Protein 3UN7 (pdb70)

Structure (mmCIF, N/CA/C/O backbone):
data_3UN7
#
_entry.id   3UN7
#
_cell.length_a   121.300
_cell.length_b   121.300
_cell.length_c   95.900
_cell.angle_alpha   90.00
_cell.angle_beta   90.00
_cell.angle_gamma   120.00
#
_symmetry.space_group_name_H-M   'P 61'
#
loop_
_entity.id
_entity.type
_entity.pdbx_description
1 polymer 'Penicillin-binding protein A'
2 water water
#
loop_
_atom_site.group_PDB
_atom_site.id
_atom_site.type_symbol
_atom_site.label_atom_id
_atom_site.label_alt_id
_atom_site.label_comp_id
_atom_site.label_asym_id
_atom_site.label_entity_id
_atom_site.label_seq_id
_atom_site.pdbx_PDB_ins_code
_atom_site.Cartn_x
_atom_site.Cartn_y
_atom_site.Cartn_z
_atom_site.occupancy
_atom_site.B_iso_or_equiv
_atom_site.auth_seq_id
_atom_site.auth_comp_id
_atom_site.auth_asym_id
_atom_site.auth_atom_id
_atom_site.pdbx_PDB_model_num
ATOM 1 N N . TYR A 1 19 ? -0.029 -15.428 -9.435 1.00 52.89 48 TYR A N 1
ATOM 2 C CA . TYR A 1 19 ? -0.435 -16.732 -10.041 1.00 52.86 48 TYR A CA 1
ATOM 3 C C . TYR A 1 19 ? -1.308 -16.452 -11.267 1.00 52.78 48 TYR A C 1
ATOM 4 O O . TYR A 1 19 ? -1.691 -17.360 -12.006 1.00 52.42 48 TYR A O 1
ATOM 13 N N . SER A 1 20 ? -1.585 -15.161 -11.466 1.00 52.71 49 SER A N 1
ATOM 14 C CA . SER A 1 20 ? -2.277 -14.607 -12.631 1.00 52.20 49 SER A CA 1
ATOM 15 C C . SER A 1 20 ? -1.377 -14.493 -13.869 1.00 51.15 49 SER A C 1
ATOM 16 O O . SER A 1 20 ? -1.866 -14.476 -15.010 1.00 51.29 49 SER A O 1
ATOM 19 N N . ARG A 1 21 ? -0.070 -14.398 -13.624 1.00 49.18 50 ARG A N 1
ATOM 20 C CA . ARG A 1 21 ? 0.942 -14.157 -14.654 1.00 47.66 50 ARG A CA 1
ATOM 21 C C . ARG A 1 21 ? 1.922 -15.327 -14.758 1.00 44.49 50 ARG A C 1
ATOM 22 O O . ARG A 1 21 ? 2.127 -16.060 -13.782 1.00 44.11 50 ARG A O 1
ATOM 30 N N . GLN A 1 22 ? 2.512 -15.503 -15.942 1.00 41.49 51 GLN A N 1
ATOM 31 C CA . GLN A 1 22 ? 3.379 -16.647 -16.201 1.00 38.96 51 GLN A CA 1
ATOM 32 C C . GLN A 1 22 ? 4.749 -16.516 -15.547 1.00 36.10 51 GLN A C 1
ATOM 33 O O . GLN A 1 22 ? 5.596 -15.749 -15.997 1.00 35.79 51 GLN A O 1
ATOM 39 N N . ARG A 1 23 ? 4.948 -17.287 -14.487 1.00 33.55 52 ARG A N 1
ATOM 40 C CA . ARG A 1 23 ? 6.223 -17.351 -13.774 1.00 30.68 52 ARG A CA 1
ATOM 41 C C . ARG A 1 23 ? 7.275 -17.938 -14.702 1.00 29.81 52 ARG A C 1
ATOM 42 O O . ARG A 1 23 ? 6.971 -18.793 -15.532 1.00 29.62 52 ARG A O 1
ATOM 50 N N . GLY A 1 24 ? 8.506 -17.467 -14.575 1.00 29.26 53 GLY A N 1
ATOM 51 C CA . GLY A 1 24 ? 9.577 -17.913 -15.454 1.00 29.10 53 GLY A CA 1
ATOM 52 C C . GLY A 1 24 ? 10.130 -19.258 -15.060 1.00 27.85 53 GLY A C 1
ATOM 53 O O . GLY A 1 24 ? 9.684 -19.861 -14.074 1.00 28.25 53 GLY A O 1
ATOM 54 N N . GLN A 1 25 ? 11.124 -19.714 -15.822 1.00 27.58 54 GLN A N 1
ATOM 55 C CA . GLN A 1 25 ? 11.651 -21.079 -15.720 1.00 27.76 54 GLN A CA 1
ATOM 56 C C . GLN A 1 25 ? 12.953 -21.150 -14.934 1.00 26.42 54 GLN A C 1
ATOM 57 O O . GLN A 1 25 ? 13.759 -20.212 -14.954 1.00 25.91 54 GLN A O 1
ATOM 63 N N . ILE A 1 26 ? 13.167 -22.282 -14.269 1.00 25.50 55 ILE A N 1
ATOM 64 C CA . ILE A 1 26 ? 14.485 -22.613 -13.699 1.00 25.30 55 ILE A CA 1
ATOM 65 C C . ILE A 1 26 ? 15.068 -23.689 -14.596 1.00 25.74 55 ILE A C 1
ATOM 66 O O . ILE A 1 26 ? 14.411 -24.694 -14.837 1.00 24.75 55 ILE A O 1
ATOM 71 N N . THR A 1 27 ? 16.284 -23.477 -15.114 1.00 25.96 56 THR A N 1
ATOM 72 C CA . THR A 1 27 ? 16.809 -24.403 -16.107 1.00 27.28 56 THR A CA 1
ATOM 73 C C . THR A 1 27 ? 18.163 -24.988 -15.685 1.00 27.63 56 THR A C 1
ATOM 74 O O . THR A 1 27 ? 18.854 -24.438 -14.803 1.00 27.51 56 THR A O 1
ATOM 78 N N . ALA A 1 28 ? 18.523 -26.109 -16.309 1.00 28.78 57 ALA A N 1
ATOM 79 C CA . ALA A 1 28 ? 19.856 -26.727 -16.170 1.00 30.22 57 ALA A CA 1
ATOM 80 C C . ALA A 1 28 ? 20.215 -27.434 -17.472 1.00 31.80 57 ALA A C 1
ATOM 81 O O . ALA A 1 28 ? 19.406 -28.188 -18.026 1.00 32.94 57 ALA A O 1
ATOM 83 N N . GLY A 1 29 ? 21.404 -27.161 -17.983 1.00 33.81 58 GLY A N 1
ATOM 84 C CA . GLY A 1 29 ? 21.855 -27.736 -19.255 1.00 36.06 58 GLY A CA 1
ATOM 85 C C . GLY A 1 29 ? 20.848 -27.599 -20.392 1.00 37.42 58 GLY A C 1
ATOM 86 O O . GLY A 1 29 ? 20.772 -28.468 -21.248 1.00 39.21 58 GLY A O 1
ATOM 87 N N . GLY A 1 30 ? 20.072 -26.517 -20.402 1.00 37.42 59 GLY A N 1
ATOM 88 C CA . GLY A 1 30 ? 19.025 -26.317 -21.422 1.00 38.52 59 GLY A CA 1
ATOM 89 C C . GLY A 1 30 ? 17.733 -27.090 -21.172 1.00 38.44 59 GLY A C 1
ATOM 90 O O . GLY A 1 30 ? 16.858 -27.165 -22.047 1.00 39.49 59 GLY A O 1
ATOM 91 N N . GLN A 1 31 ? 17.622 -27.698 -19.994 1.00 37.12 60 GLN A N 1
ATOM 92 C CA . GLN A 1 31 ? 16.442 -28.488 -19.647 1.00 36.12 60 GLN A CA 1
ATOM 93 C C . GLN A 1 31 ? 15.673 -27.801 -18.541 1.00 34.31 60 GLN A C 1
ATOM 94 O O . GLN A 1 31 ? 16.270 -27.156 -17.682 1.00 32.75 60 GLN A O 1
ATOM 100 N N . LEU A 1 32 ? 14.353 -27.957 -18.559 1.00 32.85 61 LEU A N 1
ATOM 101 C CA . LEU A 1 32 ? 13.507 -27.296 -17.584 1.00 32.11 61 LEU A CA 1
ATOM 102 C C . LEU A 1 32 ? 13.501 -28.074 -16.283 1.00 31.18 61 LEU A C 1
ATOM 103 O O . LEU A 1 32 ? 13.315 -29.298 -16.280 1.00 30.66 61 LEU A O 1
ATOM 108 N N . LEU A 1 33 ? 13.736 -27.360 -15.185 1.00 28.88 62 LEU A N 1
ATOM 109 C CA . LEU A 1 33 ? 13.629 -27.943 -13.862 1.00 27.53 62 LEU A CA 1
ATOM 110 C C . LEU A 1 33 ? 12.321 -27.526 -13.230 1.00 27.03 62 LEU A C 1
ATOM 111 O O . LEU A 1 33 ? 11.762 -28.275 -12.446 1.00 26.81 62 LEU A O 1
ATOM 116 N N . ALA A 1 34 ? 11.873 -26.303 -13.534 1.00 26.58 63 ALA A N 1
ATOM 117 C CA . ALA A 1 34 ? 10.617 -25.779 -13.014 1.00 27.20 63 ALA A CA 1
ATOM 118 C C . ALA A 1 34 ? 10.012 -24.830 -14.039 1.00 27.29 63 ALA A C 1
ATOM 119 O O . ALA A 1 34 ? 10.731 -24.034 -14.653 1.00 27.71 63 ALA A O 1
ATOM 121 N N . TYR A 1 35 ? 8.703 -24.947 -14.252 1.00 27.29 64 TYR A N 1
ATOM 122 C CA . TYR A 1 35 ? 7.991 -24.111 -15.227 1.00 28.11 64 TYR A CA 1
ATOM 123 C C . TYR A 1 35 ? 6.506 -23.970 -14.838 1.00 28.07 64 TYR A C 1
ATOM 124 O O . TYR A 1 35 ? 6.016 -24.673 -13.959 1.00 28.70 64 TYR A O 1
ATOM 133 N N . SER A 1 36 ? 5.805 -23.033 -15.463 1.00 27.06 65 SER A N 1
ATOM 134 C CA . SER A 1 36 ? 4.428 -22.791 -15.121 1.00 27.02 65 SER A CA 1
ATOM 135 C C . SER A 1 36 ? 3.592 -22.991 -16.366 1.00 27.85 65 SER A C 1
ATOM 136 O O . SER A 1 36 ? 3.991 -22.586 -17.458 1.00 27.92 65 SER A O 1
ATOM 139 N N . VAL A 1 37 ? 2.433 -23.615 -16.184 1.00 28.17 66 VAL A N 1
ATOM 140 C CA . VAL A 1 37 ? 1.506 -23.868 -17.304 1.00 29.20 66 VAL A CA 1
ATOM 141 C C . VAL A 1 37 ? 0.196 -23.148 -17.067 1.00 28.28 66 VAL A C 1
ATOM 142 O O . VAL A 1 37 ? -0.341 -23.186 -15.963 1.00 28.00 66 VAL A O 1
ATOM 146 N N . ALA A 1 38 ? -0.328 -22.512 -18.114 1.00 29.25 67 ALA A N 1
ATOM 147 C CA . ALA A 1 38 ? -1.633 -21.873 -18.065 1.00 28.74 67 ALA A CA 1
ATOM 148 C C . ALA A 1 38 ? -2.718 -22.927 -17.875 1.00 29.14 67 ALA A C 1
ATOM 149 O O . ALA A 1 38 ? -2.798 -23.886 -18.635 1.00 28.82 67 ALA A O 1
ATOM 151 N N . THR A 1 39 ? -3.559 -22.743 -16.862 1.00 28.73 68 THR A N 1
ATOM 152 C CA . THR A 1 39 ? -4.623 -23.712 -16.585 1.00 29.02 68 THR A CA 1
ATOM 153 C C . THR A 1 39 ? -5.958 -23.019 -16.376 1.00 29.13 68 THR A C 1
ATOM 154 O O . THR A 1 39 ? -6.064 -21.789 -16.499 1.00 29.07 68 THR A O 1
ATOM 158 N N . ASP A 1 40 ? -6.973 -23.814 -16.061 1.00 29.92 69 ASP A N 1
ATOM 159 C CA . ASP A 1 40 ? -8.294 -23.280 -15.720 1.00 30.32 69 ASP A CA 1
ATOM 160 C C . ASP A 1 40 ? -8.434 -22.973 -14.219 1.00 31.20 69 ASP A C 1
ATOM 161 O O . ASP A 1 40 ? -9.535 -22.698 -13.745 1.00 31.65 69 ASP A O 1
ATOM 166 N N . GLY A 1 41 ? -7.338 -23.039 -13.469 1.00 31.49 70 GLY A N 1
ATOM 167 C CA . GLY A 1 41 ? -7.394 -22.707 -12.038 1.00 33.11 70 GLY A CA 1
ATOM 168 C C . GLY A 1 41 ? -7.827 -21.259 -11.849 1.00 34.51 70 GLY A C 1
ATOM 169 O O . GLY A 1 41 ? -7.561 -20.416 -12.707 1.00 33.76 70 GLY A O 1
ATOM 170 N N . ARG A 1 42 ? -8.526 -20.978 -10.747 1.00 36.79 71 ARG A N 1
ATOM 171 C CA . ARG A 1 42 ? -8.759 -19.594 -10.294 1.00 39.36 71 ARG A CA 1
ATOM 172 C C . ARG A 1 42 ? -7.424 -18.845 -10.292 1.00 38.43 71 ARG A C 1
ATOM 173 O O . ARG A 1 42 ? -7.301 -17.752 -10.842 1.00 39.24 71 ARG A O 1
ATOM 181 N N . PHE A 1 43 ? -6.422 -19.465 -9.681 1.00 38.04 72 PHE A N 1
ATOM 182 C CA . PHE A 1 43 ? -5.032 -19.100 -9.882 1.00 37.32 72 PHE A CA 1
ATOM 183 C C . PHE A 1 43 ? -4.620 -19.810 -11.163 1.00 36.36 72 PHE A C 1
ATOM 184 O O . PHE A 1 43 ? -4.553 -21.037 -11.213 1.00 35.74 72 PHE A O 1
ATOM 192 N N . ARG A 1 44 ? -4.378 -19.034 -12.205 1.00 35.34 73 ARG A N 1
ATOM 193 C CA . ARG A 1 44 ? -4.285 -19.575 -13.555 1.00 35.28 73 ARG A CA 1
ATOM 194 C C . ARG A 1 44 ? -3.071 -20.467 -13.783 1.00 33.89 73 ARG A C 1
ATOM 195 O O . ARG A 1 44 ? -3.162 -21.524 -14.426 1.00 33.45 73 ARG A O 1
ATOM 203 N N . PHE A 1 45 ? -1.922 -20.026 -13.287 1.00 31.88 74 PHE A N 1
ATOM 204 C CA . PHE A 1 45 ? -0.679 -20.701 -13.613 1.00 31.27 74 PHE A CA 1
ATOM 205 C C . PHE A 1 45 ? -0.324 -21.800 -12.614 1.00 30.65 74 PHE A C 1
ATOM 206 O O . PHE A 1 45 ? -0.206 -21.564 -11.396 1.00 31.67 74 PHE A O 1
ATOM 214 N N . LEU A 1 46 ? -0.198 -23.025 -13.116 1.00 29.42 75 LEU A N 1
ATOM 215 C CA . LEU A 1 46 ? 0.214 -24.121 -12.249 1.00 28.82 75 LEU A CA 1
ATOM 216 C C . LEU A 1 46 ? 1.708 -24.396 -12.396 1.00 27.94 75 LEU A C 1
ATOM 217 O O . LEU A 1 46 ? 2.201 -24.519 -13.510 1.00 28.58 75 LEU A O 1
ATOM 222 N N . ARG A 1 47 ? 2.411 -24.495 -11.267 1.00 26.84 76 ARG A N 1
ATOM 223 C CA . ARG A 1 47 ? 3.849 -24.757 -11.272 1.00 26.04 76 ARG A CA 1
ATOM 224 C C . ARG A 1 47 ? 4.073 -26.242 -11.454 1.00 26.38 76 ARG A C 1
ATOM 225 O O . ARG A 1 47 ? 3.431 -27.052 -10.763 1.00 25.94 76 ARG A O 1
ATOM 233 N N . VAL A 1 48 ? 4.998 -26.595 -12.351 1.00 25.96 77 VAL A N 1
ATOM 234 C CA . VAL A 1 48 ? 5.282 -27.996 -12.684 1.00 25.82 77 VAL A CA 1
ATOM 235 C C . VAL A 1 48 ? 6.774 -28.297 -12.519 1.00 25.94 77 VAL A C 1
ATOM 236 O O . VAL A 1 48 ? 7.617 -27.496 -12.928 1.00 26.17 77 VAL A O 1
ATOM 240 N N . TYR A 1 49 ? 7.082 -29.443 -11.916 1.00 25.58 78 TYR A N 1
ATOM 241 C CA . TYR A 1 49 ? 8.460 -29.886 -11.673 1.00 25.88 78 TYR A CA 1
ATOM 242 C C . TYR A 1 49 ? 8.576 -31.228 -12.361 1.00 26.45 78 TYR A C 1
ATOM 243 O O . TYR A 1 49 ? 8.120 -32.232 -11.802 1.00 26.86 78 TYR A O 1
ATOM 252 N N . PRO A 1 50 ? 9.138 -31.253 -13.584 1.00 27.05 79 PRO A N 1
ATOM 253 C CA . PRO A 1 50 ? 9.115 -32.496 -14.387 1.00 28.91 79 PRO A CA 1
ATOM 254 C C . PRO A 1 50 ? 10.060 -33.623 -13.946 1.00 29.98 79 PRO A C 1
ATOM 255 O O . PRO A 1 50 ? 9.849 -34.764 -14.351 1.00 30.65 79 PRO A O 1
ATOM 259 N N . ASN A 1 51 ? 11.081 -33.326 -13.136 1.00 30.04 80 ASN A N 1
ATOM 260 C CA . ASN A 1 51 ? 11.896 -34.390 -12.539 1.00 31.20 80 ASN A CA 1
ATOM 261 C C . ASN A 1 51 ? 12.022 -34.081 -11.045 1.00 30.78 80 ASN A C 1
ATOM 262 O O . ASN A 1 51 ? 13.119 -33.751 -10.549 1.00 31.05 80 ASN A O 1
ATOM 267 N N . PRO A 1 52 ? 10.893 -34.198 -10.317 1.00 30.96 81 PRO A N 1
ATOM 268 C CA . PRO A 1 52 ? 10.703 -33.420 -9.089 1.00 30.33 81 PRO A CA 1
ATOM 269 C C . PRO A 1 52 ? 11.618 -33.803 -7.918 1.00 30.32 81 PRO A C 1
ATOM 270 O O . PRO A 1 52 ? 12.246 -32.918 -7.336 1.00 29.71 81 PRO A O 1
ATOM 274 N N . GLU A 1 53 ? 11.716 -35.087 -7.585 1.00 31.20 82 GLU A N 1
ATOM 275 C CA . GLU A 1 53 ? 12.524 -35.501 -6.418 1.00 31.98 82 GLU A CA 1
ATOM 276 C C . GLU A 1 53 ? 14.010 -35.220 -6.648 1.00 30.22 82 GLU A C 1
ATOM 277 O O . GLU A 1 53 ? 14.725 -34.743 -5.744 1.00 29.57 82 GLU A O 1
ATOM 283 N N . VAL A 1 54 ? 14.463 -35.502 -7.868 1.00 29.16 83 VAL A N 1
ATOM 284 C CA . VAL A 1 54 ? 15.857 -35.312 -8.233 1.00 28.67 83 VAL A CA 1
ATOM 285 C C . VAL A 1 54 ? 16.319 -33.865 -8.024 1.00 27.92 83 VAL A C 1
ATOM 286 O O . VAL A 1 54 ? 17.368 -33.647 -7.404 1.00 27.91 83 VAL A O 1
ATOM 290 N N . TYR A 1 55 ? 15.541 -32.896 -8.519 1.00 27.15 84 TYR A N 1
ATOM 291 C CA . TYR A 1 55 ? 15.945 -31.471 -8.445 1.00 26.96 84 TYR A CA 1
ATOM 292 C C . TYR A 1 55 ? 15.317 -30.658 -7.314 1.00 26.28 84 TYR A C 1
ATOM 293 O O . TYR A 1 55 ? 15.540 -29.459 -7.230 1.00 25.06 84 TYR A O 1
ATOM 302 N N . ALA A 1 56 ? 14.533 -31.293 -6.443 1.00 26.71 85 ALA A N 1
ATOM 303 C CA . ALA A 1 56 ? 13.951 -30.579 -5.294 1.00 26.73 85 ALA A CA 1
ATOM 304 C C . ALA A 1 56 ? 14.958 -29.737 -4.484 1.00 26.60 85 ALA A C 1
ATOM 305 O O . ALA A 1 56 ? 14.649 -28.615 -4.116 1.00 25.86 85 ALA A O 1
ATOM 307 N N . PRO A 1 57 ? 16.168 -30.269 -4.203 1.00 27.55 86 PRO A N 1
ATOM 308 C CA . PRO A 1 57 ? 17.159 -29.468 -3.482 1.00 26.97 86 PRO A CA 1
ATOM 309 C C . PRO A 1 57 ? 17.589 -28.198 -4.230 1.00 26.87 86 PRO A C 1
ATOM 310 O O . PRO A 1 57 ? 18.086 -27.257 -3.601 1.00 26.42 86 PRO A O 1
ATOM 314 N N . VAL A 1 58 ? 17.402 -28.196 -5.555 1.00 25.81 87 VAL A N 1
ATOM 315 C CA . VAL A 1 58 ? 17.743 -27.055 -6.378 1.00 25.29 87 VAL A CA 1
ATOM 316 C C . VAL A 1 58 ? 16.510 -26.159 -6.560 1.00 24.87 87 VAL A C 1
ATOM 317 O O . VAL A 1 58 ? 16.569 -24.974 -6.264 1.00 24.17 87 VAL A O 1
ATOM 321 N N . THR A 1 59 ? 15.398 -26.720 -7.032 1.00 24.55 88 THR A N 1
ATOM 322 C CA . THR A 1 59 ? 14.221 -25.876 -7.316 1.00 24.76 88 THR A CA 1
ATOM 323 C C . THR A 1 59 ? 13.539 -25.396 -6.033 1.00 24.34 88 THR A C 1
ATOM 324 O O . THR A 1 59 ? 13.109 -24.262 -5.955 1.00 24.29 88 THR A O 1
ATOM 328 N N . GLY A 1 60 ? 13.450 -26.277 -5.044 1.00 24.25 89 GLY A N 1
ATOM 329 C CA . GLY A 1 60 ? 12.519 -26.119 -3.939 1.00 25.27 89 GLY A CA 1
ATOM 330 C C . GLY A 1 60 ? 11.091 -26.158 -4.474 1.00 25.59 89 GLY A C 1
ATOM 331 O O . GLY A 1 60 ? 10.828 -26.739 -5.548 1.00 25.18 89 GLY A O 1
ATOM 332 N N . PHE A 1 61 ? 10.164 -25.554 -3.737 1.00 25.70 90 PHE A N 1
ATOM 333 C CA . PHE A 1 61 ? 8.754 -25.542 -4.168 1.00 26.23 90 PHE A CA 1
ATOM 334 C C . PHE A 1 61 ? 8.188 -24.139 -4.233 1.00 26.77 90 PHE A C 1
ATOM 335 O O . PHE A 1 61 ? 8.754 -23.185 -3.684 1.00 25.88 90 PHE A O 1
ATOM 343 N N . TYR A 1 62 ? 7.088 -24.001 -4.952 1.00 27.30 91 TYR A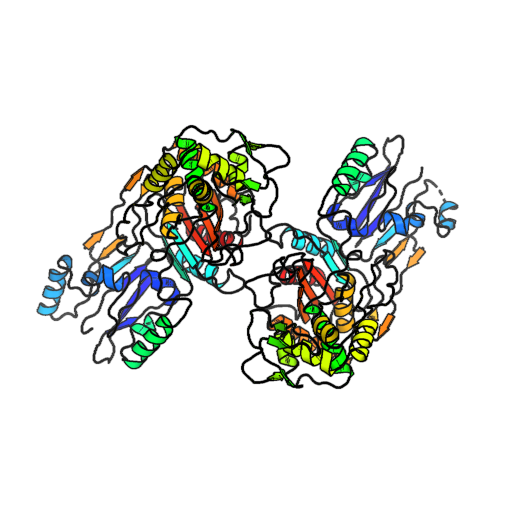 N 1
ATOM 344 C CA . TYR A 1 62 ? 6.381 -22.750 -4.980 1.00 28.67 91 TYR A CA 1
ATOM 345 C C . TYR A 1 62 ? 4.922 -23.108 -4.742 1.00 29.23 91 TYR A C 1
ATOM 346 O O . TYR A 1 62 ? 4.284 -23.767 -5.574 1.00 29.00 91 TYR A O 1
ATOM 355 N N . SER A 1 63 ? 4.414 -22.682 -3.591 1.00 29.51 92 SER A N 1
ATOM 356 C CA . SER A 1 63 ? 3.145 -23.174 -3.060 1.00 31.36 92 SER A CA 1
ATOM 357 C C . SER A 1 63 ? 2.193 -22.041 -2.704 1.00 32.22 92 SER A C 1
ATOM 358 O O . SER A 1 63 ? 2.599 -21.055 -2.095 1.00 31.60 92 SER A O 1
ATOM 361 N N . LEU A 1 64 ? 0.923 -22.198 -3.074 1.00 33.09 93 LEU A N 1
ATOM 362 C CA . LEU A 1 64 ? -0.105 -21.236 -2.688 1.00 34.45 93 LEU A CA 1
ATOM 363 C C . LEU A 1 64 ? -0.213 -21.048 -1.178 1.00 35.58 93 LEU A C 1
ATOM 364 O O . LEU A 1 64 ? -0.339 -19.918 -0.685 1.00 35.88 93 LEU A O 1
ATOM 369 N N . ARG A 1 65 ? -0.166 -22.131 -0.421 1.00 35.71 94 ARG A N 1
ATOM 370 C CA . ARG A 1 65 ? -0.319 -21.925 1.008 1.00 37.27 94 ARG A CA 1
ATOM 371 C C . ARG A 1 65 ? 0.972 -21.965 1.825 1.00 36.04 94 ARG A C 1
ATOM 372 O O . ARG A 1 65 ? 1.011 -21.435 2.934 1.00 36.19 94 ARG A O 1
ATOM 380 N N . TYR A 1 66 ? 2.037 -22.530 1.260 1.00 34.33 95 TYR A N 1
ATOM 381 C CA . TYR A 1 66 ? 3.295 -22.645 2.001 1.00 33.95 95 TYR A CA 1
ATOM 382 C C . TYR A 1 66 ? 4.455 -21.785 1.490 1.00 33.49 95 TYR A C 1
ATOM 383 O O . TYR A 1 66 ? 5.583 -21.893 1.994 1.00 32.94 95 TYR A O 1
ATOM 392 N N . SER A 1 67 ? 4.165 -20.916 0.518 1.00 32.71 96 SER A N 1
ATOM 393 C CA . SER A 1 67 ? 5.156 -20.007 -0.044 1.00 32.59 96 SER A CA 1
ATOM 394 C C . SER A 1 67 ? 6.179 -20.772 -0.892 1.00 31.19 96 SER A C 1
ATOM 395 O O . SER A 1 67 ? 5.845 -21.754 -1.542 1.00 30.43 96 SER A O 1
ATOM 398 N N . SER A 1 68 ? 7.429 -20.319 -0.872 1.00 30.39 97 SER A N 1
ATOM 399 C CA . SER A 1 68 ? 8.453 -20.838 -1.757 1.00 28.94 97 SER A CA 1
ATOM 400 C C . SER A 1 68 ? 9.671 -21.262 -0.951 1.00 28.52 97 SER A C 1
ATOM 401 O O . SER A 1 68 ? 9.849 -20.801 0.181 1.00 27.49 97 SER A O 1
ATOM 404 N N . THR A 1 69 ? 10.518 -22.110 -1.542 1.00 27.42 98 THR A N 1
ATOM 405 C CA . THR A 1 69 ? 11.820 -22.466 -0.937 1.00 26.95 98 THR A CA 1
ATOM 406 C C . THR A 1 69 ? 12.886 -22.514 -2.014 1.00 26.06 98 THR A C 1
ATOM 407 O O . THR A 1 69 ? 12.564 -22.373 -3.202 1.00 26.41 98 THR A O 1
ATOM 411 N N . ALA A 1 70 ? 14.137 -22.738 -1.588 1.00 24.87 99 ALA A N 1
ATOM 412 C CA . ALA A 1 70 ? 15.317 -22.840 -2.451 1.00 24.32 99 ALA A CA 1
ATOM 413 C C . ALA A 1 70 ? 15.332 -21.754 -3.549 1.00 24.83 99 ALA A C 1
ATOM 414 O O . ALA A 1 70 ? 15.103 -20.584 -3.236 1.00 25.20 99 ALA A O 1
ATOM 416 N N . LEU A 1 71 ? 15.575 -22.120 -4.811 1.00 24.45 100 LEU A N 1
ATOM 417 C CA . LEU A 1 71 ? 15.678 -21.091 -5.877 1.00 24.99 100 LEU A CA 1
ATOM 418 C C . LEU A 1 71 ? 14.360 -20.417 -6.239 1.00 24.94 100 LEU A C 1
ATOM 419 O O . LEU A 1 71 ? 14.366 -19.278 -6.696 1.00 25.02 100 LEU A O 1
ATOM 424 N N . GLU A 1 72 ? 13.231 -21.110 -6.046 1.00 24.19 101 GLU A N 1
ATOM 425 C CA . GLU A 1 72 ? 11.931 -20.440 -6.218 1.00 23.89 101 GLU A CA 1
ATOM 426 C C . GLU A 1 72 ? 11.876 -19.220 -5.288 1.00 24.34 101 GLU A C 1
ATOM 427 O O . GLU A 1 72 ? 11.374 -18.144 -5.660 1.00 24.45 101 GLU A O 1
ATOM 433 N N . ARG A 1 73 ? 12.402 -19.381 -4.078 1.00 23.89 102 ARG A N 1
ATOM 434 C CA . ARG A 1 73 ? 12.387 -18.285 -3.108 1.00 24.19 102 ARG A CA 1
ATOM 435 C C . ARG A 1 73 ? 13.483 -17.263 -3.423 1.00 25.26 102 ARG A C 1
ATOM 436 O O . ARG A 1 73 ? 13.219 -16.052 -3.481 1.00 26.08 102 ARG A O 1
ATOM 444 N N . ALA A 1 74 ? 14.707 -17.758 -3.620 1.00 25.56 103 ALA A N 1
ATOM 445 C CA . ALA A 1 74 ? 15.884 -16.906 -3.819 1.00 26.71 103 ALA A CA 1
ATOM 446 C C . ALA A 1 74 ? 15.774 -16.069 -5.093 1.00 27.62 103 ALA A C 1
ATOM 447 O O . ALA A 1 74 ? 16.198 -14.907 -5.124 1.00 28.56 103 ALA A O 1
ATOM 449 N N . GLU A 1 75 ? 15.180 -16.651 -6.134 1.00 27.30 104 GLU A N 1
ATOM 450 C CA . GLU A 1 75 ? 15.067 -15.946 -7.412 1.00 27.98 104 GLU A CA 1
ATOM 451 C C . GLU A 1 75 ? 13.636 -15.508 -7.682 1.00 28.34 104 GLU A C 1
ATOM 452 O O . GLU A 1 75 ? 13.279 -15.194 -8.809 1.00 27.42 104 GLU A O 1
ATOM 458 N N . ASP A 1 76 ? 12.831 -15.421 -6.623 1.00 28.97 105 ASP A N 1
ATOM 459 C CA . ASP A 1 76 ? 11.438 -14.994 -6.757 1.00 29.41 105 ASP A CA 1
ATOM 460 C C . ASP A 1 76 ? 11.191 -13.725 -7.606 1.00 29.77 105 ASP A C 1
ATOM 461 O O . ASP A 1 76 ? 10.323 -13.755 -8.484 1.00 29.93 105 ASP A O 1
ATOM 466 N N . PRO A 1 77 ? 11.937 -12.615 -7.358 1.00 30.70 106 PRO A N 1
ATOM 467 C CA . PRO A 1 77 ? 11.684 -11.392 -8.128 1.00 30.70 106 PRO A CA 1
ATOM 468 C C . PRO A 1 77 ? 11.943 -11.541 -9.630 1.00 30.70 106 PRO A C 1
ATOM 469 O O . PRO A 1 77 ? 11.227 -10.951 -10.442 1.00 31.14 106 PRO A O 1
ATOM 473 N N . ILE A 1 78 ? 12.954 -12.321 -9.999 1.00 30.23 107 ILE A N 1
ATOM 474 C CA . ILE A 1 78 ? 13.212 -12.611 -11.410 1.00 29.51 107 ILE A CA 1
ATOM 475 C C . ILE A 1 78 ? 12.101 -13.514 -11.964 1.00 29.31 107 ILE A C 1
ATOM 476 O O . ILE A 1 78 ? 11.503 -13.227 -13.019 1.00 28.08 107 ILE A O 1
ATOM 481 N N . LEU A 1 79 ? 11.795 -14.581 -11.228 1.00 28.23 108 LEU A N 1
ATOM 482 C CA . LEU A 1 79 ? 10.842 -15.567 -11.721 1.00 28.86 108 LEU A CA 1
ATOM 483 C C . LEU A 1 79 ? 9.432 -15.015 -11.826 1.00 29.99 108 LEU A C 1
ATOM 484 O O . LEU A 1 79 ? 8.708 -15.347 -12.769 1.00 30.45 108 LEU A O 1
ATOM 489 N N . ASN A 1 80 ? 9.037 -14.180 -10.868 1.00 31.71 109 ASN A N 1
ATOM 490 C CA . ASN A 1 80 ? 7.717 -13.551 -10.930 1.00 33.63 109 ASN A CA 1
ATOM 491 C C . ASN A 1 80 ? 7.676 -12.235 -11.724 1.00 34.25 109 ASN A C 1
ATOM 492 O O . ASN A 1 80 ? 6.606 -11.666 -11.932 1.00 34.87 109 ASN A O 1
ATOM 497 N N . GLY A 1 81 ? 8.836 -11.774 -12.179 1.00 34.12 110 GLY A N 1
ATOM 498 C CA . GLY A 1 81 ? 8.923 -10.598 -13.055 1.00 35.34 110 GLY A CA 1
ATOM 499 C C . GLY A 1 81 ? 8.865 -9.239 -12.369 1.00 36.79 110 GLY A C 1
ATOM 500 O O . GLY A 1 81 ? 8.747 -8.222 -13.042 1.00 37.23 110 GLY A O 1
ATOM 501 N N . SER A 1 82 ? 8.960 -9.216 -11.033 1.00 37.28 111 SER A N 1
ATOM 502 C CA . SER A 1 82 ? 8.906 -7.961 -10.274 1.00 38.76 111 SER A CA 1
ATOM 503 C C . SER A 1 82 ? 10.292 -7.340 -10.053 1.00 39.87 111 SER A C 1
ATOM 504 O O . SER A 1 82 ? 10.400 -6.210 -9.566 1.00 40.26 111 SER A O 1
ATOM 507 N N . ASP A 1 83 ? 11.346 -8.069 -10.415 1.00 39.57 112 ASP A N 1
ATOM 508 C CA . ASP A 1 83 ? 12.698 -7.525 -10.357 1.00 41.58 112 ASP A CA 1
ATOM 509 C C . ASP A 1 83 ? 12.780 -6.194 -11.102 1.00 43.37 112 ASP A C 1
ATOM 510 O O . ASP A 1 83 ? 12.226 -6.057 -12.192 1.00 43.07 112 ASP A O 1
ATOM 515 N N . ARG A 1 84 ? 13.469 -5.232 -10.488 1.00 46.07 113 ARG A N 1
ATOM 516 C CA . ARG A 1 84 ? 13.673 -3.883 -11.040 1.00 49.38 113 ARG A CA 1
ATOM 517 C C . ARG A 1 84 ? 14.271 -3.923 -12.444 1.00 50.00 113 ARG A C 1
ATOM 518 O O . ARG A 1 84 ? 13.917 -3.109 -13.309 1.00 50.89 113 ARG A O 1
ATOM 526 N N . ARG A 1 85 ? 15.181 -4.872 -12.656 1.00 50.29 114 ARG A N 1
ATOM 527 C CA . ARG A 1 85 ? 15.855 -5.034 -13.945 1.00 51.53 114 ARG A CA 1
ATOM 528 C C . ARG A 1 85 ? 14.887 -5.423 -15.070 1.00 52.34 114 ARG A C 1
ATOM 529 O O . ARG A 1 85 ? 15.177 -5.203 -16.253 1.00 52.72 114 ARG A O 1
ATOM 537 N N . LEU A 1 86 ? 13.727 -5.955 -14.677 1.00 52.59 115 LEU A N 1
ATOM 538 C CA . LEU A 1 86 ? 12.717 -6.479 -15.595 1.00 53.50 115 LEU A CA 1
ATOM 539 C C . LEU A 1 86 ? 11.553 -5.548 -15.795 1.00 55.26 115 LEU A C 1
ATOM 540 O O . LEU A 1 86 ? 10.807 -5.687 -16.765 1.00 55.42 115 LEU A O 1
ATOM 545 N N . PHE A 1 87 ? 11.383 -4.601 -14.881 1.00 57.24 116 PHE A N 1
ATOM 546 C CA . PHE A 1 87 ? 10.153 -3.817 -14.858 1.00 59.23 116 PHE A CA 1
ATOM 547 C C . PHE A 1 87 ? 9.889 -2.940 -16.089 1.00 60.59 116 PHE A C 1
ATOM 548 O O . PHE A 1 87 ? 8.765 -2.477 -16.291 1.00 61.43 116 PHE A O 1
ATOM 556 N N . GLY A 1 88 ? 10.909 -2.734 -16.916 1.00 61.63 117 GLY A N 1
ATOM 557 C CA . GLY A 1 88 ? 10.719 -2.115 -18.229 1.00 63.14 117 GLY A CA 1
ATOM 558 C C . GLY A 1 88 ? 9.920 -3.020 -19.157 1.00 63.14 117 GLY A C 1
ATOM 559 O O . GLY A 1 88 ? 9.084 -2.548 -19.937 1.00 63.75 117 GLY A O 1
ATOM 560 N N . ARG A 1 89 ? 10.161 -4.326 -19.054 1.00 62.63 118 ARG A N 1
ATOM 561 C CA . ARG A 1 89 ? 9.504 -5.310 -19.921 1.00 62.89 118 ARG A CA 1
ATOM 562 C C . ARG A 1 89 ? 8.039 -5.565 -19.545 1.00 62.43 118 ARG A C 1
ATOM 563 O O . ARG A 1 89 ? 7.195 -5.734 -20.428 1.00 62.39 118 ARG A O 1
ATOM 571 N N . ARG A 1 90 ? 7.744 -5.596 -18.245 1.00 62.21 119 ARG A N 1
ATOM 572 C CA . ARG A 1 90 ? 6.381 -5.857 -17.784 1.00 62.19 119 ARG A CA 1
ATOM 573 C C . ARG A 1 90 ? 5.490 -4.655 -18.066 1.00 63.18 119 ARG A C 1
ATOM 574 O O . ARG A 1 90 ? 4.316 -4.811 -18.417 1.00 62.91 119 ARG A O 1
ATOM 582 N N . LEU A 1 91 ? 6.062 -3.461 -17.917 1.00 64.37 120 LEU A N 1
ATOM 583 C CA . LEU A 1 91 ? 5.365 -2.220 -18.248 1.00 65.49 120 LEU A CA 1
ATOM 584 C C . LEU A 1 91 ? 5.050 -2.157 -19.742 1.00 65.77 120 LEU A C 1
ATOM 585 O O . LEU A 1 91 ? 3.921 -1.830 -20.131 1.00 65.85 120 LEU A O 1
ATOM 590 N N . ALA A 1 92 ? 6.040 -2.495 -20.570 1.00 65.69 121 ALA A N 1
ATOM 591 C CA . ALA A 1 92 ? 5.848 -2.593 -22.019 1.00 66.16 121 ALA A CA 1
ATOM 592 C C . ALA A 1 92 ? 4.735 -3.584 -22.371 1.00 65.40 121 ALA A C 1
ATOM 593 O O . ALA A 1 92 ? 3.913 -3.305 -23.238 1.00 65.62 121 ALA A O 1
ATOM 595 N N . ASP A 1 93 ? 4.711 -4.722 -21.674 1.00 64.53 122 ASP A N 1
ATOM 596 C CA . ASP A 1 93 ? 3.677 -5.753 -21.852 1.00 64.16 122 ASP A CA 1
ATOM 597 C C . ASP A 1 93 ? 2.256 -5.271 -21.523 1.00 64.27 122 ASP A C 1
ATOM 598 O O . ASP A 1 93 ? 1.342 -5.447 -22.341 1.00 64.42 122 ASP A O 1
ATOM 603 N N . PHE A 1 94 ? 2.068 -4.672 -20.341 1.00 64.02 123 PHE A N 1
ATOM 604 C CA . PHE A 1 94 ? 0.767 -4.082 -19.969 1.00 64.12 123 PHE A CA 1
ATOM 605 C C . PHE A 1 94 ? 0.276 -3.143 -21.070 1.00 64.65 123 PHE A C 1
ATOM 606 O O . PHE A 1 94 ? -0.836 -3.302 -21.580 1.00 64.42 123 PHE A O 1
ATOM 614 N N . PHE A 1 95 ? 1.118 -2.174 -21.429 1.00 65.15 124 PHE A N 1
ATOM 615 C CA . PHE A 1 95 ? 0.778 -1.161 -22.428 1.00 66.11 124 PHE A CA 1
ATOM 616 C C . PHE A 1 95 ? 0.366 -1.797 -23.757 1.00 65.98 124 PHE A C 1
ATOM 617 O O . PHE A 1 95 ? -0.710 -1.502 -24.292 1.00 65.97 124 PHE A O 1
ATOM 625 N N . THR A 1 96 ? 1.218 -2.686 -24.261 1.00 65.43 125 THR A N 1
ATOM 626 C CA . THR A 1 96 ? 1.034 -3.283 -25.581 1.00 65.74 125 THR A CA 1
ATOM 627 C C . THR A 1 96 ? -0.149 -4.258 -25.634 1.00 64.87 125 THR A C 1
ATOM 628 O O . THR A 1 96 ? -0.816 -4.369 -26.660 1.00 65.44 125 THR A O 1
ATOM 632 N N . GLY A 1 97 ? -0.416 -4.930 -24.514 1.00 63.64 126 GLY A N 1
ATOM 633 C CA . GLY A 1 97 ? -1.490 -5.911 -24.426 1.00 62.70 126 GLY A CA 1
ATOM 634 C C . GLY A 1 97 ? -0.988 -7.340 -24.398 1.00 61.64 126 GLY A C 1
ATOM 635 O O . GLY A 1 97 ? -1.754 -8.258 -24.108 1.00 61.47 126 GLY A O 1
ATOM 636 N N . ARG A 1 98 ? 0.297 -7.523 -24.697 1.00 61.04 127 ARG A N 1
ATOM 637 C CA . ARG A 1 98 ? 0.935 -8.838 -24.700 1.00 60.26 127 ARG A CA 1
ATOM 638 C C . ARG A 1 98 ? 1.025 -9.424 -23.300 1.00 58.77 127 ARG A C 1
ATOM 639 O O . ARG A 1 98 ? 1.331 -8.711 -22.337 1.00 58.54 127 ARG A O 1
ATOM 647 N N . ASP A 1 99 ? 0.742 -10.723 -23.208 1.00 57.41 128 ASP A N 1
ATOM 648 C CA . ASP A 1 99 ? 0.852 -11.485 -21.967 1.00 55.92 128 ASP A CA 1
ATOM 649 C C . ASP A 1 99 ? 2.239 -11.369 -21.335 1.00 54.47 128 ASP A C 1
ATOM 650 O O . ASP A 1 99 ? 3.240 -11.618 -22.010 1.00 54.37 128 ASP A O 1
ATOM 655 N N . PRO A 1 100 ? 2.302 -11.008 -20.035 1.00 53.03 129 PRO A N 1
ATOM 656 C CA . PRO A 1 100 ? 3.601 -10.883 -19.363 1.00 51.62 129 PRO A CA 1
ATOM 657 C C . PRO A 1 100 ? 4.199 -12.254 -19.050 1.00 49.54 129 PRO A C 1
ATOM 658 O O . PRO A 1 100 ? 3.488 -13.265 -19.069 1.00 48.95 129 PRO A O 1
ATOM 662 N N . ARG A 1 101 ? 5.498 -12.272 -18.762 1.00 47.63 130 ARG A N 1
ATOM 663 C CA . ARG A 1 101 ? 6.213 -13.486 -18.409 1.00 45.29 130 ARG A CA 1
ATOM 664 C C . ARG A 1 101 ? 7.317 -13.079 -17.433 1.00 42.90 130 ARG A C 1
ATOM 665 O O . ARG A 1 101 ? 7.908 -11.998 -17.558 1.00 42.73 130 ARG A O 1
ATOM 673 N N . GLY A 1 102 ? 7.575 -13.929 -16.448 1.00 39.67 131 GLY A N 1
ATOM 674 C CA . GLY A 1 102 ? 8.713 -13.741 -15.559 1.00 37.23 131 GLY A CA 1
ATOM 675 C C . GLY A 1 102 ? 10.000 -14.038 -16.301 1.00 35.64 131 GLY A C 1
ATOM 676 O O . GLY A 1 102 ? 9.979 -14.536 -17.431 1.00 35.03 131 GLY A O 1
ATOM 677 N N . GLY A 1 103 ? 11.126 -13.721 -15.680 1.00 34.16 132 GLY A N 1
ATOM 678 C CA . GLY A 1 103 ? 12.416 -14.025 -16.276 1.00 33.75 132 GLY A CA 1
ATOM 679 C C . GLY A 1 103 ? 12.838 -15.443 -15.956 1.00 32.37 132 GLY A C 1
ATOM 680 O O . GLY A 1 103 ? 12.122 -16.166 -15.268 1.00 32.20 132 GLY A O 1
ATOM 681 N N . ASN A 1 104 ? 14.000 -15.836 -16.464 1.00 31.64 133 ASN A N 1
ATOM 682 C CA . ASN A 1 104 ? 14.511 -17.198 -16.327 1.00 30.40 133 ASN A CA 1
ATOM 683 C C . ASN A 1 104 ? 15.768 -17.258 -15.488 1.00 29.54 133 ASN A C 1
ATOM 684 O O . ASN A 1 104 ? 16.599 -16.344 -15.521 1.00 29.55 133 ASN A O 1
ATOM 689 N N . VAL A 1 105 ? 15.920 -18.369 -14.774 1.00 28.04 134 VAL A N 1
ATOM 690 C CA . VAL A 1 105 ? 17.099 -18.633 -13.967 1.00 27.26 134 VAL A CA 1
ATOM 691 C C . VAL A 1 105 ? 17.805 -19.847 -14.547 1.00 27.52 134 VAL A C 1
ATOM 692 O O . VAL A 1 105 ? 17.272 -20.950 -14.527 1.00 26.75 134 VAL A O 1
ATOM 696 N N . ASP A 1 106 ? 19.016 -19.626 -15.032 1.00 28.28 135 ASP A N 1
ATOM 697 C CA . ASP A 1 106 ? 19.848 -20.662 -15.611 1.00 29.83 135 ASP A CA 1
ATOM 698 C C . ASP A 1 106 ? 20.867 -21.138 -14.575 1.00 29.38 135 ASP A C 1
ATOM 699 O O . ASP A 1 106 ? 21.836 -20.439 -14.295 1.00 29.74 135 ASP A O 1
ATOM 704 N N . THR A 1 107 ? 20.628 -22.306 -13.985 1.00 28.20 136 THR A N 1
ATOM 705 C CA . THR A 1 107 ? 21.531 -22.841 -12.955 1.00 27.55 136 THR A CA 1
ATOM 706 C C . THR A 1 107 ? 22.812 -23.432 -13.547 1.00 27.71 136 THR A C 1
ATOM 707 O O . THR A 1 107 ? 22.935 -23.621 -14.754 1.00 27.59 136 THR A O 1
ATOM 711 N N . THR A 1 108 ? 23.762 -23.721 -12.673 1.00 27.78 137 THR A N 1
ATOM 712 C CA . THR A 1 108 ? 25.028 -24.323 -13.061 1.00 28.36 137 THR A CA 1
ATOM 713 C C . THR A 1 108 ? 24.953 -25.849 -13.081 1.00 28.12 137 THR A C 1
ATOM 714 O O . THR A 1 108 ? 25.949 -26.504 -13.375 1.00 27.79 137 THR A O 1
ATOM 718 N N . ILE A 1 109 ? 23.793 -26.411 -12.720 1.00 27.61 138 ILE A N 1
ATOM 719 C CA . ILE A 1 109 ? 23.640 -27.861 -12.560 1.00 27.36 138 ILE A CA 1
ATOM 720 C C . ILE A 1 109 ? 23.808 -28.549 -13.906 1.00 28.23 138 ILE A C 1
ATOM 721 O O . ILE A 1 109 ? 23.246 -28.107 -14.905 1.00 28.82 138 ILE A O 1
ATOM 726 N N . ASN A 1 110 ? 24.586 -29.630 -13.926 1.00 28.78 139 ASN A N 1
ATOM 727 C CA . ASN A 1 110 ? 24.666 -30.491 -15.102 1.00 29.12 139 ASN A CA 1
ATOM 728 C C . ASN A 1 110 ? 23.707 -31.664 -14.857 1.00 28.61 139 ASN A C 1
ATOM 729 O O . ASN A 1 110 ? 23.945 -32.452 -13.956 1.00 28.21 139 ASN A O 1
ATOM 734 N N . PRO A 1 111 ? 22.609 -31.755 -15.634 1.00 29.32 140 PRO A N 1
ATOM 735 C CA . PRO A 1 111 ? 21.574 -32.762 -15.437 1.00 29.24 140 PRO A CA 1
ATOM 736 C C . PRO A 1 111 ? 22.117 -34.193 -15.434 1.00 29.93 140 PRO A C 1
ATOM 737 O O . PRO A 1 111 ? 21.671 -35.001 -14.624 1.00 29.32 140 PRO A O 1
ATOM 741 N N . ARG A 1 112 ? 23.083 -34.482 -16.309 1.00 30.48 141 ARG A N 1
ATOM 742 C CA . ARG A 1 112 ? 23.746 -35.795 -16.358 1.00 32.23 141 ARG A CA 1
ATOM 743 C C . ARG A 1 112 ? 24.396 -36.118 -15.022 1.00 31.53 141 ARG A C 1
ATOM 744 O O . ARG A 1 112 ? 24.284 -37.239 -14.526 1.00 32.04 141 ARG A O 1
ATOM 752 N N . ILE A 1 113 ? 25.049 -35.126 -14.424 1.00 30.15 142 ILE A N 1
ATOM 753 C CA . ILE A 1 113 ? 25.732 -35.344 -13.155 1.00 29.71 142 ILE A CA 1
ATOM 754 C C . ILE A 1 113 ? 24.710 -35.487 -12.017 1.00 29.28 142 ILE A C 1
ATOM 755 O O . ILE A 1 113 ? 24.775 -36.432 -11.244 1.00 29.06 142 ILE A O 1
ATOM 760 N N . GLN A 1 114 ? 23.754 -34.564 -11.944 1.00 28.94 143 GLN A N 1
ATOM 761 C CA . GLN A 1 114 ? 22.689 -34.622 -10.934 1.00 28.47 143 GLN A CA 1
ATOM 762 C C . GLN A 1 114 ? 21.967 -35.985 -10.963 1.00 28.75 143 GLN A C 1
ATOM 763 O O . GLN A 1 114 ? 21.754 -36.601 -9.915 1.00 28.45 143 GLN A O 1
ATOM 769 N N . GLN A 1 115 ? 21.583 -36.421 -12.167 1.00 28.44 144 GLN A N 1
ATOM 770 C CA . GLN A 1 115 ? 20.883 -3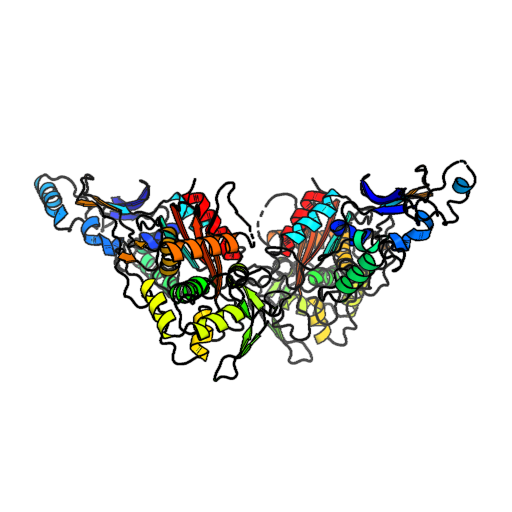7.686 -12.372 1.00 29.52 144 GLN A CA 1
ATOM 771 C C . GLN A 1 115 ? 21.736 -38.877 -11.949 1.00 30.02 144 GLN A C 1
ATOM 772 O O . GLN A 1 115 ? 21.228 -39.775 -11.283 1.00 30.21 144 GLN A O 1
ATOM 778 N N . ALA A 1 116 ? 23.032 -38.863 -12.283 1.00 30.21 145 ALA A N 1
ATOM 779 C CA . ALA A 1 116 ? 23.933 -39.936 -11.849 1.00 30.69 145 ALA A CA 1
ATOM 780 C C . ALA A 1 116 ? 24.069 -40.000 -10.332 1.00 30.74 145 ALA A C 1
ATOM 781 O O . ALA A 1 116 ? 24.065 -41.075 -9.755 1.00 30.57 145 ALA A O 1
ATOM 783 N N . GLY A 1 117 ? 24.189 -38.845 -9.682 1.00 30.30 146 GLY A N 1
ATOM 784 C CA . GLY A 1 117 ? 24.296 -38.818 -8.223 1.00 29.49 146 GLY A CA 1
ATOM 785 C C . GLY A 1 117 ? 23.028 -39.364 -7.597 1.00 30.05 146 GLY A C 1
ATOM 786 O O . GLY A 1 117 ? 23.079 -40.228 -6.714 1.00 30.02 146 GLY A O 1
ATOM 787 N N . TRP A 1 118 ? 21.890 -38.844 -8.057 1.00 29.66 147 TRP A N 1
ATOM 788 C CA . TRP A 1 118 ? 20.584 -39.313 -7.616 1.00 30.07 147 TRP A CA 1
ATOM 789 C C . TRP A 1 118 ? 20.452 -40.814 -7.817 1.00 31.09 147 TRP A C 1
ATOM 790 O O . TRP A 1 118 ? 20.125 -41.531 -6.866 1.00 30.74 147 TRP A O 1
ATOM 801 N N . ASP A 1 119 ? 20.682 -41.284 -9.048 1.00 31.79 148 ASP A N 1
ATOM 802 C CA . ASP A 1 119 ? 20.507 -42.705 -9.352 1.00 32.64 148 ASP A CA 1
ATOM 803 C C . ASP A 1 119 ? 21.404 -43.547 -8.456 1.00 33.24 148 ASP A C 1
ATOM 804 O O . ASP A 1 119 ? 20.969 -44.567 -7.911 1.00 33.86 148 ASP A O 1
ATOM 809 N N . ALA A 1 120 ? 22.664 -43.135 -8.315 1.00 32.57 149 ALA A N 1
ATOM 810 C CA . ALA A 1 120 ? 23.615 -43.876 -7.479 1.00 33.15 149 ALA A CA 1
ATOM 811 C C . ALA A 1 120 ? 23.169 -43.931 -6.014 1.00 33.07 149 ALA A C 1
ATOM 812 O O . ALA A 1 120 ? 23.279 -44.974 -5.370 1.00 33.79 149 ALA A O 1
ATOM 814 N N . MET A 1 121 ? 22.647 -42.819 -5.501 1.00 32.00 150 MET A N 1
ATOM 815 C CA . MET A 1 121 ? 22.117 -42.772 -4.139 1.00 32.09 150 MET A CA 1
ATOM 816 C C . MET A 1 121 ? 20.884 -43.663 -3.979 1.00 32.93 150 MET A C 1
ATOM 817 O O . MET A 1 121 ? 20.690 -44.282 -2.928 1.00 33.87 150 MET A O 1
ATOM 822 N N . GLN A 1 122 ? 20.050 -43.744 -5.016 1.00 32.77 151 GLN A N 1
ATOM 823 C CA . GLN A 1 122 ? 18.842 -44.575 -4.932 1.00 33.59 151 GLN A CA 1
ATOM 824 C C . GLN A 1 122 ? 19.121 -46.088 -4.935 1.00 35.35 151 GLN A C 1
ATOM 825 O O . GLN A 1 122 ? 18.322 -46.861 -4.435 1.00 34.86 151 GLN A O 1
ATOM 831 N N . GLN A 1 123 ? 20.263 -46.483 -5.486 1.00 36.50 152 GLN A N 1
ATOM 832 C CA . GLN A 1 123 ? 20.622 -47.897 -5.637 1.00 39.35 152 GLN A CA 1
ATOM 833 C C . GLN A 1 123 ? 21.815 -48.338 -4.784 1.00 39.07 152 GLN A C 1
ATOM 834 O O . GLN A 1 123 ? 22.124 -49.533 -4.706 1.00 40.36 152 GLN A O 1
ATOM 840 N N . GLY A 1 124 ? 22.464 -47.383 -4.125 1.00 38.29 153 GLY A N 1
ATOM 841 C CA . GLY A 1 124 ? 23.778 -47.602 -3.532 1.00 38.22 153 GLY A CA 1
ATOM 842 C C . GLY A 1 124 ? 23.843 -48.205 -2.141 1.00 39.06 153 GLY A C 1
ATOM 843 O O . GLY A 1 124 ? 24.930 -48.469 -1.639 1.00 38.96 153 GLY A O 1
ATOM 844 N N . CYS A 1 125 ? 22.699 -48.402 -1.497 1.00 39.23 154 CYS A N 1
ATOM 845 C CA . CYS A 1 125 ? 22.707 -49.002 -0.160 1.00 39.73 154 CYS A CA 1
ATOM 846 C C . CYS A 1 125 ? 21.866 -50.288 -0.122 1.00 41.31 154 CYS A C 1
ATOM 847 O O . CYS A 1 125 ? 21.068 -50.487 0.796 1.00 41.35 154 CYS A O 1
ATOM 850 N N . TYR A 1 126 ? 22.047 -51.146 -1.125 1.00 42.38 155 TYR A N 1
ATOM 851 C CA . TYR A 1 126 ? 21.194 -52.323 -1.306 1.00 44.60 155 TYR A CA 1
ATOM 852 C C . TYR A 1 126 ? 19.737 -51.875 -1.203 1.00 44.45 155 TYR A C 1
ATOM 853 O O . TYR A 1 126 ? 18.913 -52.490 -0.519 1.00 46.01 155 TYR A O 1
ATOM 862 N N . GLY A 1 127 ? 19.444 -50.788 -1.910 1.00 42.99 156 GLY A N 1
ATOM 863 C CA . GLY A 1 127 ? 18.237 -49.998 -1.720 1.00 41.88 156 GLY A CA 1
ATOM 864 C C . GLY A 1 127 ? 18.686 -48.546 -1.632 1.00 39.88 156 GLY A C 1
ATOM 865 O O . GLY A 1 127 ? 19.877 -48.260 -1.798 1.00 38.61 156 GLY A O 1
ATOM 866 N N . PRO A 1 128 ? 17.746 -47.618 -1.376 1.00 39.01 157 PRO A N 1
ATOM 867 C CA . PRO A 1 128 ? 18.086 -46.192 -1.411 1.00 37.41 157 PRO A CA 1
ATOM 868 C C . PRO A 1 128 ? 18.927 -45.755 -0.225 1.00 36.87 157 PRO A C 1
ATOM 869 O O . PRO A 1 128 ? 18.759 -46.277 0.885 1.00 37.03 157 PRO A O 1
ATOM 873 N N . CYS A 1 129 ? 19.828 -44.808 -0.474 1.00 35.54 158 CYS A N 1
ATOM 874 C CA . CYS A 1 129 ? 20.689 -44.237 0.563 1.00 35.41 158 CYS A CA 1
ATOM 875 C C . CYS A 1 129 ? 20.118 -42.931 1.104 1.00 34.76 158 CYS A C 1
ATOM 876 O O . CYS A 1 129 ? 19.542 -42.164 0.358 1.00 34.66 158 CYS A O 1
ATOM 879 N N . LYS A 1 130 ? 20.308 -42.679 2.396 1.00 34.59 159 LYS A N 1
ATOM 880 C CA . LYS A 1 130 ? 20.042 -41.365 2.967 1.00 33.77 159 LYS A CA 1
ATOM 881 C C . LYS A 1 130 ? 21.354 -40.601 2.964 1.00 32.11 159 LYS A C 1
ATOM 882 O O . LYS A 1 130 ? 22.402 -41.161 3.266 1.00 31.76 159 LYS A O 1
ATOM 888 N N . GLY A 1 131 ? 21.314 -39.333 2.582 1.00 30.86 160 GLY A N 1
ATOM 889 C CA . GLY A 1 131 ? 22.548 -38.526 2.565 1.00 29.73 160 GLY A CA 1
ATOM 890 C C . GLY A 1 131 ? 22.539 -37.485 1.480 1.00 28.84 160 GLY A C 1
ATOM 891 O O . GLY A 1 131 ? 21.470 -36.931 1.149 1.00 28.80 160 GLY A O 1
ATOM 892 N N . ALA A 1 132 ? 23.723 -37.203 0.931 1.00 27.53 161 ALA A N 1
ATOM 893 C CA . ALA A 1 132 ? 23.884 -36.138 -0.046 1.00 27.00 161 ALA A CA 1
ATOM 894 C C . ALA A 1 132 ? 25.045 -36.381 -0.994 1.00 26.79 161 ALA A C 1
ATOM 895 O O . ALA A 1 132 ? 25.981 -37.131 -0.680 1.00 27.36 161 ALA A O 1
ATOM 897 N N . VAL A 1 133 ? 24.952 -35.771 -2.174 1.00 26.65 162 VAL A N 1
ATOM 898 C CA . VAL A 1 133 ? 26.039 -35.746 -3.130 1.00 26.02 162 VAL A CA 1
ATOM 899 C C . VAL A 1 133 ? 26.207 -34.319 -3.654 1.00 26.51 162 VAL A C 1
ATOM 900 O O . VAL A 1 133 ? 25.230 -33.650 -4.007 1.00 26.61 162 VAL A O 1
ATOM 904 N N . VAL A 1 134 ? 27.446 -33.855 -3.709 1.00 26.03 163 VAL A N 1
ATOM 905 C CA . VAL A 1 134 ? 27.739 -32.531 -4.239 1.00 26.23 163 VAL A CA 1
ATOM 906 C C . VAL A 1 134 ? 28.848 -32.695 -5.251 1.00 26.74 163 VAL A C 1
ATOM 907 O O . VAL A 1 134 ? 29.825 -33.427 -5.006 1.00 26.92 163 VAL A O 1
ATOM 911 N N . ALA A 1 135 ? 28.706 -32.013 -6.382 1.00 26.19 164 ALA A N 1
ATOM 912 C CA . ALA A 1 135 ? 29.752 -31.948 -7.376 1.00 26.05 164 ALA A CA 1
ATOM 913 C C . ALA A 1 135 ? 30.031 -30.483 -7.691 1.00 26.73 164 ALA A C 1
ATOM 914 O O . ALA A 1 135 ? 29.116 -29.671 -7.861 1.00 25.81 164 ALA A O 1
ATOM 916 N N . LEU A 1 136 ? 31.313 -30.158 -7.734 1.00 26.58 165 LEU A N 1
ATOM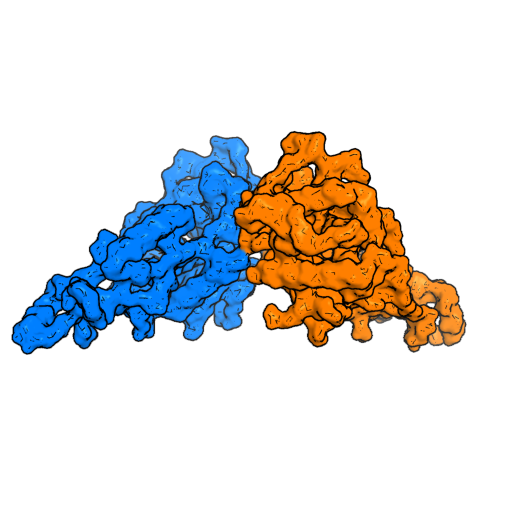 917 C CA . LEU A 1 136 ? 31.769 -28.790 -7.956 1.00 28.26 165 LEU A CA 1
ATOM 918 C C . LEU A 1 136 ? 32.770 -28.799 -9.088 1.00 28.86 165 LEU A C 1
ATOM 919 O O . LEU A 1 136 ? 33.480 -29.791 -9.300 1.00 29.81 165 LEU A O 1
ATOM 924 N N . GLU A 1 137 ? 32.833 -27.696 -9.815 1.00 29.36 166 GLU A N 1
ATOM 925 C CA . GLU A 1 137 ? 33.890 -27.499 -10.805 1.00 29.81 166 GLU A CA 1
ATOM 926 C C . GLU A 1 137 ? 34.983 -26.698 -10.121 1.00 29.84 166 GLU A C 1
ATOM 927 O O . GLU A 1 137 ? 34.765 -25.531 -9.807 1.00 29.73 166 GLU A O 1
ATOM 933 N N . PRO A 1 138 ? 36.163 -27.311 -9.889 1.00 30.77 167 PRO A N 1
ATOM 934 C CA . PRO A 1 138 ? 37.126 -26.660 -9.010 1.00 30.96 167 PRO A CA 1
ATOM 935 C C . PRO A 1 138 ? 37.682 -25.315 -9.495 1.00 31.41 167 PRO A C 1
ATOM 936 O O . PRO A 1 138 ? 37.929 -24.449 -8.661 1.00 30.67 167 PRO A O 1
ATOM 940 N N . SER A 1 139 ? 37.823 -25.130 -10.814 1.00 31.85 168 SER A N 1
ATOM 941 C CA . SER A 1 139 ? 38.409 -23.916 -11.372 1.00 32.15 168 SER A CA 1
ATOM 942 C C . SER A 1 139 ? 37.441 -22.727 -11.393 1.00 31.85 168 SER A C 1
ATOM 943 O O . SER A 1 139 ? 37.859 -21.582 -11.580 1.00 31.87 168 SER A O 1
ATOM 946 N N . THR A 1 140 ? 36.149 -22.991 -11.211 1.00 30.31 169 THR A N 1
ATOM 947 C CA . THR A 1 140 ? 35.159 -21.931 -11.306 1.00 30.18 169 THR A CA 1
ATOM 948 C C . THR A 1 140 ? 34.294 -21.781 -10.076 1.00 29.10 169 THR A C 1
ATOM 949 O O . THR A 1 140 ? 33.804 -20.689 -9.824 1.00 28.95 169 THR A O 1
ATOM 953 N N . GLY A 1 141 ? 34.091 -22.867 -9.322 1.00 27.76 170 GLY A N 1
ATOM 954 C CA . GLY A 1 141 ? 33.084 -22.874 -8.253 1.00 27.49 170 GLY A CA 1
ATOM 955 C C . GLY A 1 141 ? 31.650 -23.205 -8.662 1.00 26.91 170 GLY A C 1
ATOM 956 O O . GLY A 1 141 ? 30.738 -23.188 -7.829 1.00 26.78 170 GLY A O 1
ATOM 957 N N . LYS A 1 142 ? 31.428 -23.512 -9.937 1.00 26.87 171 LYS A N 1
ATOM 958 C CA . LYS A 1 142 ? 30.116 -23.962 -10.380 1.00 27.43 171 LYS A CA 1
ATOM 959 C C . LYS A 1 142 ? 29.663 -25.165 -9.595 1.00 26.74 171 LYS A C 1
ATOM 960 O O . LYS A 1 142 ? 30.438 -26.112 -9.419 1.00 26.98 171 LYS A O 1
ATOM 966 N N . ILE A 1 143 ? 28.414 -25.129 -9.124 1.00 26.38 172 ILE A N 1
ATOM 967 C CA . ILE A 1 143 ? 27.815 -26.285 -8.426 1.00 26.17 172 ILE A CA 1
ATOM 968 C C . ILE A 1 143 ? 27.164 -27.116 -9.525 1.00 26.56 172 ILE A C 1
ATOM 969 O O . ILE A 1 143 ? 26.208 -26.674 -10.159 1.00 27.23 172 ILE A O 1
ATOM 974 N N . LEU A 1 144 ? 27.731 -28.292 -9.783 1.00 26.21 173 LEU A N 1
ATOM 975 C CA . LEU A 1 144 ? 27.324 -29.133 -10.910 1.00 26.68 173 LEU A CA 1
ATOM 976 C C . LEU A 1 144 ? 26.275 -30.169 -10.501 1.00 26.79 173 LEU A C 1
ATOM 977 O O . LEU A 1 144 ? 25.530 -30.675 -11.334 1.00 26.73 173 LEU A O 1
ATOM 982 N N . ALA A 1 145 ? 26.218 -30.464 -9.207 1.00 25.87 174 ALA A N 1
ATOM 983 C CA . ALA A 1 145 ? 25.180 -31.314 -8.677 1.00 26.29 174 ALA A CA 1
ATOM 984 C C . ALA A 1 145 ? 25.006 -30.987 -7.221 1.00 26.18 174 ALA A C 1
ATOM 985 O O . ALA A 1 145 ? 25.976 -30.687 -6.511 1.00 25.87 174 ALA A O 1
ATOM 987 N N . LEU A 1 146 ? 23.751 -31.047 -6.796 1.00 26.19 175 LEU A N 1
ATOM 988 C CA . LEU A 1 146 ? 23.362 -30.834 -5.422 1.00 26.63 175 LEU A CA 1
ATOM 989 C C . LEU A 1 146 ? 22.243 -31.834 -5.173 1.00 26.13 175 LEU A C 1
ATOM 990 O O . LEU A 1 146 ? 21.095 -31.585 -5.516 1.00 27.01 175 LEU A O 1
ATOM 995 N N . VAL A 1 147 ? 22.612 -32.991 -4.646 1.00 26.03 176 VAL A N 1
ATOM 996 C CA . VAL A 1 147 ? 21.691 -34.116 -4.466 1.00 26.10 176 VAL A CA 1
ATOM 997 C C . VAL A 1 147 ? 21.439 -34.365 -2.988 1.00 26.28 176 VAL A C 1
ATOM 998 O O . VAL A 1 147 ? 22.365 -34.357 -2.189 1.00 26.08 176 VAL A O 1
ATOM 1002 N N . SER A 1 148 ? 20.174 -34.561 -2.628 1.00 27.30 177 SER A N 1
ATOM 1003 C CA . SER A 1 148 ? 19.815 -34.923 -1.253 1.00 27.72 177 SER A CA 1
ATOM 1004 C C . SER A 1 148 ? 18.855 -36.106 -1.314 1.00 28.68 177 SER A C 1
ATOM 1005 O O . SER A 1 148 ? 18.046 -36.207 -2.245 1.00 28.68 177 SER A O 1
ATOM 1008 N N . SER A 1 149 ? 18.963 -37.017 -0.349 1.00 29.26 178 SER A N 1
ATOM 1009 C CA . SER A 1 149 ? 18.165 -38.241 -0.356 1.00 29.94 178 SER A CA 1
ATOM 1010 C C . SER A 1 149 ? 17.825 -38.617 1.099 1.00 30.33 178 SER A C 1
ATOM 1011 O O . SER A 1 149 ? 18.688 -38.522 1.975 1.00 30.41 178 SER A O 1
ATOM 1014 N N . PRO A 1 150 ? 16.559 -38.985 1.383 1.00 30.52 179 PRO A N 1
ATOM 1015 C CA . PRO A 1 150 ? 15.407 -39.038 0.479 1.00 30.61 179 PRO A CA 1
ATOM 1016 C C . PRO A 1 150 ? 15.034 -37.618 0.053 1.00 29.66 179 PRO A C 1
ATOM 1017 O O . PRO A 1 150 ? 15.483 -36.657 0.671 1.00 28.72 179 PRO A O 1
ATOM 1021 N N . SER A 1 151 ? 14.243 -37.492 -1.007 1.00 30.53 180 SER A N 1
ATOM 1022 C CA . SER A 1 151 ? 13.756 -36.188 -1.440 1.00 30.17 180 SER A CA 1
ATOM 1023 C C . SER A 1 151 ? 12.232 -36.244 -1.453 1.00 30.75 180 SER A C 1
ATOM 1024 O O . SER A 1 151 ? 11.648 -37.192 -0.936 1.00 32.43 180 SER A O 1
ATOM 1027 N N . TYR A 1 152 ? 11.590 -35.235 -2.029 1.00 29.97 181 TYR A N 1
ATOM 1028 C CA . TYR A 1 152 ? 10.138 -35.132 -2.028 1.00 29.89 181 TYR A CA 1
ATOM 1029 C C . TYR A 1 152 ? 9.697 -34.578 -3.373 1.00 29.33 181 TYR A C 1
ATOM 1030 O O . TYR A 1 152 ? 10.520 -34.107 -4.154 1.00 28.78 181 TYR A O 1
ATOM 1039 N N . ASP A 1 153 ? 8.398 -34.595 -3.617 1.00 28.91 182 ASP A N 1
ATOM 1040 C CA . ASP A 1 153 ? 7.862 -34.124 -4.891 1.00 28.84 182 ASP A CA 1
ATOM 1041 C C . ASP A 1 153 ? 7.263 -32.713 -4.738 1.00 27.82 182 ASP A C 1
ATOM 1042 O O . ASP A 1 153 ? 6.175 -32.567 -4.194 1.00 28.14 182 ASP A O 1
ATOM 1047 N N . PRO A 1 154 ? 7.977 -31.666 -5.212 1.00 26.69 183 PRO A N 1
ATOM 1048 C CA . PRO A 1 154 ? 7.421 -30.306 -5.111 1.00 26.25 183 PRO A CA 1
ATOM 1049 C C . PRO A 1 154 ? 6.086 -30.117 -5.817 1.00 25.93 183 PRO A C 1
ATOM 1050 O O . PRO A 1 154 ? 5.398 -29.160 -5.518 1.00 25.93 183 PRO A O 1
ATOM 1054 N N . ASN A 1 155 ? 5.711 -31.031 -6.718 1.00 26.80 184 ASN A N 1
ATOM 1055 C CA . ASN A 1 155 ? 4.395 -30.948 -7.381 1.00 27.36 184 ASN A CA 1
ATOM 1056 C C . ASN A 1 155 ? 3.261 -31.022 -6.381 1.00 28.21 184 ASN A C 1
ATOM 1057 O O . ASN A 1 155 ? 2.197 -30.445 -6.598 1.00 28.35 184 ASN A O 1
ATOM 1062 N N . LEU A 1 156 ? 3.498 -31.732 -5.284 1.00 28.89 185 LEU A N 1
ATOM 1063 C CA . LEU A 1 156 ? 2.530 -31.832 -4.191 1.00 29.91 185 LEU A CA 1
ATOM 1064 C C . LEU A 1 156 ? 2.171 -30.493 -3.563 1.00 30.02 185 LEU A C 1
ATOM 1065 O O . LEU A 1 156 ? 0.983 -30.209 -3.286 1.00 30.65 185 LEU A O 1
ATOM 1070 N N . LEU A 1 157 ? 3.202 -29.688 -3.312 1.00 29.69 186 LEU A N 1
ATOM 1071 C CA . LEU A 1 157 ? 3.046 -28.374 -2.689 1.00 29.94 186 LEU A CA 1
ATOM 1072 C C . LEU A 1 157 ? 2.622 -27.298 -3.696 1.00 29.43 186 LEU A C 1
ATOM 1073 O O . LEU A 1 157 ? 2.087 -26.266 -3.311 1.00 29.46 186 LEU A O 1
ATOM 1078 N N . ALA A 1 158 ? 2.794 -27.590 -4.982 1.00 28.35 187 ALA A N 1
ATOM 1079 C CA . ALA A 1 158 ? 2.326 -26.727 -6.057 1.00 28.82 187 ALA A CA 1
ATOM 1080 C C . ALA A 1 158 ? 0.853 -27.005 -6.439 1.00 29.37 187 ALA A C 1
ATOM 1081 O O . ALA A 1 158 ? 0.280 -26.332 -7.308 1.00 29.51 187 ALA A O 1
ATOM 1083 N N . SER A 1 159 ? 0.229 -27.970 -5.770 1.00 29.21 188 SER A N 1
ATOM 1084 C CA . SER A 1 159 ? -1.186 -28.228 -5.995 1.00 29.23 188 SER A CA 1
ATOM 1085 C C . SER A 1 159 ? -2.028 -27.006 -5.657 1.00 29.49 188 SER A C 1
ATOM 1086 O O . SER A 1 159 ? -1.732 -26.271 -4.724 1.00 29.72 188 SER A O 1
ATOM 1089 N N . HIS A 1 160 ? -3.087 -26.780 -6.414 1.00 29.87 189 HIS A N 1
ATOM 1090 C CA . HIS A 1 160 ? -3.974 -25.667 -6.078 1.00 30.81 189 HIS A CA 1
ATOM 1091 C C . HIS A 1 160 ? -5.053 -26.077 -5.102 1.00 31.98 189 HIS A C 1
ATOM 1092 O O . HIS A 1 160 ? -5.820 -25.234 -4.642 1.00 33.66 189 HIS A O 1
ATOM 1099 N N . ASN A 1 161 ? -5.095 -27.362 -4.769 1.00 32.84 190 ASN A N 1
ATOM 1100 C CA . ASN A 1 161 ? -6.007 -27.855 -3.747 1.00 34.20 190 ASN A CA 1
ATOM 1101 C C . ASN A 1 161 ? -5.405 -27.661 -2.350 1.00 34.65 190 ASN A C 1
ATOM 1102 O O . ASN A 1 161 ? -4.339 -28.204 -2.046 1.00 33.95 190 ASN A O 1
ATOM 1107 N N . PRO A 1 162 ? -6.088 -26.883 -1.489 1.00 35.63 191 PRO A N 1
ATOM 1108 C CA . PRO A 1 162 ? -5.590 -26.620 -0.135 1.00 35.94 191 PRO A CA 1
ATOM 1109 C C . PRO A 1 162 ? -5.329 -27.893 0.669 1.00 36.75 191 PRO A C 1
ATOM 1110 O O . PRO A 1 162 ? -4.324 -27.968 1.377 1.00 35.88 191 PRO A O 1
ATOM 1114 N N . GLU A 1 163 ? -6.224 -28.883 0.551 1.00 38.06 192 GLU A N 1
ATOM 1115 C CA . GLU A 1 163 ? -6.081 -30.138 1.274 1.00 39.24 192 GLU A CA 1
ATOM 1116 C C . GLU A 1 163 ? -4.947 -31.004 0.752 1.00 37.83 192 GLU A C 1
ATOM 1117 O O . GLU A 1 163 ? -4.229 -31.607 1.548 1.00 37.81 192 GLU A O 1
ATOM 1123 N N . VAL A 1 164 ? -4.757 -31.059 -0.568 1.00 35.77 193 VAL A N 1
ATOM 1124 C CA . VAL A 1 164 ? -3.584 -31.761 -1.111 1.00 34.67 193 VAL A CA 1
ATOM 1125 C C . VAL A 1 164 ? -2.263 -31.157 -0.574 1.00 33.97 193 VAL A C 1
ATOM 1126 O O . VAL A 1 164 ? -1.327 -31.876 -0.200 1.00 32.80 193 VAL A O 1
ATOM 1130 N N . GLN A 1 165 ? -2.196 -29.828 -0.523 1.00 33.78 194 GLN A N 1
ATOM 1131 C CA . GLN A 1 165 ? -1.004 -29.182 0.003 1.00 33.25 194 GLN A CA 1
ATOM 1132 C C . GLN A 1 165 ? -0.835 -29.483 1.495 1.00 34.02 194 GLN A C 1
ATOM 1133 O O . GLN A 1 165 ? 0.236 -29.909 1.923 1.00 34.03 194 GLN A O 1
ATOM 1139 N N . ALA A 1 166 ? -1.890 -29.265 2.283 1.00 35.60 195 ALA A N 1
ATOM 1140 C CA . ALA A 1 166 ? -1.826 -29.463 3.744 1.00 37.41 195 ALA A CA 1
ATOM 1141 C C . ALA A 1 166 ? -1.454 -30.886 4.159 1.00 38.47 195 ALA A C 1
ATOM 1142 O O . ALA A 1 166 ? -0.701 -31.083 5.121 1.00 38.50 195 ALA A O 1
ATOM 1144 N N . GLN A 1 167 ? -1.987 -31.877 3.438 1.00 39.32 196 GLN A N 1
ATOM 1145 C CA . GLN A 1 167 ? -1.688 -33.279 3.723 1.00 40.55 196 GLN A CA 1
ATOM 1146 C C . GLN A 1 167 ? -0.245 -33.630 3.382 1.00 39.44 196 GLN A C 1
ATOM 1147 O O . GLN A 1 167 ? 0.436 -34.262 4.185 1.00 39.61 196 GLN A O 1
ATOM 1153 N N . ALA A 1 168 ? 0.231 -33.191 2.213 1.00 38.25 197 ALA A N 1
ATOM 1154 C CA . ALA A 1 168 ? 1.652 -33.340 1.858 1.00 37.78 197 ALA A CA 1
ATOM 1155 C C . ALA A 1 168 ? 2.556 -32.685 2.894 1.00 37.65 197 ALA A C 1
ATOM 1156 O O . ALA A 1 168 ? 3.565 -33.259 3.302 1.00 37.53 197 ALA A O 1
ATOM 1158 N N . TRP A 1 169 ? 2.185 -31.476 3.307 1.00 37.84 198 TRP A N 1
ATOM 1159 C CA . TRP A 1 169 ? 2.948 -30.729 4.295 1.00 38.52 198 TRP A CA 1
ATOM 1160 C C . TRP A 1 169 ? 3.087 -31.511 5.612 1.00 39.58 198 TRP A C 1
ATOM 1161 O O . TRP A 1 169 ? 4.183 -31.615 6.161 1.00 39.14 198 TRP A O 1
ATOM 1172 N N . GLN A 1 170 ? 1.977 -32.078 6.077 1.00 40.97 199 GLN A N 1
ATOM 1173 C CA . GLN A 1 170 ? 1.923 -32.844 7.330 1.00 43.34 199 GLN A CA 1
ATOM 1174 C C . GLN A 1 170 ? 2.691 -34.167 7.225 1.00 43.29 199 GLN A C 1
ATOM 1175 O O . GLN A 1 170 ? 3.465 -34.511 8.133 1.00 43.70 199 GLN A O 1
ATOM 1181 N N . ARG A 1 171 ? 2.494 -34.890 6.118 1.00 43.19 200 ARG A N 1
ATOM 1182 C CA . ARG A 1 171 ? 3.253 -36.118 5.834 1.00 44.21 200 ARG A CA 1
ATOM 1183 C C . ARG A 1 171 ? 4.769 -35.872 5.824 1.00 42.62 200 ARG A C 1
ATOM 1184 O O . ARG A 1 171 ? 5.521 -36.623 6.431 1.00 42.80 200 ARG A O 1
ATOM 1192 N N . LEU A 1 172 ? 5.209 -34.818 5.143 1.00 41.28 201 LEU A N 1
ATOM 1193 C CA . LEU A 1 172 ? 6.637 -34.507 5.027 1.00 40.50 201 LEU A CA 1
ATOM 1194 C C . LEU A 1 172 ? 7.222 -34.050 6.362 1.00 40.89 201 LEU A C 1
ATOM 1195 O O . LEU A 1 172 ? 8.339 -34.426 6.731 1.00 40.35 201 LEU A O 1
ATOM 1200 N N . GLY A 1 173 ? 6.449 -33.257 7.093 1.00 41.90 202 GLY A N 1
ATOM 1201 C CA . GLY A 1 173 ? 6.863 -32.761 8.399 1.00 43.57 202 GLY A CA 1
ATOM 1202 C C . GLY A 1 173 ? 7.013 -33.843 9.450 1.00 45.15 202 GLY A C 1
ATOM 1203 O O . GLY A 1 173 ? 7.879 -33.752 10.330 1.00 45.89 202 GLY A O 1
ATOM 1204 N N . ASP A 1 174 ? 6.167 -34.866 9.352 1.00 46.00 203 ASP A N 1
ATOM 1205 C CA . ASP A 1 174 ? 6.136 -35.959 10.311 1.00 46.92 203 ASP A CA 1
ATOM 1206 C C . ASP A 1 174 ? 7.073 -37.098 9.915 1.00 46.28 203 ASP A C 1
ATOM 1207 O O . ASP A 1 174 ? 7.412 -37.928 10.754 1.00 47.14 203 ASP A O 1
ATOM 1212 N N . ASN A 1 175 ? 7.490 -37.127 8.646 1.00 44.52 204 ASN A N 1
ATOM 1213 C CA . ASN A 1 175 ? 8.424 -38.125 8.138 1.00 44.03 204 ASN A CA 1
ATOM 1214 C C . ASN A 1 175 ? 9.769 -38.025 8.859 1.00 43.40 204 ASN A C 1
ATOM 1215 O O . ASN A 1 175 ? 10.476 -37.017 8.726 1.00 42.15 204 ASN A O 1
ATOM 1220 N N . PRO A 1 176 ? 10.135 -39.071 9.621 1.00 44.05 205 PRO A N 1
ATOM 1221 C CA . PRO A 1 176 ? 11.357 -38.977 10.423 1.00 43.73 205 PRO A CA 1
ATOM 1222 C C . PRO A 1 176 ? 12.648 -38.882 9.599 1.00 42.08 205 PRO A C 1
ATOM 1223 O O . PRO A 1 176 ? 13.667 -38.419 10.114 1.00 41.93 205 PRO A O 1
ATOM 1227 N N . ALA A 1 177 ? 12.608 -39.301 8.336 1.00 41.03 206 ALA A N 1
ATOM 1228 C CA . ALA A 1 177 ? 13.758 -39.113 7.427 1.00 39.39 206 ALA A CA 1
ATOM 1229 C C . ALA A 1 177 ? 13.898 -37.675 6.859 1.00 38.05 206 ALA A C 1
ATOM 1230 O O . ALA A 1 177 ? 14.848 -37.378 6.116 1.00 37.00 206 ALA A O 1
ATOM 1232 N N . SER A 1 178 ? 12.953 -36.799 7.203 1.00 37.12 207 SER A N 1
ATOM 1233 C CA . SER A 1 178 ? 12.987 -35.380 6.806 1.00 35.88 207 SER A CA 1
ATOM 1234 C C . SER A 1 178 ? 13.380 -35.128 5.341 1.00 33.98 207 SER A C 1
ATOM 1235 O O . SER A 1 178 ? 14.410 -34.529 5.064 1.00 33.28 207 SER A O 1
ATOM 1238 N N . PRO A 1 179 ? 12.554 -35.579 4.391 1.00 33.73 208 PRO A N 1
ATOM 1239 C CA . PRO A 1 179 ? 12.919 -35.394 2.970 1.00 32.93 208 PRO A CA 1
ATOM 1240 C C . PRO A 1 179 ? 12.913 -33.932 2.507 1.00 31.86 208 PRO A C 1
ATOM 1241 O O . PRO A 1 179 ? 13.525 -33.609 1.496 1.00 31.22 208 PRO A O 1
ATOM 1245 N N . LEU A 1 180 ? 12.265 -33.050 3.265 1.00 31.86 209 LEU A N 1
ATOM 1246 C CA . LEU A 1 180 ? 12.317 -31.625 2.974 1.00 31.33 209 LEU A CA 1
ATOM 1247 C C . LEU A 1 180 ? 13.718 -31.046 3.177 1.00 30.93 209 LEU A C 1
ATOM 1248 O O . LEU A 1 180 ? 14.076 -30.026 2.583 1.00 30.72 209 LEU A O 1
ATOM 1253 N N . THR A 1 181 ? 14.508 -31.679 4.041 1.00 30.71 210 THR A N 1
ATOM 1254 C CA . THR A 1 181 ? 15.851 -31.179 4.336 1.00 30.45 210 THR A CA 1
ATOM 1255 C C . THR A 1 181 ? 16.755 -31.284 3.095 1.00 30.37 210 THR A C 1
ATOM 1256 O O . THR A 1 181 ? 16.809 -32.333 2.426 1.00 30.62 210 THR A O 1
ATOM 1260 N N . ASN A 1 182 ? 17.426 -30.180 2.763 1.00 29.46 211 ASN A N 1
ATOM 1261 C CA . ASN A 1 182 ? 18.456 -30.226 1.745 1.00 29.04 211 ASN A CA 1
ATOM 1262 C C . ASN A 1 182 ? 19.745 -30.576 2.476 1.00 29.11 211 ASN A C 1
ATOM 1263 O O . ASN A 1 182 ? 20.433 -29.703 2.998 1.00 28.65 211 ASN A O 1
ATOM 1268 N N . ARG A 1 183 ? 20.033 -31.875 2.532 1.00 29.32 212 ARG A N 1
ATOM 1269 C CA . ARG A 1 183 ? 21.168 -32.405 3.283 1.00 29.34 212 ARG A CA 1
ATOM 1270 C C . ARG A 1 183 ? 22.524 -31.923 2.763 1.00 29.15 212 ARG A C 1
ATOM 1271 O O . ARG A 1 183 ? 23.499 -31.914 3.509 1.00 29.26 212 ARG A O 1
ATOM 1279 N N . ALA A 1 184 ? 22.586 -31.539 1.491 1.00 28.43 213 ALA A N 1
ATOM 1280 C CA . ALA A 1 184 ? 23.841 -31.106 0.873 1.00 28.19 213 ALA A CA 1
ATOM 1281 C C . ALA A 1 184 ? 24.378 -29.796 1.464 1.00 28.26 213 ALA A C 1
ATOM 1282 O O . ALA A 1 184 ? 25.591 -29.588 1.503 1.00 28.14 213 ALA A O 1
ATOM 1284 N N . ILE A 1 185 ? 23.471 -28.922 1.903 1.00 27.70 214 ILE A N 1
ATOM 1285 C CA . ILE A 1 185 ? 23.850 -27.560 2.355 1.00 28.39 214 ILE A CA 1
ATOM 1286 C C . ILE A 1 185 ? 23.267 -27.104 3.682 1.00 28.87 214 ILE A C 1
ATOM 1287 O O . ILE A 1 185 ? 23.745 -26.132 4.243 1.00 29.33 214 ILE A O 1
ATOM 1292 N N . SER A 1 186 ? 22.212 -27.765 4.152 1.00 30.70 215 SER A N 1
ATOM 1293 C CA . SER A 1 186 ? 21.463 -27.311 5.342 1.00 33.19 215 SER A CA 1
ATOM 1294 C C . SER A 1 186 ? 21.785 -28.111 6.594 1.00 34.11 215 SER A C 1
ATOM 1295 O O . SER A 1 186 ? 21.393 -27.718 7.691 1.00 35.36 215 SER A O 1
ATOM 1298 N N . GLU A 1 187 ? 22.465 -29.243 6.436 1.00 34.16 216 GLU A N 1
ATOM 1299 C CA . GLU A 1 187 ? 22.749 -30.120 7.573 1.00 35.63 216 GLU A CA 1
ATOM 1300 C C . GLU A 1 187 ? 24.252 -30.317 7.678 1.00 34.75 216 GLU A C 1
ATOM 1301 O O . GLU A 1 187 ? 24.947 -30.379 6.656 1.00 33.56 216 GLU A O 1
ATOM 1307 N N . THR A 1 188 ? 24.755 -30.387 8.911 1.00 34.28 217 THR A N 1
ATOM 1308 C CA . THR A 1 188 ? 26.168 -30.650 9.135 1.00 33.56 217 THR A CA 1
ATOM 1309 C C . THR A 1 188 ? 26.315 -32.028 9.759 1.00 34.02 217 THR A C 1
ATOM 1310 O O . THR A 1 188 ? 25.416 -32.502 10.467 1.00 33.68 217 THR A O 1
ATOM 1314 N N . TYR A 1 189 ? 27.454 -32.658 9.485 1.00 33.24 218 TYR A N 1
ATOM 1315 C CA . TYR A 1 189 ? 27.737 -34.033 9.895 1.00 33.37 218 TYR A CA 1
ATOM 1316 C C . TYR A 1 189 ? 29.174 -34.091 10.340 1.00 32.74 218 TYR A C 1
ATOM 1317 O O . TYR A 1 189 ? 29.985 -33.321 9.840 1.00 32.81 218 TYR A O 1
ATOM 1326 N N . PRO A 1 190 ? 29.513 -35.007 11.267 1.00 32.95 219 PRO A N 1
ATOM 1327 C CA . PRO A 1 190 ? 30.945 -35.201 11.510 1.00 32.53 219 PRO A CA 1
ATOM 1328 C C . PRO A 1 190 ? 31.597 -35.688 10.218 1.00 31.59 219 PRO A C 1
ATOM 1329 O O . PRO A 1 190 ? 31.032 -36.562 9.559 1.00 30.91 219 PRO A O 1
ATOM 1333 N N . PRO A 1 191 ? 32.743 -35.097 9.831 1.00 30.97 220 PRO A N 1
ATOM 1334 C CA . PRO A 1 191 ? 33.462 -35.525 8.630 1.00 30.61 220 PRO A CA 1
ATOM 1335 C C . PRO A 1 191 ? 34.287 -36.806 8.842 1.00 31.57 220 PRO A C 1
ATOM 1336 O O . PRO A 1 191 ? 34.683 -37.458 7.870 1.00 30.59 220 PRO A O 1
ATOM 1340 N N . GLY A 1 192 ? 34.540 -37.161 10.099 1.00 31.90 221 GLY A N 1
ATOM 1341 C CA . GLY A 1 192 ? 35.315 -38.357 10.405 1.00 33.08 221 GLY A CA 1
ATOM 1342 C C . GLY A 1 192 ? 36.670 -38.391 9.720 1.00 33.13 221 GLY A C 1
ATOM 1343 O O . GLY A 1 192 ? 37.367 -37.383 9.667 1.00 32.38 221 GLY A O 1
ATOM 1344 N N . SER A 1 193 ? 37.030 -39.562 9.191 1.00 34.24 222 SER A N 1
ATOM 1345 C CA . SER A 1 193 ? 38.316 -39.788 8.526 1.00 35.59 222 SER A CA 1
ATOM 1346 C C . SER A 1 193 ? 38.637 -38.828 7.377 1.00 35.01 222 SER A C 1
ATOM 1347 O O . SER A 1 193 ? 39.814 -38.609 7.077 1.00 34.85 222 SER A O 1
ATOM 1350 N N . THR A 1 194 ? 37.615 -38.270 6.725 1.00 34.16 223 THR A N 1
ATOM 1351 C CA . THR A 1 194 ? 37.877 -37.300 5.645 1.00 33.41 223 THR A CA 1
ATOM 1352 C C . THR A 1 194 ? 38.632 -36.065 6.169 1.00 33.21 223 THR A C 1
ATOM 1353 O O . THR A 1 194 ? 39.369 -35.405 5.424 1.00 32.08 223 THR A O 1
ATOM 1357 N N . PHE A 1 195 ? 38.441 -35.769 7.458 1.00 32.92 224 PHE A N 1
ATOM 1358 C CA . PHE A 1 195 ? 39.060 -34.605 8.097 1.00 33.07 224 PHE A CA 1
ATOM 1359 C C . PHE A 1 195 ? 40.572 -34.729 8.266 1.00 33.45 224 PHE A C 1
ATOM 1360 O O . PHE A 1 195 ? 41.255 -33.727 8.475 1.00 33.57 224 PHE A O 1
ATOM 1368 N N . LYS A 1 196 ? 41.098 -35.946 8.140 1.00 33.64 225 LYS A N 1
ATOM 1369 C CA . LYS A 1 196 ? 42.552 -36.154 8.126 1.00 33.92 225 LYS A CA 1
ATOM 1370 C C . LYS A 1 196 ? 43.212 -35.381 6.978 1.00 33.49 225 LYS A C 1
ATOM 1371 O O . LYS A 1 196 ? 44.415 -35.152 6.983 1.00 34.08 225 LYS A O 1
ATOM 1377 N N . VAL A 1 197 ? 42.419 -34.970 5.994 1.00 32.70 226 VAL A N 1
ATOM 1378 C CA . VAL A 1 197 ? 42.918 -34.071 4.957 1.00 32.38 226 VAL A CA 1
ATOM 1379 C C . VAL A 1 197 ? 43.310 -32.727 5.594 1.00 32.54 226 VAL A C 1
ATOM 1380 O O . VAL A 1 197 ? 44.353 -32.160 5.275 1.00 32.34 226 VAL A O 1
ATOM 1384 N N . ILE A 1 198 ? 42.478 -32.229 6.506 1.00 32.41 227 ILE A N 1
ATOM 1385 C CA . ILE A 1 198 ? 42.756 -30.956 7.167 1.00 32.55 227 ILE A CA 1
ATOM 1386 C C . ILE A 1 198 ? 43.902 -31.101 8.163 1.00 33.27 227 ILE A C 1
ATOM 1387 O O . ILE A 1 198 ? 44.801 -30.251 8.217 1.00 34.10 227 ILE A O 1
ATOM 1392 N N . THR A 1 199 ? 43.884 -32.186 8.937 1.00 33.20 228 THR A N 1
ATOM 1393 C CA . THR A 1 199 ? 44.944 -32.451 9.901 1.00 33.70 228 THR A CA 1
ATOM 1394 C C . THR A 1 199 ? 46.290 -32.523 9.173 1.00 33.74 228 THR A C 1
ATOM 1395 O O . THR A 1 199 ? 47.280 -31.941 9.629 1.00 34.79 228 THR A O 1
ATOM 1399 N N . THR A 1 200 ? 46.318 -33.228 8.045 1.00 32.70 229 THR A N 1
ATOM 1400 C CA . THR A 1 200 ? 47.536 -33.365 7.238 1.00 32.83 229 THR A CA 1
ATOM 1401 C C . THR A 1 200 ? 47.996 -32.018 6.679 1.00 32.99 229 THR A C 1
ATOM 1402 O O . THR A 1 200 ? 49.187 -31.698 6.747 1.00 33.70 229 THR A O 1
ATOM 1406 N N . ALA A 1 201 ? 47.052 -31.247 6.129 1.00 32.26 230 ALA A N 1
ATOM 1407 C CA . ALA A 1 201 ? 47.323 -29.907 5.615 1.00 32.50 230 ALA A CA 1
ATOM 1408 C C . ALA A 1 201 ? 47.948 -29.013 6.695 1.00 33.29 230 ALA A C 1
ATOM 1409 O O . ALA A 1 201 ? 48.937 -28.324 6.445 1.00 33.23 230 ALA A O 1
ATOM 1411 N N . ALA A 1 202 ? 47.369 -29.037 7.896 1.00 33.55 231 ALA A N 1
ATOM 1412 C CA . ALA A 1 202 ? 47.905 -28.250 9.016 1.00 34.40 231 ALA A CA 1
ATOM 1413 C C . ALA A 1 202 ? 49.322 -28.674 9.392 1.00 35.34 231 ALA A C 1
ATOM 1414 O O . ALA A 1 202 ? 50.187 -27.813 9.648 1.00 36.06 231 ALA A O 1
ATOM 1416 N N . ALA A 1 203 ? 49.566 -29.986 9.441 1.00 34.85 232 ALA A N 1
ATOM 1417 C CA . ALA A 1 203 ? 50.906 -30.487 9.741 1.00 35.68 232 ALA A CA 1
ATOM 1418 C C . ALA A 1 203 ? 51.910 -30.109 8.658 1.00 36.25 232 ALA A C 1
ATOM 1419 O O . ALA A 1 203 ? 53.026 -29.650 8.967 1.00 36.57 232 ALA A O 1
ATOM 1421 N N . LEU A 1 204 ? 51.525 -30.300 7.397 1.00 35.98 233 LEU A N 1
ATOM 1422 C CA . LEU A 1 204 ? 52.399 -29.939 6.260 1.00 36.82 233 LEU A CA 1
ATOM 1423 C C . LEU A 1 204 ? 52.787 -28.452 6.223 1.00 37.87 233 LEU A C 1
ATOM 1424 O O . LEU A 1 204 ? 53.957 -28.116 5.996 1.00 38.07 233 LEU A O 1
ATOM 1429 N N . ALA A 1 205 ? 51.812 -27.570 6.468 1.00 38.09 234 ALA A N 1
ATOM 1430 C CA . ALA A 1 205 ? 52.063 -26.125 6.562 1.00 39.08 234 ALA A CA 1
ATOM 1431 C C . ALA A 1 205 ? 52.957 -25.749 7.752 1.00 40.17 234 ALA A C 1
ATOM 1432 O O . ALA A 1 205 ? 53.694 -24.761 7.698 1.00 40.82 234 ALA A O 1
ATOM 1434 N N . ALA A 1 206 ? 52.888 -26.540 8.824 1.00 40.12 235 ALA A N 1
ATOM 1435 C CA . ALA A 1 206 ? 53.727 -26.317 9.990 1.00 41.21 235 ALA A CA 1
ATOM 1436 C C . ALA A 1 206 ? 55.121 -26.919 9.785 1.00 41.98 235 ALA A C 1
ATOM 1437 O O . ALA A 1 206 ? 55.997 -26.749 10.626 1.00 42.62 235 ALA A O 1
ATOM 1439 N N . GLY A 1 207 ? 55.316 -27.625 8.669 1.00 41.89 236 GLY A N 1
ATOM 1440 C CA . GLY A 1 207 ? 56.631 -28.164 8.310 1.00 43.15 236 GLY A CA 1
ATOM 1441 C C . GLY A 1 207 ? 56.848 -29.656 8.496 1.00 43.24 236 GLY A C 1
ATOM 1442 O O . GLY A 1 207 ? 57.982 -30.139 8.377 1.00 43.80 236 GLY A O 1
ATOM 1443 N N . ALA A 1 208 ? 55.778 -30.401 8.788 1.00 42.72 237 ALA A N 1
ATOM 1444 C CA . ALA A 1 208 ? 55.868 -31.859 8.809 1.00 42.81 237 ALA A CA 1
ATOM 1445 C C . ALA A 1 208 ? 56.201 -32.353 7.395 1.00 42.79 237 ALA A C 1
ATOM 1446 O O . ALA A 1 208 ? 55.954 -31.658 6.410 1.00 42.23 237 ALA A O 1
ATOM 1448 N N . THR A 1 209 ? 56.787 -33.537 7.296 1.00 43.36 238 THR A N 1
ATOM 1449 C CA . THR A 1 209 ? 57.054 -34.125 5.982 1.00 44.11 238 THR A CA 1
ATOM 1450 C C . THR A 1 209 ? 56.304 -35.433 5.867 1.00 43.87 238 THR A C 1
ATOM 1451 O O . THR A 1 209 ? 55.924 -36.041 6.873 1.00 43.15 238 THR A O 1
ATOM 1455 N N . GLU A 1 210 ? 56.100 -35.854 4.626 1.00 44.17 239 GLU A N 1
ATOM 1456 C CA . GLU A 1 210 ? 55.374 -37.069 4.314 1.00 44.71 239 GLU A CA 1
ATOM 1457 C C . GLU A 1 210 ? 56.105 -38.313 4.770 1.00 44.60 239 GLU A C 1
ATOM 1458 O O . GLU A 1 210 ? 55.503 -39.380 4.910 1.00 44.41 239 GLU A O 1
ATOM 1464 N N . THR A 1 211 ? 57.411 -38.182 4.973 1.00 45.09 240 THR A N 1
ATOM 1465 C CA . THR A 1 211 ? 58.241 -39.337 5.258 1.00 45.14 240 THR A CA 1
ATOM 1466 C C . THR A 1 211 ? 58.528 -39.486 6.739 1.00 44.99 240 THR A C 1
ATOM 1467 O O . THR A 1 211 ? 59.135 -40.471 7.136 1.00 44.75 240 THR A O 1
ATOM 1471 N N . GLU A 1 212 ? 58.090 -38.524 7.554 1.00 44.41 241 GLU A N 1
ATOM 1472 C CA . GLU A 1 212 ? 58.355 -38.601 8.979 1.00 44.65 241 GLU A CA 1
ATOM 1473 C C . GLU A 1 212 ? 57.504 -39.681 9.636 1.00 43.80 241 GLU A C 1
ATOM 1474 O O . GLU A 1 212 ? 56.412 -40.011 9.161 1.00 42.92 241 GLU A O 1
ATOM 1480 N N . GLN A 1 213 ? 58.010 -40.203 10.747 1.00 43.40 242 GLN A N 1
ATOM 1481 C CA . GLN A 1 213 ? 57.501 -41.438 11.323 1.00 43.13 242 GLN A CA 1
ATOM 1482 C C . GLN A 1 213 ? 56.490 -41.196 12.437 1.00 42.44 242 GLN A C 1
ATOM 1483 O O . GLN A 1 213 ? 56.741 -40.406 13.341 1.00 42.65 242 GLN A O 1
ATOM 1489 N N . LEU A 1 214 ? 55.343 -41.872 12.345 1.00 41.34 243 LEU A N 1
ATOM 1490 C CA . LEU A 1 214 ? 54.289 -41.784 13.359 1.00 40.33 243 LEU A CA 1
ATOM 1491 C C . LEU A 1 214 ? 53.900 -43.173 13.849 1.00 40.74 243 LEU A C 1
ATOM 1492 O O . LEU A 1 214 ? 54.125 -44.173 13.153 1.00 40.26 243 LEU A O 1
ATOM 1497 N N . THR A 1 215 ? 53.279 -43.226 15.024 1.00 40.75 244 THR A N 1
ATOM 1498 C CA . THR A 1 215 ? 52.897 -44.500 15.634 1.00 42.14 244 THR A CA 1
ATOM 1499 C C . THR A 1 215 ? 52.043 -45.373 14.713 1.00 41.95 244 THR A C 1
ATOM 1500 O O . THR A 1 215 ? 51.169 -44.881 13.993 1.00 41.39 244 THR A O 1
ATOM 1504 N N . ALA A 1 216 ? 52.342 -46.668 14.731 1.00 42.76 245 ALA A N 1
ATOM 1505 C CA . ALA A 1 216 ? 51.572 -47.661 14.008 1.00 42.98 245 ALA A CA 1
ATOM 1506 C C . ALA A 1 216 ? 50.674 -48.426 14.978 1.00 43.79 245 ALA A C 1
ATOM 1507 O O . ALA A 1 216 ? 49.951 -49.329 14.564 1.00 44.15 245 ALA A O 1
ATOM 1509 N N . ALA A 1 217 ? 50.718 -48.040 16.257 1.00 44.10 246 ALA A N 1
ATOM 1510 C CA . ALA A 1 217 ? 49.994 -48.713 17.349 1.00 45.19 246 ALA A CA 1
ATOM 1511 C C . ALA A 1 217 ? 48.495 -48.825 17.092 1.00 45.06 246 ALA A C 1
ATOM 1512 O O . ALA A 1 217 ? 47.896 -47.882 16.589 1.00 44.76 246 ALA A O 1
ATOM 1514 N N . PRO A 1 218 ? 47.890 -49.982 17.441 1.00 46.04 247 PRO A N 1
ATOM 1515 C CA . PRO A 1 218 ? 46.458 -50.227 17.255 1.00 46.11 247 PRO A CA 1
ATOM 1516 C C . PRO A 1 218 ? 45.558 -49.398 18.182 1.00 46.40 247 PRO A C 1
ATOM 1517 O O . PRO A 1 218 ? 44.392 -49.191 17.864 1.00 46.53 247 PRO A O 1
ATOM 1521 N N . THR A 1 219 ? 46.090 -48.947 19.317 1.00 47.15 248 THR A N 1
ATOM 1522 C CA . THR A 1 219 ? 45.370 -48.026 20.206 1.00 47.80 248 THR A CA 1
ATOM 1523 C C . THR A 1 219 ? 46.302 -46.934 20.724 1.00 47.85 248 THR A C 1
ATOM 1524 O O . THR A 1 219 ? 47.517 -47.123 20.776 1.00 48.27 248 THR A O 1
ATOM 1528 N N . ILE A 1 220 ? 45.711 -45.806 21.108 1.00 47.96 249 ILE A N 1
ATOM 1529 C CA . ILE A 1 220 ? 46.436 -44.652 21.625 1.00 47.85 249 ILE A CA 1
ATOM 1530 C C . ILE A 1 220 ? 45.601 -44.013 22.744 1.00 48.57 249 ILE A C 1
ATOM 1531 O O . ILE A 1 220 ? 44.419 -43.701 22.533 1.00 47.91 249 ILE A O 1
ATOM 1536 N N . PRO A 1 221 ? 46.195 -43.839 23.948 1.00 49.80 250 PRO A N 1
ATOM 1537 C CA . PRO A 1 221 ? 45.445 -43.167 25.006 1.00 50.86 250 PRO A CA 1
ATOM 1538 C C . PRO A 1 221 ? 45.228 -41.703 24.643 1.00 50.60 250 PRO A C 1
ATOM 1539 O O . PRO A 1 221 ? 46.085 -41.093 23.999 1.00 50.33 250 PRO A O 1
ATOM 1543 N N . LEU A 1 222 ? 44.079 -41.152 25.016 1.00 51.30 251 LEU A N 1
ATOM 1544 C CA . LEU A 1 222 ? 43.859 -39.721 24.862 1.00 51.51 251 LEU A CA 1
ATOM 1545 C C . LEU A 1 222 ? 44.347 -39.018 26.123 1.00 53.06 251 LEU A C 1
ATOM 1546 O O . LEU A 1 222 ? 44.006 -39.451 27.224 1.00 54.09 251 LEU A O 1
ATOM 1551 N N . PRO A 1 223 ? 45.135 -37.931 25.969 1.00 53.22 252 PRO A N 1
ATOM 1552 C CA . PRO A 1 223 ? 45.765 -37.298 27.141 1.00 54.52 252 PRO A CA 1
ATOM 1553 C C . PRO A 1 223 ? 44.731 -36.669 28.057 1.00 55.26 252 PRO A C 1
ATOM 1554 O O . PRO A 1 223 ? 43.741 -36.126 27.584 1.00 55.01 252 PRO A O 1
ATOM 1558 N N . GLY A 1 224 ? 44.960 -36.761 29.361 1.00 56.92 253 GLY A N 1
ATOM 1559 C CA . GLY A 1 224 ? 44.060 -36.160 30.339 1.00 58.14 253 GLY A CA 1
ATOM 1560 C C . GLY A 1 224 ? 42.651 -36.725 30.325 1.00 58.56 253 GLY A C 1
ATOM 1561 O O . GLY A 1 224 ? 41.707 -36.026 30.691 1.00 59.12 253 GLY A O 1
ATOM 1562 N N . SER A 1 225 ? 42.507 -37.976 29.876 1.00 58.51 254 SER A N 1
ATOM 1563 C CA . SER A 1 225 ? 41.243 -38.718 29.999 1.00 59.36 254 SER A CA 1
ATOM 1564 C C . SER A 1 225 ? 41.460 -40.238 29.981 1.00 60.01 254 SER A C 1
ATOM 1565 O O . SER A 1 225 ? 42.548 -40.721 29.649 1.00 59.77 254 SER A O 1
ATOM 1568 N N . THR A 1 226 ? 40.423 -40.976 30.372 1.00 61.10 255 THR A N 1
ATOM 1569 C CA . THR A 1 226 ? 40.454 -42.438 30.425 1.00 61.94 255 THR A CA 1
ATOM 1570 C C . THR A 1 226 ? 40.183 -43.057 29.045 1.00 60.79 255 THR A C 1
ATOM 1571 O O . THR A 1 226 ? 40.475 -44.227 28.813 1.00 60.93 255 THR A O 1
ATOM 1575 N N . ALA A 1 227 ? 39.633 -42.255 28.138 1.00 60.08 256 ALA A N 1
ATOM 1576 C CA . ALA A 1 227 ? 39.303 -42.695 26.783 1.00 59.34 256 ALA A CA 1
ATOM 1577 C C . ALA A 1 227 ? 40.536 -43.031 25.942 1.00 58.76 256 ALA A C 1
ATOM 1578 O O . ALA A 1 227 ? 41.603 -42.419 26.086 1.00 58.34 256 ALA A O 1
ATOM 1580 N N . GLN A 1 228 ? 40.383 -44.019 25.072 1.00 58.53 257 GLN A N 1
ATOM 1581 C CA . GLN A 1 228 ? 41.391 -44.279 24.061 1.00 58.26 257 GLN A CA 1
ATOM 1582 C C . GLN A 1 228 ? 40.772 -44.376 22.673 1.00 57.00 257 GLN A C 1
ATOM 1583 O O . GLN A 1 228 ? 39.595 -44.725 22.514 1.00 57.36 257 GLN A O 1
ATOM 1589 N N . LEU A 1 229 ? 41.569 -44.040 21.670 1.00 55.47 258 LEU A N 1
ATOM 1590 C CA . LEU A 1 229 ? 41.130 -44.157 20.306 1.00 53.98 258 LEU A CA 1
ATOM 1591 C C . LEU A 1 229 ? 41.866 -45.326 19.686 1.00 53.42 258 LEU A C 1
ATOM 1592 O O . LEU A 1 229 ? 43.031 -45.578 20.008 1.00 53.06 258 LEU A O 1
ATOM 1597 N N . GLU A 1 230 ? 41.161 -46.067 18.838 1.00 52.46 259 GLU A N 1
ATOM 1598 C CA . GLU A 1 230 ? 41.737 -47.216 18.171 1.00 52.35 259 GLU A CA 1
ATOM 1599 C C . GLU A 1 230 ? 41.631 -47.073 16.661 1.00 50.68 259 GLU A C 1
ATOM 1600 O O . GLU A 1 230 ? 40.806 -46.309 16.160 1.00 49.70 259 GLU A O 1
ATOM 1606 N N . ASN A 1 231 ? 42.493 -47.794 15.953 1.00 50.15 260 ASN A N 1
ATOM 1607 C CA . ASN A 1 231 ? 42.437 -47.863 14.504 1.00 49.82 260 ASN A CA 1
ATOM 1608 C C . ASN A 1 231 ? 41.186 -48.627 14.112 1.00 50.20 260 ASN A C 1
ATOM 1609 O O . ASN A 1 231 ? 40.753 -49.534 14.821 1.00 51.00 260 ASN A O 1
ATOM 1614 N N . TYR A 1 232 ? 40.591 -48.235 12.997 1.00 50.14 261 TYR A N 1
ATOM 1615 C CA . TYR A 1 232 ? 39.465 -48.967 12.440 1.00 50.94 261 TYR A CA 1
ATOM 1616 C C . TYR A 1 232 ? 39.842 -50.446 12.288 1.00 51.98 261 TYR A C 1
ATOM 1617 O O . TYR A 1 232 ? 40.899 -50.780 11.742 1.00 52.17 261 TYR A O 1
ATOM 1626 N N . GLY A 1 233 ? 38.994 -51.324 12.812 1.00 52.58 262 GLY A N 1
ATOM 1627 C CA . GLY A 1 233 ? 39.266 -52.761 12.800 1.00 53.55 262 GLY A CA 1
ATOM 1628 C C . GLY A 1 233 ? 40.208 -53.244 13.889 1.00 53.97 262 GLY A C 1
ATOM 1629 O O . GLY A 1 233 ? 40.432 -54.450 14.025 1.00 55.07 262 GLY A O 1
ATOM 1630 N N . GLY A 1 234 ? 40.768 -52.310 14.656 1.00 53.44 263 GLY A N 1
ATOM 1631 C CA . GLY A 1 234 ? 41.676 -52.631 15.762 1.00 53.84 263 GLY A CA 1
ATOM 1632 C C . GLY A 1 234 ? 43.048 -53.182 15.393 1.00 53.94 263 GLY A C 1
ATOM 1633 O O . GLY A 1 234 ? 43.735 -53.774 16.233 1.00 54.36 263 GLY A O 1
ATOM 1634 N N . ALA A 1 235 ? 43.456 -52.989 14.143 1.00 53.27 264 ALA A N 1
ATOM 1635 C CA . ALA A 1 235 ? 44.739 -53.510 13.680 1.00 53.74 264 ALA A CA 1
ATOM 1636 C C . ALA A 1 235 ? 45.799 -52.412 13.708 1.00 52.72 264 ALA A C 1
ATOM 1637 O O . ALA A 1 235 ? 45.463 -51.236 13.559 1.00 51.74 264 ALA A O 1
ATOM 1639 N N . PRO A 1 236 ? 47.080 -52.788 13.913 1.00 53.10 265 PRO A N 1
ATOM 1640 C CA . PRO A 1 236 ? 48.176 -51.828 13.790 1.00 52.36 265 PRO A CA 1
ATOM 1641 C C . PRO A 1 236 ? 48.266 -51.281 12.368 1.00 51.80 265 PRO A C 1
ATOM 1642 O O . PRO A 1 236 ? 47.811 -51.941 11.431 1.00 52.13 265 PRO A O 1
ATOM 1646 N N . CYS A 1 237 ? 48.848 -50.094 12.212 1.00 51.05 266 CYS A N 1
ATOM 1647 C CA . CYS A 1 237 ? 48.931 -49.452 10.904 1.00 50.64 266 CYS A CA 1
ATOM 1648 C C . CYS A 1 237 ? 49.756 -50.277 9.930 1.00 50.86 266 CYS A C 1
ATOM 1649 O O . CYS A 1 237 ? 49.374 -50.441 8.767 1.00 51.34 266 CYS A O 1
ATOM 1652 N N . GLY A 1 238 ? 50.887 -50.781 10.405 1.00 51.10 267 GLY A N 1
ATOM 1653 C CA . GLY A 1 238 ? 51.699 -51.741 9.646 1.00 51.38 267 GLY A CA 1
ATOM 1654 C C . GLY A 1 238 ? 52.425 -52.684 10.594 1.00 52.00 267 GLY A C 1
ATOM 1655 O O . GLY A 1 238 ? 52.228 -52.619 11.817 1.00 52.18 267 GLY A O 1
ATOM 1656 N N . ASP A 1 239 ? 53.278 -53.541 10.030 1.00 51.86 268 ASP A N 1
ATOM 1657 C CA . ASP A 1 239 ? 54.049 -54.531 10.792 1.00 52.20 268 ASP A CA 1
ATOM 1658 C C . ASP A 1 239 ? 55.382 -53.966 11.302 1.00 51.24 268 ASP A C 1
ATOM 1659 O O . ASP A 1 239 ? 56.339 -54.714 11.521 1.00 51.52 268 ASP A O 1
ATOM 1664 N N . GLU A 1 240 ? 55.449 -52.645 11.449 1.00 49.14 269 GLU A N 1
ATOM 1665 C CA . GLU A 1 240 ? 56.617 -51.967 11.998 1.00 48.16 269 GLU A CA 1
ATOM 1666 C C . GLU A 1 240 ? 56.143 -51.146 13.195 1.00 46.90 269 GLU A C 1
ATOM 1667 O O . GLU A 1 240 ? 54.946 -50.883 13.310 1.00 46.50 269 GLU A O 1
ATOM 1673 N N . PRO A 1 241 ? 57.062 -50.770 14.102 1.00 46.54 270 PRO A N 1
ATOM 1674 C CA . PRO A 1 241 ? 56.702 -49.860 15.210 1.00 46.10 270 PRO A CA 1
ATOM 1675 C C . PRO A 1 241 ? 56.078 -48.536 14.745 1.00 44.85 270 PRO A C 1
ATOM 1676 O O . PRO A 1 241 ? 55.158 -48.027 15.387 1.00 45.15 270 PRO A O 1
ATOM 1680 N N . THR A 1 242 ? 56.581 -47.987 13.640 1.00 44.21 271 THR A N 1
ATOM 1681 C CA . THR A 1 242 ? 56.094 -46.707 13.111 1.00 42.72 271 THR A CA 1
ATOM 1682 C C . THR A 1 242 ? 55.806 -46.804 11.615 1.00 42.60 271 THR A C 1
ATOM 1683 O O . THR A 1 242 ? 56.191 -47.781 10.975 1.00 42.73 271 THR A O 1
ATOM 1687 N N . VAL A 1 243 ? 55.109 -45.802 11.067 1.00 42.12 272 VAL A N 1
ATOM 1688 C CA . VAL A 1 243 ? 54.918 -45.682 9.617 1.00 42.10 272 VAL A CA 1
ATOM 1689 C C . VAL A 1 243 ? 55.083 -44.221 9.212 1.00 41.15 272 VAL A C 1
ATOM 1690 O O . VAL A 1 243 ? 54.925 -43.323 10.039 1.00 40.44 272 VAL A O 1
ATOM 1694 N N . SER A 1 244 ? 55.402 -43.998 7.941 1.00 40.05 273 SER A N 1
ATOM 1695 C CA . SER A 1 244 ? 55.502 -42.649 7.406 1.00 39.24 273 SER A CA 1
ATOM 1696 C C . SER A 1 244 ? 54.131 -41.977 7.424 1.00 38.44 273 SER A C 1
ATOM 1697 O O . SER A 1 244 ? 53.103 -42.649 7.329 1.00 37.78 273 SER A O 1
ATOM 1700 N N . LEU A 1 245 ? 54.126 -40.651 7.546 1.00 38.40 274 LEU A N 1
ATOM 1701 C CA . LEU A 1 245 ? 52.911 -39.858 7.393 1.00 37.63 274 LEU A CA 1
ATOM 1702 C C . LEU A 1 245 ? 52.177 -40.254 6.104 1.00 37.50 274 LEU A C 1
ATOM 1703 O O . LEU A 1 245 ? 50.973 -40.460 6.135 1.00 37.51 274 LEU A O 1
ATOM 1708 N N . ARG A 1 246 ? 52.890 -40.384 4.987 1.00 37.60 275 ARG A N 1
ATOM 1709 C CA . ARG A 1 246 ? 52.243 -40.801 3.730 1.00 38.24 275 ARG A CA 1
ATOM 1710 C C . ARG A 1 246 ? 51.521 -42.138 3.888 1.00 38.34 275 ARG A C 1
ATOM 1711 O O . ARG A 1 246 ? 50.369 -42.287 3.464 1.00 38.22 275 ARG A O 1
ATOM 1719 N N . GLU A 1 247 ? 52.209 -43.114 4.473 1.00 38.39 276 GLU A N 1
ATOM 1720 C CA . GLU A 1 247 ? 51.619 -44.425 4.668 1.00 39.04 276 GLU A CA 1
ATOM 1721 C C . GLU A 1 247 ? 50.365 -44.343 5.551 1.00 38.29 276 GLU A C 1
ATOM 1722 O O . GLU A 1 247 ? 49.332 -44.912 5.202 1.00 38.06 276 GLU A O 1
ATOM 1728 N N . ALA A 1 248 ? 50.456 -43.621 6.669 1.00 37.87 277 ALA A N 1
ATOM 1729 C CA . ALA A 1 248 ? 49.314 -43.439 7.575 1.00 38.08 277 ALA A CA 1
ATOM 1730 C C . ALA A 1 248 ? 48.126 -42.796 6.857 1.00 37.95 277 ALA A C 1
ATOM 1731 O O . ALA A 1 248 ? 46.970 -43.176 7.084 1.00 38.09 277 ALA A O 1
ATOM 1733 N N . PHE A 1 249 ? 48.406 -41.824 5.994 1.00 37.59 278 PHE A N 1
ATOM 1734 C CA . PHE A 1 249 ? 47.331 -41.165 5.251 1.00 37.72 278 PHE A CA 1
ATOM 1735 C C . PHE A 1 249 ? 46.626 -42.140 4.313 1.00 37.92 278 PHE A C 1
ATOM 1736 O O . PHE A 1 249 ? 45.402 -42.247 4.335 1.00 37.14 278 PHE A O 1
ATOM 1744 N N . VAL A 1 250 ? 47.387 -42.849 3.481 1.00 38.39 279 VAL A N 1
ATOM 1745 C CA . VAL A 1 250 ? 46.749 -43.723 2.503 1.00 39.28 279 VAL A CA 1
ATOM 1746 C C . VAL A 1 250 ? 46.025 -44.886 3.180 1.00 39.79 279 VAL A C 1
ATOM 1747 O O . VAL A 1 250 ? 44.945 -45.286 2.745 1.00 39.50 279 VAL A O 1
ATOM 1751 N N . LYS A 1 251 ? 46.601 -45.396 4.266 1.00 40.67 280 LYS A N 1
ATOM 1752 C CA . LYS A 1 251 ? 45.965 -46.444 5.054 1.00 41.96 280 LYS A CA 1
ATOM 1753 C C . LYS A 1 251 ? 44.901 -45.878 5.992 1.00 42.36 280 LYS A C 1
ATOM 1754 O O . LYS A 1 251 ? 44.070 -46.624 6.512 1.00 43.49 280 LYS A O 1
ATOM 1760 N N . SER A 1 252 ? 44.934 -44.559 6.194 1.00 42.38 281 SER A N 1
ATOM 1761 C CA . SER A 1 252 ? 44.003 -43.835 7.066 1.00 42.37 281 SER A CA 1
ATOM 1762 C C . SER A 1 252 ? 44.024 -44.349 8.517 1.00 42.78 281 SER A C 1
ATOM 1763 O O . SER A 1 252 ? 42.971 -44.630 9.114 1.00 43.52 281 SER A O 1
ATOM 1766 N N . CYS A 1 253 ? 45.223 -44.456 9.084 1.00 42.59 282 CYS A N 1
ATOM 1767 C CA . CYS A 1 253 ? 45.387 -45.048 10.410 1.00 42.50 282 CYS A CA 1
ATOM 1768 C C . CYS A 1 253 ? 45.076 -44.008 11.472 1.00 41.38 282 CYS A C 1
ATOM 1769 O O . CYS A 1 253 ? 45.749 -42.993 11.550 1.00 41.63 282 CYS A O 1
ATOM 1772 N N . ASN A 1 254 ? 44.060 -44.269 12.289 1.00 40.94 283 ASN A N 1
ATOM 1773 C CA . ASN A 1 254 ? 43.591 -43.298 13.290 1.00 40.13 283 ASN A CA 1
ATOM 1774 C C . ASN A 1 254 ? 44.624 -42.815 14.298 1.00 39.68 283 ASN A C 1
ATOM 1775 O O . ASN A 1 254 ? 44.701 -41.626 14.598 1.00 39.44 283 ASN A O 1
ATOM 1780 N N . THR A 1 255 ? 45.387 -43.745 14.857 1.00 39.46 284 THR A N 1
ATOM 1781 C CA . THR A 1 255 ? 46.271 -43.405 15.974 1.00 39.26 284 THR A CA 1
ATOM 1782 C C . THR A 1 255 ? 47.418 -42.477 15.547 1.00 38.21 284 THR A C 1
ATOM 1783 O O . THR A 1 255 ? 47.823 -41.582 16.299 1.00 38.28 284 THR A O 1
ATOM 1787 N N . ALA A 1 256 ? 47.905 -42.684 14.328 1.00 37.17 285 ALA A N 1
ATOM 1788 C CA . ALA A 1 256 ? 48.883 -41.803 13.705 1.00 36.74 285 ALA A CA 1
ATOM 1789 C C . ALA A 1 256 ? 48.383 -40.365 13.554 1.00 36.08 285 ALA A C 1
ATOM 1790 O O . ALA A 1 256 ? 49.150 -39.427 13.744 1.00 36.52 285 ALA A O 1
ATOM 1792 N N . PHE A 1 257 ? 47.108 -40.183 13.205 1.00 35.46 286 PHE A N 1
ATOM 1793 C CA . PHE A 1 257 ? 46.556 -38.832 13.097 1.00 34.92 286 PHE A CA 1
ATOM 1794 C C . PHE A 1 257 ? 46.172 -38.203 14.441 1.00 35.69 286 PHE A C 1
ATOM 1795 O O . PHE A 1 257 ? 46.213 -36.978 14.593 1.00 35.70 286 PHE A O 1
ATOM 1803 N N . VAL A 1 258 ? 45.822 -39.038 15.415 1.00 36.04 287 VAL A N 1
ATOM 1804 C CA . VAL A 1 258 ? 45.619 -38.554 16.782 1.00 37.04 287 VAL A CA 1
ATOM 1805 C C . VAL A 1 258 ? 46.956 -37.979 17.263 1.00 37.23 287 VAL A C 1
ATOM 1806 O O . VAL A 1 258 ? 47.030 -36.833 17.725 1.00 37.48 287 VAL A O 1
ATOM 1810 N N . GLN A 1 259 ? 48.010 -38.770 17.112 1.00 37.23 288 GLN A N 1
ATOM 1811 C CA . GLN A 1 259 ? 49.364 -38.351 17.495 1.00 38.03 288 GLN A CA 1
ATOM 1812 C C . GLN A 1 259 ? 49.803 -37.106 16.708 1.00 37.69 288 GLN A C 1
ATOM 1813 O O . GLN A 1 259 ? 50.284 -36.136 17.288 1.00 37.67 288 GLN A O 1
ATOM 1819 N N . LEU A 1 260 ? 49.579 -37.119 15.396 1.00 37.65 289 LEU A N 1
ATOM 1820 C CA . LEU A 1 260 ? 49.969 -36.000 14.538 1.00 37.55 289 LEU A CA 1
ATOM 1821 C C . LEU A 1 260 ? 49.228 -34.699 14.875 1.00 37.76 289 LEU A C 1
ATOM 1822 O O . LEU A 1 260 ? 49.838 -33.640 14.929 1.00 37.43 289 LEU A O 1
ATOM 1827 N N . GLY A 1 261 ? 47.914 -34.788 15.083 1.00 37.79 290 GLY A N 1
ATOM 1828 C CA . GLY A 1 261 ? 47.109 -33.611 15.396 1.00 37.94 290 GLY A CA 1
ATOM 1829 C C . GLY A 1 261 ? 47.475 -32.994 16.732 1.00 38.79 290 GLY A C 1
ATOM 1830 O O . GLY A 1 261 ? 47.609 -31.773 16.857 1.00 38.85 290 GLY A O 1
ATOM 1831 N N . ILE A 1 262 ? 47.621 -33.834 17.745 1.00 39.67 291 ILE A N 1
ATOM 1832 C CA . ILE A 1 262 ? 48.065 -33.349 19.054 1.00 41.40 291 ILE A CA 1
ATOM 1833 C C . ILE A 1 262 ? 49.438 -32.669 18.927 1.00 41.92 291 ILE A C 1
ATOM 1834 O O . ILE A 1 262 ? 49.652 -31.600 19.486 1.00 42.16 291 ILE A O 1
ATOM 1839 N N . ARG A 1 263 ? 50.338 -33.260 18.145 1.00 42.23 292 ARG A N 1
ATOM 1840 C CA . ARG A 1 263 ? 51.660 -32.663 17.912 1.00 43.04 292 ARG A CA 1
ATOM 1841 C C . ARG A 1 263 ? 51.536 -31.308 17.210 1.00 43.03 292 ARG A C 1
ATOM 1842 O O . ARG A 1 263 ? 52.235 -30.351 17.545 1.00 43.17 292 ARG A O 1
ATOM 1850 N N . THR A 1 264 ? 50.643 -31.236 16.227 1.00 41.22 293 THR A N 1
ATOM 1851 C CA . THR A 1 264 ? 50.483 -30.031 15.421 1.00 41.23 293 THR A CA 1
ATOM 1852 C C . THR A 1 264 ? 49.842 -28.899 16.232 1.00 41.67 293 THR A C 1
ATOM 1853 O O . THR A 1 264 ? 50.230 -27.729 16.101 1.00 42.28 293 THR A O 1
ATOM 1857 N N . GLY A 1 265 ? 48.871 -29.256 17.072 1.00 41.84 294 GLY A N 1
ATOM 1858 C CA . GLY A 1 265 ? 48.283 -28.328 18.042 1.00 42.25 294 GLY A CA 1
ATOM 1859 C C . GLY A 1 265 ? 46.936 -27.755 17.638 1.00 42.18 294 GLY A C 1
ATOM 1860 O O . GLY A 1 265 ? 46.622 -27.641 16.447 1.00 41.55 294 GLY A O 1
ATOM 1861 N N . ALA A 1 266 ? 46.153 -27.370 18.643 1.00 42.83 295 ALA A N 1
ATOM 1862 C CA . ALA A 1 266 ? 44.800 -26.863 18.445 1.00 42.72 295 ALA A CA 1
ATOM 1863 C C . ALA A 1 266 ? 44.743 -25.560 17.660 1.00 43.00 295 ALA A C 1
ATOM 1864 O O . ALA A 1 266 ? 43.842 -25.388 16.850 1.00 42.27 295 ALA A O 1
ATOM 1866 N N . ASP A 1 267 ? 45.687 -24.648 17.905 1.00 44.42 296 ASP A N 1
ATOM 1867 C CA . ASP A 1 267 ? 45.729 -23.363 17.177 1.00 44.85 296 ASP A CA 1
ATOM 1868 C C . ASP A 1 267 ? 45.922 -23.582 15.676 1.00 43.44 296 ASP A C 1
ATOM 1869 O O . ASP A 1 267 ? 45.210 -22.993 14.859 1.00 42.67 296 ASP A O 1
ATOM 1874 N N . ALA A 1 268 ? 46.893 -24.425 15.324 1.00 42.96 297 ALA A N 1
ATOM 1875 C CA . ALA A 1 268 ? 47.190 -24.733 13.923 1.00 42.17 297 ALA A CA 1
ATOM 1876 C C . ALA A 1 268 ? 46.031 -25.435 13.219 1.00 41.19 297 ALA A C 1
ATOM 1877 O O . ALA A 1 268 ? 45.758 -25.171 12.048 1.00 40.72 297 ALA A O 1
ATOM 1879 N N . LEU A 1 269 ? 45.334 -26.315 13.937 1.00 41.06 298 LEU A N 1
ATOM 1880 C CA . LEU A 1 269 ? 44.206 -27.046 13.346 1.00 40.44 298 LEU A CA 1
ATOM 1881 C C . LEU A 1 269 ? 43.023 -26.103 13.086 1.00 39.97 298 LEU A C 1
ATOM 1882 O O . LEU A 1 269 ? 42.424 -26.134 12.009 1.00 38.81 298 LEU A O 1
ATOM 1887 N N . ARG A 1 270 ? 42.722 -25.251 14.070 1.00 40.55 299 ARG A N 1
ATOM 1888 C CA . ARG A 1 270 ? 41.710 -24.188 13.958 1.00 40.94 299 ARG A CA 1
ATOM 1889 C C . ARG A 1 270 ? 41.979 -23.257 12.781 1.00 40.07 299 ARG A C 1
ATOM 1890 O O . ARG A 1 270 ? 41.051 -22.859 12.068 1.00 39.84 299 ARG A O 1
ATOM 1898 N N . SER A 1 271 ? 43.247 -22.884 12.623 1.00 40.00 300 SER A N 1
ATOM 1899 C CA . SER A 1 271 ? 43.693 -22.001 11.559 1.00 40.00 300 SER A CA 1
ATOM 1900 C C . SER A 1 271 ? 43.536 -22.642 10.189 1.00 38.86 300 SER A C 1
ATOM 1901 O O . SER A 1 271 ? 43.087 -21.987 9.244 1.00 38.67 300 SER A O 1
ATOM 1904 N N . MET A 1 272 ? 43.899 -23.918 10.078 1.00 37.96 301 MET A N 1
ATOM 1905 C CA . MET A 1 272 ? 43.751 -24.632 8.801 1.00 37.12 301 MET A CA 1
ATOM 1906 C C . MET A 1 272 ? 42.284 -24.886 8.464 1.00 36.92 301 MET A C 1
ATOM 1907 O O . MET A 1 272 ? 41.870 -24.723 7.315 1.00 36.57 301 MET A O 1
ATOM 1912 N N . ALA A 1 273 ? 41.506 -25.296 9.467 1.00 37.49 302 ALA A N 1
ATOM 1913 C CA . ALA A 1 273 ? 40.052 -25.436 9.323 1.00 37.10 302 ALA A CA 1
ATOM 1914 C C . ALA A 1 273 ? 39.442 -24.145 8.769 1.00 37.58 302 ALA A C 1
ATOM 1915 O O . ALA A 1 273 ? 38.656 -24.181 7.838 1.00 36.45 302 ALA A O 1
ATOM 1917 N N . ARG A 1 274 ? 39.831 -23.007 9.343 1.00 39.21 303 ARG A N 1
ATOM 1918 C CA . ARG A 1 274 ? 39.361 -21.696 8.897 1.00 40.39 303 ARG A CA 1
ATOM 1919 C C . ARG A 1 274 ? 39.805 -21.387 7.462 1.00 39.68 303 ARG A C 1
ATOM 1920 O O . ARG A 1 274 ? 39.014 -20.893 6.651 1.00 38.82 303 ARG A O 1
ATOM 1928 N N . ALA A 1 275 ? 41.062 -21.694 7.153 1.00 39.01 304 ALA A N 1
ATOM 1929 C CA . ALA A 1 275 ? 41.596 -21.485 5.808 1.00 38.79 304 ALA A CA 1
ATOM 1930 C C . ALA A 1 275 ? 40.763 -22.249 4.767 1.00 38.19 304 ALA A C 1
ATOM 1931 O O . ALA A 1 275 ? 40.642 -21.824 3.621 1.00 37.56 304 ALA A O 1
ATOM 1933 N N . PHE A 1 276 ? 40.191 -23.375 5.189 1.00 37.72 305 PHE A N 1
ATOM 1934 C CA . PHE A 1 276 ? 39.389 -24.210 4.312 1.00 37.51 305 PHE A CA 1
ATOM 1935 C C . PHE A 1 276 ? 37.902 -23.939 4.435 1.00 38.07 305 PHE A C 1
ATOM 1936 O O . PHE A 1 276 ? 37.092 -24.743 3.975 1.00 38.54 305 PHE A O 1
ATOM 1944 N N . GLY A 1 277 ? 37.553 -22.820 5.068 1.00 38.86 306 GLY A N 1
ATOM 1945 C CA . GLY A 1 277 ? 36.182 -22.332 5.105 1.00 38.97 306 GLY A CA 1
ATOM 1946 C C . GLY A 1 277 ? 35.338 -22.703 6.308 1.00 39.06 306 GLY A C 1
ATOM 1947 O O . GLY A 1 277 ? 34.166 -22.333 6.373 1.00 39.60 306 GLY A O 1
ATOM 1948 N N . LEU A 1 278 ? 35.896 -23.448 7.257 1.00 38.58 307 LEU A N 1
ATOM 1949 C CA . LEU A 1 278 ? 35.149 -23.753 8.472 1.00 38.25 307 LEU A CA 1
ATOM 1950 C C . LEU A 1 278 ? 35.148 -22.530 9.383 1.00 39.05 307 LEU A C 1
ATOM 1951 O O . LEU A 1 278 ? 36.078 -21.722 9.338 1.00 38.98 307 LEU A O 1
ATOM 1956 N N . ASP A 1 279 ? 34.104 -22.401 10.199 1.00 38.84 308 ASP A N 1
ATOM 1957 C CA . ASP A 1 279 ? 34.013 -21.327 11.184 1.00 39.83 308 ASP A CA 1
ATOM 1958 C C . ASP A 1 279 ? 33.999 -19.930 10.549 1.00 40.14 308 ASP A C 1
ATOM 1959 O O . ASP A 1 279 ? 34.320 -18.925 11.192 1.00 40.75 308 ASP A O 1
ATOM 1964 N N . SER A 1 280 ? 33.573 -19.901 9.288 1.00 39.54 309 SER A N 1
ATOM 1965 C CA . SER A 1 280 ? 33.284 -18.685 8.545 1.00 40.25 309 SER A CA 1
ATOM 1966 C C . SER A 1 280 ? 31.872 -18.818 7.970 1.00 39.25 309 SER A C 1
ATOM 1967 O O . SER A 1 280 ? 31.523 -19.875 7.415 1.00 38.15 309 SER A O 1
ATOM 1970 N N . PRO A 1 281 ? 31.047 -17.756 8.090 1.00 39.14 310 PRO A N 1
ATOM 1971 C CA . PRO A 1 281 ? 29.677 -17.858 7.590 1.00 38.31 310 PRO A CA 1
ATOM 1972 C C . PRO A 1 281 ? 29.694 -17.969 6.080 1.00 37.04 310 PRO A C 1
ATOM 1973 O O . PRO A 1 281 ? 30.264 -17.107 5.419 1.00 37.68 310 PRO A O 1
ATOM 1977 N N . PRO A 1 282 ? 29.150 -19.065 5.529 1.00 35.51 311 PRO A N 1
ATOM 1978 C CA . PRO A 1 282 ? 29.155 -19.160 4.074 1.00 34.48 311 PRO A CA 1
ATOM 1979 C C . PRO A 1 282 ? 28.402 -18.037 3.359 1.00 34.41 311 PRO A C 1
ATOM 1980 O O . PRO A 1 282 ? 27.389 -17.526 3.859 1.00 33.56 311 PRO A O 1
ATOM 1984 N N . ARG A 1 283 ? 28.929 -17.672 2.191 1.00 33.73 312 ARG A N 1
ATOM 1985 C CA . ARG A 1 283 ? 28.268 -16.757 1.286 1.00 33.91 312 ARG A CA 1
ATOM 1986 C C . ARG A 1 283 ? 27.105 -17.482 0.632 1.00 33.00 312 ARG A C 1
ATOM 1987 O O . ARG A 1 283 ? 27.164 -18.692 0.418 1.00 32.05 312 ARG A O 1
ATOM 1995 N N . PRO A 1 284 ? 26.040 -16.745 0.310 1.00 32.86 313 PRO A N 1
ATOM 1996 C CA . PRO A 1 284 ? 24.883 -17.425 -0.272 1.00 31.74 313 PRO A CA 1
ATOM 1997 C C . PRO A 1 284 ? 25.187 -17.847 -1.709 1.00 31.66 313 PRO A C 1
ATOM 1998 O O . PRO A 1 284 ? 26.030 -17.237 -2.364 1.00 32.59 313 PRO A O 1
ATOM 2002 N N . THR A 1 285 ? 24.518 -18.890 -2.193 1.00 30.62 314 THR A N 1
ATOM 2003 C CA . THR A 1 285 ? 24.907 -19.519 -3.461 1.00 29.78 314 THR A CA 1
ATOM 2004 C C . THR A 1 285 ? 23.996 -19.311 -4.686 1.00 28.75 314 THR A C 1
ATOM 2005 O O . THR A 1 285 ? 24.362 -19.769 -5.761 1.00 29.44 314 THR A O 1
ATOM 2009 N N . PRO A 1 286 ? 22.838 -18.616 -4.566 1.00 28.37 315 PRO A N 1
ATOM 2010 C CA . PRO A 1 286 ? 22.210 -17.760 -3.535 1.00 28.17 315 PRO A CA 1
ATOM 2011 C C . PRO A 1 286 ? 21.445 -18.505 -2.452 1.00 27.96 315 PRO A C 1
ATOM 2012 O O . PRO A 1 286 ? 20.831 -17.857 -1.594 1.00 28.74 315 PRO A O 1
ATOM 2016 N N . LEU A 1 287 ? 21.472 -19.840 -2.481 1.00 27.06 316 LEU A N 1
ATOM 2017 C CA . LEU A 1 287 ? 20.930 -20.630 -1.369 1.00 27.52 316 LEU A CA 1
ATOM 2018 C C . LEU A 1 287 ? 21.838 -20.485 -0.152 1.00 28.11 316 LEU A C 1
ATOM 2019 O O . LEU A 1 287 ? 23.060 -20.492 -0.291 1.00 28.21 316 LEU A O 1
ATOM 2024 N N . GLN A 1 288 ? 21.236 -20.357 1.026 1.00 28.55 317 GLN A N 1
ATOM 2025 C CA . GLN A 1 288 ? 22.003 -20.282 2.275 1.00 29.54 317 GLN A CA 1
ATOM 2026 C C . GLN A 1 288 ? 22.600 -21.650 2.611 1.00 29.22 317 GLN A C 1
ATOM 2027 O O . GLN A 1 288 ? 21.938 -22.693 2.477 1.00 28.37 317 GLN A O 1
ATOM 2033 N N . VAL A 1 289 ? 23.847 -21.630 3.053 1.00 29.91 318 VAL A N 1
ATOM 2034 C CA . VAL A 1 289 ? 24.566 -22.849 3.450 1.00 29.58 318 VAL A CA 1
ATOM 2035 C C . VAL A 1 289 ? 24.818 -22.769 4.951 1.00 30.74 318 VAL A C 1
ATOM 2036 O O . VAL A 1 289 ? 25.220 -21.716 5.456 1.00 30.77 318 VAL A O 1
ATOM 2040 N N . ALA A 1 290 ? 24.563 -23.875 5.655 1.00 30.64 319 ALA A N 1
ATOM 2041 C CA . ALA A 1 290 ? 24.875 -24.003 7.077 1.00 31.46 319 ALA A CA 1
ATOM 2042 C C . ALA A 1 290 ? 26.369 -23.841 7.281 1.00 31.51 319 ALA A C 1
ATOM 2043 O O . ALA A 1 290 ? 27.178 -24.356 6.493 1.00 30.53 319 ALA A O 1
ATOM 2045 N N . GLU A 1 291 ? 26.733 -23.117 8.331 1.00 32.02 320 GLU A N 1
ATOM 2046 C CA . GLU A 1 291 ? 28.133 -22.908 8.685 1.00 32.61 320 GLU A CA 1
ATOM 2047 C C . GLU A 1 291 ? 28.716 -24.198 9.222 1.00 32.34 320 GLU A C 1
ATOM 2048 O O . GLU A 1 291 ? 28.096 -24.850 10.057 1.00 33.08 320 GLU A O 1
ATOM 2054 N N . SER A 1 292 ? 29.906 -24.555 8.734 1.00 31.48 321 SER A N 1
ATOM 2055 C CA . SER A 1 292 ? 30.659 -25.696 9.217 1.00 31.43 321 SER A CA 1
ATOM 2056 C C . SER A 1 292 ? 31.629 -25.239 10.296 1.00 32.40 321 SER A C 1
ATOM 2057 O O . SER A 1 292 ? 32.015 -24.071 10.333 1.00 32.61 321 SER A O 1
ATOM 2060 N N . THR A 1 293 ? 32.010 -26.158 11.175 1.00 32.94 322 THR A N 1
ATOM 2061 C CA . THR A 1 293 ? 32.824 -25.786 12.339 1.00 35.10 322 THR A CA 1
ATOM 2062 C C . THR A 1 293 ? 33.827 -26.877 12.705 1.00 35.42 322 THR A C 1
ATOM 2063 O O . THR A 1 293 ? 33.561 -28.051 12.491 1.00 35.09 322 THR A O 1
ATOM 2067 N N . VAL A 1 294 ? 34.982 -26.462 13.218 1.00 36.53 323 VAL A N 1
ATOM 2068 C CA . VAL A 1 294 ? 35.970 -27.379 13.785 1.00 37.52 323 VAL A CA 1
ATOM 2069 C C . VAL A 1 294 ? 35.669 -27.643 15.277 1.00 39.03 323 VAL A C 1
ATOM 2070 O O . VAL A 1 294 ? 36.197 -28.585 15.880 1.00 39.81 323 VAL A O 1
ATOM 2074 N N . GLY A 1 295 ? 34.822 -26.806 15.868 1.00 40.43 324 GLY A N 1
ATOM 2075 C CA . GLY A 1 295 ? 34.503 -26.902 17.295 1.00 41.86 324 GLY A CA 1
ATOM 2076 C C . GLY A 1 295 ? 35.461 -26.075 18.132 1.00 43.00 324 GLY A C 1
ATOM 2077 O O . GLY A 1 295 ? 36.472 -25.601 17.616 1.00 43.08 324 GLY A O 1
ATOM 2078 N N . PRO A 1 296 ? 35.152 -25.894 19.432 1.00 44.14 325 PRO A N 1
ATOM 2079 C CA . PRO A 1 296 ? 35.995 -25.060 20.285 1.00 45.23 325 PRO A CA 1
ATOM 2080 C C . PRO A 1 296 ? 37.309 -25.725 20.716 1.00 45.48 325 PRO A C 1
ATOM 2081 O O . PRO A 1 296 ? 38.249 -25.025 21.094 1.00 46.76 325 PRO A O 1
ATOM 2085 N N . ILE A 1 297 ? 37.379 -27.055 20.650 1.00 44.97 326 ILE A N 1
ATOM 2086 C CA . ILE A 1 297 ? 38.585 -27.818 21.057 1.00 44.34 326 ILE A CA 1
ATOM 2087 C C . ILE A 1 297 ? 39.070 -27.456 22.486 1.00 45.87 326 ILE A C 1
ATOM 2088 O O . ILE A 1 297 ? 40.177 -26.930 22.652 1.00 45.34 326 ILE A O 1
ATOM 2093 N N . PRO A 1 298 ? 38.240 -27.744 23.518 1.00 46.97 327 PRO A N 1
ATOM 2094 C CA . PRO A 1 298 ? 38.514 -27.303 24.908 1.00 48.51 327 PRO A CA 1
ATOM 2095 C C . PRO A 1 298 ? 39.731 -27.946 25.566 1.00 49.30 327 PRO A C 1
ATOM 2096 O O . PRO A 1 298 ? 40.365 -27.335 26.434 1.00 50.29 327 PRO A O 1
ATOM 2100 N N . ASP A 1 299 ? 40.054 -29.175 25.171 1.00 48.72 328 ASP A N 1
ATOM 2101 C CA . ASP A 1 299 ? 41.188 -29.881 25.752 1.00 49.21 328 ASP A CA 1
ATOM 2102 C C . ASP A 1 299 ? 41.889 -30.739 24.716 1.00 48.21 328 ASP A C 1
ATOM 2103 O O . ASP A 1 299 ? 41.464 -30.815 23.553 1.00 46.96 328 ASP A O 1
ATOM 2108 N N . SER A 1 300 ? 42.965 -31.384 25.146 1.00 48.05 329 SER A N 1
ATOM 2109 C CA . SER A 1 300 ? 43.761 -32.221 24.263 1.00 47.35 329 SER A CA 1
ATOM 2110 C C . SER A 1 300 ? 43.114 -33.569 23.944 1.00 46.87 329 SER A C 1
ATOM 2111 O O . SER A 1 300 ? 43.405 -34.154 22.902 1.00 45.44 329 SER A O 1
ATOM 2114 N N . ALA A 1 301 ? 42.239 -34.057 24.830 1.00 47.21 330 ALA A N 1
ATOM 2115 C CA . ALA A 1 301 ? 41.404 -35.222 24.495 1.00 46.47 330 ALA A CA 1
ATOM 2116 C C . ALA A 1 301 ? 40.495 -34.882 23.312 1.00 45.49 330 ALA A C 1
ATOM 2117 O O . ALA A 1 301 ? 40.382 -35.661 22.349 1.00 44.40 330 ALA A O 1
ATOM 2119 N N . ALA A 1 302 ? 39.859 -33.713 23.392 1.00 44.84 331 ALA A N 1
ATOM 2120 C CA . ALA A 1 302 ? 39.049 -33.183 22.307 1.00 43.87 331 ALA A CA 1
ATOM 2121 C C . ALA A 1 302 ? 39.875 -32.990 21.039 1.00 42.66 331 ALA A C 1
ATOM 2122 O O . ALA A 1 302 ? 39.430 -33.364 19.949 1.00 41.33 331 ALA A O 1
ATOM 2124 N N . LEU A 1 303 ? 41.079 -32.434 21.181 1.00 42.47 332 LEU A N 1
ATOM 2125 C CA . LEU A 1 303 ? 41.978 -32.252 20.030 1.00 41.74 332 LEU A CA 1
ATOM 2126 C C . LEU A 1 303 ? 42.293 -33.582 19.355 1.00 41.48 332 LEU A C 1
ATOM 2127 O O . LEU A 1 303 ? 42.257 -33.689 18.117 1.00 40.81 332 LEU A O 1
ATOM 2132 N N . GLY A 1 304 ? 42.598 -34.599 20.163 1.00 41.80 333 GLY A N 1
ATOM 2133 C CA . GLY A 1 304 ? 42.815 -35.942 19.621 1.00 41.67 333 GLY A CA 1
ATOM 2134 C C . GLY A 1 304 ? 41.660 -36.384 18.733 1.00 41.28 333 GLY A C 1
ATOM 2135 O O . GLY A 1 304 ? 41.874 -36.838 17.611 1.00 40.31 333 GLY A O 1
ATOM 2136 N N . MET A 1 305 ? 40.439 -36.246 19.248 1.00 41.79 334 MET A N 1
ATOM 2137 C CA . MET A 1 305 ? 39.222 -36.655 18.546 1.00 42.28 334 MET A CA 1
ATOM 2138 C C . MET A 1 305 ? 38.927 -35.762 17.334 1.00 40.17 334 MET A C 1
ATOM 2139 O O . MET A 1 305 ? 38.446 -36.244 16.308 1.00 39.93 334 MET A O 1
ATOM 2144 N N . THR A 1 306 ? 39.219 -34.467 17.462 1.00 39.27 335 THR A N 1
ATOM 2145 C CA . THR A 1 306 ? 39.048 -33.500 16.373 1.00 37.63 335 THR A CA 1
ATOM 2146 C C . THR A 1 306 ? 39.915 -33.835 15.166 1.00 36.87 335 THR A C 1
ATOM 2147 O O . THR A 1 306 ? 39.495 -33.637 14.016 1.00 35.80 335 THR A O 1
ATOM 2151 N N . SER A 1 307 ? 41.107 -34.369 15.440 1.00 36.97 336 SER A N 1
ATOM 2152 C CA . SER A 1 307 ? 42.134 -34.621 14.428 1.00 36.61 336 SER A CA 1
ATOM 2153 C C . SER A 1 307 ? 41.737 -35.717 13.462 1.00 36.12 336 SER A C 1
ATOM 2154 O O . SER A 1 307 ? 42.276 -35.792 12.359 1.00 36.19 336 SER A O 1
ATOM 2157 N N . ILE A 1 308 ? 40.804 -36.568 13.890 1.00 36.37 337 ILE A N 1
ATOM 2158 C CA . ILE A 1 308 ? 40.204 -37.601 13.022 1.00 35.22 337 ILE A CA 1
ATOM 2159 C C . ILE A 1 308 ? 38.720 -37.310 12.764 1.00 34.61 337 ILE A C 1
ATOM 2160 O O . ILE A 1 308 ? 37.918 -38.218 12.521 1.00 34.24 337 ILE A O 1
ATOM 2165 N N . GLY A 1 309 ? 38.381 -36.028 12.828 1.00 34.47 338 GLY A N 1
ATOM 2166 C CA . GLY A 1 309 ? 37.095 -35.505 12.398 1.00 34.56 338 GLY A CA 1
ATOM 2167 C C . GLY A 1 309 ? 35.913 -35.841 13.280 1.00 35.42 338 GLY A C 1
ATOM 2168 O O . GLY A 1 309 ? 34.782 -35.893 12.803 1.00 35.12 338 GLY A O 1
ATOM 2169 N N . GLN A 1 310 ? 36.174 -36.089 14.556 1.00 36.13 339 GLN A N 1
ATOM 2170 C CA . GLN A 1 310 ? 35.098 -36.344 15.505 1.00 37.43 339 GLN A CA 1
ATOM 2171 C C . GLN A 1 310 ? 34.939 -35.173 16.478 1.00 38.05 339 GLN A C 1
ATOM 2172 O O . GLN A 1 310 ? 35.096 -34.012 16.087 1.00 37.46 339 GLN A O 1
ATOM 2178 N N . LYS A 1 311 ? 34.629 -35.484 17.738 1.00 39.07 340 LYS A N 1
ATOM 2179 C CA . LYS A 1 311 ? 34.238 -34.470 18.730 1.00 40.26 340 LYS A CA 1
ATOM 2180 C C . LYS A 1 311 ? 33.205 -33.463 18.175 1.00 39.54 340 LYS A C 1
ATOM 2181 O O . LYS A 1 311 ? 32.074 -33.843 17.861 1.00 40.41 340 LYS A O 1
ATOM 2187 N N . ASP A 1 312 ? 33.581 -32.194 18.054 1.00 39.04 341 ASP A N 1
ATOM 2188 C CA . ASP A 1 312 ? 32.649 -31.145 17.642 1.00 38.24 341 ASP A CA 1
ATOM 2189 C C . ASP A 1 312 ? 32.798 -30.719 16.164 1.00 36.33 341 ASP A C 1
ATOM 2190 O O . ASP A 1 312 ? 32.125 -29.797 15.714 1.00 35.84 341 ASP A O 1
ATOM 2195 N N . VAL A 1 313 ? 33.675 -31.371 15.414 1.00 35.09 342 VAL A N 1
ATOM 2196 C CA . VAL A 1 313 ? 33.794 -31.064 13.976 1.00 33.77 342 VAL A CA 1
ATOM 2197 C C . VAL A 1 313 ? 32.501 -31.413 13.231 1.00 33.45 342 VAL A C 1
ATOM 2198 O O . VAL A 1 313 ? 32.002 -32.530 13.328 1.00 32.95 342 VAL A O 1
ATOM 2202 N N . ALA A 1 314 ? 31.956 -30.447 12.492 1.00 33.09 343 ALA A N 1
ATOM 2203 C CA . ALA A 1 314 ? 30.708 -30.666 11.762 1.00 32.90 343 ALA A CA 1
ATOM 2204 C C . ALA A 1 314 ? 30.753 -29.879 10.454 1.00 32.67 343 ALA A C 1
ATOM 2205 O O . ALA A 1 314 ? 30.995 -28.673 10.461 1.00 32.44 343 ALA A O 1
ATOM 2207 N N . LEU A 1 315 ? 30.555 -30.584 9.340 1.00 32.39 344 LEU A N 1
ATOM 2208 C CA . LEU A 1 315 ? 30.682 -30.011 8.003 1.00 32.39 344 LEU A CA 1
ATOM 2209 C C . LEU A 1 315 ? 29.445 -30.340 7.184 1.00 31.92 344 LEU A C 1
ATOM 2210 O O . LEU A 1 315 ? 28.863 -31.417 7.333 1.00 32.46 344 LEU A O 1
ATOM 2215 N N . THR A 1 316 ? 29.053 -29.427 6.301 1.00 30.89 345 THR A N 1
ATOM 2216 C CA . THR A 1 316 ? 28.049 -29.744 5.292 1.00 29.80 345 THR A CA 1
ATOM 2217 C C . THR A 1 316 ? 28.749 -30.587 4.244 1.00 28.97 345 THR A C 1
ATOM 2218 O O . THR A 1 316 ? 29.966 -30.511 4.114 1.00 30.05 345 THR A O 1
ATOM 2222 N N . PRO A 1 317 ? 28.005 -31.446 3.531 1.00 28.36 346 PRO A N 1
ATOM 2223 C CA . PRO A 1 317 ? 28.574 -32.090 2.342 1.00 27.34 346 PRO A CA 1
ATOM 2224 C C . PRO A 1 317 ? 29.178 -31.100 1.325 1.00 27.00 346 PRO A C 1
ATOM 2225 O O . PRO A 1 317 ? 30.230 -31.377 0.767 1.00 25.54 346 PRO A O 1
ATOM 2229 N N . LEU A 1 318 ? 28.535 -29.955 1.103 1.00 26.73 347 LEU A N 1
ATOM 2230 C CA . LEU A 1 318 ? 29.134 -28.924 0.254 1.00 26.31 347 LEU A CA 1
ATOM 2231 C C . LEU A 1 318 ? 30.519 -28.457 0.743 1.00 26.67 347 LEU A C 1
ATOM 2232 O O . LEU A 1 318 ? 31.435 -28.282 -0.069 1.00 26.33 347 LEU A O 1
ATOM 2237 N N . ALA A 1 319 ? 30.661 -28.218 2.051 1.00 26.64 348 ALA A N 1
ATOM 2238 C CA . ALA A 1 319 ? 31.970 -27.836 2.619 1.00 27.32 348 ALA A CA 1
ATOM 2239 C C . ALA A 1 319 ? 33.034 -28.930 2.399 1.00 27.89 348 ALA A C 1
ATOM 2240 O O . ALA A 1 319 ? 34.188 -28.625 2.098 1.00 26.90 348 ALA A O 1
ATOM 2242 N N . ASN A 1 320 ? 32.650 -30.202 2.529 1.00 27.78 349 ASN A N 1
ATOM 2243 C CA . ASN A 1 320 ? 33.605 -31.279 2.249 1.00 28.77 349 ASN A CA 1
ATOM 2244 C C . ASN A 1 320 ? 33.962 -31.349 0.750 1.00 28.52 349 ASN A C 1
ATOM 2245 O O . ASN A 1 320 ? 35.124 -31.561 0.421 1.00 29.99 349 ASN A O 1
ATOM 2250 N N . ALA A 1 321 ? 32.995 -31.154 -0.152 1.00 28.33 350 ALA A N 1
ATOM 2251 C CA . ALA A 1 321 ? 33.297 -31.041 -1.601 1.00 28.86 350 ALA A CA 1
ATOM 2252 C C . ALA A 1 321 ? 34.244 -29.883 -1.866 1.00 29.03 350 ALA A C 1
ATOM 2253 O O . ALA A 1 321 ? 35.133 -29.991 -2.713 1.00 28.14 350 ALA A O 1
ATOM 2255 N N . GLU A 1 322 ? 34.039 -28.786 -1.132 1.00 29.43 351 GLU A N 1
ATOM 2256 C CA . GLU A 1 322 ? 34.846 -27.569 -1.262 1.00 32.12 351 GLU A CA 1
ATOM 2257 C C . GLU A 1 322 ? 36.323 -27.788 -0.861 1.00 31.00 351 GLU A C 1
ATOM 2258 O O . GLU A 1 322 ? 37.237 -27.241 -1.496 1.00 31.13 351 GLU A O 1
ATOM 2264 N N . ILE A 1 323 ? 36.554 -28.560 0.199 1.00 30.03 352 ILE A N 1
ATOM 2265 C CA . ILE A 1 323 ? 37.937 -28.944 0.582 1.00 30.27 352 ILE A CA 1
ATOM 2266 C C . ILE A 1 323 ? 38.612 -29.662 -0.577 1.00 29.71 352 ILE A C 1
ATOM 2267 O O . ILE A 1 323 ? 39.731 -29.311 -0.978 1.00 30.50 352 ILE A O 1
ATOM 2272 N N . ALA A 1 324 ? 37.914 -30.647 -1.143 1.00 29.10 353 ALA A N 1
ATOM 2273 C CA . ALA A 1 324 ? 38.428 -31.387 -2.290 1.00 29.32 353 ALA A CA 1
ATOM 2274 C C . ALA A 1 324 ? 38.647 -30.457 -3.511 1.00 29.20 353 ALA A C 1
ATOM 2275 O O . ALA A 1 324 ? 39.671 -30.552 -4.197 1.00 29.08 353 ALA A O 1
ATOM 2277 N N . ALA A 1 325 ? 37.686 -29.562 -3.770 1.00 29.10 354 ALA A N 1
ATOM 2278 C CA . ALA A 1 325 ? 37.772 -28.605 -4.896 1.00 28.82 354 ALA A CA 1
ATOM 2279 C C . ALA A 1 325 ? 38.946 -27.628 -4.724 1.00 29.75 354 ALA A C 1
ATOM 2280 O O . ALA A 1 325 ? 39.641 -27.296 -5.673 1.00 29.63 354 ALA A O 1
ATOM 2282 N N . THR A 1 326 ? 39.137 -27.162 -3.498 1.00 29.63 355 THR A N 1
ATOM 2283 C CA . THR A 1 326 ? 40.264 -26.290 -3.148 1.00 30.69 355 THR A CA 1
ATOM 2284 C C . THR A 1 326 ? 41.632 -26.932 -3.437 1.00 31.04 355 THR A C 1
ATOM 2285 O O . THR A 1 326 ? 42.478 -26.326 -4.097 1.00 31.97 355 THR A O 1
ATOM 2289 N N . ILE A 1 327 ? 41.837 -28.151 -2.954 1.00 30.77 356 ILE A N 1
ATOM 2290 C CA . ILE A 1 327 ? 43.051 -28.911 -3.249 1.00 31.00 356 ILE A CA 1
ATOM 2291 C C . ILE A 1 327 ? 43.181 -29.070 -4.766 1.00 31.28 356 ILE A C 1
ATOM 2292 O O . ILE A 1 327 ? 44.222 -28.756 -5.328 1.00 30.90 356 ILE A O 1
ATOM 2297 N N . ALA A 1 328 ? 42.092 -29.487 -5.417 1.00 30.54 357 ALA A N 1
ATOM 2298 C CA . ALA A 1 328 ? 42.048 -29.684 -6.870 1.00 31.68 357 ALA A CA 1
ATOM 2299 C C . ALA A 1 328 ? 42.484 -28.444 -7.647 1.00 32.66 357 ALA A C 1
ATOM 2300 O O . ALA A 1 328 ? 43.167 -28.535 -8.674 1.00 33.89 357 ALA A O 1
ATOM 2302 N N . ASN A 1 329 ? 42.080 -27.282 -7.149 1.00 32.75 358 ASN A N 1
ATOM 2303 C CA . ASN A 1 329 ? 42.416 -26.000 -7.766 1.00 33.65 358 ASN A CA 1
ATOM 2304 C C . ASN A 1 329 ? 43.719 -25.364 -7.215 1.00 34.84 358 ASN A C 1
ATOM 2305 O O . ASN A 1 329 ? 43.830 -24.138 -7.117 1.00 35.87 358 ASN A O 1
ATOM 2310 N N . GLY A 1 330 ? 44.696 -26.189 -6.840 1.00 34.95 359 GLY A N 1
ATOM 2311 C CA . GLY A 1 330 ? 46.009 -25.673 -6.416 1.00 35.36 359 GLY A CA 1
ATOM 2312 C C . GLY A 1 330 ? 46.027 -24.875 -5.117 1.00 35.24 359 GLY A C 1
ATOM 2313 O O . GLY A 1 330 ? 46.962 -24.094 -4.879 1.00 35.68 359 GLY A O 1
ATOM 2314 N N . GLY A 1 331 ? 45.023 -25.087 -4.260 1.00 34.23 360 GLY A N 1
ATOM 2315 C CA . GLY A 1 331 ? 44.958 -24.410 -2.941 1.00 34.36 360 GLY A CA 1
ATOM 2316 C C . GLY A 1 331 ? 44.054 -23.184 -2.912 1.00 34.51 360 GLY A C 1
ATOM 2317 O O . GLY A 1 331 ? 43.866 -22.560 -1.866 1.00 34.65 360 GLY A O 1
ATOM 2318 N N . ILE A 1 332 ? 43.493 -22.835 -4.064 1.00 35.05 361 ILE A N 1
ATOM 2319 C CA . ILE A 1 332 ? 42.595 -21.679 -4.184 1.00 35.85 361 ILE A CA 1
ATOM 2320 C C . ILE A 1 332 ? 41.128 -22.117 -4.157 1.00 35.28 361 ILE A C 1
ATOM 2321 O O . ILE A 1 332 ? 40.700 -22.960 -4.951 1.00 35.36 361 ILE A O 1
ATOM 2326 N N . THR A 1 333 ? 40.377 -21.540 -3.223 1.00 35.16 362 THR A N 1
ATOM 2327 C CA . THR A 1 333 ? 38.957 -21.785 -3.100 1.00 34.46 362 THR A CA 1
ATOM 2328 C C . THR A 1 333 ? 38.177 -20.812 -3.982 1.00 35.00 362 THR A C 1
ATOM 2329 O O . THR A 1 333 ? 38.263 -19.593 -3.812 1.00 35.50 362 THR A O 1
ATOM 2333 N N . MET A 1 334 ? 37.438 -21.365 -4.938 1.00 34.53 363 MET A N 1
ATOM 2334 C CA . MET A 1 334 ? 36.521 -20.574 -5.737 1.00 35.12 363 MET A CA 1
ATOM 2335 C C . MET A 1 334 ? 35.174 -20.511 -5.015 1.00 34.64 363 MET A C 1
ATOM 2336 O O . MET A 1 334 ? 34.729 -21.497 -4.421 1.00 33.78 363 MET A O 1
ATOM 2341 N N . ARG A 1 335 ? 34.548 -19.339 -5.051 1.00 34.79 364 ARG A N 1
ATOM 2342 C CA . ARG A 1 335 ? 33.247 -19.143 -4.442 1.00 34.64 364 ARG A CA 1
ATOM 2343 C C . ARG A 1 335 ? 32.220 -20.020 -5.159 1.00 33.22 364 ARG A C 1
ATOM 2344 O O . ARG A 1 335 ? 32.042 -19.897 -6.381 1.00 33.60 364 ARG A O 1
ATOM 2352 N N . PRO A 1 336 ? 31.560 -20.923 -4.413 1.00 32.08 365 PRO A N 1
ATOM 2353 C CA . PRO A 1 336 ? 30.617 -21.802 -5.098 1.00 31.00 365 PRO A CA 1
ATOM 2354 C C . PRO A 1 336 ? 29.352 -21.048 -5.474 1.00 30.15 365 PRO A C 1
ATOM 2355 O O . PRO A 1 336 ? 28.871 -20.181 -4.728 1.00 29.56 365 PRO A O 1
ATOM 2359 N N . TYR A 1 337 ? 28.839 -21.349 -6.650 1.00 28.86 366 TYR A N 1
ATOM 2360 C CA . TYR A 1 337 ? 27.606 -20.711 -7.071 1.00 28.18 366 TYR A CA 1
ATOM 2361 C C . TYR A 1 337 ? 26.753 -21.676 -7.855 1.00 27.53 366 TYR A C 1
ATOM 2362 O O . TYR A 1 337 ? 27.290 -22.561 -8.526 1.00 26.12 366 TYR A O 1
ATOM 2371 N N . LEU A 1 338 ? 25.430 -21.463 -7.767 1.00 26.34 367 LEU A N 1
ATOM 2372 C CA . LEU A 1 338 ? 24.413 -22.328 -8.354 1.00 26.42 367 LEU A CA 1
ATOM 2373 C C . LEU A 1 338 ? 23.726 -21.668 -9.535 1.00 26.55 367 LEU A C 1
ATOM 2374 O O . LEU A 1 338 ? 23.095 -22.345 -10.348 1.00 26.54 367 LEU A O 1
ATOM 2379 N N . VAL A 1 339 ? 23.799 -20.339 -9.605 1.00 26.77 368 VAL A N 1
ATOM 2380 C CA . VAL A 1 339 ? 23.119 -19.601 -10.667 1.00 27.14 368 VAL A CA 1
ATOM 2381 C C . VAL A 1 339 ? 24.138 -18.993 -11.617 1.00 28.30 368 VAL A C 1
ATOM 2382 O O . VAL A 1 339 ? 24.897 -18.116 -11.231 1.00 28.70 368 VAL A O 1
ATOM 2386 N N . GLY A 1 340 ? 24.146 -19.468 -12.859 1.00 28.32 369 GLY A N 1
ATOM 2387 C CA . GLY A 1 340 ? 25.077 -18.965 -13.879 1.00 29.43 369 GLY A CA 1
ATOM 2388 C C . GLY A 1 340 ? 24.623 -17.676 -14.527 1.00 29.88 369 GLY A C 1
ATOM 2389 O O . GLY A 1 340 ? 25.432 -16.788 -14.816 1.00 30.10 369 GLY A O 1
ATOM 2390 N N . SER A 1 341 ? 23.326 -17.573 -14.795 1.00 30.20 370 SER A N 1
ATOM 2391 C CA . SER A 1 341 ? 22.794 -16.347 -15.374 1.00 30.99 370 SER A CA 1
ATOM 2392 C C . SER A 1 341 ? 21.303 -16.160 -15.141 1.00 30.63 370 SER A C 1
ATOM 2393 O O . SER A 1 341 ? 20.573 -17.112 -14.897 1.00 29.62 370 SER A O 1
ATOM 2396 N N . LEU A 1 342 ? 20.886 -14.899 -15.187 1.00 30.67 371 LEU A N 1
ATOM 2397 C CA . LEU A 1 342 ? 19.492 -14.503 -15.119 1.00 30.77 371 LEU A CA 1
ATOM 2398 C C . LEU A 1 342 ? 19.163 -13.864 -16.454 1.00 31.43 371 LEU A C 1
ATOM 2399 O O . LEU A 1 342 ? 19.961 -13.091 -16.985 1.00 31.42 371 LEU A O 1
ATOM 2404 N N . LYS A 1 343 ? 17.982 -14.176 -16.980 1.00 32.11 372 LYS A N 1
ATOM 2405 C CA . LYS A 1 343 ? 17.529 -13.647 -18.267 1.00 33.85 372 LYS A CA 1
ATOM 2406 C C . LYS A 1 343 ? 16.121 -13.100 -18.145 1.00 33.95 372 LYS A C 1
ATOM 2407 O O . LYS A 1 343 ? 15.386 -13.472 -17.234 1.00 32.57 372 LYS A O 1
ATOM 2413 N N . GLY A 1 344 ? 15.747 -12.233 -19.079 1.00 35.30 373 GLY A N 1
ATOM 2414 C CA . GLY A 1 344 ? 14.368 -11.758 -19.193 1.00 36.21 373 GLY A CA 1
ATOM 2415 C C . GLY A 1 344 ? 13.453 -12.789 -19.851 1.00 36.98 373 GLY A C 1
ATOM 2416 O O . GLY A 1 344 ? 13.926 -13.818 -20.330 1.00 36.63 373 GLY A O 1
ATOM 2417 N N . PRO A 1 345 ? 12.136 -12.509 -19.892 1.00 37.95 374 PRO A N 1
ATOM 2418 C CA . PRO A 1 345 ? 11.143 -13.402 -20.502 1.00 38.92 374 PRO A CA 1
ATOM 2419 C C . PRO A 1 345 ? 11.480 -13.708 -21.958 1.00 40.46 374 PRO A C 1
ATOM 2420 O O . PRO A 1 345 ? 11.147 -14.782 -22.459 1.00 40.98 374 PRO A O 1
ATOM 2424 N N . ASP A 1 346 ? 12.138 -12.765 -22.623 1.00 41.85 375 ASP A N 1
ATOM 2425 C CA . ASP A 1 346 ? 12.528 -12.938 -24.021 1.00 43.52 375 ASP A CA 1
ATOM 2426 C C . ASP A 1 346 ? 14.008 -13.379 -24.139 1.00 43.70 375 ASP A C 1
ATOM 2427 O O . ASP A 1 346 ? 14.619 -13.342 -25.218 1.00 45.25 375 ASP A O 1
ATOM 2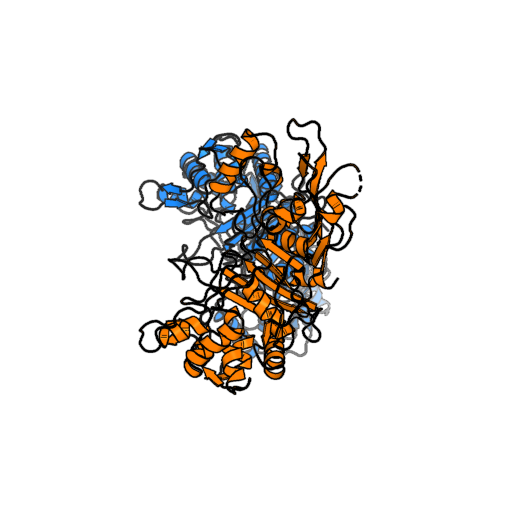432 N N . LEU A 1 347 ? 14.554 -13.808 -23.003 1.00 42.12 376 LEU A N 1
ATOM 2433 C CA . LEU A 1 347 ? 15.888 -14.410 -22.882 1.00 41.69 376 LEU A CA 1
ATOM 2434 C C . LEU A 1 347 ? 17.088 -13.465 -23.056 1.00 41.64 376 LEU A C 1
ATOM 2435 O O . LEU A 1 347 ? 18.223 -13.918 -23.142 1.00 41.93 376 LEU A O 1
ATOM 2440 N N . ALA A 1 348 ? 16.840 -12.158 -23.086 1.00 41.22 377 ALA A N 1
ATOM 2441 C CA . ALA A 1 348 ? 17.941 -11.195 -23.047 1.00 40.47 377 ALA A CA 1
ATOM 2442 C C . ALA A 1 348 ? 18.636 -11.285 -21.689 1.00 39.33 377 ALA A C 1
ATOM 2443 O O . ALA A 1 348 ? 17.993 -11.541 -20.663 1.00 37.23 377 ALA A O 1
ATOM 2445 N N . ASN A 1 349 ? 19.952 -11.089 -21.696 1.00 38.79 378 ASN A N 1
ATOM 2446 C CA . ASN A 1 349 ? 20.761 -11.189 -20.489 1.00 38.23 378 ASN A CA 1
ATOM 2447 C C . ASN A 1 349 ? 20.422 -10.086 -19.465 1.00 38.50 378 ASN A C 1
ATOM 2448 O O . ASN A 1 349 ? 20.254 -8.915 -19.829 1.00 39.02 378 ASN A O 1
ATOM 2453 N N . ILE A 1 350 ? 20.296 -10.476 -18.197 1.00 37.98 379 ILE A N 1
ATOM 2454 C CA . ILE A 1 350 ? 20.075 -9.525 -17.098 1.00 38.48 379 ILE A CA 1
ATOM 2455 C C . ILE A 1 350 ? 21.323 -9.482 -16.237 1.00 38.37 379 ILE A C 1
ATOM 2456 O O . ILE A 1 350 ? 21.840 -8.402 -15.929 1.00 38.72 379 ILE A O 1
ATOM 2461 N N . SER A 1 351 ? 21.814 -10.668 -15.878 1.00 36.84 380 SER A N 1
ATOM 2462 C CA . SER A 1 351 ? 23.018 -10.824 -15.081 1.00 37.33 380 SER A CA 1
ATOM 2463 C C . SER A 1 351 ? 23.732 -12.128 -15.455 1.00 35.81 380 SER A C 1
ATOM 2464 O O . SER A 1 351 ? 23.080 -13.128 -15.758 1.00 34.17 380 SER A O 1
ATOM 2467 N N . THR A 1 352 ? 25.062 -12.104 -15.422 1.00 35.54 381 THR A N 1
ATOM 2468 C CA . THR A 1 352 ? 25.891 -13.304 -15.593 1.00 35.24 381 THR A CA 1
ATOM 2469 C C . THR A 1 352 ? 26.853 -13.405 -14.402 1.00 35.48 381 THR A C 1
ATOM 2470 O O . THR A 1 352 ? 27.564 -12.446 -14.085 1.00 35.75 381 THR A O 1
ATOM 2474 N N . THR A 1 353 ? 26.870 -14.549 -13.733 1.00 35.02 382 THR A N 1
ATOM 2475 C CA . THR A 1 353 ? 27.737 -14.709 -12.578 1.00 35.67 382 THR A CA 1
ATOM 2476 C C . THR A 1 353 ? 29.202 -14.765 -13.025 1.00 36.52 382 THR A C 1
ATOM 2477 O O . THR A 1 353 ? 29.522 -15.418 -14.014 1.00 36.50 382 THR A O 1
ATOM 2481 N N . VAL A 1 354 ? 30.072 -14.036 -12.327 1.00 37.33 383 VAL A N 1
ATOM 2482 C CA . VAL A 1 354 ? 31.512 -14.086 -12.587 1.00 38.81 383 VAL A CA 1
ATOM 2483 C C . VAL A 1 354 ? 32.181 -14.878 -11.469 1.00 38.53 383 VAL A C 1
ATOM 2484 O O . VAL A 1 354 ? 31.858 -14.691 -10.308 1.00 38.34 383 VAL A O 1
ATOM 2488 N N . ARG A 1 355 ? 33.088 -15.783 -11.829 1.00 39.05 384 ARG A N 1
ATOM 2489 C CA . ARG A 1 355 ? 33.838 -16.572 -10.857 1.00 39.43 384 ARG A CA 1
ATOM 2490 C C . ARG A 1 355 ? 34.710 -15.666 -9.979 1.00 40.04 384 ARG A C 1
ATOM 2491 O O . ARG A 1 355 ? 35.201 -14.636 -10.435 1.00 39.96 384 ARG A O 1
ATOM 2499 N N . TYR A 1 356 ? 34.893 -16.062 -8.722 1.00 39.86 385 TYR A N 1
ATOM 2500 C CA . TYR A 1 356 ? 35.610 -15.258 -7.740 1.00 41.46 385 TYR A CA 1
ATOM 2501 C C .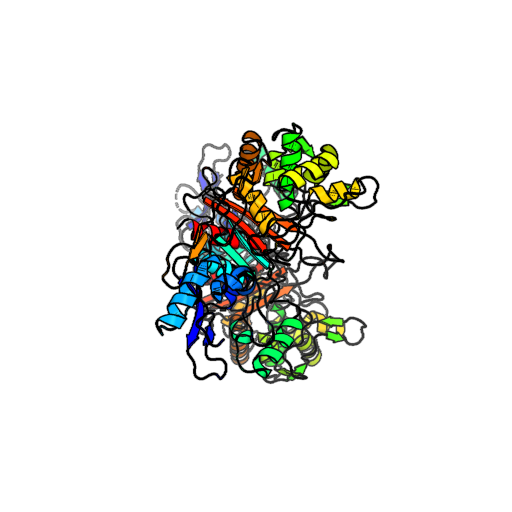 TYR A 1 356 ? 36.508 -16.150 -6.882 1.00 41.23 385 TYR A C 1
ATOM 2502 O O . TYR A 1 356 ? 36.036 -17.128 -6.301 1.00 39.36 385 TYR A O 1
ATOM 2511 N N . GLN A 1 357 ? 37.794 -15.801 -6.818 1.00 42.16 386 GLN A N 1
ATOM 2512 C CA . GLN A 1 357 ? 38.749 -16.445 -5.913 1.00 42.99 386 GLN A CA 1
ATOM 2513 C C . GLN A 1 357 ? 38.497 -15.946 -4.498 1.00 43.22 386 GLN A C 1
ATOM 2514 O O . GLN A 1 357 ? 38.830 -14.812 -4.151 1.00 43.37 386 GLN A O 1
ATOM 2520 N N . GLN A 1 358 ? 37.903 -16.811 -3.693 1.00 42.71 387 GLN A N 1
ATOM 2521 C CA . GLN A 1 358 ? 37.473 -16.469 -2.348 1.00 43.55 387 GLN A CA 1
ATOM 2522 C C . GLN A 1 358 ? 38.659 -16.348 -1.386 1.00 44.07 387 GLN A C 1
ATOM 2523 O O . GLN A 1 358 ? 38.753 -15.380 -0.621 1.00 44.28 387 GLN A O 1
ATOM 2529 N N . ARG A 1 359 ? 39.565 -17.325 -1.447 1.00 43.65 388 ARG A N 1
ATOM 2530 C CA . ARG A 1 359 ? 40.639 -17.453 -0.464 1.00 44.14 388 ARG A CA 1
ATOM 2531 C C . ARG A 1 359 ? 41.689 -18.463 -0.922 1.00 42.95 388 ARG A C 1
ATOM 2532 O O . ARG A 1 359 ? 41.356 -19.450 -1.576 1.00 42.16 388 ARG A O 1
ATOM 2540 N N . ARG A 1 360 ? 42.957 -18.213 -0.604 1.00 42.73 389 ARG A N 1
ATOM 2541 C CA . ARG A 1 360 ? 43.959 -19.263 -0.702 1.00 41.73 389 ARG A CA 1
ATOM 2542 C C . ARG A 1 360 ? 44.035 -19.992 0.639 1.00 41.08 389 ARG A C 1
ATOM 2543 O O . ARG A 1 360 ? 44.377 -19.392 1.667 1.00 40.78 389 ARG A O 1
ATOM 2551 N N . ALA A 1 361 ? 43.711 -21.286 0.618 1.00 39.01 390 ALA A N 1
ATOM 2552 C CA . ALA A 1 361 ? 43.699 -22.090 1.833 1.00 37.79 390 ALA A CA 1
ATOM 2553 C C . ALA A 1 361 ? 45.092 -22.599 2.167 1.00 37.80 390 ALA A C 1
ATOM 2554 O O . ALA A 1 361 ? 45.472 -22.698 3.333 1.00 37.99 390 ALA A O 1
ATOM 2556 N N . VAL A 1 362 ? 45.847 -22.913 1.126 1.00 37.71 391 VAL A N 1
ATOM 2557 C CA . VAL A 1 362 ? 47.068 -23.682 1.271 1.00 37.76 391 VAL A CA 1
ATOM 2558 C C . VAL A 1 362 ? 47.953 -23.344 0.065 1.00 38.17 391 VAL A C 1
ATOM 2559 O O . VAL A 1 362 ? 47.440 -22.990 -1.001 1.00 37.51 391 VAL A O 1
ATOM 2563 N N . SER A 1 363 ? 49.276 -23.415 0.240 1.00 38.61 392 SER A N 1
ATOM 2564 C CA . SER A 1 363 ? 50.220 -23.090 -0.827 1.00 39.09 392 SER A CA 1
ATOM 2565 C C . SER A 1 363 ? 50.072 -24.104 -1.969 1.00 39.07 392 SER A C 1
ATOM 2566 O O . SER A 1 363 ? 49.515 -25.186 -1.754 1.00 38.59 392 SER A O 1
ATOM 2569 N N . PRO A 1 364 ? 50.547 -23.765 -3.184 1.00 39.30 393 PRO A N 1
ATOM 2570 C CA . PRO A 1 364 ? 50.483 -24.741 -4.277 1.00 39.42 393 PRO A CA 1
ATOM 2571 C C . PRO A 1 364 ? 51.256 -26.022 -3.969 1.00 39.41 393 PRO A C 1
ATOM 2572 O O . PRO A 1 364 ? 50.866 -27.109 -4.410 1.00 38.40 393 PRO A O 1
ATOM 2576 N N . GLN A 1 365 ? 52.336 -25.885 -3.202 1.00 39.84 394 GLN A N 1
ATOM 2577 C CA . GLN A 1 365 ? 53.167 -27.019 -2.819 1.00 40.21 394 GLN A CA 1
ATOM 2578 C C . GLN A 1 365 ? 52.401 -27.975 -1.904 1.00 38.88 394 GLN A C 1
ATOM 2579 O O . GLN A 1 365 ? 52.456 -29.195 -2.083 1.00 38.99 394 GLN A O 1
ATOM 2585 N N . VAL A 1 366 ? 51.692 -27.421 -0.929 1.00 38.03 395 VAL A N 1
ATOM 2586 C CA . VAL A 1 366 ? 50.902 -28.241 -0.017 1.00 37.09 395 VAL A CA 1
ATOM 2587 C C . VAL A 1 366 ? 49.737 -28.892 -0.773 1.00 36.55 395 VAL A C 1
ATOM 2588 O O . VAL A 1 366 ? 49.495 -30.090 -0.623 1.00 36.44 395 VAL A O 1
ATOM 2592 N N . ALA A 1 367 ? 49.071 -28.116 -1.629 1.00 36.23 396 ALA A N 1
ATOM 2593 C CA . ALA A 1 367 ? 47.997 -28.627 -2.483 1.00 35.05 396 ALA A CA 1
ATOM 2594 C C . ALA A 1 367 ? 48.466 -29.832 -3.286 1.00 34.92 396 ALA A C 1
ATOM 2595 O O . ALA A 1 367 ? 47.773 -30.838 -3.339 1.00 33.70 396 ALA A O 1
ATOM 2597 N N . ALA A 1 368 ? 49.646 -29.724 -3.900 1.00 35.76 397 ALA A N 1
ATOM 2598 C CA . ALA A 1 368 ? 50.240 -30.847 -4.639 1.00 36.45 397 ALA A CA 1
ATOM 2599 C C . ALA A 1 368 ? 50.578 -32.049 -3.748 1.00 36.07 397 ALA A C 1
ATOM 2600 O O . ALA A 1 368 ? 50.371 -33.192 -4.141 1.00 35.66 397 ALA A O 1
ATOM 2602 N N . LYS A 1 369 ? 51.100 -31.800 -2.549 1.00 36.22 398 LYS A N 1
ATOM 2603 C CA . LYS A 1 369 ? 51.433 -32.905 -1.662 1.00 36.80 398 LYS A CA 1
ATOM 2604 C C . LYS A 1 369 ? 50.143 -33.617 -1.277 1.00 35.39 398 LYS A C 1
ATOM 2605 O O . LYS A 1 369 ? 50.074 -34.831 -1.334 1.00 35.95 398 LYS A O 1
ATOM 2611 N N . LEU A 1 370 ? 49.102 -32.854 -0.953 1.00 34.61 399 LEU A N 1
ATOM 2612 C CA . LEU A 1 370 ? 47.814 -33.437 -0.562 1.00 33.46 399 LEU A CA 1
ATOM 2613 C C . LEU A 1 370 ? 47.197 -34.221 -1.716 1.00 32.77 399 LEU A C 1
ATOM 2614 O O . LEU A 1 370 ? 46.639 -35.293 -1.507 1.00 31.92 399 LEU A O 1
ATOM 2619 N N . THR A 1 371 ? 47.329 -33.685 -2.927 1.00 32.85 400 THR A N 1
ATOM 2620 C CA . THR A 1 371 ? 46.874 -34.361 -4.135 1.00 34.18 400 THR A CA 1
ATOM 2621 C C . THR A 1 371 ? 47.521 -35.745 -4.299 1.00 35.51 400 THR A C 1
ATOM 2622 O O . THR A 1 371 ? 46.836 -36.739 -4.563 1.00 35.87 400 THR A O 1
ATOM 2626 N N . GLU A 1 372 ? 48.843 -35.792 -4.137 1.00 36.56 401 GLU A N 1
ATOM 2627 C CA . GLU A 1 372 ? 49.624 -37.023 -4.222 1.00 37.47 401 GLU A CA 1
ATOM 2628 C C . GLU A 1 372 ? 49.189 -38.031 -3.148 1.00 36.60 401 GLU A C 1
ATOM 2629 O O . GLU A 1 372 ? 49.041 -39.224 -3.421 1.00 36.21 401 GLU A O 1
ATOM 2635 N N . LEU A 1 373 ? 48.959 -37.539 -1.937 1.00 35.42 402 LEU A N 1
ATOM 2636 C CA . LEU A 1 373 ? 48.484 -38.381 -0.840 1.00 34.58 402 LEU A CA 1
ATOM 2637 C C . LEU A 1 373 ? 47.114 -38.980 -1.169 1.00 33.63 402 LEU A C 1
ATOM 2638 O O . LEU A 1 373 ? 46.860 -40.158 -0.931 1.00 33.80 402 LEU A O 1
ATOM 2643 N N . MET A 1 374 ? 46.248 -38.147 -1.727 1.00 32.60 403 MET A N 1
ATOM 2644 C CA . MET A 1 374 ? 44.898 -38.538 -2.100 1.00 32.23 403 MET A CA 1
ATOM 2645 C C . MET A 1 374 ? 44.858 -39.451 -3.325 1.00 32.37 403 MET A C 1
ATOM 2646 O O . MET A 1 374 ? 44.017 -40.347 -3.406 1.00 32.93 403 MET A O 1
ATOM 2651 N N . VAL A 1 375 ? 45.771 -39.248 -4.265 1.00 32.53 404 VAL A N 1
ATOM 2652 C CA . VAL A 1 375 ? 45.962 -40.232 -5.352 1.00 32.96 404 VAL A CA 1
ATOM 2653 C C . VAL A 1 375 ? 46.356 -41.604 -4.764 1.00 33.25 404 VAL A C 1
ATOM 2654 O O . VAL A 1 375 ? 45.839 -42.652 -5.179 1.00 32.91 404 VAL A O 1
ATOM 2658 N N . GLY A 1 376 ? 47.243 -41.582 -3.772 1.00 33.69 405 GLY A N 1
ATOM 2659 C CA . GLY A 1 376 ? 47.656 -42.814 -3.094 1.00 33.84 405 GLY A CA 1
ATOM 2660 C C . GLY A 1 376 ? 46.503 -43.484 -2.363 1.00 33.40 405 GLY A C 1
ATOM 2661 O O . GLY A 1 376 ? 46.334 -44.700 -2.465 1.00 33.73 405 GLY A O 1
ATOM 2662 N N . ALA A 1 377 ? 45.726 -42.703 -1.608 1.00 32.52 406 ALA A N 1
ATOM 2663 C CA . ALA A 1 377 ? 44.553 -43.234 -0.892 1.00 32.81 406 ALA A CA 1
ATOM 2664 C C . ALA A 1 377 ? 43.519 -43.856 -1.843 1.00 34.03 406 ALA A C 1
ATOM 2665 O O . ALA A 1 377 ? 42.940 -44.909 -1.540 1.00 34.70 406 ALA A O 1
ATOM 2667 N N . GLU A 1 378 ? 43.287 -43.219 -2.990 1.00 33.60 407 GLU A N 1
ATOM 2668 C CA . GLU A 1 378 ? 42.315 -43.761 -3.937 1.00 35.49 407 GLU A CA 1
ATOM 2669 C C . GLU A 1 378 ? 42.729 -45.169 -4.356 1.00 37.49 407 GLU A C 1
ATOM 2670 O O . GLU A 1 378 ? 41.895 -46.071 -4.431 1.00 37.89 407 GLU A O 1
ATOM 2676 N N . LYS A 1 379 ? 44.026 -45.350 -4.589 1.00 39.87 408 LYS A N 1
ATOM 2677 C CA . LYS A 1 379 ? 44.569 -46.617 -5.095 1.00 43.18 408 LYS A CA 1
ATOM 2678 C C . LYS A 1 379 ? 44.502 -47.746 -4.076 1.00 44.89 408 LYS A C 1
ATOM 2679 O O . LYS A 1 379 ? 44.421 -48.914 -4.439 1.00 46.48 408 LYS A O 1
ATOM 2685 N N . VAL A 1 380 ? 44.525 -47.386 -2.802 1.00 45.64 409 VAL A N 1
ATOM 2686 C CA . VAL A 1 380 ? 44.415 -48.350 -1.719 1.00 47.52 409 VAL A CA 1
ATOM 2687 C C . VAL A 1 380 ? 42.976 -48.867 -1.579 1.00 48.02 409 VAL A C 1
ATOM 2688 O O . VAL A 1 380 ? 42.743 -50.078 -1.614 1.00 49.23 409 VAL A O 1
ATOM 2692 N N . GLN A 1 383 ? 38.115 -50.635 -5.324 1.00 52.99 412 GLN A N 1
ATOM 2693 C CA . GLN A 1 383 ? 38.216 -49.890 -6.580 1.00 52.65 412 GLN A CA 1
ATOM 2694 C C . GLN A 1 383 ? 36.939 -49.973 -7.439 1.00 52.41 412 GLN A C 1
ATOM 2695 O O . GLN A 1 383 ? 37.002 -49.861 -8.674 1.00 52.81 412 GLN A O 1
ATOM 2701 N N . LYS A 1 384 ? 35.787 -50.159 -6.790 1.00 51.14 413 LYS A N 1
ATOM 2702 C CA . LYS A 1 384 ? 34.530 -50.379 -7.508 1.00 50.84 413 LYS A CA 1
ATOM 2703 C C . LYS A 1 384 ? 34.142 -49.108 -8.264 1.00 49.26 413 LYS A C 1
ATOM 2704 O O . LYS A 1 384 ? 34.010 -48.043 -7.668 1.00 47.39 413 LYS A O 1
ATOM 2710 N N . GLY A 1 385 ? 33.998 -49.228 -9.581 1.00 48.96 414 GLY A N 1
ATOM 2711 C CA . GLY A 1 385 ? 33.609 -48.091 -10.402 1.00 48.01 414 GLY A CA 1
ATOM 2712 C C . GLY A 1 385 ? 34.750 -47.225 -10.897 1.00 47.31 414 GLY A C 1
ATOM 2713 O O . GLY A 1 385 ? 34.511 -46.148 -11.431 1.00 46.59 414 GLY A O 1
ATOM 2714 N N . ALA A 1 386 ? 35.988 -47.694 -10.731 1.00 47.52 415 ALA A N 1
ATOM 2715 C CA . ALA A 1 386 ? 37.165 -47.013 -11.279 1.00 47.27 415 ALA A CA 1
ATOM 2716 C C . ALA A 1 386 ? 36.952 -46.753 -12.771 1.00 47.98 415 ALA A C 1
ATOM 2717 O O . ALA A 1 386 ? 36.295 -47.530 -13.444 1.00 48.21 415 ALA A O 1
ATOM 2719 N N . ILE A 1 387 ? 37.504 -45.651 -13.267 1.00 47.90 416 ILE A N 1
ATOM 2720 C CA . ILE A 1 387 ? 37.305 -45.229 -14.647 1.00 48.99 416 ILE A CA 1
ATOM 2721 C C . ILE A 1 387 ? 38.614 -45.379 -15.416 1.00 50.00 416 ILE A C 1
ATOM 2722 O O . ILE A 1 387 ? 39.615 -44.753 -15.055 1.00 49.81 416 ILE A O 1
ATOM 2727 N N . PRO A 1 388 ? 38.622 -46.230 -16.464 1.00 51.75 417 PRO A N 1
ATOM 2728 C CA . PRO A 1 388 ? 39.798 -46.393 -17.325 1.00 52.74 417 PRO A CA 1
ATOM 2729 C C . PRO A 1 388 ? 40.373 -45.061 -17.812 1.00 52.36 417 PRO A C 1
ATOM 2730 O O . PRO A 1 388 ? 39.659 -44.262 -18.424 1.00 52.44 417 PRO A O 1
ATOM 2734 N N . GLY A 1 389 ? 41.652 -44.829 -17.518 1.00 51.78 418 GLY A N 1
ATOM 2735 C CA . GLY A 1 389 ? 42.367 -43.646 -18.007 1.00 50.85 418 GLY A CA 1
ATOM 2736 C C . GLY A 1 389 ? 42.028 -42.379 -17.246 1.00 48.75 418 GLY A C 1
ATOM 2737 O O . GLY A 1 389 ? 42.258 -41.269 -17.733 1.00 49.02 418 GLY A O 1
ATOM 2738 N N . VAL A 1 390 ? 41.451 -42.539 -16.061 1.00 46.74 419 VAL A N 1
ATOM 2739 C CA . VAL A 1 390 ? 41.135 -41.398 -15.223 1.00 44.16 419 VAL A CA 1
ATOM 2740 C C . VAL A 1 390 ? 41.695 -41.641 -13.832 1.00 42.52 419 VAL A C 1
ATOM 2741 O O . VAL A 1 390 ? 41.308 -42.587 -13.130 1.00 42.06 419 VAL A O 1
ATOM 2745 N N . GLN A 1 391 ? 42.639 -40.787 -13.464 1.00 41.15 420 GLN A N 1
ATOM 2746 C CA . GLN A 1 391 ? 43.263 -40.832 -12.154 1.00 39.32 420 GLN A CA 1
ATOM 2747 C C . GLN A 1 391 ? 42.435 -40.002 -11.179 1.00 37.36 420 GLN A C 1
ATOM 2748 O O . GLN A 1 391 ? 42.167 -38.824 -11.422 1.00 36.42 420 GLN A O 1
ATOM 2754 N N . ILE A 1 392 ? 42.034 -40.626 -10.081 1.00 35.82 421 ILE A N 1
ATOM 2755 C CA . ILE A 1 392 ? 41.169 -39.969 -9.102 1.00 34.61 421 ILE A CA 1
ATOM 2756 C C . ILE A 1 392 ? 41.985 -39.770 -7.832 1.00 33.77 421 ILE A C 1
ATOM 2757 O O . ILE A 1 392 ? 42.709 -40.680 -7.424 1.00 33.94 421 ILE A O 1
ATOM 2762 N N . ALA A 1 393 ? 41.890 -38.578 -7.245 1.00 32.50 422 ALA A N 1
ATOM 2763 C CA . ALA A 1 393 ? 42.437 -38.301 -5.931 1.00 31.70 422 ALA A CA 1
ATOM 2764 C C . ALA A 1 393 ? 41.239 -38.349 -5.000 1.00 31.61 422 ALA A C 1
ATOM 2765 O O . ALA A 1 393 ? 40.219 -37.714 -5.279 1.00 30.36 422 ALA A O 1
ATOM 2767 N N . SER A 1 394 ? 41.352 -39.076 -3.897 1.00 31.50 423 SER A N 1
ATOM 2768 C CA . SER A 1 394 ? 40.212 -39.222 -3.014 1.00 31.65 423 SER A CA 1
ATOM 2769 C C . SER A 1 394 ? 40.598 -39.404 -1.555 1.00 32.14 423 SER A C 1
ATOM 2770 O O . SER A 1 394 ? 41.765 -39.608 -1.226 1.00 32.86 423 SER A O 1
ATOM 2773 N N . LYS A 1 395 ? 39.589 -39.334 -0.686 1.00 32.95 424 LYS A N 1
ATOM 2774 C CA . LYS A 1 395 ? 39.704 -39.789 0.690 1.00 33.71 424 LYS A CA 1
ATOM 2775 C C . LYS A 1 395 ? 38.365 -40.425 1.076 1.00 34.43 424 LYS A C 1
ATOM 2776 O O . LYS A 1 395 ? 37.330 -39.760 1.010 1.00 33.15 424 LYS A O 1
ATOM 2782 N N . THR A 1 396 ? 38.382 -41.702 1.470 1.00 35.20 425 THR A N 1
ATOM 2783 C CA . THR A 1 396 ? 37.152 -42.346 1.946 1.00 36.50 425 THR A CA 1
ATOM 2784 C C . THR A 1 396 ? 37.250 -42.600 3.437 1.00 37.47 425 THR A C 1
ATOM 2785 O O . THR A 1 396 ? 38.309 -42.982 3.949 1.00 39.19 425 THR A O 1
ATOM 2789 N N . GLY A 1 397 ? 36.164 -42.347 4.158 1.00 37.73 426 GLY A N 1
ATOM 2790 C CA . GLY A 1 397 ? 36.188 -42.609 5.592 1.00 37.37 426 GLY A CA 1
ATOM 2791 C C . GLY A 1 397 ? 34.815 -42.812 6.192 1.00 37.42 426 GLY A C 1
ATOM 2792 O O . GLY A 1 397 ? 33.799 -42.791 5.488 1.00 36.52 426 GLY A O 1
ATOM 2793 N N . THR A 1 398 ? 34.806 -43.033 7.497 1.00 36.89 427 THR A N 1
ATOM 2794 C CA . THR A 1 398 ? 33.579 -43.157 8.254 1.00 37.50 427 THR A CA 1
ATOM 2795 C C . THR A 1 398 ? 33.575 -42.073 9.306 1.00 37.29 427 THR A C 1
ATOM 2796 O O . THR A 1 398 ? 34.613 -41.482 9.596 1.00 36.15 427 THR A O 1
ATOM 2800 N N . ALA A 1 399 ? 32.394 -41.831 9.866 1.00 37.68 428 ALA A N 1
ATOM 2801 C CA . ALA A 1 399 ? 32.196 -40.822 10.889 1.00 38.38 428 ALA A CA 1
ATOM 2802 C C . ALA A 1 399 ? 31.147 -41.298 11.885 1.00 39.26 428 ALA A C 1
ATOM 2803 O O . ALA A 1 399 ? 29.987 -41.491 11.519 1.00 38.86 428 ALA A O 1
ATOM 2805 N N . GLU A 1 400 ? 31.569 -41.496 13.134 1.00 40.67 429 GLU A N 1
ATOM 2806 C CA . GLU A 1 400 ? 30.657 -41.763 14.246 1.00 42.75 429 GLU A CA 1
ATOM 2807 C C . GLU A 1 400 ? 29.771 -40.549 14.506 1.00 43.02 429 GLU A C 1
ATOM 2808 O O . GLU A 1 400 ? 30.166 -39.427 14.211 1.00 42.64 429 GLU A O 1
ATOM 2814 N N . HIS A 1 401 ? 28.574 -40.771 15.051 1.00 44.50 430 HIS A N 1
ATOM 2815 C CA . HIS A 1 401 ? 27.609 -39.685 15.252 1.00 45.12 430 HIS A CA 1
ATOM 2816 C C . HIS A 1 401 ? 26.590 -39.995 16.348 1.00 47.15 430 HIS A C 1
ATOM 2817 O O . HIS A 1 401 ? 26.434 -41.145 16.756 1.00 48.31 430 HIS A O 1
ATOM 2824 N N . GLY A 1 402 ? 25.887 -38.961 16.798 1.00 48.27 431 GLY A N 1
ATOM 2825 C CA . GLY A 1 402 ? 24.781 -39.119 17.729 1.00 51.10 431 GLY A CA 1
ATOM 2826 C C . GLY A 1 402 ? 25.243 -39.208 19.161 1.00 53.34 431 GLY A C 1
ATOM 2827 O O . GLY A 1 402 ? 26.399 -38.903 19.474 1.00 53.44 431 GLY A O 1
ATOM 2828 N N . THR A 1 403 ? 24.330 -39.637 20.029 1.00 55.88 432 THR A N 1
ATOM 2829 C CA . THR A 1 403 ? 24.576 -39.716 21.468 1.00 58.08 432 THR A CA 1
ATOM 2830 C C . THR A 1 403 ? 25.125 -41.086 21.889 1.00 59.27 432 THR A C 1
ATOM 2831 O O . THR A 1 403 ? 25.593 -41.261 23.024 1.00 60.11 432 THR A O 1
ATOM 2835 N N . ASP A 1 404 ? 25.060 -42.049 20.968 1.00 59.35 433 ASP A N 1
ATOM 2836 C CA . ASP A 1 404 ? 25.645 -43.377 21.171 1.00 60.24 433 ASP A CA 1
ATOM 2837 C C . ASP A 1 404 ? 26.510 -43.787 19.962 1.00 59.19 433 ASP A C 1
ATOM 2838 O O . ASP A 1 404 ? 26.172 -44.738 19.246 1.00 59.30 433 ASP A O 1
ATOM 2843 N N . PRO A 1 405 ? 27.631 -43.066 19.733 1.00 58.20 434 PRO A N 1
ATOM 2844 C CA . PRO A 1 405 ? 28.472 -43.252 18.539 1.00 56.96 434 PRO A CA 1
ATOM 2845 C C . PRO A 1 405 ? 29.147 -44.616 18.411 1.00 57.24 434 PRO A C 1
ATOM 2846 O O . PRO A 1 405 ? 29.497 -45.013 17.296 1.00 56.29 434 PRO A O 1
ATOM 2850 N N . ARG A 1 406 ? 29.328 -45.324 19.527 1.00 58.15 435 ARG A N 1
ATOM 2851 C CA . ARG A 1 406 ? 30.043 -46.606 19.506 1.00 58.70 435 ARG A CA 1
ATOM 2852 C C . ARG A 1 406 ? 29.192 -47.767 18.991 1.00 58.90 435 ARG A C 1
ATOM 2853 O O . ARG A 1 406 ? 29.718 -48.825 18.643 1.00 59.18 435 ARG A O 1
ATOM 2861 N N . HIS A 1 407 ? 27.880 -47.559 18.928 1.00 58.69 436 HIS A N 1
ATOM 2862 C CA . HIS A 1 407 ? 26.958 -48.613 18.516 1.00 58.86 436 HIS A CA 1
ATOM 2863 C C . HIS A 1 407 ? 26.227 -48.280 17.214 1.00 57.13 436 HIS A C 1
ATOM 2864 O O . HIS A 1 407 ? 26.001 -49.163 16.380 1.00 57.49 436 HIS A O 1
ATOM 2871 N N . THR A 1 408 ? 25.869 -47.010 17.041 1.00 54.85 437 THR A N 1
ATOM 2872 C CA . THR A 1 408 ? 25.140 -46.565 15.852 1.00 52.72 437 THR A CA 1
ATOM 2873 C C . THR A 1 408 ? 26.046 -46.702 14.619 1.00 50.37 437 THR A C 1
ATOM 2874 O O . THR A 1 408 ? 27.228 -46.356 14.688 1.00 49.49 437 THR A O 1
ATOM 2878 N N . PRO A 1 409 ? 25.505 -47.249 13.505 1.00 48.89 438 PRO A N 1
ATOM 2879 C CA . PRO A 1 409 ? 26.308 -47.378 12.289 1.00 47.07 438 PRO A CA 1
ATOM 2880 C C . PRO A 1 409 ? 26.840 -46.002 11.892 1.00 44.29 438 PRO A C 1
ATOM 2881 O O . PRO A 1 409 ? 26.058 -45.061 11.764 1.00 44.18 438 PRO A O 1
ATOM 2885 N N . PRO A 1 410 ? 28.163 -45.865 11.773 1.00 42.52 439 PRO A N 1
ATOM 2886 C CA . PRO A 1 410 ? 28.757 -44.594 11.365 1.00 40.17 439 PRO A CA 1
ATOM 2887 C C . PRO A 1 410 ? 28.374 -44.180 9.945 1.00 38.23 439 PRO A C 1
ATOM 2888 O O . PRO A 1 410 ? 27.924 -45.012 9.162 1.00 37.79 439 PRO A O 1
ATOM 2892 N N . HIS A 1 411 ? 28.544 -42.895 9.636 1.00 36.07 440 HIS A N 1
ATOM 2893 C CA . HIS A 1 411 ? 28.352 -42.375 8.287 1.00 34.55 440 HIS A CA 1
ATOM 2894 C C . HIS A 1 411 ? 29.496 -42.810 7.381 1.00 33.99 440 HIS A C 1
ATOM 2895 O O . HIS A 1 411 ? 30.591 -43.083 7.860 1.00 34.04 440 HIS A O 1
ATOM 2902 N N . ALA A 1 412 ? 29.255 -42.843 6.072 1.00 32.97 441 ALA A N 1
ATOM 2903 C CA . ALA A 1 412 ? 30.311 -43.168 5.118 1.00 31.97 441 ALA A CA 1
ATOM 2904 C C . ALA A 1 412 ? 30.472 -41.971 4.210 1.00 31.39 441 ALA A C 1
ATOM 2905 O O . ALA A 1 412 ? 29.493 -41.501 3.634 1.00 30.82 441 ALA A O 1
ATOM 2907 N N . TRP A 1 413 ? 31.706 -41.487 4.102 1.00 29.98 442 TRP A N 1
ATOM 2908 C CA . TRP A 1 413 ? 32.043 -40.330 3.299 1.00 29.92 442 TRP A CA 1
ATOM 2909 C C . TRP A 1 413 ? 33.007 -40.735 2.197 1.00 29.72 442 TRP A C 1
ATOM 2910 O O . TRP A 1 413 ? 33.857 -41.607 2.398 1.00 29.93 442 TRP A O 1
ATOM 2921 N N . TYR A 1 414 ? 32.903 -40.054 1.058 1.00 29.21 443 TYR A N 1
ATOM 2922 C CA . TYR A 1 414 ? 33.920 -40.101 0.008 1.00 28.91 443 TYR A CA 1
ATOM 2923 C C . TYR A 1 414 ? 34.059 -38.680 -0.501 1.00 28.94 443 TYR A C 1
ATOM 2924 O O . TYR A 1 414 ? 33.073 -38.064 -0.876 1.00 29.16 443 TYR A O 1
ATOM 2933 N N . ILE A 1 415 ? 35.274 -38.145 -0.486 1.00 28.78 444 ILE A N 1
ATOM 2934 C CA . ILE A 1 415 ? 35.541 -36.866 -1.135 1.00 28.13 444 ILE A CA 1
ATOM 2935 C C . ILE A 1 415 ? 36.635 -37.075 -2.177 1.00 28.52 444 ILE A C 1
ATOM 2936 O O . ILE A 1 415 ? 37.546 -37.875 -1.961 1.00 28.16 444 ILE A O 1
ATOM 2941 N N . ALA A 1 416 ? 36.525 -36.390 -3.316 1.00 28.26 445 ALA A N 1
ATOM 2942 C CA . ALA A 1 416 ? 37.394 -36.733 -4.444 1.00 29.84 445 ALA A CA 1
ATOM 2943 C C . ALA A 1 416 ? 37.437 -35.666 -5.507 1.00 29.94 445 ALA A C 1
ATOM 2944 O O . ALA A 1 416 ? 36.582 -34.788 -5.554 1.00 30.54 445 ALA A O 1
ATOM 2946 N N . PHE A 1 417 ? 38.471 -35.729 -6.335 1.00 30.82 446 PHE A N 1
ATOM 2947 C CA . PHE A 1 417 ? 38.537 -34.917 -7.539 1.00 30.95 446 PHE A CA 1
ATOM 2948 C C . PHE A 1 417 ? 39.266 -35.653 -8.655 1.00 31.89 446 PHE A C 1
ATOM 2949 O O . PHE A 1 417 ? 40.003 -36.600 -8.402 1.00 31.94 446 PHE A O 1
ATOM 2957 N N . ALA A 1 418 ? 39.027 -35.232 -9.892 1.00 32.74 447 ALA A N 1
ATOM 2958 C CA . ALA A 1 418 ? 39.540 -35.933 -11.056 1.00 33.97 447 ALA A CA 1
ATOM 2959 C C . ALA A 1 418 ? 39.396 -35.044 -12.295 1.00 34.89 447 ALA A C 1
ATOM 2960 O O . ALA A 1 418 ? 38.559 -34.156 -12.296 1.00 35.35 447 ALA A O 1
ATOM 2962 N N . PRO A 1 419 ? 40.241 -35.250 -13.334 1.00 36.19 448 PRO A N 1
ATOM 2963 C CA . PRO A 1 419 ? 41.448 -36.074 -13.310 1.00 37.17 448 PRO A CA 1
ATOM 2964 C C . PRO A 1 419 ? 42.410 -35.437 -12.332 1.00 37.35 448 PRO A C 1
ATOM 2965 O O . PRO A 1 419 ? 42.476 -34.205 -12.262 1.00 37.74 448 PRO A O 1
ATOM 2969 N N . ALA A 1 420 ? 43.137 -36.241 -11.565 1.00 37.28 449 ALA A N 1
ATOM 2970 C CA . ALA A 1 420 ? 43.897 -35.701 -10.449 1.00 37.20 449 ALA A CA 1
ATOM 2971 C C . ALA A 1 420 ? 44.912 -34.642 -10.861 1.00 37.96 449 ALA A C 1
ATOM 2972 O O . ALA A 1 420 ? 45.208 -33.733 -10.082 1.00 37.66 449 ALA A O 1
ATOM 2974 N N . GLN A 1 421 ? 45.443 -34.759 -12.075 1.00 39.04 450 GLN A N 1
ATOM 2975 C CA . GLN A 1 421 ? 46.533 -33.875 -12.513 1.00 39.67 450 GLN A CA 1
ATOM 2976 C C . GLN A 1 421 ? 46.065 -32.576 -13.159 1.00 39.58 450 GLN A C 1
ATOM 2977 O O . GLN A 1 421 ? 46.857 -31.636 -13.297 1.00 40.37 450 GLN A O 1
ATOM 2983 N N . ALA A 1 422 ? 44.787 -32.526 -13.530 1.00 37.84 451 ALA A N 1
ATOM 2984 C CA . ALA A 1 422 ? 44.170 -31.322 -14.106 1.00 37.77 451 ALA A CA 1
ATOM 2985 C C . ALA A 1 422 ? 42.656 -31.412 -13.887 1.00 36.37 451 ALA A C 1
ATOM 2986 O O . ALA A 1 422 ? 41.921 -31.685 -14.817 1.00 36.30 451 ALA A O 1
ATOM 2988 N N . PRO A 1 423 ? 42.203 -31.246 -12.626 1.00 35.36 452 PRO A N 1
ATOM 2989 C CA . PRO A 1 423 ? 40.828 -31.573 -12.222 1.00 34.80 452 PRO A CA 1
ATOM 2990 C C . PRO A 1 423 ? 39.707 -30.778 -12.895 1.00 34.57 452 PRO A C 1
ATOM 2991 O O . PRO A 1 423 ? 39.851 -29.578 -13.153 1.00 35.08 452 PRO A O 1
ATOM 2995 N N . LYS A 1 424 ? 38.594 -31.458 -13.158 1.00 33.64 453 LYS A N 1
ATOM 2996 C CA . LYS A 1 424 ? 37.423 -30.834 -13.785 1.00 33.75 453 LYS A CA 1
ATOM 2997 C C . LYS A 1 424 ? 36.183 -30.963 -12.912 1.00 32.04 453 LYS A C 1
ATOM 2998 O O . LYS A 1 424 ? 35.179 -30.285 -13.127 1.00 31.58 453 LYS A O 1
ATOM 3004 N N . VAL A 1 425 ? 36.282 -31.811 -11.899 1.00 30.95 454 VAL A N 1
ATOM 3005 C CA . VAL A 1 425 ? 35.173 -32.062 -11.012 1.00 29.38 454 VAL A CA 1
ATOM 3006 C C . VAL A 1 425 ? 35.718 -32.451 -9.633 1.00 29.05 454 VAL A C 1
ATOM 3007 O O . VAL A 1 425 ? 36.766 -33.098 -9.519 1.00 29.66 454 VAL A O 1
ATOM 3011 N N . ALA A 1 426 ? 35.015 -32.027 -8.599 1.00 27.73 455 ALA A N 1
ATOM 3012 C CA . ALA A 1 426 ? 35.287 -32.452 -7.236 1.00 27.56 455 ALA A CA 1
ATOM 3013 C C . ALA A 1 426 ? 33.952 -32.897 -6.659 1.00 27.17 455 ALA A C 1
ATOM 3014 O O . ALA A 1 426 ? 32.929 -32.296 -6.972 1.00 26.98 455 ALA A O 1
ATOM 3016 N N . VAL A 1 427 ? 33.956 -33.930 -5.824 1.00 27.60 456 VAL A N 1
ATOM 3017 C CA . VAL A 1 427 ? 32.712 -34.484 -5.294 1.00 28.00 456 VAL A CA 1
ATOM 3018 C C . VAL A 1 427 ? 32.804 -34.730 -3.800 1.00 28.07 456 VAL A C 1
ATOM 3019 O O . VAL A 1 427 ? 33.896 -34.919 -3.250 1.00 28.57 456 VAL A O 1
ATOM 3023 N N . ALA A 1 428 ? 31.654 -34.687 -3.144 1.00 27.68 457 ALA A N 1
ATOM 3024 C CA . ALA A 1 428 ? 31.522 -35.235 -1.798 1.00 27.63 457 ALA A CA 1
ATOM 3025 C C . ALA A 1 428 ? 30.289 -36.089 -1.766 1.00 27.81 457 ALA A C 1
ATOM 3026 O O . ALA A 1 428 ? 29.226 -35.673 -2.245 1.00 27.37 457 ALA A O 1
ATOM 3028 N N . VAL A 1 429 ? 30.441 -37.283 -1.204 1.00 27.88 458 VAL A N 1
ATOM 3029 C CA . VAL A 1 429 ? 29.319 -38.196 -1.006 1.00 27.72 458 VAL A CA 1
ATOM 3030 C C . VAL A 1 429 ? 29.234 -38.422 0.477 1.00 27.95 458 VAL A C 1
ATOM 3031 O O . VAL A 1 429 ? 30.237 -38.768 1.129 1.00 28.42 458 VAL A O 1
ATOM 3035 N N . LEU A 1 430 ? 28.055 -38.180 1.030 1.00 27.71 459 LEU A N 1
ATOM 3036 C CA . LEU A 1 430 ? 27.773 -38.627 2.383 1.00 28.72 459 LEU A CA 1
ATOM 3037 C C . LEU A 1 430 ? 26.634 -39.641 2.358 1.00 29.53 459 LEU A C 1
ATOM 3038 O O . LEU A 1 430 ? 25.533 -39.330 1.879 1.00 29.43 459 LEU A O 1
ATOM 3043 N N . VAL A 1 431 ? 26.912 -40.859 2.848 1.00 30.15 460 VAL A N 1
ATOM 3044 C CA . VAL A 1 431 ? 25.886 -41.868 3.043 1.00 30.58 460 VAL A CA 1
ATOM 3045 C C . VAL A 1 431 ? 25.670 -42.019 4.540 1.00 31.68 460 VAL A C 1
ATOM 3046 O O . VAL A 1 431 ? 26.531 -42.560 5.253 1.00 31.46 460 VAL A O 1
ATOM 3050 N N . GLU A 1 432 ? 24.535 -41.517 5.015 1.00 31.71 461 GLU A N 1
ATOM 3051 C CA . GLU A 1 432 ? 24.194 -41.610 6.432 1.00 32.95 461 GLU A CA 1
ATOM 3052 C C . GLU A 1 432 ? 24.035 -43.079 6.847 1.00 34.36 461 GLU A C 1
ATOM 3053 O O . GLU A 1 432 ? 23.345 -43.856 6.176 1.00 34.30 461 GLU A O 1
ATOM 3059 N N . ASN A 1 433 ? 24.696 -43.439 7.945 1.00 35.41 462 ASN A N 1
ATOM 3060 C CA . ASN A 1 433 ? 24.700 -44.807 8.477 1.00 36.87 462 ASN A CA 1
ATOM 3061 C C . ASN A 1 433 ? 25.213 -45.843 7.468 1.00 37.14 462 ASN A C 1
ATOM 3062 O O . ASN A 1 433 ? 24.877 -47.015 7.554 1.00 37.68 462 ASN A O 1
ATOM 3067 N N . GLY A 1 434 ? 26.031 -45.393 6.525 1.00 36.46 463 GLY A N 1
ATOM 3068 C CA . GLY A 1 434 ? 26.456 -46.220 5.398 1.00 37.23 463 GLY A CA 1
ATOM 3069 C C . GLY A 1 434 ? 27.759 -46.960 5.664 1.00 38.70 463 GLY A C 1
ATOM 3070 O O . GLY A 1 434 ? 28.231 -47.722 4.806 1.00 37.84 463 GLY A O 1
ATOM 3071 N N . ALA A 1 435 ? 28.336 -46.735 6.845 1.00 39.37 464 ALA A N 1
ATOM 3072 C CA . ALA A 1 435 ? 29.604 -47.362 7.203 1.00 41.69 464 ALA A CA 1
ATOM 3073 C C . ALA A 1 435 ? 29.615 -48.891 7.159 1.00 43.67 464 ALA A C 1
ATOM 3074 O O . ALA A 1 435 ? 28.654 -49.566 7.534 1.00 44.60 464 ALA A O 1
ATOM 3076 N N . ASP A 1 436 ? 30.775 -49.359 6.710 1.00 45.31 465 ASP A N 1
ATOM 3077 C CA . ASP A 1 436 ? 31.230 -50.721 6.468 1.00 47.60 465 ASP A CA 1
ATOM 3078 C C . ASP A 1 436 ? 31.854 -51.304 7.738 1.00 48.22 465 ASP A C 1
ATOM 3079 O O . ASP A 1 436 ? 32.289 -50.549 8.606 1.00 47.74 465 ASP A O 1
ATOM 3084 N N . ARG A 1 437 ? 31.944 -52.631 7.843 1.00 49.38 466 ARG A N 1
ATOM 3085 C CA . ARG A 1 437 ? 32.779 -53.242 8.895 1.00 50.60 466 ARG A CA 1
ATOM 3086 C C . ARG A 1 437 ? 33.930 -54.115 8.352 1.00 50.66 466 ARG A C 1
ATOM 3087 O O . ARG A 1 437 ? 34.720 -54.672 9.127 1.00 51.06 466 ARG A O 1
ATOM 3095 N N . LEU A 1 438 ? 34.023 -54.231 7.027 1.00 50.18 467 LEU A N 1
ATOM 3096 C CA . LEU A 1 438 ? 35.008 -55.119 6.393 1.00 50.32 467 LEU A CA 1
ATOM 3097 C C . LEU A 1 438 ? 36.035 -54.402 5.513 1.00 49.50 467 LEU A C 1
ATOM 3098 O O . LEU A 1 438 ? 37.193 -54.817 5.449 1.00 49.11 467 LEU A O 1
ATOM 3103 N N . SER A 1 439 ? 35.613 -53.337 4.834 1.00 48.28 468 SER A N 1
ATOM 3104 C CA . SER A 1 439 ? 36.470 -52.657 3.859 1.00 48.12 468 SER A CA 1
ATOM 3105 C C . SER A 1 439 ? 37.657 -51.975 4.536 1.00 48.28 468 SER A C 1
ATOM 3106 O O . SER A 1 439 ? 37.660 -51.808 5.752 1.00 47.87 468 SER A O 1
ATOM 3109 N N . ALA A 1 440 ? 38.654 -51.569 3.746 1.00 48.75 469 ALA A N 1
ATOM 3110 C CA . ALA A 1 440 ? 39.861 -50.908 4.282 1.00 48.63 469 ALA A CA 1
ATOM 3111 C C . ALA A 1 440 ? 39.607 -49.700 5.200 1.00 48.18 469 ALA A C 1
ATOM 3112 O O . ALA A 1 440 ? 40.271 -49.563 6.228 1.00 48.11 469 ALA A O 1
ATOM 3114 N N . THR A 1 441 ? 38.653 -48.834 4.848 1.00 47.84 470 THR A N 1
ATOM 3115 C CA . THR A 1 441 ? 38.323 -47.679 5.707 1.00 47.44 470 THR A CA 1
ATOM 3116 C C . THR A 1 441 ? 36.969 -47.790 6.395 1.00 47.38 470 THR A C 1
ATOM 3117 O O . THR A 1 441 ? 36.720 -47.122 7.417 1.00 47.53 470 THR A O 1
ATOM 3121 N N . GLY A 1 442 ? 36.095 -48.615 5.830 1.00 46.90 471 GLY A N 1
ATOM 3122 C CA . GLY A 1 442 ? 34.743 -48.740 6.338 1.00 46.32 471 GLY A CA 1
ATOM 3123 C C . GLY A 1 442 ? 33.785 -47.744 5.710 1.00 45.02 471 GLY A C 1
ATOM 3124 O O . GLY A 1 442 ? 32.629 -47.645 6.133 1.00 45.12 471 GLY A O 1
ATOM 3125 N N . GLY A 1 443 ? 34.257 -47.009 4.705 1.00 43.67 472 GLY A N 1
ATOM 3126 C CA . GLY A 1 443 ? 33.429 -46.027 4.011 1.00 42.09 472 GLY A CA 1
ATOM 3127 C C . GLY A 1 443 ? 33.166 -46.416 2.576 1.00 41.70 472 GLY A C 1
ATOM 3128 O O . GLY A 1 443 ? 32.727 -45.598 1.774 1.00 41.31 472 GLY A O 1
ATOM 3129 N N . ALA A 1 444 ? 33.399 -47.685 2.266 1.00 41.77 473 ALA A N 1
ATOM 3130 C CA . ALA A 1 444 ? 33.397 -48.181 0.887 1.00 41.51 473 ALA A CA 1
ATOM 3131 C C . ALA A 1 444 ? 32.123 -47.966 0.079 1.00 40.92 473 ALA A C 1
ATOM 3132 O O . ALA A 1 444 ? 32.207 -47.771 -1.122 1.00 41.14 473 ALA A O 1
ATOM 3134 N N . LEU A 1 445 ? 30.955 -48.039 0.718 1.00 40.41 474 LEU A N 1
ATOM 3135 C CA . LEU A 1 445 ? 29.672 -47.831 0.029 1.00 39.92 474 LEU A CA 1
ATOM 3136 C C . LEU A 1 445 ? 29.569 -46.452 -0.637 1.00 37.50 474 LEU A C 1
ATOM 3137 O O . LEU A 1 445 ? 28.914 -46.303 -1.669 1.00 36.81 474 LEU A O 1
ATOM 3142 N N . ALA A 1 446 ? 30.214 -45.457 -0.029 1.00 35.30 475 ALA A N 1
ATOM 3143 C CA . ALA A 1 446 ? 30.215 -44.081 -0.532 1.00 33.34 475 ALA A CA 1
ATOM 3144 C C . ALA A 1 446 ? 31.068 -43.933 -1.787 1.00 32.73 475 ALA A C 1
ATOM 3145 O O . ALA A 1 446 ? 30.767 -43.106 -2.643 1.00 30.95 475 ALA A O 1
ATOM 3147 N N . ALA A 1 447 ? 32.114 -44.759 -1.906 1.00 32.82 476 ALA A N 1
ATOM 3148 C CA . ALA A 1 447 ? 33.105 -44.620 -2.985 1.00 32.76 476 ALA A CA 1
ATOM 3149 C C . ALA A 1 447 ? 32.573 -44.786 -4.422 1.00 32.97 476 ALA A C 1
ATOM 3150 O O . ALA A 1 447 ? 32.842 -43.928 -5.271 1.00 32.78 476 ALA A O 1
ATOM 3152 N N . PRO A 1 448 ? 31.865 -45.902 -4.720 1.00 33.44 477 PRO A N 1
ATOM 3153 C CA . PRO A 1 448 ? 31.394 -46.046 -6.116 1.00 33.86 477 PRO A CA 1
ATOM 3154 C C . PRO A 1 448 ? 30.323 -45.017 -6.520 1.00 32.89 477 PRO A C 1
ATOM 3155 O O . PRO A 1 448 ? 30.158 -44.743 -7.704 1.00 33.05 477 PRO A O 1
ATOM 3159 N N . ILE A 1 449 ? 29.602 -44.477 -5.542 1.00 32.73 478 ILE A N 1
ATOM 3160 C CA . ILE A 1 449 ? 28.665 -43.362 -5.783 1.00 31.56 478 ILE A CA 1
ATOM 3161 C C . ILE A 1 449 ? 29.438 -42.140 -6.273 1.00 30.96 478 ILE A C 1
ATOM 3162 O O . ILE A 1 449 ? 29.030 -41.481 -7.233 1.00 30.90 478 ILE A O 1
ATOM 3167 N N . GLY A 1 450 ? 30.558 -41.849 -5.609 1.00 30.27 479 GLY A N 1
ATOM 3168 C CA . GLY A 1 450 ? 31.447 -40.753 -6.012 1.00 29.62 479 GLY A CA 1
ATOM 3169 C C . GLY A 1 450 ? 32.020 -40.963 -7.402 1.00 29.71 479 GLY A C 1
ATOM 3170 O O . GLY A 1 450 ? 32.041 -40.039 -8.205 1.00 29.82 479 GLY A O 1
ATOM 3171 N N . ARG A 1 451 ? 32.464 -42.185 -7.689 1.00 30.14 480 ARG A N 1
ATOM 3172 C CA . ARG A 1 451 ? 33.042 -42.511 -8.983 1.00 31.47 480 ARG A CA 1
ATOM 3173 C C . ARG A 1 451 ? 32.022 -42.451 -10.115 1.00 31.27 480 ARG A C 1
ATOM 3174 O O . ARG A 1 451 ? 32.364 -41.994 -11.201 1.00 31.92 480 ARG A O 1
ATOM 3182 N N . ALA A 1 452 ? 30.777 -42.876 -9.861 1.00 31.28 481 ALA A N 1
ATOM 3183 C CA . ALA A 1 452 ? 29.707 -42.749 -10.883 1.00 32.04 481 ALA A CA 1
ATOM 3184 C C . ALA A 1 452 ? 29.436 -41.281 -11.208 1.00 31.28 481 ALA A C 1
ATOM 3185 O O . ALA A 1 452 ? 29.077 -40.929 -12.339 1.00 30.93 481 ALA A O 1
ATOM 3187 N N . VAL A 1 453 ? 29.571 -40.428 -10.195 1.00 30.27 482 VAL A N 1
ATOM 3188 C CA . VAL A 1 453 ? 29.335 -38.995 -10.356 1.00 30.20 482 VAL A CA 1
ATOM 3189 C C . VAL A 1 453 ? 30.465 -38.366 -11.168 1.00 30.62 482 VAL A C 1
ATOM 3190 O O . VAL A 1 453 ? 30.213 -37.582 -12.098 1.00 30.51 482 VAL A O 1
ATOM 3194 N N . ILE A 1 454 ? 31.702 -38.727 -10.824 1.00 30.73 483 ILE A N 1
ATOM 3195 C CA . ILE A 1 454 ? 32.882 -38.307 -11.577 1.00 31.55 483 ILE A CA 1
ATOM 3196 C C . ILE A 1 454 ? 32.816 -38.782 -13.034 1.00 32.94 483 ILE A C 1
ATOM 3197 O O . ILE A 1 454 ? 33.093 -38.010 -13.956 1.00 32.90 483 ILE A O 1
ATOM 3202 N N . GLU A 1 455 ? 32.432 -40.041 -13.232 1.00 34.33 484 GLU A N 1
ATOM 3203 C CA . GLU A 1 455 ? 32.322 -40.605 -14.580 1.00 36.63 484 GLU A CA 1
ATOM 3204 C C . GLU A 1 455 ? 31.351 -39.771 -15.407 1.00 36.36 484 GLU A C 1
ATOM 3205 O O . GLU A 1 455 ? 31.661 -39.410 -16.541 1.00 36.89 484 GLU A O 1
ATOM 3211 N N . ALA A 1 456 ? 30.198 -39.450 -14.820 1.00 35.71 485 ALA A N 1
ATOM 3212 C CA . ALA A 1 456 ? 29.168 -38.653 -15.495 1.00 35.92 485 ALA A CA 1
ATOM 3213 C C . ALA A 1 456 ? 29.702 -37.272 -15.857 1.00 35.98 485 ALA A C 1
ATOM 3214 O O . ALA A 1 456 ? 29.479 -36.778 -16.972 1.00 36.39 485 ALA A O 1
ATOM 3216 N N . ALA A 1 457 ? 30.424 -36.662 -14.922 1.00 35.38 486 ALA A N 1
ATOM 3217 C CA . ALA A 1 457 ? 31.060 -35.355 -15.140 1.00 35.93 486 ALA A CA 1
ATOM 3218 C C . ALA A 1 457 ? 32.076 -35.338 -16.279 1.00 37.03 486 ALA A C 1
ATOM 3219 O O . ALA A 1 457 ? 32.193 -34.347 -16.996 1.00 37.68 486 ALA A O 1
ATOM 3221 N N . LEU A 1 458 ? 32.814 -36.431 -16.440 1.00 38.66 487 LEU A N 1
ATOM 3222 C CA . LEU A 1 458 ? 33.924 -36.487 -17.409 1.00 40.84 487 LEU A CA 1
ATOM 3223 C C . LEU A 1 458 ? 33.558 -37.074 -18.769 1.00 42.92 487 LEU A C 1
ATOM 3224 O O . LEU A 1 458 ? 34.361 -37.048 -19.709 1.00 44.57 487 LEU A O 1
ATOM 3229 N N . GLN A 1 459 ? 32.343 -37.596 -18.889 1.00 44.16 488 GLN A N 1
ATOM 3230 C CA . GLN A 1 459 ? 31.899 -38.190 -20.153 1.00 46.46 488 GLN A CA 1
ATOM 3231 C C . GLN A 1 459 ? 31.937 -37.212 -21.339 1.00 47.13 488 GLN A C 1
ATOM 3232 O O . GLN A 1 459 ? 31.217 -36.207 -21.364 1.00 46.41 488 GLN A O 1
ATOM 3238 N N . SER B 1 20 ? 64.228 -91.884 -5.227 1.00 61.78 49 SER B N 1
ATOM 3239 C CA . SER B 1 20 ? 63.046 -91.023 -5.522 1.00 60.44 49 SER B CA 1
ATOM 3240 C C . SER B 1 20 ? 62.347 -91.460 -6.813 1.00 60.03 49 SER B C 1
ATOM 3241 O O . SER B 1 20 ? 62.945 -92.123 -7.664 1.00 61.30 49 SER B O 1
ATOM 3244 N N . ARG B 1 21 ? 61.079 -91.078 -6.944 1.00 58.44 50 ARG B N 1
ATOM 3245 C CA . ARG B 1 21 ? 60.239 -91.464 -8.081 1.00 57.31 50 ARG B CA 1
ATOM 3246 C C . ARG B 1 21 ? 59.187 -90.371 -8.317 1.00 54.57 50 ARG B C 1
ATOM 3247 O O . ARG B 1 21 ? 58.756 -89.707 -7.372 1.00 53.62 50 ARG B O 1
ATOM 3255 N N . GLN B 1 22 ? 58.804 -90.165 -9.574 1.00 52.30 51 GLN B N 1
ATOM 3256 C CA . GLN B 1 22 ? 57.927 -89.055 -9.911 1.00 49.53 51 GLN B CA 1
ATOM 3257 C C . GLN B 1 22 ? 56.528 -89.227 -9.334 1.00 47.47 51 GLN B C 1
ATOM 3258 O O . GLN B 1 22 ? 55.868 -90.237 -9.571 1.00 47.56 51 GLN B O 1
ATOM 3264 N N . ARG B 1 23 ? 56.098 -88.225 -8.567 1.00 44.56 52 ARG B N 1
ATOM 3265 C CA . ARG B 1 23 ? 54.768 -88.190 -7.974 1.00 42.24 52 ARG B CA 1
ATOM 3266 C C . ARG B 1 23 ? 53.758 -87.815 -9.047 1.00 41.11 52 ARG B C 1
ATOM 3267 O O . ARG B 1 23 ? 54.029 -86.943 -9.871 1.00 40.37 52 ARG B O 1
ATOM 3275 N N . GLY B 1 24 ? 52.605 -88.481 -9.036 1.00 40.53 53 GLY B N 1
ATOM 3276 C CA . GLY B 1 24 ? 51.540 -88.243 -10.016 1.00 39.96 53 GLY B CA 1
ATOM 3277 C C . GLY B 1 24 ? 50.806 -86.918 -9.844 1.00 38.83 53 GLY B C 1
ATOM 3278 O O . GLY B 1 24 ? 51.143 -86.111 -8.978 1.00 37.56 53 GLY B O 1
ATOM 3279 N N . GLN B 1 25 ? 49.797 -86.705 -10.687 1.00 38.45 54 GLN B N 1
ATOM 3280 C CA . GLN B 1 25 ? 49.108 -85.424 -10.783 1.00 37.84 54 GLN B CA 1
ATOM 3281 C C . GLN B 1 25 ? 47.772 -85.406 -10.040 1.00 37.10 54 GLN B C 1
ATOM 3282 O O . GLN B 1 25 ? 47.097 -86.439 -9.915 1.00 37.82 54 GLN B O 1
ATOM 3288 N N . ILE B 1 26 ? 47.405 -84.227 -9.549 1.00 35.52 55 ILE B N 1
ATOM 3289 C CA . ILE B 1 26 ? 46.044 -83.969 -9.114 1.00 34.90 55 ILE B CA 1
ATOM 3290 C C . ILE B 1 26 ? 45.429 -83.082 -10.194 1.00 35.20 55 ILE B C 1
ATOM 3291 O O . ILE B 1 26 ? 45.989 -82.043 -10.544 1.00 35.28 55 ILE B O 1
ATOM 3296 N N . THR B 1 27 ? 44.291 -83.488 -10.742 1.00 35.54 56 THR B N 1
ATOM 3297 C CA . THR B 1 27 ? 43.733 -82.762 -11.871 1.00 36.27 56 THR B CA 1
ATOM 3298 C C . THR B 1 27 ? 42.292 -82.334 -11.622 1.00 36.92 56 THR B C 1
ATOM 3299 O O . THR B 1 27 ? 41.615 -82.840 -10.716 1.00 36.20 56 THR B O 1
ATOM 3303 N N . ALA B 1 28 ? 41.836 -81.399 -12.440 1.00 37.51 57 ALA B N 1
ATOM 3304 C CA . ALA B 1 28 ? 40.476 -80.901 -12.376 1.00 38.90 57 ALA B CA 1
ATOM 3305 C C . ALA B 1 28 ? 40.103 -80.397 -13.762 1.00 40.10 57 ALA B C 1
ATOM 3306 O O . ALA B 1 28 ? 40.778 -79.526 -14.307 1.00 40.06 57 ALA B O 1
ATOM 3308 N N . GLY B 1 29 ? 39.049 -80.971 -14.331 1.00 41.65 58 GLY B N 1
ATOM 3309 C CA . GLY B 1 29 ? 38.518 -80.516 -15.613 1.00 43.48 58 GLY B CA 1
ATOM 3310 C C . GLY B 1 29 ? 39.546 -80.565 -16.717 1.00 44.39 58 GLY B C 1
ATOM 3311 O O . GLY B 1 29 ? 39.533 -79.728 -17.620 1.00 45.84 58 GLY B O 1
ATOM 3312 N N . GLY B 1 30 ? 40.431 -81.559 -16.647 1.00 44.77 59 GLY B N 1
ATOM 3313 C CA . GLY B 1 30 ? 41.514 -81.728 -17.609 1.00 45.72 59 GLY B CA 1
ATOM 3314 C C . GLY B 1 30 ? 42.680 -80.776 -17.401 1.00 45.29 59 GLY B C 1
ATOM 3315 O O . GLY B 1 30 ? 43.499 -80.579 -18.310 1.00 46.59 59 GLY B O 1
ATOM 3316 N N . GLN B 1 31 ? 42.760 -80.186 -16.211 1.00 43.66 60 GLN B N 1
ATOM 3317 C CA . GLN B 1 31 ? 43.822 -79.241 -15.887 1.00 42.59 60 GLN B CA 1
ATOM 3318 C C . GLN B 1 31 ? 44.584 -79.683 -14.644 1.00 40.51 60 GLN B C 1
ATOM 3319 O O . GLN B 1 31 ? 44.038 -80.380 -13.799 1.00 39.06 60 GLN B O 1
ATOM 3325 N N . LEU B 1 32 ? 45.847 -79.276 -14.551 1.00 39.59 61 LEU B N 1
ATOM 3326 C CA . LEU B 1 32 ? 46.728 -79.669 -13.446 1.00 38.26 61 LEU B CA 1
ATOM 3327 C C . LEU B 1 32 ? 46.573 -78.743 -12.246 1.00 36.91 61 LEU B C 1
ATOM 3328 O O . LEU B 1 32 ? 46.660 -77.513 -12.377 1.00 37.15 61 LEU B O 1
ATOM 3333 N N . LEU B 1 33 ? 46.343 -79.351 -11.088 1.00 35.13 62 LEU B N 1
ATOM 3334 C CA . LEU B 1 33 ? 46.256 -78.638 -9.823 1.00 33.18 62 LEU B CA 1
ATOM 3335 C C . LEU B 1 33 ? 47.580 -78.807 -9.080 1.00 32.29 62 LEU B C 1
ATOM 3336 O O . LEU B 1 33 ? 48.032 -77.900 -8.395 1.00 31.46 62 LEU B O 1
ATOM 3341 N N . ALA B 1 34 ? 48.192 -79.981 -9.239 1.00 32.27 63 ALA B N 1
ATOM 3342 C CA . ALA B 1 34 ? 49.473 -80.312 -8.619 1.00 31.89 63 ALA B CA 1
ATOM 3343 C C . ALA B 1 34 ? 50.185 -81.315 -9.505 1.00 32.64 63 ALA B C 1
ATOM 3344 O O . ALA B 1 34 ? 49.563 -82.238 -10.014 1.00 33.33 63 ALA B O 1
ATOM 3346 N N . TYR B 1 35 ? 51.485 -81.115 -9.704 1.00 33.14 64 TYR B N 1
ATOM 3347 C CA . TYR B 1 35 ? 52.292 -82.016 -10.525 1.00 34.15 64 TYR B CA 1
ATOM 3348 C C . TYR B 1 35 ? 53.746 -81.902 -10.088 1.00 33.88 64 TYR B C 1
ATOM 3349 O O . TYR B 1 35 ? 54.133 -80.897 -9.512 1.00 33.81 64 TYR B O 1
ATOM 3358 N N . SER B 1 36 ? 54.550 -82.921 -10.355 1.00 34.26 65 SER B N 1
ATOM 3359 C CA . SER B 1 36 ? 55.958 -82.869 -9.975 1.00 34.34 65 SER B CA 1
ATOM 3360 C C . SER B 1 36 ? 56.833 -82.684 -11.204 1.00 34.51 65 SER B C 1
ATOM 3361 O O . SER B 1 36 ? 56.620 -83.336 -12.224 1.00 34.84 65 SER B O 1
ATOM 3364 N N . VAL B 1 37 ? 57.803 -81.782 -11.100 1.00 33.79 66 VAL B N 1
ATOM 3365 C CA . VAL B 1 37 ? 58.763 -81.546 -12.180 1.00 33.94 66 VAL B CA 1
ATOM 3366 C C . VAL B 1 37 ? 60.083 -82.224 -11.814 1.00 33.54 66 VAL B C 1
ATOM 3367 O O . VAL B 1 37 ? 60.561 -82.086 -10.680 1.00 32.89 66 VAL B O 1
ATOM 3371 N N . ALA B 1 38 ? 60.645 -82.987 -12.751 1.00 33.65 67 ALA B N 1
ATOM 3372 C CA . ALA B 1 38 ? 62.010 -83.472 -12.621 1.00 33.57 67 ALA B CA 1
ATOM 3373 C C . ALA B 1 38 ? 62.964 -82.275 -12.707 1.00 33.61 67 ALA B C 1
ATOM 3374 O O . ALA B 1 38 ? 62.966 -81.564 -13.718 1.00 33.06 67 ALA B O 1
ATOM 3376 N N . THR B 1 39 ? 63.780 -82.093 -11.665 1.00 32.91 68 THR B N 1
ATOM 3377 C CA . THR B 1 39 ? 64.742 -80.985 -11.570 1.00 32.86 68 THR B CA 1
ATOM 3378 C C . THR B 1 39 ? 66.157 -81.497 -11.341 1.00 33.45 68 THR B C 1
ATOM 3379 O O . THR B 1 39 ? 66.400 -82.707 -11.348 1.00 34.11 68 THR B O 1
ATOM 3383 N N . ASP B 1 40 ? 67.089 -80.572 -11.128 1.00 33.70 69 ASP B N 1
ATOM 3384 C CA . ASP B 1 40 ? 68.463 -80.928 -10.786 1.00 34.28 69 ASP B CA 1
ATOM 3385 C C . ASP B 1 40 ? 68.686 -80.979 -9.282 1.00 35.02 69 ASP B C 1
ATOM 3386 O O . ASP B 1 40 ? 69.824 -81.028 -8.829 1.00 35.19 69 ASP B O 1
ATOM 3391 N N . GLY B 1 41 ? 67.613 -80.934 -8.509 1.00 35.24 70 GLY B N 1
ATOM 3392 C CA . GLY B 1 41 ? 67.747 -80.988 -7.052 1.00 37.09 70 GLY B CA 1
ATOM 3393 C C . GLY B 1 41 ? 68.349 -82.307 -6.574 1.00 39.35 70 GLY B C 1
ATOM 3394 O O . GLY B 1 41 ? 68.218 -83.344 -7.246 1.00 38.04 70 GLY B O 1
ATOM 3395 N N . ARG B 1 42 ? 69.027 -82.243 -5.425 1.00 41.25 71 ARG B N 1
ATOM 3396 C CA . ARG B 1 42 ?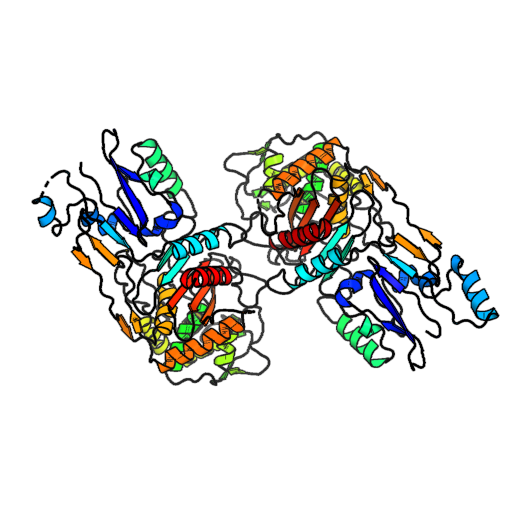 69.424 -83.419 -4.647 1.00 44.13 71 ARG B CA 1
ATOM 3397 C C . ARG B 1 42 ? 68.223 -84.356 -4.549 1.00 43.80 71 ARG B C 1
ATOM 3398 O O . ARG B 1 42 ? 68.325 -85.544 -4.853 1.00 44.68 71 ARG B O 1
ATOM 3406 N N . PHE B 1 43 ? 67.092 -83.808 -4.107 1.00 43.56 72 PHE B N 1
ATOM 3407 C CA . PHE B 1 43 ? 65.799 -84.448 -4.291 1.00 43.88 72 PHE B CA 1
ATOM 3408 C C . PHE B 1 43 ? 65.284 -84.015 -5.655 1.00 43.03 72 PHE B C 1
ATOM 3409 O O . PHE B 1 43 ? 64.997 -82.835 -5.855 1.00 41.62 72 PHE B O 1
ATOM 3417 N N . ARG B 1 44 ? 65.153 -84.968 -6.574 1.00 43.16 73 ARG B N 1
ATOM 3418 C CA . ARG B 1 44 ? 64.923 -84.671 -7.994 1.00 43.85 73 ARG B CA 1
ATOM 3419 C C . ARG B 1 44 ? 63.607 -83.976 -8.315 1.00 42.29 73 ARG B C 1
ATOM 3420 O O . ARG B 1 44 ? 63.541 -83.171 -9.233 1.00 42.94 73 ARG B O 1
ATOM 3428 N N . PHE B 1 45 ? 62.551 -84.317 -7.594 1.00 41.23 74 PHE B N 1
ATOM 3429 C CA . PHE B 1 45 ? 61.225 -83.861 -7.994 1.00 39.86 74 PHE B CA 1
ATOM 3430 C C . PHE B 1 45 ? 60.710 -82.696 -7.174 1.00 38.70 74 PHE B C 1
ATOM 3431 O O . PHE B 1 45 ? 60.637 -82.767 -5.939 1.00 39.23 74 PHE B O 1
ATOM 3439 N N . LEU B 1 46 ? 60.389 -81.608 -7.873 1.00 36.93 75 LEU B N 1
ATOM 3440 C CA . LEU B 1 46 ? 59.799 -80.435 -7.241 1.00 35.98 75 LEU B CA 1
ATOM 3441 C C . LEU B 1 46 ? 58.307 -80.389 -7.514 1.00 34.49 75 LEU B C 1
ATOM 3442 O O . LEU B 1 46 ? 57.886 -80.351 -8.664 1.00 33.90 75 LEU B O 1
ATOM 3447 N N . ARG B 1 47 ? 57.528 -80.374 -6.436 1.00 33.67 76 ARG B N 1
ATOM 3448 C CA . ARG B 1 47 ? 56.075 -80.291 -6.484 1.00 32.87 76 ARG B CA 1
ATOM 3449 C C . ARG B 1 47 ? 55.667 -78.866 -6.798 1.00 32.71 76 ARG B C 1
ATOM 3450 O O . ARG B 1 47 ? 56.110 -77.929 -6.117 1.00 32.16 76 ARG B O 1
ATOM 3458 N N . VAL B 1 48 ? 54.830 -78.710 -7.828 1.00 32.19 77 VAL B N 1
ATOM 3459 C CA . VAL B 1 48 ? 54.408 -77.394 -8.324 1.00 32.08 77 VAL B CA 1
ATOM 3460 C C . VAL B 1 48 ? 52.883 -77.278 -8.270 1.00 31.68 77 VAL B C 1
ATOM 3461 O O . VAL B 1 48 ? 52.177 -78.186 -8.696 1.00 31.32 77 VAL B O 1
ATOM 3465 N N . TYR B 1 49 ? 52.398 -76.164 -7.721 1.00 30.84 78 TYR B N 1
ATOM 3466 C CA . TYR B 1 49 ? 50.988 -75.833 -7.704 1.00 30.73 78 TYR B CA 1
ATOM 3467 C C . TYR B 1 49 ? 50.787 -74.573 -8.544 1.00 31.41 78 TYR B C 1
ATOM 3468 O O . TYR B 1 49 ? 51.089 -73.475 -8.085 1.00 31.65 78 TYR B O 1
ATOM 3477 N N . PRO B 1 50 ? 50.298 -74.732 -9.789 1.00 32.44 79 PRO B N 1
ATOM 3478 C CA . PRO B 1 50 ? 50.221 -73.612 -10.739 1.00 33.56 79 PRO B CA 1
ATOM 3479 C C . PRO B 1 50 ? 49.113 -72.573 -10.459 1.00 34.17 79 PRO B C 1
ATOM 3480 O O . PRO B 1 50 ? 49.186 -71.472 -10.970 1.00 34.47 79 PRO B O 1
ATOM 3484 N N . ASN B 1 51 ? 48.105 -72.905 -9.653 1.00 35.11 80 ASN B N 1
ATOM 3485 C CA . ASN B 1 51 ? 47.109 -71.897 -9.218 1.00 35.54 80 ASN B CA 1
ATOM 3486 C C . ASN B 1 51 ? 46.899 -72.073 -7.714 1.00 34.79 80 ASN B C 1
ATOM 3487 O O . ASN B 1 51 ? 45.848 -72.560 -7.256 1.00 34.30 80 ASN B O 1
ATOM 3492 N N . PRO B 1 52 ? 47.924 -71.695 -6.932 1.00 34.29 81 PRO B N 1
ATOM 3493 C CA . PRO B 1 52 ? 48.074 -72.291 -5.612 1.00 33.29 81 PRO B CA 1
ATOM 3494 C C . PRO B 1 52 ? 46.995 -71.974 -4.553 1.00 32.93 81 PRO B C 1
ATOM 3495 O O . PRO B 1 52 ? 46.501 -72.908 -3.913 1.00 32.11 81 PRO B O 1
ATOM 3499 N N . GLU B 1 53 ? 46.644 -70.700 -4.378 1.00 33.26 82 GLU B N 1
ATOM 3500 C CA . GLU B 1 53 ? 45.697 -70.285 -3.334 1.00 34.11 82 GLU B CA 1
ATOM 3501 C C . GLU B 1 53 ? 44.306 -70.791 -3.656 1.00 33.33 82 GLU B C 1
ATOM 3502 O O . GLU B 1 53 ? 43.601 -71.293 -2.773 1.00 32.89 82 GLU B O 1
ATOM 3508 N N . VAL B 1 54 ? 43.933 -70.680 -4.936 1.00 32.59 83 VAL B N 1
ATOM 3509 C CA . VAL B 1 54 ? 42.616 -71.081 -5.409 1.00 32.52 83 VAL B CA 1
ATOM 3510 C C . VAL B 1 54 ? 42.339 -72.525 -5.026 1.00 32.03 83 VAL B C 1
ATOM 3511 O O . VAL B 1 54 ? 41.295 -72.822 -4.437 1.00 32.24 83 VAL B O 1
ATOM 3515 N N . TYR B 1 55 ? 43.296 -73.406 -5.319 1.00 30.97 84 TYR B N 1
ATOM 3516 C CA . TYR B 1 55 ? 43.107 -74.840 -5.124 1.00 30.58 84 TYR B CA 1
ATOM 3517 C C . TYR B 1 55 ? 43.653 -75.434 -3.832 1.00 29.94 84 TYR B C 1
ATOM 3518 O O . TYR B 1 55 ? 43.507 -76.627 -3.609 1.00 29.37 84 TYR B O 1
ATOM 3527 N N . ALA B 1 56 ? 44.266 -74.618 -2.973 1.00 29.06 85 ALA B N 1
ATOM 3528 C CA . ALA B 1 56 ? 44.855 -75.154 -1.738 1.00 28.88 85 ALA B CA 1
ATOM 3529 C C . ALA B 1 56 ? 43.908 -76.024 -0.892 1.00 28.56 85 ALA B C 1
ATOM 3530 O O . ALA B 1 56 ? 44.347 -77.019 -0.354 1.00 28.15 85 ALA B O 1
ATOM 3532 N N . PRO B 1 57 ? 42.621 -75.640 -0.757 1.00 29.15 86 PRO B N 1
ATOM 3533 C CA . PRO B 1 57 ? 41.681 -76.475 0.013 1.00 29.35 86 PRO B CA 1
ATOM 3534 C C . PRO B 1 57 ? 41.500 -77.889 -0.561 1.00 29.24 86 PRO B C 1
ATOM 3535 O O . PRO B 1 57 ? 41.114 -78.800 0.167 1.00 28.97 86 PRO B O 1
ATOM 3539 N N . VAL B 1 58 ? 41.787 -78.041 -1.852 1.00 29.19 87 VAL B N 1
ATOM 3540 C CA . VAL B 1 58 ? 41.682 -79.311 -2.580 1.00 29.40 87 VAL B CA 1
ATOM 3541 C C . VAL B 1 58 ? 43.026 -80.045 -2.563 1.00 29.46 87 VAL B C 1
ATOM 3542 O O . VAL B 1 58 ? 43.111 -81.174 -2.089 1.00 30.47 87 VAL B O 1
ATOM 3546 N N . THR B 1 59 ? 44.085 -79.393 -3.032 1.00 29.28 88 THR B N 1
ATOM 3547 C CA . THR B 1 59 ? 45.383 -80.057 -3.160 1.00 29.13 88 THR B CA 1
ATOM 3548 C C . THR B 1 59 ? 46.067 -80.300 -1.827 1.00 28.98 88 THR B C 1
ATOM 3549 O O . THR B 1 59 ? 46.664 -81.362 -1.607 1.00 29.67 88 THR B O 1
ATOM 3553 N N . GLY B 1 60 ? 45.977 -79.306 -0.948 1.00 28.44 89 GLY B N 1
ATOM 3554 C CA . GLY B 1 60 ? 46.808 -79.234 0.225 1.00 28.31 89 GLY B CA 1
ATOM 3555 C C . GLY B 1 60 ? 48.238 -79.031 -0.231 1.00 28.67 89 GLY B C 1
ATOM 3556 O O . GLY B 1 60 ? 48.480 -78.552 -1.345 1.00 28.46 89 GLY B O 1
ATOM 3557 N N . PHE B 1 61 ? 49.183 -79.386 0.631 1.00 29.01 90 PHE B N 1
ATOM 3558 C CA . PHE B 1 61 ? 50.597 -79.327 0.274 1.00 30.00 90 PHE B CA 1
ATOM 3559 C C . PHE B 1 61 ? 51.268 -80.686 0.457 1.00 31.33 90 PHE B C 1
ATOM 3560 O O . PHE B 1 61 ? 50.758 -81.566 1.157 1.00 30.70 90 PHE B O 1
ATOM 3568 N N . TYR B 1 62 ? 52.409 -80.850 -0.207 1.00 33.32 91 TYR B N 1
ATOM 3569 C CA . TYR B 1 62 ? 53.262 -82.016 -0.030 1.00 34.70 91 TYR B CA 1
ATOM 3570 C C . TYR B 1 62 ? 54.663 -81.478 0.218 1.00 35.86 91 TYR B C 1
ATOM 3571 O O . TYR B 1 62 ? 55.244 -80.831 -0.651 1.00 35.09 91 TYR B O 1
ATOM 3580 N N . SER B 1 63 ? 55.186 -81.742 1.413 1.00 37.27 92 SER B N 1
ATOM 3581 C CA . SER B 1 63 ? 56.437 -81.150 1.876 1.00 38.39 92 SER B CA 1
ATOM 3582 C C . SER B 1 63 ? 57.474 -82.219 2.213 1.00 39.58 92 SER B C 1
ATOM 3583 O O . SER B 1 63 ? 57.135 -83.300 2.697 1.00 40.32 92 SER B O 1
ATOM 3586 N N . LEU B 1 64 ? 58.742 -81.908 1.960 1.00 40.42 93 LEU B N 1
ATOM 3587 C CA . LEU B 1 64 ? 59.824 -82.743 2.436 1.00 41.21 93 LEU B CA 1
ATOM 3588 C C . LEU B 1 64 ? 59.789 -82.798 3.966 1.00 41.39 93 LEU B C 1
ATOM 3589 O O . LEU B 1 64 ? 59.884 -83.864 4.562 1.00 41.80 93 LEU B O 1
ATOM 3594 N N . ARG B 1 65 ? 59.609 -81.651 4.598 1.00 40.38 94 ARG B N 1
ATOM 3595 C CA . ARG B 1 65 ? 59.849 -81.572 6.027 1.00 40.31 94 ARG B CA 1
ATOM 3596 C C . ARG B 1 65 ? 58.609 -81.417 6.894 1.00 39.07 94 ARG B C 1
ATOM 3597 O O . ARG B 1 65 ? 58.668 -81.676 8.099 1.00 39.36 94 ARG B O 1
ATOM 3605 N N . TYR B 1 66 ? 57.496 -81.008 6.289 1.00 37.17 95 TYR B N 1
ATOM 3606 C CA . TYR B 1 66 ? 56.283 -80.733 7.055 1.00 36.39 95 TYR B CA 1
ATOM 3607 C C . TYR B 1 66 ? 55.105 -81.631 6.695 1.00 35.91 95 TYR B C 1
ATOM 3608 O O . TYR B 1 66 ? 53.966 -81.277 6.958 1.00 35.10 95 TYR B O 1
ATOM 3617 N N . SER B 1 67 ? 55.392 -82.794 6.112 1.00 35.27 96 SER B N 1
ATOM 3618 C CA . SER B 1 67 ? 54.361 -83.774 5.774 1.00 35.47 96 SER B CA 1
ATOM 3619 C C . SER B 1 67 ? 53.449 -83.252 4.663 1.00 33.51 96 SER B C 1
ATOM 3620 O O . SER B 1 67 ? 53.895 -82.548 3.760 1.00 32.90 96 SER B O 1
ATOM 3623 N N . SER B 1 68 ? 52.167 -83.589 4.747 1.00 32.61 97 SER B N 1
ATOM 3624 C CA . SER B 1 68 ? 51.240 -83.356 3.640 1.00 31.96 97 SER B CA 1
ATOM 3625 C C . SER B 1 68 ? 49.855 -83.110 4.205 1.00 31.20 97 SER B C 1
ATOM 3626 O O . SER B 1 68 ? 49.600 -83.443 5.370 1.00 31.19 97 SER B O 1
ATOM 3629 N N . THR B 1 69 ? 48.975 -82.502 3.404 1.00 30.49 98 THR B N 1
ATOM 3630 C CA . THR B 1 69 ? 47.597 -82.237 3.830 1.00 29.77 98 THR B CA 1
ATOM 3631 C C . THR B 1 69 ? 46.637 -82.476 2.671 1.00 29.75 98 THR B C 1
ATOM 3632 O O . THR B 1 69 ? 47.073 -82.702 1.534 1.00 30.49 98 THR B O 1
ATOM 3636 N N . ALA B 1 70 ? 45.336 -82.418 2.966 1.00 28.53 99 ALA B N 1
ATOM 3637 C CA . ALA B 1 70 ? 44.270 -82.502 1.956 1.00 28.86 99 ALA B CA 1
ATOM 3638 C C . ALA B 1 70 ? 44.472 -83.697 1.005 1.00 29.11 99 ALA B C 1
ATOM 3639 O O . ALA B 1 70 ? 44.766 -84.791 1.486 1.00 30.04 99 ALA B O 1
ATOM 3641 N N . LEU B 1 71 ? 44.302 -83.517 -0.307 1.00 29.60 100 LEU B N 1
ATOM 3642 C CA . LEU B 1 71 ? 44.416 -84.660 -1.240 1.00 29.44 100 LEU B CA 1
ATOM 3643 C C . LEU B 1 71 ? 45.832 -85.202 -1.402 1.00 30.00 100 LEU B C 1
ATOM 3644 O O . LEU B 1 71 ? 46.006 -86.408 -1.617 1.00 30.99 100 LEU B O 1
ATOM 3649 N N . GLU B 1 72 ? 46.843 -84.334 -1.304 1.00 28.92 101 GLU B N 1
ATOM 3650 C CA . GLU B 1 72 ? 48.239 -84.817 -1.250 1.00 30.06 101 GLU B CA 1
ATOM 3651 C C . GLU B 1 72 ? 48.387 -85.896 -0.175 1.00 30.25 101 GLU B C 1
ATOM 3652 O O . GLU B 1 72 ? 49.105 -86.868 -0.363 1.00 31.16 101 GLU B O 1
ATOM 3658 N N . ARG B 1 73 ? 47.682 -85.728 0.940 1.00 30.19 102 ARG B N 1
ATOM 3659 C CA . ARG B 1 73 ? 47.777 -86.672 2.044 1.00 31.08 102 ARG B CA 1
ATOM 3660 C C . ARG B 1 73 ? 46.835 -87.866 1.860 1.00 31.66 102 ARG B C 1
ATOM 3661 O O . ARG B 1 73 ? 47.256 -89.026 1.976 1.00 32.64 102 ARG B O 1
ATOM 3669 N N . ALA B 1 74 ? 45.568 -87.576 1.570 1.00 31.52 103 ALA B N 1
ATOM 3670 C CA . ALA B 1 74 ? 44.557 -88.627 1.415 1.00 32.52 103 ALA B CA 1
ATOM 3671 C C . ALA B 1 74 ? 44.886 -89.577 0.258 1.00 33.88 103 ALA B C 1
ATOM 3672 O O . ALA B 1 74 ? 44.688 -90.775 0.365 1.00 34.78 103 ALA B O 1
ATOM 3674 N N . GLU B 1 75 ? 45.420 -89.050 -0.835 1.00 34.04 104 GLU B N 1
ATOM 3675 C CA . GLU B 1 75 ? 45.706 -89.886 -2.001 1.00 35.45 104 GLU B CA 1
ATOM 3676 C C . GLU B 1 75 ? 47.195 -90.168 -2.177 1.00 36.66 104 GLU B C 1
ATOM 3677 O O . GLU B 1 75 ? 47.642 -90.524 -3.281 1.00 37.73 104 GLU B O 1
ATOM 3683 N N . ASP B 1 76 ? 47.954 -90.024 -1.092 1.00 36.90 105 ASP B N 1
ATOM 3684 C CA . ASP B 1 76 ? 49.401 -90.259 -1.095 1.00 38.00 105 ASP B CA 1
ATOM 3685 C C . ASP B 1 76 ? 49.815 -91.630 -1.692 1.00 39.51 105 ASP B C 1
ATOM 3686 O O . ASP B 1 76 ? 50.696 -91.682 -2.567 1.00 40.48 105 ASP B O 1
ATOM 3691 N N . PRO B 1 77 ? 49.180 -92.740 -1.254 1.00 40.75 106 PRO B N 1
ATOM 3692 C CA . PRO B 1 77 ? 49.555 -94.018 -1.866 1.00 41.75 106 PRO B CA 1
ATOM 3693 C C . PRO B 1 77 ? 49.489 -93.971 -3.401 1.00 42.08 106 PRO B C 1
ATOM 3694 O O . PRO B 1 77 ? 50.434 -94.395 -4.075 1.00 42.89 106 PRO B O 1
ATOM 3698 N N . ILE B 1 78 ? 48.395 -93.448 -3.946 1.00 41.46 107 ILE B N 1
ATOM 3699 C CA . ILE B 1 78 ? 48.207 -93.393 -5.398 1.00 41.76 107 ILE B CA 1
ATOM 3700 C C . ILE B 1 78 ? 49.234 -92.465 -6.057 1.00 41.44 107 ILE B C 1
ATOM 3701 O O . ILE B 1 78 ? 49.853 -92.818 -7.074 1.00 41.54 107 ILE B O 1
ATOM 3706 N N . LEU B 1 79 ? 49.417 -91.288 -5.462 1.00 39.94 108 LEU B N 1
ATOM 3707 C CA . LEU B 1 79 ? 50.271 -90.262 -6.048 1.00 39.91 108 LEU B CA 1
ATOM 3708 C C . LEU B 1 79 ? 51.751 -90.635 -6.000 1.00 40.91 108 LEU B C 1
ATOM 3709 O O . LEU B 1 79 ? 52.467 -90.445 -6.976 1.00 40.85 108 LEU B O 1
ATOM 3714 N N . ASN B 1 80 ? 52.216 -91.177 -4.881 1.00 42.66 109 ASN B N 1
ATOM 3715 C CA . ASN B 1 80 ? 53.624 -91.548 -4.822 1.00 44.61 109 ASN B CA 1
ATOM 3716 C C . ASN B 1 80 ? 53.912 -92.968 -5.322 1.00 46.48 109 ASN B C 1
ATOM 3717 O O . ASN B 1 80 ? 55.030 -93.470 -5.197 1.00 47.71 109 ASN B O 1
ATOM 3722 N N . GLY B 1 81 ? 52.899 -93.592 -5.924 1.00 47.22 110 GLY B N 1
ATOM 3723 C CA . GLY B 1 81 ? 53.081 -94.857 -6.643 1.00 49.30 110 GLY B CA 1
ATOM 3724 C C . GLY B 1 81 ? 53.088 -96.128 -5.814 1.00 50.76 110 GLY B C 1
ATOM 3725 O O . GLY B 1 81 ? 53.236 -97.220 -6.363 1.00 52.02 110 GLY B O 1
ATOM 3726 N N . SER B 1 82 ? 52.915 -95.989 -4.502 1.00 50.58 111 SER B N 1
ATOM 3727 C CA . SER B 1 82 ? 53.012 -97.117 -3.579 1.00 52.26 111 SER B CA 1
ATOM 3728 C C . SER B 1 82 ? 51.720 -97.920 -3.421 1.00 53.26 111 SER B C 1
ATOM 3729 O O . SER B 1 82 ? 51.759 -99.055 -2.954 1.00 54.69 111 SER B O 1
ATOM 3732 N N . ASP B 1 83 ? 50.583 -97.341 -3.808 1.00 53.30 112 ASP B N 1
ATOM 3733 C CA . ASP B 1 83 ? 49.285 -98.037 -3.739 1.00 54.33 112 ASP B CA 1
ATOM 3734 C C . ASP B 1 83 ? 49.381 -99.405 -4.419 1.00 56.52 112 ASP B C 1
ATOM 3735 O O . ASP B 1 83 ? 49.913 -99.513 -5.525 1.00 56.76 112 ASP B O 1
ATOM 3740 N N . ARG B 1 84 ? 48.876 -100.449 -3.761 1.00 58.10 113 ARG B N 1
ATOM 3741 C CA . ARG B 1 84 ? 49.041 -101.816 -4.282 1.00 60.78 113 ARG B CA 1
ATOM 3742 C C . ARG B 1 84 ? 48.269 -102.102 -5.577 1.00 61.81 113 ARG B C 1
ATOM 3743 O O . ARG B 1 84 ? 48.569 -103.066 -6.280 1.00 63.38 113 ARG B O 1
ATOM 3751 N N . ARG B 1 85 ? 47.301 -101.252 -5.906 1.00 61.56 114 ARG B N 1
ATOM 3752 C CA . ARG B 1 85 ? 46.620 -101.352 -7.197 1.00 63.17 114 ARG B CA 1
ATOM 3753 C C . ARG B 1 85 ? 47.539 -100.950 -8.361 1.00 63.68 114 ARG B C 1
ATOM 3754 O O . ARG B 1 85 ? 47.248 -101.249 -9.521 1.00 64.49 114 ARG B O 1
ATOM 3762 N N . LEU B 1 86 ? 48.645 -100.283 -8.035 1.00 63.64 115 LEU B N 1
ATOM 3763 C CA . LEU B 1 86 ? 49.608 -99.799 -9.036 1.00 64.52 115 LEU B CA 1
ATOM 3764 C C . LEU B 1 86 ? 50.773 -100.760 -9.295 1.00 66.80 115 LEU B C 1
ATOM 3765 O O . LEU B 1 86 ? 51.718 -100.420 -10.019 1.00 66.59 115 LEU B O 1
ATOM 3770 N N . PHE B 1 87 ? 50.706 -101.955 -8.713 1.00 69.50 116 PHE B N 1
ATOM 3771 C CA . PHE B 1 87 ? 51.803 -102.919 -8.828 1.00 72.27 116 PHE B CA 1
ATOM 3772 C C . PHE B 1 87 ? 51.836 -103.629 -10.178 1.00 74.57 116 PHE B C 1
ATOM 3773 O O . PHE B 1 87 ? 52.895 -104.070 -10.618 1.00 75.67 116 PHE B O 1
ATOM 3781 N N . GLY B 1 88 ? 50.678 -103.724 -10.829 1.00 76.03 117 GLY B N 1
ATOM 3782 C CA . GLY B 1 88 ? 50.581 -104.264 -12.189 1.00 78.73 117 GLY B CA 1
ATOM 3783 C C . GLY B 1 88 ? 51.259 -103.373 -13.221 1.00 78.86 117 GLY B C 1
ATOM 3784 O O . GLY B 1 88 ? 51.848 -103.865 -14.193 1.00 80.04 117 GLY B O 1
ATOM 3785 N N . ARG B 1 89 ? 51.171 -102.061 -13.003 1.00 77.74 118 ARG B N 1
ATOM 3786 C CA . ARG B 1 89 ? 51.841 -101.068 -13.846 1.00 77.78 118 ARG B CA 1
ATOM 3787 C C . ARG B 1 89 ? 53.318 -100.915 -13.501 1.00 77.61 118 ARG B C 1
ATOM 3788 O O . ARG B 1 89 ? 54.134 -100.646 -14.382 1.00 77.96 118 ARG B O 1
ATOM 3796 N N . ARG B 1 90 ? 53.648 -101.083 -12.221 1.00 77.48 119 ARG B N 1
ATOM 3797 C CA . ARG B 1 90 ? 55.017 -100.940 -11.735 1.00 77.67 119 ARG B CA 1
ATOM 3798 C C . ARG B 1 90 ? 55.931 -101.998 -12.348 1.00 79.53 119 ARG B C 1
ATOM 3799 O O . ARG B 1 90 ? 57.061 -101.694 -12.744 1.00 79.47 119 ARG B O 1
ATOM 3807 N N . LEU B 1 91 ? 55.436 -103.236 -12.424 1.00 81.37 120 LEU B N 1
ATOM 3808 C CA . LEU B 1 91 ? 56.186 -104.339 -13.026 1.00 83.32 120 LEU B CA 1
ATOM 3809 C C . LEU B 1 91 ? 56.382 -104.153 -14.530 1.00 83.83 120 LEU B C 1
ATOM 3810 O O . LEU B 1 91 ? 57.489 -104.315 -15.038 1.00 84.42 120 LEU B O 1
ATOM 3815 N N . ALA B 1 92 ? 55.305 -103.804 -15.229 1.00 83.77 121 ALA B N 1
ATOM 3816 C CA . ALA B 1 92 ? 55.363 -103.532 -16.661 1.00 84.39 121 ALA B CA 1
ATOM 3817 C C . ALA B 1 92 ? 55.852 -102.109 -16.929 1.00 82.61 121 ALA B C 1
ATOM 3818 O O . ALA B 1 92 ? 56.728 -101.890 -17.768 1.00 82.88 121 ALA B O 1
ATOM 3820 N N . ARG B 1 98 ? 61.935 -98.412 -18.159 1.00 71.80 127 ARG B N 1
ATOM 3821 C CA . ARG B 1 98 ? 60.802 -97.491 -18.090 1.00 70.62 127 ARG B CA 1
ATOM 3822 C C . ARG B 1 98 ? 60.742 -96.751 -16.749 1.00 68.57 127 ARG B C 1
ATOM 3823 O O . ARG B 1 98 ? 60.871 -97.361 -15.684 1.00 68.87 127 ARG B O 1
ATOM 3831 N N . ASP B 1 99 ? 60.540 -95.436 -16.824 1.00 66.70 128 ASP B N 1
ATOM 3832 C CA . ASP B 1 99 ? 60.614 -94.544 -15.670 1.00 64.76 128 ASP B CA 1
ATOM 3833 C C . ASP B 1 99 ? 59.333 -94.630 -14.837 1.00 63.49 128 ASP B C 1
ATOM 3834 O O . ASP B 1 99 ? 58.253 -94.304 -15.336 1.00 63.34 128 ASP B O 1
ATOM 3839 N N . PRO B 1 100 ? 59.450 -95.064 -13.564 1.00 62.53 129 PRO B N 1
ATOM 3840 C CA . PRO B 1 100 ? 58.294 -95.183 -12.667 1.00 61.22 129 PRO B CA 1
ATOM 3841 C C . PRO B 1 100 ? 57.635 -93.832 -12.375 1.00 58.59 129 PRO B C 1
ATOM 3842 O O . PRO B 1 100 ? 58.284 -92.788 -12.454 1.00 57.58 129 PRO B O 1
ATOM 3846 N N . ARG B 1 101 ? 56.349 -93.874 -12.048 1.00 57.02 130 ARG B N 1
ATOM 3847 C CA . ARG B 1 101 ? 55.567 -92.682 -11.782 1.00 54.38 130 ARG B CA 1
ATOM 3848 C C . ARG B 1 101 ? 54.327 -93.076 -11.000 1.00 53.04 130 ARG B C 1
ATOM 3849 O O . ARG B 1 101 ? 53.773 -94.166 -11.198 1.00 53.34 130 ARG B O 1
ATOM 3857 N N . GLY B 1 102 ? 53.900 -92.187 -10.109 1.00 50.32 131 GLY B N 1
ATOM 3858 C CA . GLY B 1 102 ? 52.644 -92.360 -9.381 1.00 48.53 131 GLY B CA 1
ATOM 3859 C C . GLY B 1 102 ? 51.430 -92.193 -10.275 1.00 47.26 131 GLY B C 1
ATOM 3860 O O . GLY B 1 102 ? 51.538 -91.706 -11.403 1.00 47.13 131 GLY B O 1
ATOM 3861 N N . GLY B 1 103 ? 50.271 -92.602 -9.768 1.00 46.17 132 GLY B N 1
ATOM 3862 C CA . GLY B 1 103 ? 49.020 -92.465 -10.506 1.00 45.22 132 GLY B CA 1
ATOM 3863 C C . GLY B 1 103 ? 48.449 -91.060 -10.425 1.00 43.20 132 GLY B C 1
ATOM 3864 O O . GLY B 1 103 ? 48.988 -90.198 -9.737 1.00 42.20 132 GLY B O 1
ATOM 3865 N N . ASN B 1 104 ? 47.354 -90.829 -11.135 1.00 42.89 133 ASN B N 1
ATOM 3866 C CA . ASN B 1 104 ? 46.697 -89.530 -11.137 1.00 41.20 133 ASN B CA 1
ATOM 3867 C C . ASN B 1 104 ? 45.412 -89.518 -10.331 1.00 40.46 133 ASN B C 1
ATOM 3868 O O . ASN B 1 104 ? 44.670 -90.503 -10.302 1.00 41.41 133 ASN B O 1
ATOM 3873 N N . VAL B 1 105 ? 45.141 -88.381 -9.707 1.00 38.64 134 VAL B N 1
ATOM 3874 C CA . VAL B 1 105 ? 43.906 -88.171 -8.977 1.00 37.84 134 VAL B CA 1
ATOM 3875 C C . VAL B 1 105 ? 43.094 -87.182 -9.793 1.00 38.00 134 VAL B C 1
ATOM 3876 O O . VAL B 1 105 ? 43.480 -86.029 -9.930 1.00 37.03 134 VAL B O 1
ATOM 3880 N N . ASP B 1 106 ? 41.999 -87.656 -10.380 1.00 38.87 135 ASP B N 1
ATOM 3881 C CA . ASP B 1 106 ? 41.098 -86.790 -11.120 1.00 39.14 135 ASP B CA 1
ATOM 3882 C C . ASP B 1 106 ? 39.988 -86.348 -10.184 1.00 37.78 135 ASP B C 1
ATOM 3883 O O . ASP B 1 106 ? 39.150 -87.161 -9.795 1.00 38.26 135 ASP B O 1
ATOM 3888 N N . THR B 1 107 ? 39.992 -85.071 -9.817 1.00 36.21 136 THR B N 1
ATOM 3889 C CA . THR B 1 107 ? 39.000 -84.546 -8.883 1.00 35.16 136 THR B CA 1
ATOM 3890 C C . THR B 1 107 ? 37.726 -84.175 -9.635 1.00 35.85 136 THR B C 1
ATOM 3891 O O . THR B 1 107 ? 37.724 -84.110 -10.870 1.00 36.23 136 THR B O 1
ATOM 3895 N N . THR B 1 108 ? 36.672 -83.892 -8.873 1.00 35.21 137 THR B N 1
ATOM 3896 C CA . THR B 1 108 ? 35.358 -83.529 -9.410 1.00 36.02 137 THR B CA 1
ATOM 3897 C C . THR B 1 108 ? 35.225 -82.030 -9.653 1.00 35.54 137 THR B C 1
ATOM 3898 O O . THR B 1 108 ? 34.223 -81.573 -10.206 1.00 35.96 137 THR B O 1
ATOM 3902 N N . ILE B 1 109 ? 36.223 -81.271 -9.209 1.00 34.42 138 ILE B N 1
ATOM 3903 C CA . ILE B 1 109 ? 36.214 -79.802 -9.290 1.00 33.79 138 ILE B CA 1
ATOM 3904 C C . ILE B 1 109 ? 36.069 -79.288 -10.717 1.00 35.54 138 ILE B C 1
ATOM 3905 O O . ILE B 1 109 ? 36.761 -79.752 -11.612 1.00 35.77 138 ILE B O 1
ATOM 3910 N N . ASN B 1 110 ? 35.139 -78.354 -10.928 1.00 36.15 139 ASN B N 1
ATOM 3911 C CA . ASN B 1 110 ? 35.066 -77.617 -12.200 1.00 36.99 139 ASN B CA 1
ATOM 3912 C C . ASN B 1 110 ? 35.894 -76.336 -12.040 1.00 36.61 139 ASN B C 1
ATOM 3913 O O . ASN B 1 110 ? 35.550 -75.474 -11.226 1.00 35.65 139 ASN B O 1
ATOM 3918 N N . PRO B 1 111 ? 37.032 -76.233 -12.759 1.00 37.06 140 PRO B N 1
ATOM 3919 C CA . PRO B 1 111 ? 37.895 -75.058 -12.621 1.00 36.91 140 PRO B CA 1
ATOM 3920 C C . PRO B 1 111 ? 37.183 -73.713 -12.729 1.00 37.66 140 PRO B C 1
ATOM 3921 O O . PRO B 1 111 ? 37.486 -72.812 -11.949 1.00 37.15 140 PRO B O 1
ATOM 3925 N N . ARG B 1 112 ? 36.248 -73.585 -13.668 1.00 38.61 141 ARG B N 1
ATOM 3926 C CA . ARG B 1 112 ? 35.518 -72.332 -13.883 1.00 40.18 141 ARG B CA 1
ATOM 3927 C C . ARG B 1 112 ? 34.741 -71.950 -12.628 1.00 38.41 141 ARG B C 1
ATOM 3928 O O . ARG B 1 112 ? 34.660 -70.779 -12.254 1.00 38.00 141 ARG B O 1
ATOM 3936 N N . ILE B 1 113 ? 34.189 -72.953 -11.963 1.00 36.81 142 ILE B N 1
ATOM 3937 C CA . ILE B 1 113 ? 33.376 -72.694 -10.777 1.00 35.48 142 ILE B CA 1
ATOM 3938 C C . ILE B 1 113 ? 34.270 -72.402 -9.579 1.00 34.20 142 ILE B C 1
ATOM 3939 O O . ILE B 1 113 ? 34.001 -71.471 -8.819 1.00 33.98 142 ILE B O 1
ATOM 3944 N N . GLN B 1 114 ? 35.319 -73.201 -9.393 1.00 33.38 143 GLN B N 1
ATOM 3945 C CA . GLN B 1 114 ? 36.286 -72.908 -8.335 1.00 32.84 143 GLN B CA 1
ATOM 3946 C C . GLN B 1 114 ? 36.800 -71.478 -8.477 1.00 33.54 143 GLN B C 1
ATOM 3947 O O . GLN B 1 114 ? 36.874 -70.729 -7.492 1.00 33.28 143 GLN B O 1
ATOM 3953 N N . GLN B 1 115 ? 37.157 -71.110 -9.710 1.00 34.09 144 GLN B N 1
ATOM 3954 C CA . GLN B 1 115 ? 37.768 -69.819 -9.961 1.00 35.20 144 GLN B CA 1
ATOM 3955 C C . GLN B 1 115 ? 36.781 -68.687 -9.688 1.00 35.36 144 GLN B C 1
ATOM 3956 O O . GLN B 1 115 ? 37.149 -67.695 -9.071 1.00 35.43 144 GLN B O 1
ATOM 3962 N N . ALA B 1 116 ? 35.525 -68.862 -10.099 1.00 35.91 145 ALA B N 1
ATOM 3963 C CA . ALA B 1 116 ? 34.489 -67.865 -9.813 1.00 36.56 145 ALA B CA 1
ATOM 3964 C C . ALA B 1 116 ? 34.271 -67.694 -8.318 1.00 35.26 145 ALA B C 1
ATOM 3965 O O . ALA B 1 116 ? 34.112 -66.579 -7.847 1.00 36.02 145 ALA B O 1
ATOM 3967 N N . GLY B 1 117 ? 34.251 -68.796 -7.577 1.00 34.45 146 GLY B N 1
ATOM 3968 C CA . GLY B 1 117 ? 34.050 -68.735 -6.133 1.00 33.24 146 GLY B CA 1
ATOM 3969 C C . GLY B 1 117 ? 35.173 -67.978 -5.448 1.00 33.25 146 GLY B C 1
ATOM 3970 O O . GLY B 1 117 ? 34.919 -67.139 -4.592 1.00 33.02 146 GLY B O 1
ATOM 3971 N N . TRP B 1 118 ? 36.414 -68.274 -5.850 1.00 32.85 147 TRP B N 1
ATOM 3972 C CA . TRP B 1 118 ? 37.598 -67.622 -5.291 1.00 32.90 147 TRP B CA 1
ATOM 3973 C C . TRP B 1 118 ? 37.601 -66.131 -5.589 1.00 34.21 147 TRP B C 1
ATOM 3974 O O . TRP B 1 118 ? 37.759 -65.315 -4.669 1.00 34.12 147 TRP B O 1
ATOM 3985 N N . ASP B 1 119 ? 37.413 -65.784 -6.867 1.00 35.26 148 ASP B N 1
ATOM 3986 C CA . ASP B 1 119 ? 37.413 -64.378 -7.299 1.00 37.22 148 ASP B CA 1
ATOM 3987 C C . ASP B 1 119 ? 36.315 -63.583 -6.583 1.00 37.64 148 ASP B C 1
ATOM 3988 O O . ASP B 1 119 ? 36.556 -62.476 -6.066 1.00 37.64 148 ASP B O 1
ATOM 3993 N N . ALA B 1 120 ? 35.114 -64.159 -6.559 1.00 37.13 149 ALA B N 1
ATOM 3994 C CA . ALA B 1 120 ? 33.981 -63.542 -5.876 1.00 37.79 149 ALA B CA 1
ATOM 3995 C C . ALA B 1 120 ? 34.282 -63.339 -4.390 1.00 37.05 149 ALA B C 1
ATOM 3996 O O . ALA B 1 120 ? 33.928 -62.309 -3.829 1.00 37.60 149 ALA B O 1
ATOM 3998 N N . MET B 1 121 ? 34.947 -64.312 -3.767 1.00 35.98 150 MET B N 1
ATOM 3999 C CA . MET B 1 121 ? 35.411 -64.172 -2.383 1.00 35.97 150 MET B CA 1
ATOM 4000 C C . MET B 1 121 ? 36.544 -63.150 -2.214 1.00 36.58 150 MET B C 1
ATOM 4001 O O . MET B 1 121 ? 36.703 -62.574 -1.141 1.00 37.12 150 MET B O 1
ATOM 4006 N N . GLN B 1 122 ? 37.336 -62.919 -3.255 1.00 36.97 151 GLN B N 1
ATOM 4007 C CA . GLN B 1 122 ? 38.435 -61.946 -3.130 1.00 37.95 151 GLN B CA 1
ATOM 4008 C C . GLN B 1 122 ? 37.969 -60.493 -3.274 1.00 39.96 151 GLN B C 1
ATOM 4009 O O . GLN B 1 122 ? 38.663 -59.564 -2.857 1.00 40.58 151 GLN B O 1
ATOM 4015 N N . GLN B 1 123 ? 36.789 -60.306 -3.850 1.00 40.66 152 GLN B N 1
ATOM 4016 C CA . GLN B 1 123 ? 36.287 -58.968 -4.147 1.00 42.99 152 GLN B CA 1
ATOM 4017 C C . GLN B 1 123 ? 34.951 -58.669 -3.462 1.00 42.48 152 GLN B C 1
ATOM 4018 O O . GLN B 1 123 ? 34.523 -57.521 -3.418 1.00 42.85 152 GLN B O 1
ATOM 4024 N N . GLY B 1 124 ? 34.315 -59.696 -2.905 1.00 40.58 153 GLY B N 1
ATOM 4025 C CA . GLY B 1 124 ? 32.937 -59.567 -2.454 1.00 41.39 153 GLY B CA 1
ATOM 4026 C C . GLY B 1 124 ? 32.704 -58.913 -1.109 1.00 41.32 153 GLY B C 1
ATOM 4027 O O . GLY B 1 124 ? 31.556 -58.746 -0.702 1.00 41.25 153 GLY B O 1
ATOM 4028 N N . CYS B 1 125 ? 33.786 -58.575 -0.406 1.00 41.56 154 CYS B N 1
ATOM 4029 C CA . CYS B 1 125 ? 33.697 -57.878 0.881 1.00 42.24 154 CYS B CA 1
ATOM 4030 C C . CYS B 1 125 ? 34.399 -56.534 0.807 1.00 43.90 154 CYS B C 1
ATOM 4031 O O . CYS B 1 125 ? 35.139 -56.159 1.726 1.00 43.50 154 CYS B O 1
ATOM 4034 N N . TYR B 1 126 ? 34.143 -55.807 -0.285 1.00 45.54 155 TYR B N 1
ATOM 4035 C CA . TYR B 1 126 ? 34.866 -54.573 -0.608 1.00 47.08 155 TYR B CA 1
ATOM 4036 C C . TYR B 1 126 ? 36.366 -54.882 -0.589 1.00 46.44 155 TYR B C 1
ATOM 4037 O O . TYR B 1 126 ? 37.176 -54.115 -0.073 1.00 47.69 155 TYR B O 1
ATOM 4046 N N . GLY B 1 127 ? 36.719 -56.017 -1.174 1.00 44.54 156 GLY B N 1
ATOM 4047 C CA . GLY B 1 127 ? 38.013 -56.630 -0.948 1.00 43.16 156 GLY B CA 1
ATOM 4048 C C . GLY B 1 127 ? 37.758 -58.057 -0.500 1.00 40.84 156 GLY B C 1
ATOM 4049 O O . GLY B 1 127 ? 36.636 -58.530 -0.600 1.00 40.51 156 GLY B O 1
ATOM 4050 N N . PRO B 1 128 ? 38.810 -58.767 -0.053 1.00 39.94 157 PRO B N 1
ATOM 4051 C CA . PRO B 1 128 ? 38.731 -60.174 0.342 1.00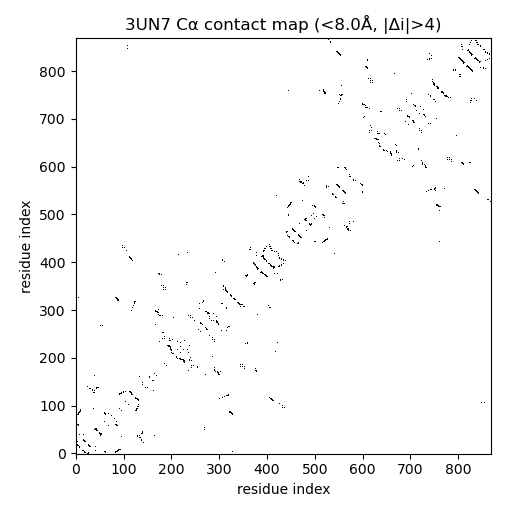 37.99 157 PRO B CA 1
ATOM 4052 C C . PRO B 1 128 ? 37.820 -60.503 1.526 1.00 37.57 157 PRO B C 1
ATOM 4053 O O . PRO B 1 128 ? 37.828 -59.804 2.546 1.00 37.31 157 PRO B O 1
ATOM 4057 N N . CYS B 1 129 ? 37.052 -61.578 1.366 1.00 36.02 158 CYS B N 1
ATOM 4058 C CA . CYS B 1 129 ? 36.212 -62.122 2.413 1.00 35.48 158 CYS B CA 1
ATOM 4059 C C . CYS B 1 129 ? 36.928 -63.263 3.105 1.00 34.38 158 CYS B C 1
ATOM 4060 O O . CYS B 1 129 ? 37.728 -63.965 2.484 1.00 33.89 158 CYS B O 1
ATOM 4063 N N . LYS B 1 130 ? 36.623 -63.438 4.386 1.00 33.89 159 LYS B N 1
ATOM 4064 C CA . LYS B 1 130 ? 36.944 -64.656 5.106 1.00 32.88 159 LYS B CA 1
ATOM 4065 C C . LYS B 1 130 ? 35.719 -65.582 5.091 1.00 32.00 159 LYS B C 1
ATOM 4066 O O . LYS B 1 130 ? 34.602 -65.140 5.356 1.00 32.14 159 LYS B O 1
ATOM 4072 N N . GLY B 1 131 ? 35.926 -66.860 4.784 1.00 30.45 160 GLY B N 1
ATOM 4073 C CA . GLY B 1 131 ? 34.818 -67.804 4.778 1.00 29.64 160 GLY B CA 1
ATOM 4074 C C . GLY B 1 131 ? 35.017 -68.906 3.771 1.00 28.90 160 GLY B C 1
ATOM 4075 O O . GLY B 1 131 ? 36.145 -69.335 3.541 1.00 28.38 160 GLY B O 1
ATOM 4076 N N . ALA B 1 132 ? 33.922 -69.353 3.164 1.00 28.26 161 ALA B N 1
ATOM 4077 C CA . ALA B 1 132 ? 33.953 -70.550 2.315 1.00 28.34 161 ALA B CA 1
ATOM 4078 C C . ALA B 1 132 ? 32.885 -70.499 1.248 1.00 28.53 161 ALA B C 1
ATOM 4079 O O . ALA B 1 132 ? 31.838 -69.884 1.435 1.00 28.69 161 ALA B O 1
ATOM 4081 N N . VAL B 1 133 ? 33.173 -71.129 0.116 1.00 29.11 162 VAL B N 1
ATOM 4082 C CA . VAL B 1 133 ? 32.176 -71.378 -0.910 1.00 29.39 162 VAL B CA 1
ATOM 4083 C C . VAL B 1 133 ? 32.234 -72.848 -1.314 1.00 29.48 162 VAL B C 1
ATOM 4084 O O . VAL B 1 133 ? 33.316 -73.383 -1.589 1.00 29.74 162 VAL B O 1
ATOM 4088 N N . VAL B 1 134 ? 31.071 -73.495 -1.325 1.00 29.69 163 VAL B N 1
ATOM 4089 C CA . VAL B 1 134 ? 30.934 -74.877 -1.779 1.00 29.60 163 VAL B CA 1
ATOM 4090 C C . VAL B 1 134 ? 29.893 -74.937 -2.870 1.00 30.32 163 VAL B C 1
ATOM 4091 O O . VAL B 1 134 ? 28.810 -74.360 -2.725 1.00 30.28 163 VAL B O 1
ATOM 4095 N N . ALA B 1 135 ? 30.236 -75.619 -3.962 1.00 30.59 164 ALA B N 1
ATOM 4096 C CA . ALA B 1 135 ? 29.289 -75.938 -5.015 1.00 32.33 164 ALA B CA 1
ATOM 4097 C C . ALA B 1 135 ? 29.183 -77.460 -5.174 1.00 32.65 164 ALA B C 1
ATOM 4098 O O . ALA B 1 135 ? 30.206 -78.160 -5.193 1.00 32.43 164 ALA B O 1
ATOM 4100 N N . LEU B 1 136 ? 27.945 -77.952 -5.295 1.00 33.01 165 LEU B N 1
ATOM 4101 C CA . LEU B 1 136 ? 27.658 -79.389 -5.411 1.00 33.12 165 LEU B CA 1
ATOM 4102 C C . LEU B 1 136 ? 26.819 -79.652 -6.644 1.00 34.40 165 LEU B C 1
ATOM 4103 O O . LEU B 1 136 ? 26.026 -78.805 -7.022 1.00 35.74 165 LEU B O 1
ATOM 4108 N N . GLU B 1 137 ? 26.990 -80.819 -7.264 1.00 35.36 166 GLU B N 1
ATOM 4109 C CA . GLU B 1 137 ? 26.059 -81.287 -8.295 1.00 37.38 166 GLU B CA 1
ATOM 4110 C C . GLU B 1 137 ? 25.034 -82.182 -7.602 1.00 37.89 166 GLU B C 1
ATOM 4111 O O . GLU B 1 137 ? 25.392 -83.277 -7.128 1.00 37.88 166 GLU B O 1
ATOM 4117 N N . PRO B 1 138 ? 23.772 -81.697 -7.476 1.00 38.38 167 PRO B N 1
ATOM 4118 C CA . PRO B 1 138 ? 22.731 -82.358 -6.677 1.00 38.12 167 PRO B CA 1
ATOM 4119 C C . PRO B 1 138 ? 22.387 -83.788 -7.075 1.00 39.57 167 PRO B C 1
ATOM 4120 O O . PRO B 1 138 ? 22.086 -84.598 -6.189 1.00 39.54 167 PRO B O 1
ATOM 4124 N N . SER B 1 139 ? 22.421 -84.091 -8.377 1.00 40.57 168 SER B N 1
ATOM 4125 C CA . SER B 1 139 ? 22.056 -85.421 -8.878 1.00 42.02 168 SER B CA 1
ATOM 4126 C C . SER B 1 139 ? 23.136 -86.479 -8.659 1.00 41.87 168 SER B C 1
ATOM 4127 O O . SER B 1 139 ? 22.849 -87.679 -8.669 1.00 42.84 168 SER B O 1
ATOM 4130 N N . THR B 1 140 ? 24.377 -86.038 -8.469 1.00 40.97 169 THR B N 1
ATOM 4131 C CA . THR B 1 140 ? 25.506 -86.964 -8.341 1.00 40.46 169 THR B CA 1
ATOM 4132 C C . THR B 1 140 ? 26.195 -86.903 -6.977 1.00 38.98 169 THR B C 1
ATOM 4133 O O . THR B 1 140 ? 26.648 -87.928 -6.472 1.00 39.74 169 THR B O 1
ATOM 4137 N N . GLY B 1 141 ? 26.293 -85.706 -6.399 1.00 37.60 170 GLY B N 1
ATOM 4138 C CA . GLY B 1 141 ? 27.061 -85.503 -5.167 1.00 35.78 170 GLY B CA 1
ATOM 4139 C C . GLY B 1 141 ? 28.467 -84.984 -5.441 1.00 35.62 170 GLY B C 1
ATOM 4140 O O . GLY B 1 141 ? 29.244 -84.752 -4.526 1.00 33.74 170 GLY B O 1
ATOM 4141 N N . LYS B 1 142 ? 28.790 -84.781 -6.713 1.00 36.21 171 LYS B N 1
ATOM 4142 C CA . LYS B 1 142 ? 30.094 -84.230 -7.088 1.00 36.39 171 LYS B CA 1
ATOM 4143 C C . LYS B 1 142 ? 30.338 -82.911 -6.386 1.00 34.66 171 LYS B C 1
ATOM 4144 O O . LYS B 1 142 ? 29.453 -82.064 -6.317 1.00 34.85 171 LYS B O 1
ATOM 4150 N N . ILE B 1 143 ? 31.549 -82.735 -5.874 1.00 33.97 172 ILE B N 1
ATOM 4151 C CA . ILE B 1 143 ? 31.963 -81.448 -5.333 1.00 32.32 172 ILE B CA 1
ATOM 4152 C C . ILE B 1 143 ? 32.609 -80.625 -6.454 1.00 32.34 172 ILE B C 1
ATOM 4153 O O . ILE B 1 143 ? 33.716 -80.922 -6.906 1.00 31.67 172 ILE B O 1
ATOM 4158 N N . LEU B 1 144 ? 31.888 -79.595 -6.894 1.00 32.48 173 LEU B N 1
ATOM 4159 C CA . LEU B 1 144 ? 32.247 -78.830 -8.090 1.00 33.49 173 LEU B CA 1
ATOM 4160 C C . LEU B 1 144 ? 33.162 -77.669 -7.715 1.00 32.53 173 LEU B C 1
ATOM 4161 O O . LEU B 1 144 ? 33.924 -77.187 -8.530 1.00 32.40 173 LEU B O 1
ATOM 4166 N N . ALA B 1 145 ? 33.074 -77.235 -6.458 1.00 32.35 174 ALA B N 1
ATOM 4167 C CA . ALA B 1 145 ? 33.942 -76.190 -5.924 1.00 31.23 174 ALA B CA 1
ATOM 4168 C C . ALA B 1 145 ? 34.033 -76.326 -4.400 1.00 30.79 174 ALA B C 1
ATOM 4169 O O . ALA B 1 145 ? 33.051 -76.664 -3.724 1.00 29.86 174 ALA B O 1
ATOM 4171 N N . LEU B 1 146 ? 35.231 -76.069 -3.886 1.00 29.86 175 LEU B N 1
ATOM 4172 C CA . LEU B 1 146 ? 35.522 -76.170 -2.472 1.00 29.96 175 LEU B CA 1
ATOM 4173 C C . LEU B 1 146 ? 36.507 -75.042 -2.238 1.00 29.97 175 LEU B C 1
ATOM 4174 O O . LEU B 1 146 ? 37.716 -75.201 -2.422 1.00 30.58 175 LEU B O 1
ATOM 4179 N N . VAL B 1 147 ? 35.963 -73.889 -1.883 1.00 29.40 176 VAL B N 1
ATOM 4180 C CA . VAL B 1 147 ? 36.749 -72.686 -1.758 1.00 29.31 176 VAL B CA 1
ATOM 4181 C C . VAL B 1 147 ? 36.772 -72.260 -0.306 1.00 28.71 176 VAL B C 1
ATOM 4182 O O . VAL B 1 147 ? 35.745 -72.288 0.369 1.00 28.32 176 VAL B O 1
ATOM 4186 N N . SER B 1 148 ? 37.959 -71.872 0.151 1.00 28.47 177 SER B N 1
ATOM 4187 C CA . SER B 1 148 ? 38.170 -71.301 1.475 1.00 28.25 177 SER B CA 1
ATOM 4188 C C . SER B 1 148 ? 39.066 -70.081 1.312 1.00 28.71 177 SER B C 1
ATOM 4189 O O . SER B 1 148 ? 39.932 -70.041 0.398 1.00 28.77 177 SER B O 1
ATOM 4192 N N . SER B 1 149 ? 38.843 -69.094 2.182 1.00 28.21 178 SER B N 1
ATOM 4193 C CA . SER B 1 149 ? 39.491 -67.782 2.112 1.00 28.34 178 SER B CA 1
ATOM 4194 C C . SER B 1 149 ? 39.653 -67.245 3.536 1.00 28.40 178 SER B C 1
ATOM 4195 O O . SER B 1 149 ? 38.736 -67.391 4.351 1.00 27.82 178 SER B O 1
ATOM 4198 N N . PRO B 1 150 ? 40.839 -66.702 3.871 1.00 29.22 179 PRO B N 1
ATOM 4199 C CA . PRO B 1 150 ? 42.033 -66.601 3.027 1.00 30.15 179 PRO B CA 1
ATOM 4200 C C . PRO B 1 150 ? 42.628 -67.985 2.813 1.00 29.79 179 PRO B C 1
ATOM 4201 O O . PRO B 1 150 ? 42.268 -68.939 3.533 1.00 30.52 179 PRO B O 1
ATOM 4205 N N . SER B 1 151 ? 43.513 -68.099 1.827 1.00 29.79 180 SER B N 1
ATOM 4206 C CA . SER B 1 151 ? 44.169 -69.353 1.527 1.00 29.86 180 SER B CA 1
ATOM 4207 C C . SER B 1 151 ? 45.674 -69.070 1.564 1.00 30.45 180 SER B C 1
ATOM 4208 O O . SER B 1 151 ? 46.108 -68.058 2.135 1.00 30.74 180 SER B O 1
ATOM 4211 N N . TYR B 1 152 ? 46.458 -69.957 0.968 1.00 29.86 181 TYR B N 1
ATOM 4212 C CA . TYR B 1 152 ? 47.898 -69.904 1.084 1.00 30.65 181 TYR B CA 1
ATOM 4213 C C . TYR B 1 152 ? 48.495 -70.587 -0.133 1.00 30.35 181 TYR B C 1
ATOM 4214 O O . TYR B 1 152 ? 47.783 -71.217 -0.923 1.00 30.28 181 TYR B O 1
ATOM 4223 N N . ASP B 1 153 ? 49.814 -70.495 -0.254 1.00 30.53 182 ASP B N 1
ATOM 4224 C CA . ASP B 1 153 ? 50.523 -70.985 -1.424 1.00 30.36 182 ASP B CA 1
ATOM 4225 C C . ASP B 1 153 ? 51.290 -72.268 -1.074 1.00 29.77 182 ASP B C 1
ATOM 4226 O O . ASP B 1 153 ? 52.349 -72.197 -0.456 1.00 30.25 182 ASP B O 1
ATOM 4231 N N . PRO B 1 154 ? 50.748 -73.448 -1.445 1.00 29.20 183 PRO B N 1
ATOM 4232 C CA . PRO B 1 154 ? 51.436 -74.716 -1.171 1.00 29.14 183 PRO B CA 1
ATOM 4233 C C . PRO B 1 154 ? 52.841 -74.844 -1.780 1.00 29.71 183 PRO B C 1
ATOM 4234 O O . PRO B 1 154 ? 53.621 -75.701 -1.331 1.00 30.35 183 PRO B O 1
ATOM 4238 N N . ASN B 1 155 ? 53.169 -74.027 -2.784 1.00 29.66 184 ASN B N 1
ATOM 4239 C CA . ASN B 1 155 ? 54.542 -73.980 -3.321 1.00 30.02 184 ASN B CA 1
ATOM 4240 C C . ASN B 1 155 ? 55.594 -73.609 -2.269 1.00 30.82 184 ASN B C 1
ATOM 4241 O O . ASN B 1 155 ? 56.758 -74.016 -2.361 1.00 31.43 184 ASN B O 1
ATOM 4246 N N . LEU B 1 156 ? 55.186 -72.816 -1.284 1.00 30.87 185 LEU B N 1
ATOM 4247 C CA . LEU B 1 156 ? 56.085 -72.423 -0.197 1.00 31.92 185 LEU B CA 1
ATOM 4248 C C . LEU B 1 156 ? 56.530 -73.633 0.612 1.00 32.40 185 LEU B C 1
ATOM 4249 O O . LEU B 1 156 ? 57.698 -73.738 1.008 1.00 32.56 185 LEU B O 1
ATOM 4254 N N . LEU B 1 157 ? 55.598 -74.549 0.841 1.00 32.61 186 LEU B N 1
ATOM 4255 C CA . LEU B 1 157 ? 55.890 -75.727 1.650 1.00 33.93 186 LEU B CA 1
ATOM 4256 C C . LEU B 1 157 ? 56.528 -76.852 0.822 1.00 33.96 186 LEU B C 1
ATOM 4257 O O . LEU B 1 157 ? 57.145 -77.770 1.382 1.00 34.15 186 LEU B O 1
ATOM 4262 N N . ALA B 1 158 ? 56.387 -76.751 -0.501 1.00 33.16 187 ALA B N 1
ATOM 4263 C CA . ALA B 1 158 ? 57.035 -77.663 -1.452 1.00 33.43 187 ALA B CA 1
ATOM 4264 C C . ALA B 1 158 ? 58.481 -77.251 -1.758 1.00 34.32 187 ALA B C 1
ATOM 4265 O O . ALA B 1 158 ? 59.244 -78.012 -2.361 1.00 34.96 187 ALA B O 1
ATOM 4267 N N . SER B 1 159 ? 58.868 -76.051 -1.326 1.00 34.73 188 SER B N 1
ATOM 4268 C CA . SER B 1 159 ? 60.215 -75.582 -1.550 1.00 35.11 188 SER B CA 1
ATOM 4269 C C . SER B 1 159 ? 61.239 -76.585 -1.028 1.00 35.92 188 SER B C 1
ATOM 4270 O O . SER B 1 159 ? 61.071 -77.185 0.034 1.00 35.30 188 SER B O 1
ATOM 4273 N N . HIS B 1 160 ? 62.315 -76.742 -1.786 1.00 36.27 189 HIS B N 1
ATOM 4274 C CA . HIS B 1 160 ? 63.404 -77.596 -1.360 1.00 37.30 189 HIS B CA 1
ATOM 4275 C C . HIS B 1 160 ? 64.374 -76.800 -0.492 1.00 37.99 189 HIS B C 1
ATOM 4276 O O . HIS B 1 160 ? 65.383 -77.330 -0.037 1.00 39.48 189 HIS B O 1
ATOM 4283 N N . ASN B 1 161 ? 64.061 -75.526 -0.264 1.00 37.49 190 ASN B N 1
ATOM 4284 C CA . ASN B 1 161 ? 64.826 -74.699 0.652 1.00 38.44 190 ASN B CA 1
ATOM 4285 C C . ASN B 1 161 ? 64.184 -74.796 2.036 1.00 38.10 190 ASN B C 1
ATOM 4286 O O . ASN B 1 161 ? 63.051 -74.338 2.223 1.00 37.02 190 ASN B O 1
ATOM 4291 N N . PRO B 1 162 ? 64.909 -75.381 3.009 1.00 38.90 191 PRO B N 1
ATOM 4292 C CA . PRO B 1 162 ? 64.375 -75.559 4.363 1.00 39.24 191 PRO B CA 1
ATOM 4293 C C . PRO B 1 162 ? 63.966 -74.253 5.038 1.00 39.41 191 PRO B C 1
ATOM 4294 O O . PRO B 1 162 ? 63.007 -74.262 5.794 1.00 39.12 191 PRO B O 1
ATOM 4298 N N . GLU B 1 163 ? 64.686 -73.156 4.777 1.00 39.94 192 GLU B N 1
ATOM 4299 C CA . GLU B 1 163 ? 64.358 -71.846 5.374 1.00 40.88 192 GLU B CA 1
ATOM 4300 C C . GLU B 1 163 ? 63.067 -71.241 4.818 1.00 39.09 192 GLU B C 1
ATOM 4301 O O . GLU B 1 163 ? 62.331 -70.570 5.542 1.00 39.01 192 GLU B O 1
ATOM 4307 N N . VAL B 1 164 ? 62.804 -71.470 3.533 1.00 37.83 193 VAL B N 1
ATOM 4308 C CA . VAL B 1 164 ? 61.551 -71.054 2.910 1.00 36.44 193 VAL B CA 1
ATOM 4309 C C . VAL B 1 164 ? 60.389 -71.795 3.571 1.00 35.75 193 VAL B C 1
ATOM 4310 O O . VAL B 1 164 ? 59.402 -71.175 4.003 1.00 35.12 193 VAL B O 1
ATOM 4314 N N . GLN B 1 165 ? 60.516 -73.119 3.651 1.00 35.05 194 GLN B N 1
ATOM 4315 C CA . GLN B 1 165 ? 59.490 -73.964 4.275 1.00 35.45 194 GLN B CA 1
ATOM 4316 C C . GLN B 1 165 ? 59.211 -73.525 5.703 1.00 35.58 194 GLN B C 1
ATOM 4317 O O . GLN B 1 165 ? 58.062 -73.408 6.098 1.00 35.53 194 GLN B O 1
ATOM 4323 N N . ALA B 1 166 ? 60.276 -73.320 6.476 1.00 37.18 195 ALA B N 1
ATOM 4324 C CA . ALA B 1 166 ? 60.174 -73.014 7.896 1.00 37.71 195 ALA B CA 1
ATOM 4325 C C . ALA B 1 166 ? 59.549 -71.646 8.124 1.00 38.11 195 ALA B C 1
ATOM 4326 O O . ALA B 1 166 ? 58.723 -71.475 9.019 1.00 38.27 195 ALA B O 1
ATOM 4328 N N . GLN B 1 167 ? 59.942 -70.675 7.303 1.00 38.45 196 GLN B N 1
ATOM 4329 C CA . GLN B 1 167 ? 59.398 -69.329 7.395 1.00 39.51 196 GLN B CA 1
ATOM 4330 C C . GLN B 1 167 ? 57.901 -69.297 7.036 1.00 37.78 196 GLN B C 1
ATOM 4331 O O . GLN B 1 167 ? 57.130 -68.624 7.714 1.00 38.05 196 GLN B O 1
ATOM 4337 N N . ALA B 1 168 ? 57.498 -70.040 6.001 1.00 36.00 197 ALA B N 1
ATOM 4338 C CA . ALA B 1 168 ? 56.080 -70.151 5.647 1.00 35.05 197 ALA B CA 1
ATOM 4339 C C . ALA B 1 168 ? 55.308 -70.892 6.724 1.00 34.89 197 ALA B C 1
ATOM 4340 O O . ALA B 1 168 ? 54.169 -70.558 7.003 1.00 34.11 197 ALA B O 1
ATOM 4342 N N . TRP B 1 169 ? 55.928 -71.918 7.305 1.00 35.98 198 TRP B N 1
ATOM 4343 C CA . TRP B 1 169 ? 55.314 -72.686 8.388 1.00 36.75 198 TRP B CA 1
ATOM 4344 C C . TRP B 1 169 ? 54.987 -71.775 9.563 1.00 37.50 198 TRP B C 1
ATOM 4345 O O . TRP B 1 169 ? 53.876 -71.820 10.097 1.00 37.67 198 TRP B O 1
ATOM 4356 N N . GLN B 1 170 ? 55.973 -70.976 9.964 1.00 39.26 199 GLN B N 1
ATOM 4357 C CA . GLN B 1 170 ? 55.824 -70.012 11.044 1.00 41.16 199 GLN B CA 1
ATOM 4358 C C . GLN B 1 170 ? 54.768 -68.950 10.723 1.00 40.09 199 GLN B C 1
ATOM 4359 O O . GLN B 1 170 ? 53.890 -68.708 11.533 1.00 39.90 199 GLN B O 1
ATOM 4365 N N . ARG B 1 171 ? 54.876 -68.320 9.553 1.00 40.05 200 ARG B N 1
ATOM 4366 C CA . ARG B 1 171 ? 53.925 -67.279 9.126 1.00 40.85 200 ARG B CA 1
ATOM 4367 C C . ARG B 1 171 ? 52.499 -67.816 9.085 1.00 39.43 200 ARG B C 1
ATOM 4368 O O . ARG B 1 171 ? 51.568 -67.202 9.616 1.00 38.76 200 ARG B O 1
ATOM 4376 N N . LEU B 1 172 ? 52.322 -68.970 8.457 1.00 38.39 201 LEU B N 1
ATOM 4377 C CA . LEU B 1 172 ? 50.985 -69.548 8.343 1.00 37.58 201 LEU B CA 1
ATOM 4378 C C . LEU B 1 172 ? 50.426 -69.938 9.712 1.00 37.60 201 LEU B C 1
ATOM 4379 O O . LEU B 1 172 ? 49.245 -69.736 9.980 1.00 37.11 201 LEU B O 1
ATOM 4384 N N . GLY B 1 173 ? 51.295 -70.437 10.584 1.00 38.60 202 GLY B N 1
ATOM 4385 C CA . GLY B 1 173 ? 50.904 -70.830 11.944 1.00 39.26 202 GLY B CA 1
ATOM 4386 C C . GLY B 1 173 ? 50.602 -69.659 12.858 1.00 39.93 202 GLY B C 1
ATOM 4387 O O . GLY B 1 173 ? 49.705 -69.742 13.700 1.00 40.44 202 GLY B O 1
ATOM 4388 N N . ASP B 1 174 ? 51.361 -68.574 12.703 1.00 40.75 203 ASP B N 1
ATOM 4389 C CA . ASP B 1 174 ? 51.186 -67.357 13.505 1.00 41.71 203 ASP B CA 1
ATOM 4390 C C . ASP B 1 174 ? 50.010 -66.492 13.037 1.00 41.18 203 ASP B C 1
ATOM 4391 O O . ASP B 1 174 ? 49.546 -65.616 13.781 1.00 41.82 203 ASP B O 1
ATOM 4396 N N . ASN B 1 175 ? 49.544 -66.744 11.811 1.00 39.26 204 ASN B N 1
ATOM 4397 C CA . ASN B 1 175 ? 48.473 -65.978 11.182 1.00 38.72 204 ASN B CA 1
ATOM 4398 C C . ASN B 1 175 ? 47.106 -66.218 11.842 1.00 38.26 204 ASN B C 1
ATOM 4399 O O . ASN B 1 175 ? 46.557 -67.321 11.730 1.00 36.06 204 ASN B O 1
ATOM 4404 N N . PRO B 1 176 ? 46.542 -65.172 12.492 1.00 38.91 205 PRO B N 1
ATOM 4405 C CA . PRO B 1 176 ? 45.302 -65.279 13.269 1.00 39.22 205 PRO B CA 1
ATOM 4406 C C . PRO B 1 176 ? 44.083 -65.621 12.410 1.00 38.02 205 PRO B C 1
ATOM 4407 O O . PRO B 1 176 ? 43.092 -66.133 12.926 1.00 37.98 205 PRO B O 1
ATOM 4411 N N . ALA B 1 177 ? 44.159 -65.347 11.113 1.00 38.25 206 ALA B N 1
ATOM 4412 C CA . ALA B 1 177 ? 43.099 -65.755 10.178 1.00 37.64 206 ALA B CA 1
ATOM 4413 C C . ALA B 1 177 ? 43.155 -67.240 9.763 1.00 36.67 206 ALA B C 1
ATOM 4414 O O . ALA B 1 177 ? 42.262 -67.701 9.048 1.00 36.79 206 ALA B O 1
ATOM 4416 N N . SER B 1 178 ? 44.160 -67.979 10.256 1.00 36.39 207 SER B N 1
ATOM 4417 C CA . SER B 1 178 ? 44.445 -69.392 9.883 1.00 35.44 207 SER B CA 1
ATOM 4418 C C . SER B 1 178 ? 44.110 -69.775 8.442 1.00 33.76 207 SER B C 1
ATOM 4419 O O . SER B 1 178 ? 43.160 -70.524 8.205 1.00 32.92 207 SER B O 1
ATOM 4422 N N . PRO B 1 179 ? 44.907 -69.277 7.478 1.00 32.92 208 PRO B N 1
ATOM 4423 C CA . PRO B 1 179 ? 44.691 -69.620 6.072 1.00 32.19 208 PRO B CA 1
ATOM 4424 C C . PRO B 1 179 ? 44.835 -71.119 5.780 1.00 31.22 208 PRO B C 1
ATOM 4425 O O . PRO B 1 179 ? 44.323 -71.600 4.762 1.00 31.06 208 PRO B O 1
ATOM 4429 N N . LEU B 1 180 ? 45.518 -71.852 6.654 1.00 31.76 209 LEU B N 1
ATOM 4430 C CA . LEU B 1 180 ? 45.625 -73.309 6.504 1.00 32.15 209 LEU B CA 1
ATOM 4431 C C . LEU B 1 180 ? 44.286 -74.032 6.708 1.00 31.47 209 LEU B C 1
ATOM 4432 O O . LEU B 1 180 ? 44.104 -75.149 6.228 1.00 32.02 209 LEU B O 1
ATOM 4437 N N . THR B 1 181 ? 43.376 -73.428 7.462 1.00 31.20 210 THR B N 1
ATOM 4438 C CA . THR B 1 181 ? 42.098 -74.086 7.780 1.00 30.38 210 THR B CA 1
ATOM 4439 C C . THR B 1 181 ? 41.237 -74.151 6.526 1.00 29.99 210 THR B C 1
ATOM 4440 O O . THR B 1 181 ? 41.045 -73.139 5.847 1.00 29.74 210 THR B O 1
ATOM 4444 N N . ASN B 1 182 ? 40.756 -75.340 6.184 1.00 28.71 211 ASN B N 1
ATOM 4445 C CA . ASN B 1 182 ? 39.771 -75.431 5.115 1.00 28.09 211 ASN B CA 1
ATOM 4446 C C . ASN B 1 182 ? 38.397 -75.169 5.717 1.00 27.87 211 ASN B C 1
ATOM 4447 O O . ASN B 1 182 ? 37.766 -76.067 6.238 1.00 26.69 211 ASN B O 1
ATOM 4452 N N . ARG B 1 183 ? 37.935 -73.926 5.599 1.00 27.97 212 ARG B N 1
ATOM 4453 C CA . ARG B 1 183 ? 36.712 -73.489 6.257 1.00 27.64 212 ARG B CA 1
ATOM 4454 C C . ARG B 1 183 ? 35.458 -74.121 5.665 1.00 28.14 212 ARG B C 1
ATOM 4455 O O . ARG B 1 183 ? 34.400 -74.090 6.292 1.00 27.84 212 ARG B O 1
ATOM 4463 N N . ALA B 1 184 ? 35.575 -74.700 4.474 1.00 27.29 213 ALA B N 1
ATOM 4464 C CA . ALA B 1 184 ? 34.415 -75.319 3.829 1.00 28.24 213 ALA B CA 1
ATOM 4465 C C . ALA B 1 184 ? 34.002 -76.626 4.498 1.00 28.43 213 ALA B C 1
ATOM 4466 O O . ALA B 1 184 ? 32.818 -76.986 4.484 1.00 28.37 213 ALA B O 1
ATOM 4468 N N . ILE B 1 185 ? 34.976 -77.325 5.077 1.00 28.11 214 ILE B N 1
ATOM 4469 C CA . ILE B 1 185 ? 34.741 -78.670 5.607 1.00 29.29 214 ILE B CA 1
ATOM 4470 C C . ILE B 1 185 ? 35.236 -78.882 7.031 1.00 29.43 214 ILE B C 1
ATOM 4471 O O . ILE B 1 185 ? 34.821 -79.836 7.679 1.00 29.79 214 ILE B O 1
ATOM 4476 N N . SER B 1 186 ? 36.138 -78.023 7.514 1.00 30.22 215 SER B N 1
ATOM 4477 C CA . SER B 1 186 ? 36.778 -78.247 8.824 1.00 31.39 215 SER B CA 1
ATOM 4478 C C . SER B 1 186 ? 36.291 -77.319 9.947 1.00 31.87 215 SER B C 1
ATOM 4479 O O . SER B 1 186 ? 36.699 -77.465 11.106 1.00 31.43 215 SER B O 1
ATOM 4482 N N . GLU B 1 187 ? 35.479 -76.334 9.582 1.00 31.56 216 GLU B N 1
ATOM 4483 C CA . GLU B 1 187 ? 34.964 -75.362 10.530 1.00 33.03 216 GLU B CA 1
ATOM 4484 C C . GLU B 1 187 ? 33.443 -75.413 10.532 1.00 32.08 216 GLU B C 1
ATOM 4485 O O . GLU B 1 187 ? 32.838 -75.490 9.475 1.00 31.08 216 GLU B O 1
ATOM 4491 N N . THR B 1 188 ? 32.832 -75.381 11.716 1.00 31.48 217 THR B N 1
ATOM 4492 C CA . THR B 1 188 ? 31.376 -75.313 11.805 1.00 30.85 217 THR B CA 1
ATOM 4493 C C . THR B 1 188 ? 30.977 -73.912 12.245 1.00 30.57 217 THR B C 1
ATOM 4494 O O . THR B 1 188 ? 31.682 -73.287 13.044 1.00 29.98 217 THR B O 1
ATOM 4498 N N . TYR B 1 189 ? 29.829 -73.449 11.761 1.00 30.05 218 TYR B N 1
ATOM 4499 C CA . TYR B 1 189 ? 29.315 -72.113 12.097 1.00 30.51 218 TYR B CA 1
ATOM 4500 C C . TYR B 1 189 ? 27.836 -72.208 12.406 1.00 30.17 218 TYR B C 1
ATOM 4501 O O . TYR B 1 189 ? 27.157 -73.052 11.832 1.00 29.42 218 TYR B O 1
ATOM 4510 N N . PRO B 1 190 ? 27.316 -71.314 13.282 1.00 30.41 219 PRO B N 1
ATOM 4511 C CA . PRO B 1 190 ? 25.860 -71.247 13.421 1.00 30.50 219 PRO B CA 1
ATOM 4512 C C . PRO B 1 190 ? 25.247 -70.938 12.047 1.00 30.58 219 PRO B C 1
ATOM 4513 O O . PRO B 1 190 ? 25.763 -70.078 11.333 1.00 30.73 219 PRO B O 1
ATOM 4517 N N . PRO B 1 191 ? 24.200 -71.679 11.645 1.00 30.41 220 PRO B N 1
ATOM 4518 C CA . PRO B 1 191 ? 23.552 -71.444 10.339 1.00 30.28 220 PRO B CA 1
ATOM 4519 C C . PRO B 1 191 ? 22.576 -70.255 10.329 1.00 31.25 220 PRO B C 1
ATOM 4520 O O . PRO B 1 191 ? 22.207 -69.753 9.250 1.00 30.43 220 PRO B O 1
ATOM 4524 N N . GLY B 1 192 ? 22.156 -69.827 11.524 1.00 32.01 221 GLY B N 1
ATOM 4525 C CA . GLY B 1 192 ? 21.205 -68.739 11.661 1.00 33.30 221 GLY B CA 1
ATOM 4526 C C . GLY B 1 192 ? 19.966 -68.994 10.835 1.00 34.22 221 GLY B C 1
ATOM 4527 O O . GLY B 1 192 ? 19.411 -70.105 10.833 1.00 33.56 221 GLY B O 1
ATOM 4528 N N . SER B 1 193 ? 19.558 -67.967 10.092 1.00 35.40 222 SER B N 1
ATOM 4529 C CA . SER B 1 193 ? 18.344 -68.007 9.295 1.00 36.39 222 SER B CA 1
ATOM 4530 C C . SER B 1 193 ? 18.252 -69.142 8.279 1.00 36.03 222 SER B C 1
ATOM 4531 O O . SER B 1 193 ? 17.149 -69.595 7.969 1.00 36.54 222 SER B O 1
ATOM 4534 N N . THR B 1 194 ? 19.388 -69.594 7.749 1.00 35.01 223 THR B N 1
ATOM 4535 C CA . THR B 1 194 ? 19.375 -70.716 6.797 1.00 34.03 223 THR B CA 1
ATOM 4536 C C . THR B 1 194 ? 18.780 -71.982 7.411 1.00 33.90 223 THR B C 1
ATOM 4537 O O . THR B 1 194 ? 18.224 -72.805 6.684 1.00 34.34 223 THR B O 1
ATOM 4541 N N . PHE B 1 195 ? 18.874 -72.128 8.744 1.00 32.60 224 PHE B N 1
ATOM 4542 C CA . PHE B 1 195 ? 18.318 -73.301 9.433 1.00 32.43 224 PHE B CA 1
ATOM 4543 C C . PHE B 1 195 ? 16.795 -73.314 9.404 1.00 33.43 224 PHE B C 1
ATOM 4544 O O . PHE B 1 195 ? 16.172 -74.346 9.671 1.00 33.57 224 PHE B O 1
ATOM 4552 N N . LYS B 1 196 ? 16.195 -72.173 9.081 1.00 34.32 225 LYS B N 1
ATOM 4553 C CA . LYS B 1 196 ? 14.738 -72.106 8.945 1.00 35.34 225 LYS B CA 1
ATOM 4554 C C . LYS B 1 196 ? 14.244 -73.094 7.887 1.00 35.64 225 LYS B C 1
ATOM 4555 O O . LYS B 1 196 ? 13.078 -73.491 7.889 1.00 36.50 225 LYS B O 1
ATOM 4561 N N . VAL B 1 197 ? 15.149 -73.512 7.001 1.00 35.60 226 VAL B N 1
ATOM 4562 C CA . VAL B 1 197 ? 14.840 -74.531 6.008 1.00 35.73 226 VAL B CA 1
ATOM 4563 C C . VAL B 1 197 ? 14.521 -75.846 6.720 1.00 36.00 226 VAL B C 1
ATOM 4564 O O . VAL B 1 197 ? 13.531 -76.514 6.395 1.00 36.95 226 VAL B O 1
ATOM 4568 N N . ILE B 1 198 ? 15.333 -76.193 7.717 1.00 34.73 227 ILE B N 1
ATOM 4569 C CA . ILE B 1 198 ? 15.147 -77.436 8.477 1.00 35.05 227 ILE B CA 1
ATOM 4570 C C . ILE B 1 198 ? 13.891 -77.406 9.359 1.00 35.39 227 ILE B C 1
ATOM 4571 O O . ILE B 1 198 ? 13.132 -78.375 9.400 1.00 36.14 227 ILE B O 1
ATOM 4576 N N . THR B 1 199 ? 13.684 -76.293 10.060 1.00 35.27 228 THR B N 1
ATOM 4577 C CA . THR B 1 199 ? 12.478 -76.093 10.877 1.00 35.52 228 THR B CA 1
ATOM 4578 C C . THR B 1 199 ? 11.190 -76.188 10.051 1.00 36.42 228 THR B C 1
ATOM 4579 O O . THR B 1 199 ? 10.182 -76.765 10.495 1.00 36.03 228 THR B O 1
ATOM 4583 N N . THR B 1 200 ? 11.228 -75.590 8.866 1.00 36.08 229 THR B N 1
ATOM 4584 C CA . THR B 1 200 ? 10.138 -75.695 7.905 1.00 37.85 229 THR B CA 1
ATOM 4585 C C . THR B 1 200 ? 9.955 -77.136 7.444 1.00 38.56 229 THR B C 1
ATOM 4586 O O . THR B 1 200 ? 8.831 -77.616 7.394 1.00 39.70 229 THR B O 1
ATOM 4590 N N . ALA B 1 201 ? 11.056 -77.820 7.131 1.00 38.28 230 ALA B N 1
ATOM 4591 C CA . ALA B 1 201 ? 11.018 -79.203 6.661 1.00 39.17 230 ALA B CA 1
ATOM 4592 C C . ALA B 1 201 ? 10.396 -80.146 7.694 1.00 39.98 230 ALA B C 1
ATOM 4593 O O . ALA B 1 201 ? 9.641 -81.060 7.339 1.00 41.07 230 ALA B O 1
ATOM 4595 N N . ALA B 1 202 ? 10.707 -79.897 8.963 1.00 39.36 231 ALA B N 1
ATOM 4596 C CA . ALA B 1 202 ? 10.130 -80.629 10.087 1.00 40.05 231 ALA B CA 1
ATOM 4597 C C . ALA B 1 202 ? 8.609 -80.466 10.156 1.00 41.64 231 ALA B C 1
ATOM 4598 O O . ALA B 1 202 ? 7.877 -81.451 10.267 1.00 42.36 231 ALA B O 1
ATOM 4600 N N . ALA B 1 203 ? 8.147 -79.220 10.080 1.00 42.43 232 ALA B N 1
ATOM 4601 C CA . ALA B 1 203 ? 6.729 -78.900 10.142 1.00 44.08 232 ALA B CA 1
ATOM 4602 C C . ALA B 1 203 ? 5.968 -79.462 8.937 1.00 45.93 232 ALA B C 1
ATOM 4603 O O . ALA B 1 203 ? 4.940 -80.134 9.093 1.00 46.63 232 ALA B O 1
ATOM 4605 N N . LEU B 1 204 ? 6.484 -79.191 7.739 1.00 46.38 233 LEU B N 1
ATOM 4606 C CA . LEU B 1 204 ? 5.918 -79.741 6.507 1.00 48.18 233 LEU B CA 1
ATOM 4607 C C . LEU B 1 204 ? 5.764 -81.262 6.529 1.00 49.29 233 LEU B C 1
ATOM 4608 O O . LEU B 1 204 ? 4.689 -81.782 6.180 1.00 50.48 233 LEU B O 1
ATOM 4613 N N . ALA B 1 205 ? 6.812 -81.962 6.965 1.00 48.84 234 ALA B N 1
ATOM 4614 C CA . ALA B 1 205 ? 6.801 -83.434 7.047 1.00 50.52 234 ALA B CA 1
ATOM 4615 C C . ALA B 1 205 ? 5.887 -83.963 8.157 1.00 51.79 234 ALA B C 1
ATOM 4616 O O . ALA B 1 205 ? 5.453 -85.122 8.126 1.00 53.18 234 ALA B O 1
ATOM 4618 N N . ALA B 1 206 ? 5.609 -83.111 9.138 1.00 51.90 235 ALA B N 1
ATOM 4619 C CA . ALA B 1 206 ? 4.683 -83.442 10.217 1.00 53.25 235 ALA B CA 1
ATOM 4620 C C . ALA B 1 206 ? 3.222 -83.183 9.822 1.00 55.10 235 ALA B C 1
ATOM 4621 O O . ALA B 1 206 ? 2.300 -83.631 10.505 1.00 56.06 235 ALA B O 1
ATOM 4623 N N . GLY B 1 207 ? 3.014 -82.464 8.720 1.00 56.03 236 GLY B N 1
ATOM 4624 C CA . GLY B 1 207 ? 1.668 -82.218 8.216 1.00 57.60 236 GLY B CA 1
ATOM 4625 C C . GLY B 1 207 ? 1.289 -80.771 7.952 1.00 57.93 236 GLY B C 1
ATOM 4626 O O . GLY B 1 207 ? 0.231 -80.508 7.371 1.00 59.04 236 GLY B O 1
ATOM 4627 N N . ALA B 1 208 ? 2.139 -79.835 8.374 1.00 56.78 237 ALA B N 1
ATOM 4628 C CA . ALA B 1 208 ? 1.907 -78.402 8.148 1.00 57.46 237 ALA B CA 1
ATOM 4629 C C . ALA B 1 208 ? 1.799 -78.040 6.668 1.00 58.79 237 ALA B C 1
ATOM 4630 O O . ALA B 1 208 ? 2.348 -78.733 5.806 1.00 58.63 237 ALA B O 1
ATOM 4632 N N . THR B 1 209 ? 1.066 -76.964 6.384 1.00 60.27 238 THR B N 1
ATOM 4633 C CA . THR B 1 209 ? 0.990 -76.404 5.035 1.00 61.93 238 THR B CA 1
ATOM 4634 C C . THR B 1 209 ? 1.481 -74.954 5.063 1.00 61.67 238 THR B C 1
ATOM 4635 O O . THR B 1 209 ? 1.618 -74.367 6.141 1.00 60.69 238 THR B O 1
ATOM 4639 N N . GLU B 1 210 ? 1.735 -74.385 3.881 1.00 62.43 239 GLU B N 1
ATOM 4640 C CA . GLU B 1 210 ? 2.249 -73.014 3.769 1.00 62.60 239 GLU B CA 1
ATOM 4641 C C . GLU B 1 210 ? 1.300 -71.958 4.330 1.00 62.89 239 GLU B C 1
ATOM 4642 O O . GLU B 1 210 ? 1.718 -70.838 4.625 1.00 62.47 239 GLU B O 1
ATOM 4648 N N . THR B 1 211 ? 0.032 -72.331 4.489 1.00 64.08 240 THR B N 1
ATOM 4649 C CA . THR B 1 211 ? -0.986 -71.438 5.031 1.00 64.91 240 THR B CA 1
ATOM 4650 C C . THR B 1 211 ? -0.945 -71.382 6.557 1.00 64.08 240 THR B C 1
ATOM 4651 O O . THR B 1 211 ? -1.541 -70.493 7.161 1.00 64.43 240 THR B O 1
ATOM 4655 N N . GLU B 1 212 ? -0.234 -72.318 7.182 1.00 63.01 241 GLU B N 1
ATOM 4656 C CA . GLU B 1 212 ? -0.270 -72.426 8.637 1.00 62.38 241 GLU B CA 1
ATOM 4657 C C . GLU B 1 212 ? 0.103 -71.099 9.287 1.00 61.30 241 GLU B C 1
ATOM 4658 O O . GLU B 1 212 ? 1.055 -70.441 8.875 1.00 60.38 241 GLU B O 1
ATOM 4664 N N . GLN B 1 213 ? -0.669 -70.716 10.300 1.00 60.88 242 GLN B N 1
ATOM 4665 C CA . GLN B 1 213 ? -0.636 -69.362 10.840 1.00 60.34 242 GLN B CA 1
ATOM 4666 C C . GLN B 1 213 ? 0.313 -69.302 12.040 1.00 58.14 242 GLN B C 1
ATOM 4667 O O . GLN B 1 213 ? 0.271 -70.164 12.920 1.00 57.67 242 GLN B O 1
ATOM 4673 N N . LEU B 1 214 ? 1.180 -68.294 12.070 1.00 56.65 243 LEU B N 1
ATOM 4674 C CA . LEU B 1 214 ? 2.202 -68.175 13.126 1.00 54.73 243 LEU B CA 1
ATOM 4675 C C . LEU B 1 214 ? 2.319 -66.725 13.586 1.00 54.39 243 LEU B C 1
ATOM 4676 O O . LEU B 1 214 ? 1.952 -65.824 12.843 1.00 55.19 243 LEU B O 1
ATOM 4681 N N . THR B 1 215 ? 2.840 -66.491 14.790 1.00 53.01 244 THR B N 1
ATOM 4682 C CA . THR B 1 215 ? 2.950 -65.112 15.305 1.00 52.97 244 THR B CA 1
ATOM 4683 C C . THR B 1 215 ? 3.738 -64.172 14.377 1.00 52.86 244 THR B C 1
ATOM 4684 O O . THR B 1 215 ? 4.725 -64.577 13.750 1.00 52.17 244 THR B O 1
ATOM 4688 N N . ALA B 1 216 ? 3.282 -62.925 14.300 1.00 53.42 245 ALA B N 1
ATOM 4689 C CA . ALA B 1 216 ? 3.926 -61.899 13.491 1.00 53.40 245 ALA B CA 1
ATOM 4690 C C . ALA B 1 216 ? 4.590 -60.841 14.376 1.00 53.39 245 ALA B C 1
ATOM 4691 O O . ALA B 1 216 ? 5.178 -59.881 13.872 1.00 53.57 245 ALA B O 1
ATOM 4693 N N . ALA B 1 217 ? 4.504 -61.028 15.694 1.00 52.61 246 ALA B N 1
ATOM 4694 C CA . ALA B 1 217 ? 5.095 -60.091 16.657 1.00 52.41 246 ALA B CA 1
ATOM 4695 C C . ALA B 1 217 ? 6.594 -59.881 16.420 1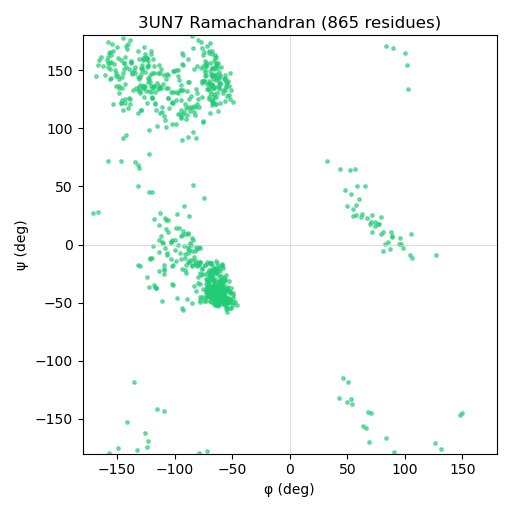.00 51.68 246 ALA B C 1
ATOM 4696 O O . ALA B 1 217 ? 7.298 -60.828 16.032 1.00 50.61 246 ALA B O 1
ATOM 4698 N N . PRO B 1 218 ? 7.086 -58.639 16.629 1.00 52.11 247 PRO B N 1
ATOM 4699 C CA . PRO B 1 218 ? 8.526 -58.351 16.507 1.00 51.73 247 PRO B CA 1
ATOM 4700 C C . PRO B 1 218 ? 9.404 -59.001 17.591 1.00 50.51 247 PRO B C 1
ATOM 4701 O O . PRO B 1 218 ? 10.584 -59.246 17.348 1.00 49.87 247 PRO B O 1
ATOM 4705 N N . THR B 1 219 ? 8.846 -59.241 18.775 1.00 50.45 248 THR B N 1
ATOM 4706 C CA . THR B 1 219 ? 9.545 -60.003 19.819 1.00 49.58 248 THR B CA 1
ATOM 4707 C C . THR B 1 219 ? 8.667 -61.132 20.350 1.00 49.27 248 THR B C 1
ATOM 4708 O O . THR B 1 219 ? 7.428 -61.061 20.296 1.00 49.50 248 THR B O 1
ATOM 4712 N N . ILE B 1 220 ? 9.325 -62.165 20.869 1.00 48.08 249 ILE B N 1
ATOM 4713 C CA . ILE B 1 220 ? 8.661 -63.312 21.454 1.00 47.62 249 ILE B CA 1
ATOM 4714 C C . ILE B 1 220 ? 9.380 -63.679 22.771 1.00 47.65 249 ILE B C 1
ATOM 4715 O O . ILE B 1 220 ? 10.616 -63.704 22.816 1.00 47.41 249 ILE B O 1
ATOM 4720 N N . PRO B 1 221 ? 8.611 -63.916 23.856 1.00 48.18 250 PRO B N 1
ATOM 4721 C CA . PRO B 1 221 ? 9.207 -64.491 25.065 1.00 48.07 250 PRO B CA 1
ATOM 4722 C C . PRO B 1 221 ? 9.501 -65.971 24.834 1.00 47.27 250 PRO B C 1
ATOM 4723 O O . PRO B 1 221 ? 8.747 -66.640 24.129 1.00 47.18 250 PRO B O 1
ATOM 4727 N N . LEU B 1 222 ? 10.595 -66.464 25.412 1.00 47.34 251 LEU B N 1
ATOM 4728 C CA . LEU B 1 222 ? 10.940 -67.890 25.372 1.00 46.60 251 LEU B CA 1
ATOM 4729 C C . LEU B 1 222 ? 10.381 -68.602 26.606 1.00 47.06 251 LEU B C 1
ATOM 4730 O O . LEU B 1 222 ? 10.569 -68.121 27.720 1.00 48.01 251 LEU B O 1
ATOM 4735 N N . PRO B 1 223 ? 9.718 -69.762 26.416 1.00 46.99 252 PRO B N 1
ATOM 4736 C CA . PRO B 1 223 ? 9.108 -70.511 27.524 1.00 47.31 252 PRO B CA 1
ATOM 4737 C C . PRO B 1 223 ? 10.142 -70.971 28.538 1.00 47.33 252 PRO B C 1
ATOM 4738 O O . PRO B 1 223 ? 11.223 -71.397 28.157 1.00 47.09 252 PRO B O 1
ATOM 4742 N N . GLY B 1 224 ? 9.804 -70.885 29.819 1.00 47.96 253 GLY B N 1
ATOM 4743 C CA . GLY B 1 224 ? 10.716 -71.285 30.892 1.00 48.24 253 GLY B CA 1
ATOM 4744 C C . GLY B 1 224 ? 12.007 -70.486 30.893 1.00 47.57 253 GLY B C 1
ATOM 4745 O O . GLY B 1 224 ? 13.087 -71.025 31.144 1.00 47.56 253 GLY B O 1
ATOM 4746 N N . SER B 1 225 ? 11.880 -69.191 30.611 1.00 47.57 254 SER B N 1
ATOM 4747 C CA . SER B 1 225 ? 13.018 -68.296 30.449 1.00 47.07 254 SER B CA 1
ATOM 4748 C C . SER B 1 225 ? 12.548 -66.839 30.496 1.00 47.78 254 SER B C 1
ATOM 4749 O O . SER B 1 225 ? 11.366 -66.557 30.265 1.00 47.57 254 SER B O 1
ATOM 4752 N N . THR B 1 226 ? 13.469 -65.926 30.806 1.00 47.91 255 THR B N 1
ATOM 4753 C CA . THR B 1 226 ? 13.188 -64.487 30.760 1.00 49.52 255 THR B CA 1
ATOM 4754 C C . THR B 1 226 ? 13.803 -63.876 29.504 1.00 49.74 255 THR B C 1
ATOM 4755 O O . THR B 1 226 ? 13.731 -62.667 29.285 1.00 50.69 255 THR B O 1
ATOM 4759 N N . ALA B 1 227 ? 14.410 -64.739 28.697 1.00 49.55 256 ALA B N 1
ATOM 4760 C CA . ALA B 1 227 ? 15.031 -64.372 27.439 1.00 49.85 256 ALA B CA 1
ATOM 4761 C C . ALA B 1 227 ? 13.982 -64.075 26.383 1.00 50.31 256 ALA B C 1
ATOM 4762 O O . ALA B 1 227 ? 12.888 -64.646 26.378 1.00 49.75 256 ALA B O 1
ATOM 4764 N N . GLN B 1 228 ? 14.359 -63.186 25.480 1.00 51.29 257 GLN B N 1
ATOM 4765 C CA . GLN B 1 228 ? 13.475 -62.673 24.459 1.00 52.79 257 GLN B CA 1
ATOM 4766 C C . GLN B 1 228 ? 14.202 -62.776 23.124 1.00 52.01 257 GLN B C 1
ATOM 4767 O O . GLN B 1 228 ? 15.418 -62.597 23.060 1.00 51.52 257 GLN B O 1
ATOM 4773 N N . LEU B 1 229 ? 13.458 -63.101 22.072 1.00 51.91 258 LEU B N 1
ATOM 4774 C CA . LEU B 1 229 ? 14.011 -63.172 20.726 1.00 51.86 258 LEU B CA 1
ATOM 4775 C C . LEU B 1 229 ? 13.234 -62.244 19.811 1.00 52.51 258 LEU B C 1
ATOM 4776 O O . LEU B 1 229 ? 12.011 -62.155 19.905 1.00 52.76 258 LEU B O 1
ATOM 4781 N N . GLU B 1 230 ? 13.940 -61.556 18.924 1.00 52.91 259 GLU B N 1
ATOM 4782 C CA . GLU B 1 230 ? 13.279 -60.582 18.060 1.00 54.25 259 GLU B CA 1
ATOM 4783 C C . GLU B 1 230 ? 13.556 -60.753 16.574 1.00 53.43 259 GLU B C 1
ATOM 4784 O O . GLU B 1 230 ? 14.535 -61.386 16.177 1.00 52.27 259 GLU B O 1
ATOM 4790 N N . ASN B 1 231 ? 12.655 -60.204 15.761 1.00 53.77 260 ASN B N 1
ATOM 4791 C CA . ASN B 1 231 ? 12.844 -60.160 14.316 1.00 53.61 260 ASN B CA 1
ATOM 4792 C C . ASN B 1 231 ? 13.990 -59.244 13.922 1.00 53.87 260 ASN B C 1
ATOM 4793 O O . ASN B 1 231 ? 14.239 -58.243 14.596 1.00 54.03 260 ASN B O 1
ATOM 4798 N N . TYR B 1 232 ? 14.684 -59.611 12.842 1.00 53.91 261 TYR B N 1
ATOM 4799 C CA . TYR B 1 232 ? 15.707 -58.767 12.217 1.00 55.07 261 TYR B CA 1
ATOM 4800 C C . TYR B 1 232 ? 15.088 -57.395 11.966 1.00 56.59 261 TYR B C 1
ATOM 4801 O O . TYR B 1 232 ? 14.015 -57.289 11.372 1.00 57.18 261 TYR B O 1
ATOM 4810 N N . GLY B 1 233 ? 15.740 -56.357 12.479 1.00 57.43 262 GLY B N 1
ATOM 4811 C CA . GLY B 1 233 ? 15.277 -54.982 12.314 1.00 58.90 262 GLY B CA 1
ATOM 4812 C C . GLY B 1 233 ? 14.289 -54.519 13.370 1.00 59.69 262 GLY B C 1
ATOM 4813 O O . GLY B 1 233 ? 13.885 -53.356 13.370 1.00 61.13 262 GLY B O 1
ATOM 4814 N N . GLY B 1 234 ? 13.898 -55.429 14.263 1.00 58.74 263 GLY B N 1
ATOM 4815 C CA . GLY B 1 234 ? 12.940 -55.137 15.331 1.00 59.44 263 GLY B CA 1
ATOM 4816 C C . GLY B 1 234 ? 11.520 -54.919 14.844 1.00 60.24 263 GLY B C 1
ATOM 4817 O O . GLY B 1 234 ? 10.699 -54.346 15.556 1.00 61.27 263 GLY B O 1
ATOM 4818 N N . ALA B 1 235 ? 11.233 -55.404 13.637 1.00 60.00 264 ALA B N 1
ATOM 4819 C CA . ALA B 1 235 ? 9.984 -55.109 12.927 1.00 60.75 264 ALA B CA 1
ATOM 4820 C C . ALA B 1 235 ? 9.050 -56.318 12.849 1.00 59.67 264 ALA B C 1
ATOM 4821 O O . ALA B 1 235 ? 9.517 -57.459 12.742 1.00 58.17 264 ALA B O 1
ATOM 4823 N N . PRO B 1 236 ? 7.726 -56.080 12.895 1.00 60.39 265 PRO B N 1
ATOM 4824 C CA . PRO B 1 236 ? 6.759 -57.185 12.806 1.00 59.65 265 PRO B CA 1
ATOM 4825 C C . PRO B 1 236 ? 6.763 -57.917 11.458 1.00 59.16 265 PRO B C 1
ATOM 4826 O O . PRO B 1 236 ? 7.295 -57.405 10.465 1.00 59.40 265 PRO B O 1
ATOM 4830 N N . CYS B 1 237 ? 6.186 -59.118 11.435 1.00 58.45 266 CYS B N 1
ATOM 4831 C CA . CYS B 1 237 ? 6.128 -59.920 10.213 1.00 58.00 266 CYS B CA 1
ATOM 4832 C C . CYS B 1 237 ? 4.823 -59.692 9.467 1.00 59.00 266 CYS B C 1
ATOM 4833 O O . CYS B 1 237 ? 3.824 -60.390 9.688 1.00 59.28 266 CYS B O 1
ATOM 4836 N N . GLY B 1 238 ? 4.830 -58.709 8.576 1.00 59.76 267 GLY B N 1
ATOM 4837 C CA . GLY B 1 238 ? 3.584 -58.210 8.006 1.00 60.53 267 GLY B CA 1
ATOM 4838 C C . GLY B 1 238 ? 2.792 -57.490 9.086 1.00 60.77 267 GLY B C 1
ATOM 4839 O O . GLY B 1 238 ? 3.297 -57.266 10.192 1.00 59.75 267 GLY B O 1
ATOM 4840 N N . ASP B 1 239 ? 1.541 -57.160 8.775 1.00 61.72 268 ASP B N 1
ATOM 4841 C CA . ASP B 1 239 ? 0.755 -56.232 9.589 1.00 62.30 268 ASP B CA 1
ATOM 4842 C C . ASP B 1 239 ? -0.452 -56.862 10.292 1.00 62.08 268 ASP B C 1
ATOM 4843 O O . ASP B 1 239 ? -1.220 -56.159 10.945 1.00 63.35 268 ASP B O 1
ATOM 4848 N N . GLU B 1 240 ? -0.610 -58.178 10.156 1.00 60.62 269 GLU B N 1
ATOM 4849 C CA . GLU B 1 240 ? -1.700 -58.913 10.799 1.00 60.35 269 GLU B CA 1
ATOM 4850 C C . GLU B 1 240 ? -1.228 -59.463 12.144 1.00 59.09 269 GLU B C 1
ATOM 4851 O O . GLU B 1 240 ? -0.019 -59.497 12.398 1.00 57.73 269 GLU B O 1
ATOM 4857 N N . PRO B 1 241 ? -2.176 -59.884 13.013 1.00 59.19 270 PRO B N 1
ATOM 4858 C CA . PRO B 1 241 ? -1.798 -60.577 14.258 1.00 57.95 270 PRO B CA 1
ATOM 4859 C C . PRO B 1 241 ? -0.894 -61.778 13.983 1.00 56.55 270 PRO B C 1
ATOM 4860 O O . PRO B 1 241 ? 0.036 -62.055 14.748 1.00 55.46 270 PRO B O 1
ATOM 4864 N N . THR B 1 242 ? -1.167 -62.469 12.879 1.00 56.63 271 THR B N 1
ATOM 4865 C CA . THR B 1 242 ? -0.417 -63.652 12.505 1.00 55.36 271 THR B CA 1
ATOM 4866 C C . THR B 1 242 ? 0.107 -63.535 11.080 1.00 55.47 271 THR B C 1
ATOM 4867 O O . THR B 1 242 ? -0.263 -62.632 10.324 1.00 56.44 271 THR B O 1
ATOM 4871 N N . VAL B 1 243 ? 0.977 -64.466 10.725 1.00 54.07 272 VAL B N 1
ATOM 4872 C CA . VAL B 1 243 ? 1.552 -64.520 9.400 1.00 53.91 272 VAL B CA 1
ATOM 4873 C C . VAL B 1 243 ? 1.526 -65.991 8.983 1.00 53.55 272 VAL B C 1
ATOM 4874 O O . VAL B 1 243 ? 1.629 -66.886 9.832 1.00 53.07 272 VAL B O 1
ATOM 4878 N N . SER B 1 244 ? 1.347 -66.248 7.695 1.00 53.80 273 SER B N 1
ATOM 4879 C CA . SER B 1 244 ? 1.417 -67.621 7.192 1.00 53.35 273 SER B CA 1
ATOM 4880 C C . SER B 1 244 ? 2.867 -68.120 7.190 1.00 51.88 273 SER B C 1
ATOM 4881 O O . SER B 1 244 ? 3.809 -67.320 7.115 1.00 51.14 273 SER B O 1
ATOM 4884 N N . LEU B 1 245 ? 3.037 -69.437 7.264 1.00 51.34 274 LEU B N 1
ATOM 4885 C CA . LEU B 1 245 ? 4.356 -70.049 7.130 1.00 50.70 274 LEU B CA 1
ATOM 4886 C C . LEU B 1 245 ? 5.028 -69.536 5.850 1.00 51.15 274 LEU B C 1
ATOM 4887 O O . LEU B 1 245 ? 6.220 -69.224 5.859 1.00 50.57 274 LEU B O 1
ATOM 4892 N N . ARG B 1 246 ? 4.251 -69.427 4.768 1.00 52.46 275 ARG B N 1
ATOM 4893 C CA . ARG B 1 246 ? 4.773 -68.949 3.481 1.00 53.26 275 ARG B CA 1
ATOM 4894 C C . ARG B 1 246 ? 5.427 -67.587 3.634 1.00 52.88 275 ARG B C 1
ATOM 4895 O O . ARG B 1 246 ? 6.564 -67.391 3.197 1.00 51.62 275 ARG B O 1
ATOM 4903 N N . GLU B 1 247 ? 4.712 -66.656 4.265 1.00 53.12 276 GLU B N 1
ATOM 4904 C CA . GLU B 1 247 ? 5.196 -65.280 4.376 1.00 53.50 276 GLU B CA 1
ATOM 4905 C C . GLU B 1 247 ? 6.348 -65.208 5.366 1.00 51.17 276 GLU B C 1
ATOM 4906 O O . GLU B 1 247 ? 7.312 -64.473 5.157 1.00 50.94 276 GLU B O 1
ATOM 4912 N N . ALA B 1 248 ? 6.231 -65.977 6.439 1.00 49.87 277 ALA B N 1
ATOM 4913 C CA . ALA B 1 248 ? 7.271 -66.052 7.456 1.00 48.00 277 ALA B CA 1
ATOM 4914 C C . ALA B 1 248 ? 8.584 -66.529 6.827 1.00 46.96 277 ALA B C 1
ATOM 4915 O O . ALA B 1 248 ? 9.637 -65.941 7.079 1.00 46.65 277 ALA B O 1
ATOM 4917 N N . PHE B 1 249 ? 8.505 -67.565 5.988 1.00 46.50 278 PHE B N 1
ATOM 4918 C CA . PHE B 1 249 ? 9.678 -68.104 5.288 1.00 45.78 278 PHE B CA 1
ATOM 4919 C C . PHE B 1 249 ? 10.277 -67.101 4.298 1.00 46.56 278 PHE B C 1
ATOM 4920 O O . PHE B 1 249 ? 11.484 -66.842 4.342 1.00 45.57 278 PHE B O 1
ATOM 4928 N N . VAL B 1 250 ? 9.449 -66.539 3.411 1.00 48.22 279 VAL B N 1
ATOM 4929 C CA . VAL B 1 250 ? 9.965 -65.622 2.380 1.00 49.56 279 VAL B CA 1
ATOM 4930 C C . VAL B 1 250 ? 10.535 -64.336 2.982 1.00 49.98 279 VAL B C 1
ATOM 4931 O O . VAL B 1 250 ? 11.539 -63.813 2.482 1.00 50.18 279 VAL B O 1
ATOM 4935 N N . LYS B 1 251 ? 9.928 -63.860 4.071 1.00 50.45 280 LYS B N 1
ATOM 4936 C CA . LYS B 1 251 ? 10.440 -62.682 4.792 1.00 51.44 280 LYS B CA 1
ATOM 4937 C C . LYS B 1 251 ? 11.499 -63.025 5.850 1.00 50.27 280 LYS B C 1
ATOM 4938 O O . LYS B 1 251 ? 12.201 -62.131 6.343 1.00 50.49 280 LYS B O 1
ATOM 4944 N N . SER B 1 252 ? 11.612 -64.317 6.178 1.00 49.60 281 SER B N 1
ATOM 4945 C CA . SER B 1 252 ? 12.590 -64.839 7.144 1.00 48.51 281 SER B CA 1
ATOM 4946 C C . SER B 1 252 ? 12.331 -64.329 8.569 1.00 48.86 281 SER B C 1
ATOM 4947 O O . SER B 1 252 ? 13.239 -63.834 9.238 1.00 49.04 281 SER B O 1
ATOM 4950 N N . CYS B 1 253 ? 11.092 -64.455 9.037 1.00 49.64 282 CYS B N 1
ATOM 4951 C CA . CYS B 1 253 ? 10.707 -63.868 10.329 1.00 49.91 282 CYS B CA 1
ATOM 4952 C C . CYS B 1 253 ? 11.033 -64.752 11.526 1.00 48.47 282 CYS B C 1
ATOM 4953 O O . CYS B 1 253 ? 10.484 -65.848 11.666 1.00 48.28 282 CYS B O 1
ATOM 4956 N N . ASN B 1 254 ? 11.909 -64.253 12.397 1.00 47.79 283 ASN B N 1
ATOM 4957 C CA . ASN B 1 254 ? 12.418 -65.021 13.543 1.00 46.29 283 ASN B CA 1
ATOM 4958 C C . ASN B 1 254 ? 11.356 -65.583 14.485 1.00 45.95 283 ASN B C 1
ATOM 4959 O O . ASN B 1 254 ? 11.349 -66.778 14.771 1.00 45.64 283 ASN B O 1
ATOM 4964 N N . THR B 1 255 ? 10.460 -64.725 14.966 1.00 46.25 284 THR B N 1
ATOM 4965 C CA . THR B 1 255 ? 9.497 -65.110 16.008 1.00 45.57 284 THR B CA 1
ATOM 4966 C C . THR B 1 255 ? 8.514 -66.186 15.541 1.00 45.03 284 THR B C 1
ATOM 4967 O O . THR B 1 255 ? 8.149 -67.074 16.305 1.00 44.39 284 THR B O 1
ATOM 4971 N N . ALA B 1 256 ? 8.109 -66.104 14.278 1.00 44.74 285 ALA B N 1
ATOM 4972 C CA . ALA B 1 256 ? 7.270 -67.121 13.652 1.00 44.43 285 ALA B CA 1
ATOM 4973 C C . ALA B 1 256 ? 7.934 -68.505 13.667 1.00 43.26 285 ALA B C 1
ATOM 4974 O O . ALA B 1 256 ? 7.276 -69.515 13.919 1.00 43.27 285 ALA B O 1
ATOM 4976 N N . PHE B 1 257 ? 9.238 -68.546 13.395 1.00 42.20 286 PHE B N 1
ATOM 4977 C CA . PHE B 1 257 ? 9.968 -69.815 13.385 1.00 41.11 286 PHE B CA 1
ATOM 4978 C C . PHE B 1 257 ? 10.321 -70.335 14.767 1.00 40.44 286 PHE B C 1
ATOM 4979 O O . PHE B 1 257 ? 10.332 -71.552 14.975 1.00 40.03 286 PHE B O 1
ATOM 4987 N N . VAL B 1 258 ? 10.592 -69.418 15.697 1.00 40.26 287 VAL B N 1
ATOM 4988 C CA . VAL B 1 258 ? 10.706 -69.768 17.117 1.00 40.06 287 VAL B CA 1
ATOM 4989 C C . VAL B 1 258 ? 9.439 -70.500 17.558 1.00 40.55 287 VAL B C 1
ATOM 4990 O O . VAL B 1 258 ? 9.499 -71.574 18.147 1.00 40.77 287 VAL B O 1
ATOM 4994 N N . GLN B 1 259 ? 8.290 -69.916 17.244 1.00 41.93 288 GLN B N 1
ATOM 4995 C CA . GLN B 1 259 ? 6.998 -70.519 17.560 1.00 42.20 288 GLN B CA 1
ATOM 4996 C C . GLN B 1 259 ? 6.814 -71.867 16.859 1.00 41.93 288 GLN B C 1
ATOM 4997 O O . GLN B 1 259 ? 6.456 -72.852 17.500 1.00 42.35 288 GLN B O 1
ATOM 5003 N N . LEU B 1 260 ? 7.064 -71.900 15.551 1.00 41.32 289 LEU B N 1
ATOM 5004 C CA . LEU B 1 260 ? 6.896 -73.106 14.751 1.00 40.93 289 LEU B CA 1
ATOM 5005 C C . LEU B 1 260 ? 7.756 -74.243 15.268 1.00 40.34 289 LEU B C 1
ATOM 5006 O O . LEU B 1 260 ? 7.289 -75.375 15.392 1.00 41.46 289 LEU B O 1
ATOM 5011 N N . GLY B 1 261 ? 9.014 -73.944 15.572 1.00 39.65 290 GLY B N 1
ATOM 5012 C CA . GLY B 1 261 ? 9.931 -74.950 16.089 1.00 39.04 290 GLY B CA 1
ATOM 5013 C C . GLY B 1 261 ? 9.490 -75.528 17.418 1.00 39.08 290 GLY B C 1
ATOM 5014 O O . GLY B 1 261 ? 9.551 -76.738 17.610 1.00 39.42 290 GLY B O 1
ATOM 5015 N N . ILE B 1 262 ? 9.057 -74.669 18.338 1.00 39.45 291 ILE B N 1
ATOM 5016 C CA . ILE B 1 262 ? 8.519 -75.117 19.633 1.00 40.22 291 ILE B CA 1
ATOM 5017 C C . ILE B 1 262 ? 7.217 -75.903 19.446 1.00 41.42 291 ILE B C 1
ATOM 5018 O O . ILE B 1 262 ? 6.992 -76.926 20.104 1.00 42.03 291 ILE B O 1
ATOM 5023 N N . ARG B 1 263 ? 6.373 -75.406 18.549 1.00 42.45 292 ARG B N 1
ATOM 5024 C CA . ARG B 1 263 ? 5.096 -76.037 18.191 1.00 44.31 292 ARG B CA 1
ATOM 5025 C C . ARG B 1 263 ? 5.324 -77.489 17.765 1.00 44.46 292 ARG B C 1
ATOM 5026 O O . ARG B 1 263 ? 4.791 -78.409 18.394 1.00 45.20 292 ARG B O 1
ATOM 5034 N N . THR B 1 264 ? 6.160 -77.674 16.740 1.00 44.13 293 THR B N 1
ATOM 5035 C CA . THR B 1 264 ? 6.483 -78.982 16.165 1.00 44.05 293 THR B CA 1
ATOM 5036 C C . THR B 1 264 ? 7.236 -79.886 17.145 1.00 43.99 293 THR B C 1
ATOM 5037 O O . THR B 1 264 ? 7.028 -81.105 17.167 1.00 44.00 293 THR B O 1
ATOM 5041 N N . GLY B 1 265 ? 8.104 -79.286 17.956 1.00 42.92 294 GLY B N 1
ATOM 5042 C CA . GLY B 1 265 ? 8.760 -80.015 19.025 1.00 42.67 294 GLY B CA 1
ATOM 5043 C C . GLY B 1 265 ? 10.169 -80.456 18.692 1.00 42.15 294 GLY B C 1
ATOM 5044 O O . GLY B 1 265 ? 10.572 -80.483 17.514 1.00 41.85 294 GLY B O 1
ATOM 5045 N N . ALA B 1 266 ? 10.899 -80.834 19.738 1.00 41.86 295 ALA B N 1
ATOM 5046 C CA . ALA B 1 266 ? 12.312 -81.163 19.644 1.00 42.27 295 ALA B CA 1
ATOM 5047 C C . ALA B 1 266 ? 12.593 -82.455 18.885 1.00 43.17 295 ALA B C 1
ATOM 5048 O O . ALA B 1 266 ? 13.505 -82.496 18.069 1.00 42.50 295 ALA B O 1
ATOM 5050 N N . ASP B 1 267 ? 11.809 -83.506 19.141 1.00 44.34 296 ASP B N 1
ATOM 5051 C CA . ASP B 1 267 ? 12.045 -84.796 18.488 1.00 45.03 296 ASP B CA 1
ATOM 5052 C C . ASP B 1 267 ? 11.949 -84.659 16.975 1.00 44.16 296 ASP B C 1
ATOM 5053 O O . ASP B 1 267 ? 12.782 -85.193 16.244 1.00 43.71 296 ASP B O 1
ATOM 5058 N N . ALA B 1 268 ? 10.925 -83.942 16.524 1.00 43.67 297 ALA B N 1
ATOM 5059 C CA . ALA B 1 268 ? 10.714 -83.702 15.101 1.00 43.22 297 ALA B CA 1
ATOM 5060 C C . ALA B 1 268 ? 11.849 -82.894 14.514 1.00 41.66 297 ALA B C 1
ATOM 5061 O O . ALA B 1 268 ? 12.275 -83.164 13.402 1.00 41.43 297 ALA B O 1
ATOM 5063 N N . LEU B 1 269 ? 12.335 -81.901 15.259 1.00 40.68 298 LEU B N 1
ATOM 5064 C CA . LEU B 1 269 ? 13.437 -81.072 14.757 1.00 39.50 298 LEU B CA 1
ATOM 5065 C C . LEU B 1 269 ? 14.744 -81.867 14.736 1.00 39.39 298 LEU B C 1
ATOM 5066 O O . LEU B 1 269 ? 15.484 -81.824 13.746 1.00 38.68 298 LEU B O 1
ATOM 5071 N N . ARG B 1 270 ? 15.007 -82.614 15.811 1.00 39.48 299 ARG B N 1
ATOM 5072 C CA . ARG B 1 270 ? 16.182 -83.478 15.862 1.00 40.21 299 ARG B CA 1
ATOM 5073 C C . ARG B 1 270 ? 16.157 -84.457 14.690 1.00 40.20 299 ARG B C 1
ATOM 5074 O O . ARG B 1 270 ? 17.134 -84.588 13.974 1.00 39.61 299 ARG B O 1
ATOM 5082 N N . SER B 1 271 ? 15.018 -85.125 14.495 1.00 41.02 300 SER B N 1
ATOM 5083 C CA . SER B 1 271 ? 14.877 -86.139 13.451 1.00 40.94 300 SER B CA 1
ATOM 5084 C C . SER B 1 271 ? 15.090 -85.568 12.053 1.00 40.41 300 SER B C 1
ATOM 5085 O O . SER B 1 271 ? 15.776 -86.171 11.232 1.00 40.36 300 SER B O 1
ATOM 5088 N N . MET B 1 272 ? 14.526 -84.397 11.788 1.00 39.72 301 MET B N 1
ATOM 5089 C CA . MET B 1 272 ? 14.672 -83.777 10.470 1.00 39.81 301 MET B CA 1
ATOM 5090 C C . MET B 1 272 ? 16.114 -83.280 10.217 1.00 38.87 301 MET B C 1
ATOM 5091 O O . MET B 1 272 ? 16.634 -83.377 9.094 1.00 38.56 301 MET B O 1
ATOM 5096 N N . ALA B 1 273 ? 16.757 -82.772 11.268 1.00 38.00 302 ALA B N 1
ATOM 5097 C CA . ALA B 1 273 ? 18.169 -82.405 11.204 1.00 37.33 302 ALA B CA 1
ATOM 5098 C C . ALA B 1 273 ? 19.012 -83.618 10.820 1.00 38.02 302 ALA B C 1
ATOM 5099 O O . ALA B 1 273 ? 19.878 -83.521 9.949 1.00 37.48 302 ALA B O 1
ATOM 5101 N N . ARG B 1 274 ? 18.746 -84.759 11.465 1.00 39.06 303 ARG B N 1
ATOM 5102 C CA . ARG B 1 274 ? 19.439 -86.018 11.153 1.00 40.00 303 ARG B CA 1
ATOM 5103 C C . ARG B 1 274 ? 19.186 -86.471 9.720 1.00 40.16 303 ARG B C 1
ATOM 5104 O O . ARG B 1 274 ? 20.101 -86.930 9.044 1.00 40.11 303 ARG B O 1
ATOM 5112 N N . ALA B 1 275 ? 17.940 -86.353 9.272 1.00 40.27 304 ALA B N 1
ATOM 5113 C CA . ALA B 1 275 ? 17.582 -86.690 7.903 1.00 41.37 304 ALA B CA 1
ATOM 5114 C C . ALA B 1 275 ? 18.418 -85.882 6.916 1.00 40.73 304 ALA B C 1
ATOM 5115 O O . ALA B 1 275 ? 18.723 -86.363 5.828 1.00 41.19 304 ALA B O 1
ATOM 5117 N N . PHE B 1 276 ? 18.795 -84.665 7.314 1.00 39.85 305 PHE B N 1
ATOM 5118 C CA . PHE B 1 276 ? 19.600 -83.765 6.467 1.00 39.68 305 PHE B CA 1
ATOM 5119 C C . PHE B 1 276 ? 21.110 -83.873 6.719 1.00 39.34 305 PHE B C 1
ATOM 5120 O O . PHE B 1 276 ? 21.898 -83.073 6.199 1.00 39.02 305 PHE B O 1
ATOM 5128 N N . GLY B 1 277 ? 21.505 -84.861 7.519 1.00 39.59 306 GLY B N 1
ATOM 5129 C CA . GLY B 1 277 ? 22.916 -85.160 7.730 1.00 39.12 306 GLY B CA 1
ATOM 5130 C C . GLY B 1 277 ? 23.565 -84.550 8.952 1.00 38.10 306 GLY B C 1
ATOM 5131 O O . GLY B 1 277 ? 24.787 -84.654 9.114 1.00 38.69 306 GLY B O 1
ATOM 5132 N N . LEU B 1 278 ? 22.784 -83.885 9.801 1.00 36.53 307 LEU B N 1
ATOM 5133 C CA . LEU B 1 278 ? 23.332 -83.343 11.038 1.00 35.76 307 LEU B CA 1
ATOM 5134 C C . LEU B 1 278 ? 23.376 -84.440 12.093 1.00 35.39 307 LEU B C 1
ATOM 5135 O O . LEU B 1 278 ? 22.590 -85.381 12.049 1.00 35.08 307 LEU B O 1
ATOM 5140 N N . ASP B 1 279 ? 24.323 -84.330 13.015 1.00 35.36 308 ASP B N 1
ATOM 5141 C CA . ASP B 1 279 ? 24.493 -85.320 14.079 1.00 36.31 308 ASP B CA 1
ATOM 5142 C C . ASP B 1 279 ? 24.669 -86.742 13.555 1.00 37.22 308 ASP B C 1
ATOM 5143 O O . ASP B 1 279 ? 24.261 -87.722 14.194 1.00 37.84 308 ASP B O 1
ATOM 5148 N N . SER B 1 280 ? 25.265 -86.833 12.375 1.00 36.92 309 SER B N 1
ATOM 5149 C CA . SER B 1 280 ? 25.653 -88.096 11.790 1.00 38.78 309 SER B CA 1
ATOM 5150 C C . SER B 1 280 ? 27.096 -87.904 11.344 1.00 37.56 309 SER B C 1
ATOM 5151 O O . SER B 1 280 ? 27.420 -86.855 10.786 1.00 37.06 309 SER B O 1
ATOM 5154 N N . PRO B 1 281 ? 27.978 -88.885 11.622 1.00 37.80 310 PRO B N 1
ATOM 5155 C CA . PRO B 1 281 ? 29.373 -88.693 11.213 1.00 36.94 310 PRO B CA 1
ATOM 5156 C C . PRO B 1 281 ? 29.477 -88.674 9.700 1.00 36.56 310 PRO B C 1
ATOM 5157 O O . PRO B 1 281 ? 29.034 -89.625 9.060 1.00 36.91 310 PRO B O 1
ATOM 5161 N N . PRO B 1 282 ? 30.042 -87.586 9.123 1.00 35.03 311 PRO B N 1
ATOM 5162 C CA . PRO B 1 282 ? 30.165 -87.516 7.674 1.00 34.52 311 PRO B CA 1
ATOM 5163 C C . PRO B 1 282 ? 31.091 -88.594 7.134 1.00 34.66 311 PRO B C 1
ATOM 5164 O O . PRO B 1 282 ? 32.095 -88.948 7.778 1.00 34.31 311 PRO B O 1
ATOM 5168 N N . ARG B 1 283 ? 30.735 -89.123 5.970 1.00 35.16 312 ARG B N 1
ATOM 5169 C CA . ARG B 1 283 ? 31.636 -89.986 5.200 1.00 35.29 312 ARG B CA 1
ATOM 5170 C C . ARG B 1 283 ? 32.763 -89.120 4.677 1.00 34.87 312 ARG B C 1
ATOM 5171 O O . ARG B 1 283 ? 32.552 -87.931 4.428 1.00 34.27 312 ARG B O 1
ATOM 5179 N N . PRO B 1 284 ? 33.974 -89.697 4.513 1.00 35.28 313 PRO B N 1
ATOM 5180 C CA . PRO B 1 284 ? 35.034 -88.892 3.929 1.00 34.43 313 PRO B CA 1
ATOM 5181 C C . PRO B 1 284 ? 34.833 -88.679 2.419 1.00 34.74 313 PRO B C 1
ATOM 5182 O O . PRO B 1 284 ? 34.125 -89.449 1.766 1.00 35.72 313 PRO B O 1
ATOM 5186 N N . THR B 1 285 ? 35.453 -87.630 1.889 1.00 33.64 314 THR B N 1
ATOM 5187 C CA . THR B 1 285 ? 35.168 -87.137 0.532 1.00 33.75 314 THR B CA 1
ATOM 5188 C C . THR B 1 285 ? 36.196 -87.387 -0.582 1.00 33.41 314 THR B C 1
ATOM 5189 O O . THR B 1 285 ? 35.870 -87.159 -1.740 1.00 34.48 314 THR B O 1
ATOM 5193 N N . PRO B 1 286 ? 37.418 -87.878 -0.273 1.00 33.39 315 PRO B N 1
ATOM 5194 C CA . PRO B 1 286 ? 38.002 -88.525 0.905 1.00 32.81 315 PRO B CA 1
ATOM 5195 C C . PRO B 1 286 ? 38.526 -87.595 2.004 1.00 32.28 315 PRO B C 1
ATOM 5196 O O . PRO B 1 286 ? 39.126 -88.068 2.980 1.00 31.53 315 PRO B O 1
ATOM 5200 N N . LEU B 1 287 ? 38.305 -86.288 1.861 1.00 31.33 316 LEU B N 1
ATOM 5201 C CA . LEU B 1 287 ? 38.740 -85.345 2.889 1.00 30.81 316 LEU B CA 1
ATOM 5202 C C . LEU B 1 287 ? 37.780 -85.450 4.043 1.00 31.01 316 LEU B C 1
ATOM 5203 O O . LEU B 1 287 ? 36.574 -85.590 3.837 1.00 30.91 316 LEU B O 1
ATOM 5208 N N . GLN B 1 288 ? 38.314 -85.382 5.256 1.00 31.19 317 GLN B N 1
ATOM 5209 C CA . GLN B 1 288 ? 37.475 -85.409 6.440 1.00 32.49 317 GLN B CA 1
ATOM 5210 C C . GLN B 1 288 ? 36.647 -84.140 6.571 1.00 31.53 317 GLN B C 1
ATOM 5211 O O . GLN B 1 288 ? 37.136 -83.030 6.338 1.00 30.86 317 GLN B O 1
ATOM 5217 N N . VAL B 1 289 ? 35.388 -84.327 6.958 1.00 31.92 318 VAL B N 1
ATOM 5218 C CA . VAL B 1 289 ? 34.454 -83.228 7.154 1.00 31.19 318 VAL B CA 1
ATOM 5219 C C . VAL B 1 289 ? 34.035 -83.192 8.620 1.00 31.50 318 VAL B C 1
ATOM 5220 O O . VAL B 1 289 ? 33.671 -84.232 9.202 1.00 32.12 318 VAL B O 1
ATOM 5224 N N . ALA B 1 290 ? 34.100 -82.006 9.229 1.00 30.62 319 ALA B N 1
ATOM 5225 C CA . ALA B 1 290 ? 33.635 -81.839 10.606 1.00 30.26 319 ALA B CA 1
ATOM 5226 C C . ALA B 1 290 ? 32.140 -82.177 10.693 1.00 30.98 319 ALA B C 1
ATOM 5227 O O . ALA B 1 290 ? 31.367 -81.789 9.818 1.00 30.12 319 ALA B O 1
ATOM 5229 N N . GLU B 1 291 ? 31.737 -82.897 11.741 1.00 31.83 320 GLU B N 1
ATOM 5230 C CA . GLU B 1 291 ? 30.320 -83.211 11.953 1.00 32.82 320 GLU B CA 1
ATOM 5231 C C . GLU B 1 291 ? 29.551 -81.936 12.295 1.00 32.37 320 GLU B C 1
ATOM 5232 O O . GLU B 1 291 ? 30.035 -81.091 13.079 1.00 31.46 320 GLU B O 1
ATOM 5238 N N . SER B 1 292 ? 28.371 -81.799 11.686 1.00 32.15 321 SER B N 1
ATOM 5239 C CA . SER B 1 292 ? 27.443 -80.709 11.997 1.00 32.24 321 SER B CA 1
ATOM 5240 C C . SER B 1 292 ? 26.487 -81.182 13.066 1.00 33.27 321 SER B C 1
ATOM 5241 O O . SER B 1 292 ? 26.247 -82.378 13.202 1.00 34.80 321 SER B O 1
ATOM 5244 N N . THR B 1 293 ? 25.934 -80.256 13.831 1.00 33.37 322 THR B N 1
ATOM 5245 C CA . THR B 1 293 ? 25.063 -80.651 14.923 1.00 34.85 322 THR B CA 1
ATOM 5246 C C . THR B 1 293 ? 23.925 -79.670 15.102 1.00 34.79 322 THR B C 1
ATOM 5247 O O . THR B 1 293 ? 24.008 -78.507 14.669 1.00 34.72 322 THR B O 1
ATOM 5251 N N . VAL B 1 294 ? 22.845 -80.167 15.693 1.00 35.24 323 VAL B N 1
ATOM 5252 C CA . VAL B 1 294 ? 21.688 -79.361 16.025 1.00 35.89 323 VAL B CA 1
ATOM 5253 C C . VAL B 1 294 ? 21.799 -78.990 17.528 1.00 36.28 323 VAL B C 1
ATOM 5254 O O . VAL B 1 294 ? 21.103 -78.083 18.013 1.00 36.65 323 VAL B O 1
ATOM 5258 N N . GLY B 1 295 ? 22.697 -79.682 18.230 1.00 36.35 324 GLY B N 1
ATOM 5259 C CA . GLY B 1 295 ? 22.874 -79.551 19.685 1.00 37.07 324 GLY B CA 1
ATOM 5260 C C . GLY B 1 295 ? 21.895 -80.404 20.476 1.00 38.27 324 GLY B C 1
ATOM 5261 O O . GLY B 1 295 ? 20.950 -80.948 19.904 1.00 38.88 324 GLY B O 1
ATOM 5262 N N . PRO B 1 296 ? 22.087 -80.498 21.804 1.00 38.91 325 PRO B N 1
ATOM 5263 C CA . PRO B 1 296 ? 21.245 -81.332 22.675 1.00 39.77 325 PRO B CA 1
ATOM 5264 C C . PRO B 1 296 ? 19.777 -80.904 22.808 1.00 40.26 325 PRO B C 1
ATOM 5265 O O . PRO B 1 296 ? 18.908 -81.766 22.995 1.00 41.33 325 PRO B O 1
ATOM 5269 N N . ILE B 1 297 ? 19.504 -79.598 22.727 1.00 39.48 326 ILE B N 1
ATOM 5270 C CA . ILE B 1 297 ? 18.154 -79.041 22.947 1.00 39.21 326 ILE B CA 1
ATOM 5271 C C . ILE B 1 297 ? 17.570 -79.424 24.337 1.00 39.95 326 ILE B C 1
ATOM 5272 O O . ILE B 1 297 ? 16.583 -80.156 24.420 1.00 40.37 326 ILE B O 1
ATOM 5277 N N . PRO B 1 298 ? 18.187 -78.939 25.435 1.00 40.01 327 PRO B N 1
ATOM 5278 C CA . PRO B 1 298 ? 17.724 -79.388 26.763 1.00 40.79 327 PRO B CA 1
ATOM 5279 C C . PRO B 1 298 ? 16.285 -78.996 27.127 1.00 41.00 327 PRO B C 1
ATOM 5280 O O . PRO B 1 298 ? 15.664 -79.659 27.953 1.00 41.07 327 PRO B O 1
ATOM 5284 N N . ASP B 1 299 ? 15.763 -77.928 26.528 1.00 40.07 328 ASP B N 1
ATOM 5285 C CA . ASP B 1 299 ? 14.437 -77.433 26.904 1.00 40.70 328 ASP B CA 1
ATOM 5286 C C . ASP B 1 299 ? 13.794 -76.588 25.809 1.00 39.87 328 ASP B C 1
ATOM 5287 O O . ASP B 1 299 ? 14.421 -76.305 24.791 1.00 38.17 328 ASP B O 1
ATOM 5292 N N . SER B 1 300 ? 12.538 -76.195 26.029 1.00 40.28 329 SER B N 1
ATOM 5293 C CA . SER B 1 300 ? 11.761 -75.477 25.016 1.00 40.77 329 SER B CA 1
ATOM 5294 C C . SER B 1 300 ? 12.361 -74.124 24.610 1.00 39.96 329 SER B C 1
ATOM 5295 O O . SER B 1 300 ? 12.200 -73.700 23.464 1.00 39.81 329 SER B O 1
ATOM 5298 N N . ALA B 1 301 ? 13.044 -73.458 25.546 1.00 39.51 330 ALA B N 1
ATOM 5299 C CA . ALA B 1 301 ? 13.753 -72.209 25.242 1.00 38.56 330 ALA B CA 1
ATOM 5300 C C . ALA B 1 301 ? 14.911 -72.454 24.278 1.00 37.46 330 ALA B C 1
ATOM 5301 O O . ALA B 1 301 ? 15.096 -71.712 23.311 1.00 36.48 330 ALA B O 1
ATOM 5303 N N . ALA B 1 302 ? 15.695 -73.492 24.567 1.00 36.28 331 ALA B N 1
ATOM 5304 C CA . ALA B 1 302 ? 16.762 -73.926 23.679 1.00 35.25 331 ALA B CA 1
ATOM 5305 C C . ALA B 1 302 ? 16.191 -74.332 22.337 1.00 34.59 331 ALA B C 1
ATOM 5306 O O . ALA B 1 302 ? 16.787 -74.018 21.302 1.00 34.52 331 ALA B O 1
ATOM 5308 N N . LEU B 1 303 ? 15.045 -75.023 22.355 1.00 34.22 332 LEU B N 1
ATOM 5309 C CA . LEU B 1 303 ? 14.330 -75.395 21.135 1.00 34.53 332 LEU B CA 1
ATOM 5310 C C . LEU B 1 303 ? 13.936 -74.183 20.275 1.00 34.77 332 LEU B C 1
ATOM 5311 O O . LEU B 1 303 ? 14.069 -74.221 19.044 1.00 33.88 332 LEU B O 1
ATOM 5316 N N . GLY B 1 304 ? 13.436 -73.125 20.917 1.00 35.24 333 GLY B N 1
ATOM 5317 C CA . GLY B 1 304 ? 13.140 -71.885 20.196 1.00 35.39 333 GLY B CA 1
ATOM 5318 C C . GLY B 1 304 ? 14.378 -71.255 19.560 1.00 35.34 333 GLY B C 1
ATOM 5319 O O . GLY B 1 304 ? 14.348 -70.839 18.400 1.00 34.88 333 GLY B O 1
ATOM 5320 N N . MET B 1 305 ? 15.478 -71.186 20.309 1.00 35.48 334 MET B N 1
ATOM 5321 C CA . MET B 1 305 ? 16.730 -70.638 19.758 1.00 36.54 334 MET B CA 1
ATOM 5322 C C . MET B 1 305 ? 17.254 -71.502 18.606 1.00 34.85 334 MET B C 1
ATOM 5323 O O . MET B 1 305 ? 17.704 -70.985 17.569 1.00 34.56 334 MET B O 1
ATOM 5328 N N . THR B 1 306 ? 17.169 -72.821 18.786 1.00 33.57 335 THR B N 1
ATOM 5329 C CA . THR B 1 306 ? 17.599 -73.804 17.785 1.00 32.81 335 THR B CA 1
ATOM 5330 C C . THR B 1 306 ? 16.840 -73.659 16.451 1.00 32.95 335 THR B C 1
ATOM 5331 O O . THR B 1 306 ? 17.416 -73.819 15.374 1.00 32.72 335 THR B O 1
ATOM 5335 N N . SER B 1 307 ? 15.544 -73.348 16.541 1.00 33.49 336 SER B N 1
ATOM 5336 C CA . SER B 1 307 ? 14.654 -73.281 15.373 1.00 33.91 336 SER B CA 1
ATOM 5337 C C . SER B 1 307 ? 15.019 -72.163 14.397 1.00 33.83 336 SER B C 1
ATOM 5338 O O . SER B 1 307 ? 14.669 -72.223 13.217 1.00 34.98 336 SER B O 1
ATOM 5341 N N . ILE B 1 308 ? 15.724 -71.150 14.889 1.00 33.96 337 ILE B N 1
ATOM 5342 C CA . ILE B 1 308 ? 16.252 -70.089 14.025 1.00 34.31 337 ILE B CA 1
ATOM 5343 C C . ILE B 1 308 ? 17.768 -70.175 13.871 1.00 33.89 337 ILE B C 1
ATOM 5344 O O . ILE B 1 308 ? 18.423 -69.185 13.552 1.00 34.37 337 ILE B O 1
ATOM 5349 N N . GLY B 1 309 ? 18.328 -71.360 14.103 1.00 32.98 338 GLY B N 1
ATOM 5350 C CA . GLY B 1 309 ? 19.712 -71.618 13.746 1.00 31.98 338 GLY B CA 1
ATOM 5351 C C . GLY B 1 309 ? 20.736 -71.064 14.717 1.00 32.39 338 GLY B C 1
ATOM 5352 O O . GLY B 1 309 ? 21.883 -70.820 14.339 1.00 31.41 338 GLY B O 1
ATOM 5353 N N . GLN B 1 310 ? 20.329 -70.861 15.968 1.00 32.53 339 GLN B N 1
ATOM 5354 C CA . GLN B 1 310 ? 21.254 -70.404 16.988 1.00 33.00 339 GLN B CA 1
ATOM 5355 C C . GLN B 1 310 ? 21.434 -71.464 18.077 1.00 33.52 339 GLN B C 1
ATOM 5356 O O . GLN B 1 310 ? 21.493 -72.663 17.771 1.00 33.37 339 GLN B O 1
ATOM 5362 N N . LYS B 1 311 ? 21.538 -71.037 19.331 1.00 34.06 340 LYS B N 1
ATOM 5363 C CA . LYS B 1 311 ? 21.860 -71.945 20.436 1.00 34.77 340 LYS B CA 1
ATOM 5364 C C . LYS B 1 311 ? 23.109 -72.771 20.076 1.00 34.64 340 LYS B C 1
ATOM 5365 O O . LYS B 1 311 ? 24.179 -72.185 19.843 1.00 34.82 340 LYS B O 1
ATOM 5371 N N . ASP B 1 312 ? 22.981 -74.100 19.996 1.00 34.10 341 ASP B N 1
ATOM 5372 C CA . ASP B 1 312 ? 24.137 -74.966 19.734 1.00 34.05 341 ASP B CA 1
ATOM 5373 C C . ASP B 1 312 ? 24.170 -75.526 18.297 1.00 32.87 341 ASP B C 1
ATOM 5374 O O . ASP B 1 312 ? 24.962 -76.416 17.992 1.00 32.95 341 ASP B O 1
ATOM 5379 N N . VAL B 1 313 ? 23.327 -75.013 17.411 1.00 31.73 342 VAL B N 1
ATOM 5380 C CA . VAL B 1 313 ? 23.357 -75.471 16.013 1.00 30.67 342 VAL B CA 1
ATOM 5381 C C . VAL B 1 313 ? 24.654 -74.989 15.380 1.00 30.13 342 VAL B C 1
ATOM 5382 O O . VAL B 1 313 ? 24.989 -73.816 15.499 1.00 29.82 342 VAL B O 1
ATOM 5386 N N . ALA B 1 314 ? 25.380 -75.905 14.738 1.00 29.35 343 ALA B N 1
ATOM 5387 C CA . ALA B 1 314 ? 26.644 -75.577 14.066 1.00 29.00 343 ALA B CA 1
ATOM 5388 C C . ALA B 1 314 ? 26.814 -76.449 12.819 1.00 28.65 343 ALA B C 1
ATOM 5389 O O . ALA B 1 314 ? 26.765 -77.664 12.917 1.00 28.13 343 ALA B O 1
ATOM 5391 N N . LEU B 1 315 ? 26.950 -75.835 11.644 1.00 28.01 344 LEU B N 1
ATOM 5392 C CA . LEU B 1 315 ? 27.117 -76.608 10.394 1.00 28.79 344 LEU B CA 1
ATOM 5393 C C . LEU B 1 315 ? 28.394 -76.219 9.686 1.00 27.79 344 LEU B C 1
ATOM 5394 O O . LEU B 1 315 ? 28.848 -75.088 9.818 1.00 28.84 344 LEU B O 1
ATOM 5399 N N . THR B 1 316 ? 28.929 -77.134 8.881 1.00 27.54 345 THR B N 1
ATOM 5400 C CA . THR B 1 316 ? 29.998 -76.787 7.948 1.00 25.38 345 THR B CA 1
ATOM 5401 C C . THR B 1 316 ? 29.335 -76.145 6.728 1.00 25.05 345 THR B C 1
ATOM 5402 O O . THR B 1 316 ? 28.148 -76.406 6.440 1.00 24.42 345 THR B O 1
ATOM 5406 N N . PRO B 1 317 ? 30.073 -75.283 6.005 1.00 24.48 346 PRO B N 1
ATOM 5407 C CA . PRO B 1 317 ? 29.496 -74.828 4.732 1.00 25.64 346 PRO B CA 1
ATOM 5408 C C . PRO B 1 317 ? 29.111 -75.974 3.799 1.00 26.65 346 PRO B C 1
ATOM 5409 O O . PRO B 1 317 ? 28.074 -75.893 3.143 1.00 27.03 346 PRO B O 1
ATOM 5413 N N . LEU B 1 318 ? 29.908 -77.042 3.753 1.00 27.52 347 LEU B N 1
ATOM 5414 C CA . LEU B 1 318 ? 29.512 -78.216 2.964 1.00 28.34 347 LEU B CA 1
ATOM 5415 C C . LEU B 1 318 ? 28.118 -78.750 3.358 1.00 29.32 347 LEU B C 1
ATOM 5416 O O . LEU B 1 318 ? 27.290 -79.023 2.480 1.00 29.66 347 LEU B O 1
ATOM 5421 N N . ALA B 1 319 ? 27.869 -78.893 4.664 1.00 28.63 348 ALA B N 1
ATOM 5422 C CA . ALA B 1 319 ? 26.586 -79.398 5.161 1.00 29.60 348 ALA B CA 1
ATOM 5423 C C . ALA B 1 319 ? 25.420 -78.531 4.701 1.00 30.24 348 ALA B C 1
ATOM 5424 O O . ALA B 1 319 ? 24.364 -79.049 4.343 1.00 30.93 348 ALA B O 1
ATOM 5426 N N . ASN B 1 320 ? 25.617 -77.216 4.691 1.00 29.30 349 ASN B N 1
ATOM 5427 C CA . ASN B 1 320 ? 24.561 -76.313 4.297 1.00 30.00 349 ASN B CA 1
ATOM 5428 C C . ASN B 1 320 ? 24.316 -76.410 2.794 1.00 30.71 349 ASN B C 1
ATOM 5429 O O . ASN B 1 320 ? 23.177 -76.311 2.344 1.00 30.85 349 ASN B O 1
ATOM 5434 N N . ALA B 1 321 ? 25.379 -76.631 2.023 1.00 30.51 350 ALA B N 1
ATOM 5435 C CA . ALA B 1 321 ? 25.248 -76.793 0.575 1.00 31.67 350 ALA B CA 1
ATOM 5436 C C . ALA B 1 321 ? 24.515 -78.090 0.268 1.00 32.56 350 ALA B C 1
ATOM 5437 O O . ALA B 1 321 ? 23.731 -78.161 -0.679 1.00 33.47 350 ALA B O 1
ATOM 5439 N N . GLU B 1 322 ? 24.803 -79.105 1.078 1.00 32.60 351 GLU B N 1
ATOM 5440 C CA . GLU B 1 322 ? 24.181 -80.425 0.992 1.00 34.50 351 GLU B CA 1
ATOM 5441 C C . GLU B 1 322 ? 22.681 -80.394 1.310 1.00 34.47 351 GLU B C 1
ATOM 5442 O O . GLU B 1 322 ? 21.901 -81.128 0.692 1.00 35.56 351 GLU B O 1
ATOM 5448 N N . ILE B 1 323 ? 22.283 -79.564 2.275 1.00 33.88 352 ILE B N 1
ATOM 5449 C CA . ILE B 1 323 ? 20.858 -79.270 2.495 1.00 34.03 352 ILE B CA 1
ATOM 5450 C C . ILE B 1 323 ? 20.232 -78.702 1.213 1.00 34.66 352 ILE B C 1
ATOM 5451 O O . ILE B 1 323 ? 19.215 -79.208 0.744 1.00 35.10 352 ILE B O 1
ATOM 5456 N N . ALA B 1 324 ? 20.866 -77.691 0.625 1.00 33.75 353 ALA B N 1
ATOM 5457 C CA . ALA B 1 324 ? 20.376 -77.139 -0.641 1.00 34.70 353 ALA B CA 1
ATOM 5458 C C . ALA B 1 324 ? 20.367 -78.197 -1.745 1.00 35.51 353 ALA B C 1
ATOM 5459 O O . ALA B 1 324 ? 19.410 -78.274 -2.517 1.00 36.78 353 ALA B O 1
ATOM 5461 N N . ALA B 1 325 ? 21.421 -79.020 -1.804 1.00 34.63 354 ALA B N 1
ATOM 5462 C CA . ALA B 1 325 ? 21.537 -80.072 -2.829 1.00 35.41 354 ALA B CA 1
ATOM 5463 C C . ALA B 1 325 ? 20.467 -81.146 -2.685 1.00 36.38 354 ALA B C 1
ATOM 5464 O O . ALA B 1 325 ? 19.917 -81.627 -3.683 1.00 37.31 354 ALA B O 1
ATOM 5466 N N . THR B 1 326 ? 20.167 -81.515 -1.438 1.00 35.55 355 THR B N 1
ATOM 5467 C CA . THR B 1 326 ? 19.136 -82.513 -1.147 1.00 36.79 355 THR B CA 1
ATOM 5468 C C . THR B 1 326 ? 17.749 -82.110 -1.658 1.00 38.04 355 THR B C 1
ATOM 5469 O O . THR B 1 326 ? 17.049 -82.904 -2.304 1.00 39.07 355 THR B O 1
ATOM 5473 N N . ILE B 1 327 ? 17.358 -80.879 -1.356 1.00 37.88 356 ILE B N 1
ATOM 5474 C CA . ILE B 1 327 ? 16.074 -80.334 -1.788 1.00 39.07 356 ILE B CA 1
ATOM 5475 C C . ILE B 1 327 ? 16.048 -80.229 -3.317 1.00 40.73 356 ILE B C 1
ATOM 5476 O O . ILE B 1 327 ? 15.034 -80.544 -3.948 1.00 41.93 356 ILE B O 1
ATOM 5481 N N . ALA B 1 328 ? 17.183 -79.810 -3.888 1.00 40.55 357 ALA B N 1
ATOM 5482 C CA . ALA B 1 328 ? 17.377 -79.701 -5.328 1.00 42.03 357 ALA B CA 1
ATOM 5483 C C . ALA B 1 328 ? 17.222 -81.052 -6.021 1.00 43.43 357 ALA B C 1
ATOM 5484 O O . ALA B 1 328 ? 16.789 -81.127 -7.181 1.00 44.84 357 ALA B O 1
ATOM 5486 N N . ASN B 1 329 ? 17.579 -82.112 -5.300 1.00 43.03 358 ASN B N 1
ATOM 5487 C CA . ASN B 1 329 ? 17.555 -83.459 -5.838 1.00 44.55 358 ASN B CA 1
ATOM 5488 C C . ASN B 1 329 ? 16.288 -84.251 -5.459 1.00 45.68 358 ASN B C 1
ATOM 5489 O O . ASN B 1 329 ? 16.310 -85.485 -5.397 1.00 46.75 358 ASN B O 1
ATOM 5494 N N . GLY B 1 330 ? 15.192 -83.545 -5.195 1.00 45.96 359 GLY B N 1
ATOM 5495 C CA . GLY B 1 330 ? 13.906 -84.201 -4.918 1.00 47.19 359 GLY B CA 1
ATOM 5496 C C . GLY B 1 330 ? 13.810 -84.860 -3.549 1.00 46.72 359 GLY B C 1
ATOM 5497 O O . GLY B 1 330 ? 12.914 -85.684 -3.305 1.00 47.38 359 GLY B O 1
ATOM 5498 N N . GLY B 1 331 ? 14.729 -84.500 -2.651 1.00 44.99 360 GLY B N 1
ATOM 5499 C CA . GLY B 1 331 ? 14.723 -85.016 -1.276 1.00 43.70 360 GLY B CA 1
ATOM 5500 C C . GLY B 1 331 ? 15.782 -86.075 -1.007 1.00 43.14 360 GLY B C 1
ATOM 5501 O O . GLY B 1 331 ? 15.984 -86.486 0.136 1.00 42.46 360 GLY B O 1
ATOM 5502 N N . ILE B 1 332 ? 16.450 -86.528 -2.063 1.00 42.93 361 ILE B N 1
ATOM 5503 C CA . ILE B 1 332 ? 17.492 -87.538 -1.937 1.00 42.71 361 ILE B CA 1
ATOM 5504 C C . ILE B 1 332 ? 18.865 -86.877 -1.826 1.00 41.06 361 ILE B C 1
ATOM 5505 O O . ILE B 1 332 ? 19.259 -86.098 -2.690 1.00 40.72 361 ILE B O 1
ATOM 5510 N N . THR B 1 333 ? 19.576 -87.212 -0.752 1.00 39.87 362 THR B N 1
ATOM 5511 C CA . THR B 1 333 ? 20.943 -86.775 -0.529 1.00 38.34 362 THR B CA 1
ATOM 5512 C C . THR B 1 333 ? 21.924 -87.720 -1.226 1.00 39.26 362 THR B C 1
ATOM 5513 O O . THR B 1 333 ? 21.970 -88.913 -0.925 1.00 40.70 362 THR B O 1
ATOM 5517 N N . MET B 1 334 ? 22.697 -87.192 -2.166 1.00 39.30 363 MET B N 1
ATOM 5518 C CA . MET B 1 334 ? 23.773 -87.964 -2.788 1.00 40.06 363 MET B CA 1
ATOM 5519 C C . MET B 1 334 ? 25.013 -87.764 -1.927 1.00 38.85 363 MET B C 1
ATOM 5520 O O . MET B 1 334 ? 25.253 -86.659 -1.461 1.00 38.04 363 MET B O 1
ATOM 5525 N N . ARG B 1 335 ? 25.794 -88.819 -1.707 1.00 39.30 364 ARG B N 1
ATOM 5526 C CA . ARG B 1 335 ? 27.034 -88.689 -0.929 1.00 39.02 364 ARG B CA 1
ATOM 5527 C C . ARG B 1 335 ? 28.010 -87.780 -1.706 1.00 37.60 364 ARG B C 1
ATOM 5528 O O . ARG B 1 335 ? 28.323 -88.074 -2.853 1.00 38.27 364 ARG B O 1
ATOM 5536 N N . PRO B 1 336 ? 28.448 -86.654 -1.101 1.00 36.20 365 PRO B N 1
ATOM 5537 C CA . PRO B 1 336 ? 29.415 -85.750 -1.742 1.00 35.34 365 PRO B CA 1
ATOM 5538 C C . PRO B 1 336 ? 30.772 -86.410 -1.874 1.00 34.90 365 PRO B C 1
ATOM 5539 O O . PRO B 1 336 ? 31.236 -87.077 -0.945 1.00 34.71 365 PRO B O 1
ATOM 5543 N N . TYR B 1 337 ? 31.391 -86.247 -3.035 1.00 34.53 366 TYR B N 1
ATOM 5544 C CA . TYR B 1 337 ? 32.703 -86.800 -3.267 1.00 34.39 366 TYR B CA 1
ATOM 5545 C C . TYR B 1 337 ? 33.538 -85.828 -4.093 1.00 34.25 366 TYR B C 1
ATOM 5546 O O . TYR B 1 337 ? 32.990 -85.047 -4.884 1.00 34.31 366 TYR B O 1
ATOM 5555 N N . LEU B 1 338 ? 34.858 -85.907 -3.907 1.00 33.32 367 LEU B N 1
ATOM 5556 C CA . LEU B 1 338 ? 35.804 -84.954 -4.467 1.00 32.60 367 LEU B CA 1
ATOM 5557 C C . LEU B 1 338 ? 36.703 -85.616 -5.517 1.00 33.70 367 LEU B C 1
ATOM 5558 O O . LEU B 1 338 ? 37.266 -84.929 -6.367 1.00 33.21 367 LEU B O 1
ATOM 5563 N N . VAL B 1 339 ? 36.845 -86.938 -5.455 1.00 34.68 368 VAL B N 1
ATOM 5564 C CA . VAL B 1 339 ? 37.642 -87.665 -6.448 1.00 36.31 368 VAL B CA 1
ATOM 5565 C C . VAL B 1 339 ? 36.739 -88.406 -7.422 1.00 38.13 368 VAL B C 1
ATOM 5566 O O . VAL B 1 339 ? 35.978 -89.296 -7.030 1.00 38.63 368 VAL B O 1
ATOM 5570 N N . GLY B 1 340 ? 36.826 -88.019 -8.691 1.00 38.97 369 GLY B N 1
ATOM 5571 C CA . GLY B 1 340 ? 36.054 -88.652 -9.754 1.00 41.21 369 GLY B CA 1
ATOM 5572 C C . GLY B 1 340 ? 36.614 -90.003 -10.148 1.00 42.93 369 GLY B C 1
ATOM 5573 O O . GLY B 1 340 ? 35.864 -90.968 -10.325 1.00 44.43 369 GLY B O 1
ATOM 5574 N N . SER B 1 341 ? 37.935 -90.066 -10.311 1.00 43.11 370 SER B N 1
ATOM 5575 C CA . SER B 1 341 ? 38.605 -91.311 -10.671 1.00 44.69 370 SER B CA 1
ATOM 5576 C C . SER B 1 341 ? 40.077 -91.289 -10.276 1.00 44.59 370 SER B C 1
ATOM 5577 O O . SER B 1 341 ? 40.651 -90.234 -10.010 1.00 43.07 370 SER B O 1
ATOM 5580 N N . LEU B 1 342 ? 40.662 -92.478 -10.209 1.00 46.00 371 LEU B N 1
ATOM 5581 C CA . LEU B 1 342 ? 42.070 -92.648 -9.925 1.00 46.51 371 LEU B CA 1
ATOM 5582 C C . LEU B 1 342 ? 42.629 -93.367 -11.137 1.00 48.73 371 LEU B C 1
ATOM 5583 O O . LEU B 1 342 ? 42.041 -94.357 -11.596 1.00 50.34 371 LEU B O 1
ATOM 5588 N N . LYS B 1 343 ? 43.732 -92.861 -11.676 1.00 48.95 372 LYS B N 1
ATOM 5589 C CA . LYS B 1 343 ? 44.316 -93.437 -12.887 1.00 51.27 372 LYS B CA 1
ATOM 5590 C C . LYS B 1 343 ? 45.767 -93.856 -12.680 1.00 51.75 372 LYS B C 1
ATOM 5591 O O . LYS B 1 343 ? 46.463 -93.318 -11.814 1.00 50.42 372 LYS B O 1
ATOM 5597 N N . GLY B 1 344 ? 46.213 -94.830 -13.468 1.00 54.00 373 GLY B N 1
ATOM 5598 C CA . GLY B 1 344 ? 47.619 -95.211 -13.485 1.00 55.42 373 GLY B CA 1
ATOM 5599 C C . GLY B 1 344 ? 48.431 -94.096 -14.117 1.00 55.68 373 GLY B C 1
ATOM 5600 O O . GLY B 1 344 ? 47.856 -93.121 -14.609 1.00 55.38 373 GLY B O 1
ATOM 5601 N N . PRO B 1 345 ? 49.770 -94.225 -14.098 1.00 56.32 374 PRO B N 1
ATOM 5602 C CA . PRO B 1 345 ? 50.677 -93.234 -14.680 1.00 56.49 374 PRO B CA 1
ATOM 5603 C C . PRO B 1 345 ? 50.530 -93.068 -16.195 1.00 58.23 374 PRO B C 1
ATOM 5604 O O . PRO B 1 345 ? 51.018 -92.082 -16.752 1.00 58.07 374 PRO B O 1
ATOM 5608 N N . ASP B 1 346 ? 49.873 -94.027 -16.845 1.00 60.23 375 ASP B N 1
ATOM 5609 C CA . ASP B 1 346 ? 49.607 -93.965 -18.280 1.00 61.84 375 ASP B CA 1
ATOM 5610 C C . ASP B 1 346 ? 48.139 -93.683 -18.572 1.00 62.25 375 ASP B C 1
ATOM 5611 O O . ASP B 1 346 ? 47.679 -93.846 -19.706 1.00 63.65 375 ASP B O 1
ATOM 5616 N N . LEU B 1 347 ? 47.423 -93.264 -17.528 1.00 61.26 376 LEU B N 1
ATOM 5617 C CA . LEU B 1 347 ? 46.022 -92.823 -17.593 1.00 61.40 376 LEU B CA 1
ATOM 5618 C C . LEU B 1 347 ? 44.989 -93.944 -17.771 1.00 62.91 376 LEU B C 1
ATOM 5619 O O . LEU B 1 347 ? 43.847 -93.694 -18.167 1.00 63.09 376 LEU B O 1
ATOM 5624 N N . ALA B 1 348 ? 45.399 -95.173 -17.458 1.00 63.79 377 ALA B N 1
ATOM 5625 C CA . ALA B 1 348 ? 44.478 -96.299 -17.361 1.00 65.36 377 ALA B CA 1
ATOM 5626 C C . ALA B 1 348 ? 43.685 -96.174 -16.065 1.00 64.55 377 ALA B C 1
ATOM 5627 O O . ALA B 1 348 ? 44.235 -95.782 -15.028 1.00 62.84 377 ALA B O 1
ATOM 5629 N N . ASN B 1 349 ? 42.396 -96.507 -16.124 1.00 65.46 378 ASN B N 1
ATOM 5630 C CA . ASN B 1 349 ? 41.513 -96.309 -14.984 1.00 64.67 378 ASN B CA 1
ATOM 5631 C C . ASN B 1 349 ? 41.649 -97.391 -13.924 1.00 64.84 378 ASN B C 1
ATOM 5632 O O . ASN B 1 349 ? 41.538 -98.580 -14.220 1.00 66.49 378 ASN B O 1
ATOM 5637 N N . ILE B 1 350 ? 41.904 -96.957 -12.694 1.00 62.94 379 ILE B N 1
ATOM 5638 C CA . ILE B 1 350 ? 42.085 -97.848 -11.552 1.00 63.06 379 ILE B CA 1
ATOM 5639 C C . ILE B 1 350 ? 40.782 -97.941 -10.755 1.00 63.02 379 ILE B C 1
ATOM 5640 O O . ILE B 1 350 ? 40.340 -99.035 -10.382 1.00 63.99 379 ILE B O 1
ATOM 5645 N N . SER B 1 351 ? 40.173 -96.783 -10.514 1.00 61.52 380 SER B N 1
ATOM 5646 C CA . SER B 1 351 ? 38.905 -96.691 -9.806 1.00 61.33 380 SER B CA 1
ATOM 5647 C C . SER B 1 351 ? 38.087 -95.580 -10.451 1.00 60.80 380 SER B C 1
ATOM 5648 O O . SER B 1 351 ? 38.638 -94.540 -10.812 1.00 59.50 380 SER B O 1
ATOM 5651 N N . THR B 1 352 ? 36.788 -95.814 -10.627 1.00 61.42 381 THR B N 1
ATOM 5652 C CA . THR B 1 352 ? 35.868 -94.750 -11.015 1.00 60.89 381 THR B CA 1
ATOM 5653 C C . THR B 1 352 ? 34.741 -94.673 -9.994 1.00 60.47 381 THR B C 1
ATOM 5654 O O . THR B 1 352 ? 34.027 -95.650 -9.768 1.00 61.42 381 THR B O 1
ATOM 5658 N N . THR B 1 353 ? 34.597 -93.502 -9.378 1.00 58.92 382 THR B N 1
ATOM 5659 C CA . THR B 1 353 ? 33.636 -93.309 -8.305 1.00 58.20 382 THR B CA 1
ATOM 5660 C C . THR B 1 353 ? 32.227 -93.338 -8.877 1.00 59.41 382 THR B C 1
ATOM 5661 O O . THR B 1 353 ? 31.913 -92.620 -9.825 1.00 59.75 382 THR B O 1
ATOM 5665 N N . VAL B 1 354 ? 31.398 -94.208 -8.323 1.00 60.48 383 VAL B N 1
ATOM 5666 C CA . VAL B 1 354 ? 29.986 -94.198 -8.642 1.00 61.94 383 VAL B CA 1
ATOM 5667 C C . VAL B 1 354 ? 29.241 -93.398 -7.574 1.00 60.87 383 VAL B C 1
ATOM 5668 O O . VAL B 1 354 ? 29.576 -93.438 -6.383 1.00 59.88 383 VAL B O 1
ATOM 5672 N N . ARG B 1 355 ? 28.254 -92.643 -8.034 1.00 61.32 384 ARG B N 1
ATOM 5673 C CA . ARG B 1 355 ? 27.415 -91.839 -7.179 1.00 60.86 384 ARG B CA 1
ATOM 5674 C C . ARG B 1 355 ? 26.459 -92.759 -6.443 1.00 61.95 384 ARG B C 1
ATOM 5675 O O . ARG B 1 355 ? 25.965 -93.730 -7.025 1.00 63.46 384 ARG B O 1
ATOM 5683 N N . TYR B 1 356 ? 26.214 -92.475 -5.164 1.00 61.18 385 TYR B N 1
ATOM 5684 C CA . TYR B 1 356 ? 25.169 -93.201 -4.442 1.00 62.45 385 TYR B CA 1
ATOM 5685 C C . TYR B 1 356 ? 24.271 -92.335 -3.559 1.00 61.32 385 TYR B C 1
ATOM 5686 O O . TYR B 1 356 ? 24.691 -91.298 -3.035 1.00 59.65 385 TYR B O 1
ATOM 5695 N N . GLN B 1 357 ? 23.022 -92.771 -3.438 1.00 62.10 386 GLN B N 1
ATOM 5696 C CA . GLN B 1 357 ? 22.004 -92.073 -2.677 1.00 61.51 386 GLN B CA 1
ATOM 5697 C C . GLN B 1 357 ? 22.152 -92.469 -1.212 1.00 60.98 386 GLN B C 1
ATOM 5698 O O . GLN B 1 357 ? 21.950 -93.629 -0.851 1.00 62.11 386 GLN B O 1
ATOM 5704 N N . GLN B 1 358 ? 22.519 -91.498 -0.382 1.00 59.41 387 GLN B N 1
ATOM 5705 C CA . GLN B 1 358 ? 22.853 -91.722 1.027 1.00 58.78 387 GLN B CA 1
ATOM 5706 C C . GLN B 1 358 ? 21.614 -91.970 1.875 1.00 58.86 387 GLN B C 1
ATOM 5707 O O . GLN B 1 358 ? 21.553 -92.929 2.659 1.00 59.58 387 GLN B O 1
ATOM 5713 N N . ARG B 1 359 ? 20.631 -91.093 1.704 1.00 57.77 388 ARG B N 1
ATOM 5714 C CA . ARG B 1 359 ? 19.406 -91.093 2.490 1.00 57.51 388 ARG B CA 1
ATOM 5715 C C . ARG B 1 359 ? 18.358 -90.272 1.760 1.00 56.13 388 ARG B C 1
ATOM 5716 O O . ARG B 1 359 ? 18.700 -89.385 0.965 1.00 55.38 388 ARG B O 1
ATOM 5724 N N . ARG B 1 360 ? 17.089 -90.587 2.017 1.00 55.34 389 ARG B N 1
ATOM 5725 C CA . ARG B 1 360 ? 15.988 -89.696 1.666 1.00 53.61 389 ARG B CA 1
ATOM 5726 C C . ARG B 1 360 ? 15.670 -88.847 2.890 1.00 51.66 389 ARG B C 1
ATOM 5727 O O . ARG B 1 360 ? 15.249 -89.365 3.927 1.00 51.79 389 ARG B O 1
ATOM 5735 N N . ALA B 1 361 ? 15.882 -87.544 2.763 1.00 49.21 390 ALA B N 1
ATOM 5736 C CA . ALA B 1 361 ? 15.657 -86.603 3.858 1.00 47.07 390 ALA B CA 1
ATOM 5737 C C . ALA B 1 361 ? 14.175 -86.298 4.024 1.00 46.74 390 ALA B C 1
ATOM 5738 O O . ALA B 1 361 ? 13.647 -86.315 5.143 1.00 46.67 390 ALA B O 1
ATOM 5740 N N . VAL B 1 362 ? 13.526 -86.004 2.899 1.00 46.06 391 VAL B N 1
ATOM 5741 C CA . VAL B 1 362 ? 12.116 -85.604 2.839 1.00 45.72 391 VAL B CA 1
ATOM 5742 C C . VAL B 1 362 ? 11.487 -86.202 1.576 1.00 46.72 391 VAL B C 1
ATOM 5743 O O . VAL B 1 362 ? 12.203 -86.592 0.648 1.00 45.78 391 VAL B O 1
ATOM 5747 N N . SER B 1 363 ? 10.155 -86.267 1.537 1.00 47.30 392 SER B N 1
ATOM 5748 C CA . SER B 1 363 ? 9.435 -86.729 0.355 1.00 49.24 392 SER B CA 1
ATOM 5749 C C . SER B 1 363 ? 9.616 -85.756 -0.833 1.00 49.78 392 SER B C 1
ATOM 5750 O O . SER B 1 363 ? 9.927 -84.573 -0.627 1.00 48.64 392 SER B O 1
ATOM 5753 N N . PRO B 1 364 ? 9.413 -86.239 -2.081 1.00 51.75 393 PRO B N 1
ATOM 5754 C CA . PRO B 1 364 ? 9.542 -85.311 -3.212 1.00 52.21 393 PRO B CA 1
ATOM 5755 C C . PRO B 1 364 ? 8.586 -84.127 -3.068 1.00 52.43 393 PRO B C 1
ATOM 5756 O O . PRO B 1 364 ? 8.948 -82.997 -3.413 1.00 51.93 393 PRO B O 1
ATOM 5760 N N . GLN B 1 365 ? 7.394 -84.394 -2.535 1.00 53.34 394 GLN B N 1
ATOM 5761 C CA . GLN B 1 365 ? 6.390 -83.365 -2.248 1.00 53.96 394 GLN B CA 1
ATOM 5762 C C . GLN B 1 365 ? 6.925 -82.244 -1.346 1.00 51.63 394 GLN B C 1
ATOM 5763 O O . GLN B 1 365 ? 6.862 -81.072 -1.713 1.00 51.72 394 GLN B O 1
ATOM 5769 N N . VAL B 1 366 ? 7.444 -82.608 -0.175 1.00 49.77 395 VAL B N 1
ATOM 5770 C CA . VAL B 1 366 ? 8.056 -81.635 0.740 1.00 47.74 395 VAL B CA 1
ATOM 5771 C C . VAL B 1 366 ? 9.193 -80.854 0.049 1.00 46.56 395 VAL B C 1
ATOM 5772 O O . VAL B 1 366 ? 9.263 -79.631 0.151 1.00 45.80 395 VAL B O 1
ATOM 5776 N N . ALA B 1 367 ? 10.052 -81.558 -0.681 1.00 46.51 396 ALA B N 1
ATOM 5777 C CA . ALA B 1 367 ? 11.169 -80.911 -1.360 1.00 45.73 396 ALA B CA 1
ATOM 5778 C C . ALA B 1 367 ? 10.681 -79.915 -2.423 1.00 46.78 396 ALA B C 1
ATOM 5779 O O . ALA B 1 367 ? 11.274 -78.852 -2.595 1.00 46.14 396 ALA B O 1
ATOM 5781 N N . ALA B 1 368 ? 9.587 -80.251 -3.104 1.00 48.57 397 ALA B N 1
ATOM 5782 C CA . ALA B 1 368 ? 8.968 -79.345 -4.077 1.00 50.08 397 ALA B CA 1
ATOM 5783 C C . ALA B 1 368 ? 8.446 -78.085 -3.379 1.00 49.81 397 ALA B C 1
ATOM 5784 O O . ALA B 1 368 ? 8.650 -76.972 -3.862 1.00 50.22 397 ALA B O 1
ATOM 5786 N N . LYS B 1 369 ? 7.779 -78.274 -2.245 1.00 49.26 398 LYS B N 1
ATOM 5787 C CA . LYS B 1 369 ? 7.291 -77.159 -1.434 1.00 49.22 398 LYS B CA 1
ATOM 5788 C C . LYS B 1 369 ? 8.444 -76.290 -0.951 1.00 47.27 398 LYS B C 1
ATOM 5789 O O . LYS B 1 369 ? 8.381 -75.066 -1.063 1.00 47.03 398 LYS B O 1
ATOM 5795 N N . LEU B 1 370 ? 9.489 -76.924 -0.405 1.00 45.96 399 LEU B N 1
ATOM 5796 C CA . LEU B 1 370 ? 10.683 -76.193 0.041 1.00 44.61 399 LEU B CA 1
ATOM 5797 C C . LEU B 1 370 ? 11.251 -75.394 -1.119 1.00 44.78 399 LEU B C 1
ATOM 5798 O O . LEU B 1 370 ? 11.531 -74.204 -0.962 1.00 44.64 399 LEU B O 1
ATOM 5803 N N . THR B 1 371 ? 11.341 -76.029 -2.289 1.00 45.63 400 THR B N 1
ATOM 5804 C CA . THR B 1 371 ? 11.767 -75.367 -3.522 1.00 46.30 400 THR B CA 1
ATOM 5805 C C . THR B 1 371 ? 10.895 -74.152 -3.829 1.00 47.24 400 THR B C 1
ATOM 5806 O O . THR B 1 371 ? 11.416 -73.084 -4.138 1.00 46.88 400 THR B O 1
ATOM 5810 N N . GLU B 1 372 ? 9.575 -74.328 -3.748 1.00 48.62 401 GLU B N 1
ATOM 5811 C CA . GLU B 1 372 ? 8.608 -73.233 -3.900 1.00 49.97 401 GLU B CA 1
ATOM 5812 C C . GLU B 1 372 ? 8.916 -72.036 -2.987 1.00 48.01 401 GLU B C 1
ATOM 5813 O O . GLU B 1 372 ? 9.034 -70.897 -3.451 1.00 47.85 401 GLU B O 1
ATOM 5819 N N . LEU B 1 373 ? 9.024 -72.313 -1.688 1.00 45.99 402 LEU B N 1
ATOM 5820 C CA . LEU B 1 373 ? 9.285 -71.302 -0.667 1.00 44.86 402 LEU B CA 1
ATOM 5821 C C . LEU B 1 373 ? 10.630 -70.595 -0.861 1.00 43.85 402 LEU B C 1
ATOM 5822 O O . LEU B 1 373 ? 10.747 -69.388 -0.644 1.00 43.97 402 LEU B O 1
ATOM 5827 N N . MET B 1 374 ? 11.638 -71.360 -1.264 1.00 43.08 403 MET B N 1
ATOM 5828 C CA . MET B 1 374 ? 12.984 -70.824 -1.490 1.00 41.73 403 MET B CA 1
ATOM 5829 C C . MET B 1 374 ? 13.063 -69.954 -2.743 1.00 43.23 403 MET B C 1
ATOM 5830 O O . MET B 1 374 ? 13.846 -69.005 -2.796 1.00 43.19 403 MET B O 1
ATOM 5835 N N . VAL B 1 375 ? 12.249 -70.266 -3.753 1.00 44.86 404 VAL B N 1
ATOM 5836 C CA . VAL B 1 375 ? 12.160 -69.401 -4.935 1.00 46.34 404 VAL B CA 1
ATOM 5837 C C . VAL B 1 375 ? 11.527 -68.064 -4.525 1.00 47.19 404 VAL B C 1
ATOM 5838 O O . VAL B 1 375 ? 11.981 -66.994 -4.935 1.00 47.17 404 VAL B O 1
ATOM 5842 N N . GLY B 1 376 ? 10.486 -68.139 -3.699 1.00 48.05 405 GLY B N 1
ATOM 5843 C CA . GLY B 1 376 ? 9.849 -66.944 -3.131 1.00 49.25 405 GLY B CA 1
ATOM 5844 C C . GLY B 1 376 ? 10.826 -66.092 -2.332 1.00 48.82 405 GLY B C 1
ATOM 5845 O O . GLY B 1 376 ? 10.858 -64.869 -2.486 1.00 49.67 405 GLY B O 1
ATOM 5846 N N . ALA B 1 377 ? 11.631 -66.744 -1.487 1.00 47.85 406 ALA B N 1
ATOM 5847 C CA . ALA B 1 377 ? 12.673 -66.076 -0.692 1.00 47.48 406 ALA B CA 1
ATOM 5848 C C . ALA B 1 377 ? 13.733 -65.371 -1.550 1.00 48.35 406 ALA B C 1
ATOM 5849 O O . ALA B 1 377 ? 14.109 -64.224 -1.268 1.00 48.84 406 ALA B O 1
ATOM 5851 N N . GLU B 1 378 ? 14.230 -66.067 -2.572 1.00 48.82 407 GLU B N 1
ATOM 5852 C CA . GLU B 1 378 ? 15.150 -65.463 -3.533 1.00 50.22 407 GLU B CA 1
ATOM 5853 C C . GLU B 1 378 ? 14.566 -64.176 -4.126 1.00 53.11 407 GLU B C 1
ATOM 5854 O O . GLU B 1 378 ? 15.255 -63.161 -4.198 1.00 53.58 407 GLU B O 1
ATOM 5860 N N . LYS B 1 379 ? 13.297 -64.229 -4.529 1.00 55.78 408 LYS B N 1
ATOM 5861 C CA . LYS B 1 379 ? 12.600 -63.072 -5.110 1.00 59.55 408 LYS B CA 1
ATOM 5862 C C . LYS B 1 379 ? 12.413 -61.923 -4.112 1.00 60.41 408 LYS B C 1
ATOM 5863 O O . LYS B 1 379 ? 12.753 -60.771 -4.406 1.00 61.52 408 LYS B O 1
ATOM 5869 N N . VAL B 1 380 ? 11.884 -62.248 -2.935 1.00 60.63 409 VAL B N 1
ATOM 5870 C CA . VAL B 1 380 ? 11.691 -61.274 -1.857 1.00 61.73 409 VAL B CA 1
ATOM 5871 C C . VAL B 1 380 ? 12.991 -60.522 -1.535 1.00 61.87 409 VAL B C 1
ATOM 5872 O O . VAL B 1 380 ? 12.964 -59.344 -1.173 1.00 62.81 409 VAL B O 1
ATOM 5876 N N . ALA B 1 381 ? 14.122 -61.199 -1.718 1.00 61.64 410 ALA B N 1
ATOM 5877 C CA . ALA B 1 381 ? 15.439 -60.595 -1.537 1.00 62.16 410 ALA B CA 1
ATOM 5878 C C . ALA B 1 381 ? 15.920 -59.838 -2.783 1.00 64.09 410 ALA B C 1
ATOM 5879 O O . ALA B 1 381 ? 17.035 -60.047 -3.262 1.00 63.91 410 ALA B O 1
ATOM 5881 N N . GLN B 1 382 ? 15.070 -58.957 -3.303 1.00 66.80 411 GLN B N 1
ATOM 5882 C CA . GLN B 1 382 ? 15.434 -58.089 -4.429 1.00 68.75 411 GLN B CA 1
ATOM 5883 C C . GLN B 1 382 ? 14.841 -56.692 -4.265 1.00 70.55 411 GLN B C 1
ATOM 5884 O O . GLN B 1 382 ? 14.706 -56.194 -3.145 1.00 70.63 411 GLN B O 1
ATOM 5890 N N . PRO B 1 388 ? 17.160 -61.491 -12.193 1.00 63.78 417 PRO B N 1
ATOM 5891 C CA . PRO B 1 388 ? 16.302 -61.324 -13.360 1.00 65.49 417 PRO B CA 1
ATOM 5892 C C . PRO B 1 388 ? 16.664 -62.319 -14.474 1.00 65.45 417 PRO B C 1
ATOM 5893 O O . PRO B 1 388 ? 16.444 -62.039 -15.657 1.00 67.74 417 PRO B O 1
ATOM 5897 N N . GLY B 1 389 ? 17.219 -63.466 -14.081 1.00 63.15 418 GLY B N 1
ATOM 5898 C CA . GLY B 1 389 ? 17.710 -64.471 -15.025 1.00 62.15 418 GLY B CA 1
ATOM 5899 C C . GLY B 1 389 ? 17.299 -65.879 -14.641 1.00 60.22 418 GLY B C 1
ATOM 5900 O O . GLY B 1 389 ? 16.103 -66.179 -14.585 1.00 61.17 418 GLY B O 1
ATOM 5901 N N . VAL B 1 390 ? 18.277 -66.746 -14.374 1.00 57.41 419 VAL B N 1
ATOM 5902 C CA . VAL B 1 390 ? 17.970 -68.121 -13.966 1.00 55.54 419 VAL B CA 1
ATOM 5903 C C . VAL B 1 390 ? 17.071 -68.087 -12.731 1.00 53.75 419 VAL B C 1
ATOM 5904 O O . VAL B 1 390 ? 17.172 -67.178 -11.907 1.00 52.70 419 VAL B O 1
ATOM 5908 N N . GLN B 1 391 ? 16.160 -69.048 -12.634 1.00 52.86 420 GLN B N 1
ATOM 5909 C CA . GLN B 1 391 ? 15.311 -69.134 -11.463 1.00 51.39 420 GLN B CA 1
ATOM 5910 C C . GLN B 1 391 ? 16.130 -69.816 -10.408 1.00 48.19 420 GLN B C 1
ATOM 5911 O O . GLN B 1 391 ? 16.602 -70.934 -10.609 1.00 47.31 420 GLN B O 1
ATOM 5917 N N . ILE B 1 392 ? 16.311 -69.112 -9.302 1.00 46.71 421 ILE B N 1
ATOM 5918 C CA . ILE B 1 392 ? 17.137 -69.572 -8.198 1.00 43.75 421 ILE B CA 1
ATOM 5919 C C . ILE B 1 392 ? 16.246 -69.802 -6.987 1.00 43.57 421 ILE B C 1
ATOM 5920 O O . ILE B 1 392 ? 15.384 -68.976 -6.686 1.00 44.49 421 ILE B O 1
ATOM 5925 N N . ALA B 1 393 ? 16.430 -70.944 -6.327 1.00 42.33 422 ALA B N 1
ATOM 5926 C CA . ALA B 1 393 ? 15.821 -71.203 -5.028 1.00 41.69 422 ALA B CA 1
ATOM 5927 C C . ALA B 1 393 ? 16.912 -70.990 -3.998 1.00 40.15 422 ALA B C 1
ATOM 5928 O O . ALA B 1 393 ? 17.956 -71.641 -4.049 1.00 39.19 422 ALA B O 1
ATOM 5930 N N . SER B 1 394 ? 16.681 -70.071 -3.071 1.00 40.01 423 SER B N 1
ATOM 5931 C CA . SER B 1 394 ? 17.707 -69.724 -2.091 1.00 38.89 423 SER B CA 1
ATOM 5932 C C . SER B 1 394 ? 17.147 -69.474 -0.695 1.00 38.67 423 SER B C 1
ATOM 5933 O O . SER B 1 394 ? 15.942 -69.375 -0.491 1.00 38.62 423 SER B O 1
ATOM 5936 N N . LYS B 1 395 ? 18.055 -69.397 0.263 1.00 38.22 424 LYS B N 1
ATOM 5937 C CA . LYS B 1 395 ? 17.745 -68.894 1.590 1.00 38.86 424 LYS B CA 1
ATOM 5938 C C . LYS B 1 395 ? 18.974 -68.181 2.105 1.00 38.87 424 LYS B C 1
ATOM 5939 O O . LYS B 1 395 ? 20.063 -68.770 2.179 1.00 36.93 424 LYS B O 1
ATOM 5945 N N . THR B 1 396 ? 18.811 -66.908 2.423 1.00 40.56 425 THR B N 1
ATOM 5946 C CA . THR B 1 396 ? 19.895 -66.191 3.062 1.00 42.41 425 THR B CA 1
ATOM 5947 C C . THR B 1 396 ? 19.725 -66.282 4.569 1.00 42.61 425 THR B C 1
ATOM 5948 O O . THR B 1 396 ? 18.631 -66.588 5.086 1.00 42.74 425 THR B O 1
ATOM 5952 N N . GLY B 1 397 ? 20.813 -65.980 5.269 1.00 42.26 426 GLY B N 1
ATOM 5953 C CA . GLY B 1 397 ? 20.791 -65.893 6.718 1.00 41.64 426 GLY B CA 1
ATOM 5954 C C . GLY B 1 397 ? 21.908 -65.013 7.245 1.00 41.43 426 GLY B C 1
ATOM 5955 O O . GLY B 1 397 ? 22.926 -64.780 6.568 1.00 40.93 426 GLY B O 1
ATOM 5956 N N . THR B 1 398 ? 21.687 -64.493 8.446 1.00 40.50 427 THR B N 1
ATOM 5957 C CA . THR B 1 398 ? 22.763 -63.964 9.258 1.00 39.56 427 THR B CA 1
ATOM 5958 C C . THR B 1 398 ? 22.834 -64.888 10.453 1.00 38.29 427 THR B C 1
ATOM 5959 O O . THR B 1 398 ? 21.821 -65.500 10.827 1.00 37.66 427 THR B O 1
ATOM 5963 N N . ALA B 1 399 ? 24.007 -64.966 11.071 1.00 37.01 428 ALA B N 1
ATOM 5964 C CA . ALA B 1 399 ? 24.184 -65.815 12.229 1.00 37.06 428 ALA B CA 1
ATOM 5965 C C . ALA B 1 399 ? 25.050 -65.134 13.270 1.00 37.63 428 ALA B C 1
ATOM 5966 O O . ALA B 1 399 ? 26.225 -64.852 13.021 1.00 37.13 428 ALA B O 1
ATOM 5968 N N . GLU B 1 400 ? 24.470 -64.885 14.439 1.00 38.52 429 GLU B N 1
ATOM 5969 C CA . GLU B 1 400 ? 25.225 -64.365 15.568 1.00 40.39 429 GLU B CA 1
ATOM 5970 C C . GLU B 1 400 ? 26.199 -65.429 16.055 1.00 40.17 429 GLU B C 1
ATOM 5971 O O . GLU B 1 400 ? 25.956 -66.626 15.893 1.00 39.50 429 GLU B O 1
ATOM 5977 N N . HIS B 1 401 ? 27.309 -64.988 16.634 1.00 41.77 430 HIS B N 1
ATOM 5978 C CA . HIS B 1 401 ? 28.367 -65.892 17.074 1.00 42.28 430 HIS B CA 1
ATOM 5979 C C . HIS B 1 401 ? 29.226 -65.216 18.124 1.00 44.38 430 HIS B C 1
ATOM 5980 O O . HIS B 1 401 ? 29.273 -63.991 18.191 1.00 44.77 430 HIS B O 1
ATOM 5987 N N . GLY B 1 402 ? 29.919 -66.029 18.918 1.00 45.91 431 GLY B N 1
ATOM 5988 C CA . GLY B 1 402 ? 30.949 -65.537 19.820 1.00 48.92 431 GLY B CA 1
ATOM 5989 C C . GLY B 1 402 ? 30.414 -65.196 21.188 1.00 51.58 431 GLY B C 1
ATOM 5990 O O . GLY B 1 402 ? 29.224 -65.366 21.458 1.00 51.55 431 GLY B O 1
ATOM 5991 N N . THR B 1 403 ? 31.309 -64.705 22.041 1.00 53.96 432 THR B N 1
ATOM 5992 C CA . THR B 1 403 ? 30.997 -64.365 23.429 1.00 56.60 432 THR B CA 1
ATOM 5993 C C . THR B 1 403 ? 30.160 -63.099 23.553 1.00 58.45 432 THR B C 1
ATOM 5994 O O . THR B 1 403 ? 29.449 -62.914 24.546 1.00 59.60 432 THR B O 1
ATOM 5998 N N . ASP B 1 404 ? 30.256 -62.220 22.557 1.00 59.69 433 ASP B N 1
ATOM 5999 C CA . ASP B 1 404 ? 29.450 -61.000 22.541 1.00 61.75 433 ASP B CA 1
ATOM 6000 C C . ASP B 1 404 ? 28.604 -60.947 21.265 1.00 61.37 433 ASP B C 1
ATOM 6001 O O . ASP B 1 404 ? 28.938 -60.219 20.324 1.00 61.93 433 ASP B O 1
ATOM 6006 N N . PRO B 1 405 ? 27.499 -61.722 21.238 1.00 60.96 434 PRO B N 1
ATOM 6007 C CA . PRO B 1 405 ? 26.738 -61.971 20.009 1.00 60.42 434 PRO B CA 1
ATOM 6008 C C . PRO B 1 405 ? 26.006 -60.746 19.471 1.00 61.29 434 PRO B C 1
ATOM 6009 O O . PRO B 1 405 ? 25.929 -60.565 18.251 1.00 60.98 434 PRO B O 1
ATOM 6013 N N . ARG B 1 406 ? 25.487 -59.913 20.372 1.00 62.25 435 ARG B N 1
ATOM 6014 C CA . ARG B 1 406 ? 24.657 -58.777 19.976 1.00 63.13 435 ARG B CA 1
ATOM 6015 C C . ARG B 1 406 ? 25.475 -57.561 19.521 1.00 63.45 435 ARG B C 1
ATOM 6016 O O . ARG B 1 406 ? 24.905 -56.539 19.115 1.00 64.57 435 ARG B O 1
ATOM 6024 N N . HIS B 1 407 ? 26.801 -57.682 19.580 1.00 62.39 436 HIS B N 1
ATOM 6025 C CA . HIS B 1 407 ? 27.711 -56.611 19.155 1.00 62.48 436 HIS B CA 1
ATOM 6026 C C . HIS B 1 407 ? 28.697 -57.025 18.047 1.00 60.49 436 HIS B C 1
ATOM 6027 O O . HIS B 1 407 ? 29.007 -56.222 17.154 1.00 61.24 436 HIS B O 1
ATOM 6034 N N . THR B 1 408 ? 29.180 -58.269 18.103 1.00 57.50 437 THR B N 1
ATOM 6035 C CA . THR B 1 408 ? 30.031 -58.836 17.043 1.00 54.59 437 THR B CA 1
ATOM 6036 C C . THR B 1 408 ? 29.279 -58.893 15.708 1.00 52.17 437 THR B C 1
ATOM 6037 O O . THR B 1 408 ? 28.106 -59.290 15.681 1.00 51.41 437 THR B O 1
ATOM 6041 N N . PRO B 1 409 ? 29.940 -58.490 14.600 1.00 50.25 438 PRO B N 1
ATOM 6042 C CA . PRO B 1 409 ? 29.259 -58.597 13.301 1.00 48.28 438 PRO B CA 1
ATOM 6043 C C . PRO B 1 409 ? 28.897 -60.057 12.988 1.00 44.75 438 PRO B C 1
ATOM 6044 O O . PRO B 1 409 ? 29.782 -60.909 12.965 1.00 43.96 438 PRO B O 1
ATOM 6048 N N . PRO B 1 410 ? 27.599 -60.342 12.779 1.00 42.48 439 PRO B N 1
ATOM 6049 C CA . PRO B 1 410 ? 27.161 -61.688 12.429 1.00 39.88 439 PRO B CA 1
ATOM 6050 C C . PRO B 1 410 ? 27.723 -62.154 11.092 1.00 37.97 439 PRO B C 1
ATOM 6051 O O . PRO B 1 410 ? 28.071 -61.335 10.234 1.00 38.06 439 PRO B O 1
ATOM 6055 N N . HIS B 1 411 ? 27.822 -63.469 10.944 1.00 34.93 440 HIS B N 1
ATOM 6056 C CA . HIS B 1 411 ? 28.177 -64.098 9.681 1.00 33.76 440 HIS B CA 1
ATOM 6057 C C . HIS B 1 411 ? 27.028 -63.910 8.719 1.00 33.04 440 HIS B C 1
ATOM 6058 O O . HIS B 1 411 ? 25.887 -63.715 9.150 1.00 33.31 440 HIS B O 1
ATOM 6065 N N . ALA B 1 412 ? 27.314 -63.960 7.423 1.00 32.94 441 ALA B N 1
ATOM 6066 C CA . ALA B 1 412 ? 26.254 -63.961 6.423 1.00 32.42 441 ALA B CA 1
ATOM 6067 C C . ALA B 1 412 ? 26.334 -65.254 5.618 1.00 31.73 441 ALA B C 1
ATOM 6068 O O . ALA B 1 412 ? 27.422 -65.694 5.227 1.00 30.60 441 ALA B O 1
ATOM 6070 N N . TRP B 1 413 ? 25.177 -65.872 5.404 1.00 31.41 442 TRP B N 1
ATOM 6071 C CA . TRP B 1 413 ? 25.082 -67.119 4.672 1.00 31.29 442 TRP B CA 1
ATOM 6072 C C . TRP B 1 413 ? 24.195 -66.934 3.446 1.00 32.18 442 TRP B C 1
ATOM 6073 O O . TRP B 1 413 ? 23.214 -66.199 3.493 1.00 32.68 442 TRP B O 1
ATOM 6084 N N . TYR B 1 414 ? 24.504 -67.672 2.383 1.00 32.22 443 TYR B N 1
ATOM 6085 C CA . TYR B 1 414 ? 23.593 -67.824 1.246 1.00 32.90 443 TYR B CA 1
ATOM 6086 C C . TYR B 1 414 ? 23.646 -69.285 0.825 1.00 32.38 443 TYR B C 1
ATOM 6087 O O . TYR B 1 414 ? 24.718 -69.786 0.497 1.00 32.24 443 TYR B O 1
ATOM 6096 N N . ILE B 1 415 ? 22.505 -69.975 0.849 1.00 32.48 444 ILE B N 1
ATOM 6097 C CA . ILE B 1 415 ? 22.427 -71.331 0.290 1.00 32.14 444 ILE B CA 1
ATOM 6098 C C . ILE B 1 415 ? 21.433 -71.337 -0.851 1.00 33.03 444 ILE B C 1
ATOM 6099 O O . ILE B 1 415 ? 20.370 -70.739 -0.732 1.00 33.30 444 ILE B O 1
ATOM 6104 N N . ALA B 1 416 ? 21.773 -71.985 -1.962 1.00 33.24 445 ALA B N 1
ATOM 6105 C CA . ALA B 1 416 ? 20.911 -71.896 -3.151 1.00 34.65 445 ALA B CA 1
ATOM 6106 C C . ALA B 1 416 ? 21.056 -73.070 -4.093 1.00 35.03 445 ALA B C 1
ATOM 6107 O O . ALA B 1 416 ? 22.025 -73.807 -4.025 1.00 35.10 445 ALA B O 1
ATOM 6109 N N . PHE B 1 417 ? 20.087 -73.234 -4.985 1.00 37.11 446 PHE B N 1
ATOM 6110 C CA . PHE B 1 417 ? 20.262 -74.106 -6.143 1.00 38.16 446 PHE B CA 1
ATOM 6111 C C . PHE B 1 417 ? 19.552 -73.522 -7.364 1.00 40.05 446 PHE B C 1
ATOM 6112 O O . PHE B 1 417 ? 18.609 -72.743 -7.212 1.00 40.39 446 PHE B O 1
ATOM 6120 N N . ALA B 1 418 ? 20.015 -73.914 -8.551 1.00 40.41 447 ALA B N 1
ATOM 6121 C CA . ALA B 1 418 ? 19.508 -73.400 -9.817 1.00 43.13 447 ALA B CA 1
ATOM 6122 C C . ALA B 1 418 ? 19.805 -74.386 -10.942 1.00 44.97 447 ALA B C 1
ATOM 6123 O O . ALA B 1 418 ? 20.761 -75.169 -10.835 1.00 44.22 447 ALA B O 1
ATOM 6125 N N . PRO B 1 419 ? 18.980 -74.381 -12.014 1.00 47.24 448 PRO B N 1
ATOM 6126 C CA . PRO B 1 419 ? 17.663 -73.729 -12.145 1.00 49.05 448 PRO B CA 1
ATOM 6127 C C . PRO B 1 419 ? 16.676 -74.436 -11.226 1.00 49.55 448 PRO B C 1
ATOM 6128 O O . PRO B 1 419 ? 16.695 -75.665 -11.143 1.00 49.86 448 PRO B O 1
ATOM 6132 N N . ALA B 1 420 ? 15.839 -73.678 -10.522 1.00 50.10 449 ALA B N 1
ATOM 6133 C CA . ALA B 1 420 ? 15.059 -74.241 -9.419 1.00 50.53 449 ALA B CA 1
ATOM 6134 C C . ALA B 1 420 ? 14.182 -75.427 -9.821 1.00 52.11 449 ALA B C 1
ATOM 6135 O O . ALA B 1 420 ? 13.891 -76.295 -8.998 1.00 51.73 449 ALA B O 1
ATOM 6137 N N . GLN B 1 421 ? 13.767 -75.469 -11.082 1.00 54.50 450 GLN B N 1
ATOM 6138 C CA . GLN B 1 421 ? 12.859 -76.527 -11.530 1.00 56.59 450 GLN B CA 1
ATOM 6139 C C . GLN B 1 421 ? 13.566 -77.768 -12.086 1.00 56.50 450 GLN B C 1
ATOM 6140 O O . GLN B 1 421 ? 12.981 -78.857 -12.101 1.00 57.95 450 GLN B O 1
ATOM 6146 N N . ALA B 1 422 ? 14.814 -77.600 -12.528 1.00 55.13 451 ALA B N 1
ATOM 6147 C CA . ALA B 1 422 ? 15.646 -78.711 -13.000 1.00 54.30 451 ALA B CA 1
ATOM 6148 C C . ALA B 1 422 ? 17.108 -78.434 -12.648 1.00 52.04 451 ALA B C 1
ATOM 6149 O O . ALA B 1 422 ? 17.915 -78.139 -13.528 1.00 52.34 451 ALA B O 1
ATOM 6151 N N . PRO B 1 423 ? 17.451 -78.524 -11.342 1.00 49.67 452 PRO B N 1
ATOM 6152 C CA . PRO B 1 423 ? 18.713 -77.994 -10.817 1.00 47.50 452 PRO B CA 1
ATOM 6153 C C . PRO B 1 423 ? 19.960 -78.754 -11.247 1.00 46.89 452 PRO B C 1
ATOM 6154 O O . PRO B 1 423 ? 19.959 -79.988 -11.281 1.00 47.50 452 PRO B O 1
ATOM 6158 N N . LYS B 1 424 ? 21.021 -78.005 -11.536 1.00 45.17 453 LYS B N 1
ATOM 6159 C CA . LYS B 1 424 ? 22.297 -78.575 -11.957 1.00 44.71 453 LYS B CA 1
ATOM 6160 C C . LYS B 1 424 ? 23.421 -78.209 -10.980 1.00 42.25 453 LYS B C 1
ATOM 6161 O O . LYS B 1 424 ? 24.522 -78.765 -11.059 1.00 41.82 453 LYS B O 1
ATOM 6167 N N . VAL B 1 425 ? 23.138 -77.270 -10.075 1.00 40.84 454 VAL B N 1
ATOM 6168 C CA . VAL B 1 425 ? 24.113 -76.796 -9.085 1.00 39.68 454 VAL B CA 1
ATOM 6169 C C . VAL B 1 425 ? 23.415 -76.448 -7.764 1.00 38.91 454 VAL B C 1
ATOM 6170 O O . VAL B 1 425 ? 22.270 -75.997 -7.778 1.00 39.51 454 VAL B O 1
ATOM 6174 N N . ALA B 1 426 ? 24.092 -76.711 -6.641 1.00 37.67 455 ALA B N 1
ATOM 6175 C CA . ALA B 1 426 ? 23.686 -76.238 -5.310 1.00 36.66 455 ALA B CA 1
ATOM 6176 C C . ALA B 1 426 ? 24.872 -75.520 -4.670 1.00 35.55 455 ALA B C 1
ATOM 6177 O O . ALA B 1 426 ? 25.988 -76.011 -4.746 1.00 35.56 455 ALA B O 1
ATOM 6179 N N . VAL B 1 427 ? 24.647 -74.373 -4.040 1.00 34.45 456 VAL B N 1
ATOM 6180 C CA . VAL B 1 427 ? 25.769 -73.641 -3.447 1.00 33.43 456 VAL B CA 1
ATOM 6181 C C . VAL B 1 427 ? 25.526 -73.262 -1.979 1.00 32.62 456 VAL B C 1
ATOM 6182 O O . VAL B 1 427 ? 24.382 -73.130 -1.540 1.00 32.61 456 VAL B O 1
ATOM 6186 N N . ALA B 1 428 ? 26.614 -73.149 -1.226 1.00 31.06 457 ALA B N 1
ATOM 6187 C CA . ALA B 1 428 ? 26.601 -72.471 0.063 1.00 30.16 457 ALA B CA 1
ATOM 6188 C C . ALA B 1 428 ? 27.747 -71.473 0.108 1.00 30.10 457 ALA B C 1
ATOM 6189 O O . ALA B 1 428 ? 28.884 -71.798 -0.248 1.00 29.53 457 ALA B O 1
ATOM 6191 N N . VAL B 1 429 ? 27.422 -70.259 0.533 1.00 29.92 458 VAL B N 1
ATOM 6192 C CA . VAL B 1 429 ? 28.399 -69.210 0.746 1.00 29.74 458 VAL B CA 1
ATOM 6193 C C . VAL B 1 429 ? 28.325 -68.825 2.214 1.00 29.65 458 VAL B C 1
ATOM 6194 O O . VAL B 1 429 ? 27.236 -68.532 2.737 1.00 30.36 458 VAL B O 1
ATOM 6198 N N . LEU B 1 430 ? 29.472 -68.867 2.881 1.00 29.27 459 LEU B N 1
ATOM 6199 C CA . LEU B 1 430 ? 29.590 -68.319 4.226 1.00 29.25 459 LEU B CA 1
ATOM 6200 C C . LEU B 1 430 ? 30.585 -67.165 4.211 1.00 29.45 459 LEU B C 1
ATOM 6201 O O . LEU B 1 430 ? 31.728 -67.343 3.808 1.00 29.93 459 LEU B O 1
ATOM 6206 N N . VAL B 1 431 ? 30.137 -65.977 4.618 1.00 30.17 460 VAL B N 1
ATOM 6207 C CA . VAL B 1 431 ? 31.024 -64.834 4.776 1.00 30.72 460 VAL B CA 1
ATOM 6208 C C . VAL B 1 431 ? 31.104 -64.509 6.267 1.00 31.39 460 VAL B C 1
ATOM 6209 O O . VAL B 1 431 ? 30.106 -64.116 6.882 1.00 30.69 460 VAL B O 1
ATOM 6213 N N . GLU B 1 432 ? 32.289 -64.710 6.845 1.00 31.84 461 GLU B N 1
ATOM 6214 C CA . GLU B 1 432 ? 32.487 -64.491 8.279 1.00 32.95 461 GLU B CA 1
ATOM 6215 C C . GLU B 1 432 ? 32.402 -63.012 8.568 1.00 34.33 461 GLU B C 1
ATOM 6216 O O . GLU B 1 432 ? 33.006 -62.205 7.856 1.00 35.04 461 GLU B O 1
ATOM 6222 N N . ASN B 1 433 ? 31.619 -62.661 9.586 1.00 35.50 462 ASN B N 1
ATOM 6223 C CA . ASN B 1 433 ? 31.358 -61.262 9.946 1.00 37.98 462 ASN B CA 1
ATOM 6224 C C . ASN B 1 433 ? 30.824 -60.438 8.780 1.00 38.77 462 ASN B C 1
ATOM 6225 O O . ASN B 1 433 ? 31.011 -59.225 8.738 1.00 39.77 462 ASN B O 1
ATOM 6230 N N . GLY B 1 434 ? 30.201 -61.115 7.824 1.00 38.64 463 GLY B N 1
ATOM 6231 C CA . GLY B 1 434 ? 29.777 -60.502 6.578 1.00 39.71 463 GLY B CA 1
ATOM 6232 C C . GLY B 1 434 ? 28.376 -59.928 6.546 1.00 40.91 463 GLY B C 1
ATOM 6233 O O . GLY B 1 434 ? 27.906 -59.535 5.473 1.00 41.55 463 GLY B O 1
ATOM 6234 N N . ALA B 1 435 ? 27.713 -59.865 7.705 1.00 41.10 464 ALA B N 1
ATOM 6235 C CA . ALA B 1 435 ? 26.331 -59.391 7.775 1.00 41.93 464 ALA B CA 1
ATOM 6236 C C . ALA B 1 435 ? 26.190 -57.888 7.565 1.00 43.83 464 ALA B C 1
ATOM 6237 O O . ALA B 1 435 ? 26.931 -57.093 8.151 1.00 44.29 464 ALA B O 1
ATOM 6239 N N . ASP B 1 436 ? 25.216 -57.556 6.716 1.00 45.32 465 ASP B N 1
ATOM 6240 C CA . ASP B 1 436 ? 24.678 -56.213 6.426 1.00 48.30 465 ASP B CA 1
ATOM 6241 C C . ASP B 1 436 ? 23.917 -55.568 7.569 1.00 48.80 465 ASP B C 1
ATOM 6242 O O . ASP B 1 436 ? 23.282 -56.265 8.352 1.00 48.28 465 ASP B O 1
ATOM 6247 N N . ARG B 1 437 ? 23.906 -54.235 7.610 1.00 50.25 466 ARG B N 1
ATOM 6248 C CA . ARG B 1 437 ? 22.970 -53.512 8.477 1.00 51.74 466 ARG B CA 1
ATOM 6249 C C . ARG B 1 437 ? 21.889 -52.748 7.678 1.00 52.41 466 ARG B C 1
ATOM 6250 O O . ARG B 1 437 ? 21.028 -52.078 8.256 1.00 53.31 466 ARG B O 1
ATOM 6258 N N . LEU B 1 438 ? 21.922 -52.875 6.354 1.00 51.90 467 LEU B N 1
ATOM 6259 C CA . LEU B 1 438 ? 21.060 -52.059 5.483 1.00 53.08 467 LEU B CA 1
ATOM 6260 C C . LEU B 1 438 ? 20.029 -52.856 4.670 1.00 52.61 467 LEU B C 1
ATOM 6261 O O . LEU B 1 438 ? 18.907 -52.385 4.456 1.00 53.66 467 LEU B O 1
ATOM 6266 N N . SER B 1 439 ? 20.427 -54.040 4.203 1.00 50.72 468 SER B N 1
ATOM 6267 C CA . SER B 1 439 ? 19.604 -54.876 3.328 1.00 50.24 468 SER B CA 1
ATOM 6268 C C . SER B 1 439 ? 18.461 -55.552 4.080 1.00 50.15 468 SER B C 1
ATOM 6269 O O . SER B 1 439 ? 18.460 -55.608 5.304 1.00 49.49 468 SER B O 1
ATOM 6272 N N . ALA B 1 440 ? 17.502 -56.080 3.324 1.00 51.12 469 ALA B N 1
ATOM 6273 C CA . ALA B 1 440 ? 16.317 -56.714 3.888 1.00 51.81 469 ALA B CA 1
ATOM 6274 C C . ALA B 1 440 ? 16.635 -58.018 4.610 1.00 50.94 469 ALA B C 1
ATOM 6275 O O . ALA B 1 440 ? 15.933 -58.385 5.557 1.00 50.50 469 ALA B O 1
ATOM 6277 N N . THR B 1 441 ? 17.703 -58.693 4.168 1.00 50.48 470 THR B N 1
ATOM 6278 C CA . THR B 1 441 ? 18.071 -60.029 4.652 1.00 50.22 470 THR B CA 1
ATOM 6279 C C . THR B 1 441 ? 19.330 -60.046 5.520 1.00 49.64 470 THR B C 1
ATOM 6280 O O . THR B 1 441 ? 19.510 -60.939 6.346 1.00 48.97 470 THR B O 1
ATOM 6284 N N . GLY B 1 442 ? 20.202 -59.063 5.321 1.00 50.52 471 GLY B N 1
ATOM 6285 C CA . GLY B 1 442 ? 21.476 -59.019 6.022 1.00 50.75 471 GLY B CA 1
ATOM 6286 C C . GLY B 1 442 ? 22.599 -59.751 5.305 1.00 50.11 471 GLY B C 1
ATOM 6287 O O . GLY B 1 442 ? 23.693 -59.875 5.844 1.00 50.41 471 GLY B O 1
ATOM 6288 N N . GLY B 1 443 ? 22.338 -60.216 4.084 1.00 50.31 472 GLY B N 1
ATOM 6289 C CA . GLY B 1 443 ? 23.334 -60.940 3.292 1.00 49.20 472 GLY B CA 1
ATOM 6290 C C . GLY B 1 443 ? 23.421 -60.414 1.870 1.00 49.84 472 GLY B C 1
ATOM 6291 O O . GLY B 1 443 ? 23.380 -61.183 0.892 1.00 50.62 472 GLY B O 1
ATOM 6292 N N . ALA B 1 444 ? 23.556 -59.100 1.754 1.00 49.31 473 ALA B N 1
ATOM 6293 C CA . ALA B 1 444 ? 23.773 -58.462 0.466 1.00 49.29 473 ALA B CA 1
ATOM 6294 C C . ALA B 1 444 ? 25.175 -58.746 -0.061 1.00 47.39 473 ALA B C 1
ATOM 6295 O O . ALA B 1 444 ? 25.471 -58.495 -1.234 1.00 48.03 473 ALA B O 1
ATOM 6297 N N . LEU B 1 445 ? 26.039 -59.234 0.822 1.00 44.23 474 LEU B N 1
ATOM 6298 C CA . LEU B 1 445 ? 27.396 -59.600 0.463 1.00 42.02 474 LEU B CA 1
ATOM 6299 C C . LEU B 1 445 ? 27.452 -61.053 0.016 1.00 39.89 474 LEU B C 1
ATOM 6300 O O . LEU B 1 445 ? 28.016 -61.357 -1.027 1.00 39.31 474 LEU B O 1
ATOM 6305 N N . ALA B 1 446 ? 26.828 -61.937 0.789 1.00 37.29 475 ALA B N 1
ATOM 6306 C CA . ALA B 1 446 ? 26.876 -63.366 0.514 1.00 35.99 475 ALA B CA 1
ATOM 6307 C C . ALA B 1 446 ? 26.139 -63.779 -0.767 1.00 36.01 475 ALA B C 1
ATOM 6308 O O . ALA B 1 446 ? 26.616 -64.664 -1.484 1.00 35.87 475 ALA B O 1
ATOM 6310 N N . ALA B 1 447 ? 24.991 -63.148 -1.039 1.00 35.86 476 ALA B N 1
ATOM 6311 C CA . ALA B 1 447 ? 24.130 -63.526 -2.151 1.00 36.40 476 ALA B CA 1
ATOM 6312 C C . ALA B 1 447 ? 24.761 -63.327 -3.530 1.00 37.17 476 ALA B C 1
ATOM 6313 O O . ALA B 1 447 ? 24.741 -64.251 -4.348 1.00 36.98 476 ALA B O 1
ATOM 6315 N N . PRO B 1 448 ? 25.318 -62.127 -3.810 1.00 38.36 477 PRO B N 1
ATOM 6316 C CA . PRO B 1 448 ? 25.973 -61.974 -5.116 1.00 39.32 477 PRO B CA 1
ATOM 6317 C C . PRO B 1 448 ? 27.125 -62.954 -5.329 1.00 38.00 477 PRO B C 1
ATOM 6318 O O . PRO B 1 448 ? 27.363 -63.390 -6.457 1.00 39.03 477 PRO B O 1
ATOM 6322 N N . ILE B 1 449 ? 27.836 -63.302 -4.261 1.00 37.32 478 ILE B N 1
ATOM 6323 C CA . ILE B 1 449 ? 28.869 -64.337 -4.366 1.00 35.17 478 ILE B CA 1
ATOM 6324 C C . ILE B 1 449 ? 28.226 -65.651 -4.828 1.00 34.87 478 ILE B C 1
ATOM 6325 O O . ILE B 1 449 ? 28.728 -66.291 -5.750 1.00 34.98 478 ILE B O 1
ATOM 6330 N N . GLY B 1 450 ? 27.115 -66.035 -4.197 1.00 34.42 479 GLY B N 1
ATOM 6331 C CA . GLY B 1 450 ? 26.404 -67.260 -4.562 1.00 34.43 479 GLY B CA 1
ATOM 6332 C C . GLY B 1 450 ? 25.912 -67.231 -5.999 1.00 36.17 479 GLY B C 1
ATOM 6333 O O . GLY B 1 450 ? 26.033 -68.217 -6.723 1.00 35.24 479 GLY B O 1
ATOM 6334 N N . ARG B 1 451 ? 25.383 -66.083 -6.422 1.00 37.65 480 ARG B N 1
ATOM 6335 C CA . ARG B 1 451 ? 24.864 -65.933 -7.788 1.00 39.85 480 ARG B CA 1
ATOM 6336 C C . ARG B 1 451 ? 25.957 -65.991 -8.869 1.00 40.46 480 ARG B C 1
ATOM 6337 O O . ARG B 1 451 ? 25.747 -66.551 -9.939 1.00 41.21 480 ARG B O 1
ATOM 6345 N N . ALA B 1 452 ? 27.125 -65.429 -8.573 1.00 40.53 481 ALA B N 1
ATOM 6346 C CA . ALA B 1 452 ? 28.276 -65.494 -9.479 1.00 40.43 481 ALA B CA 1
ATOM 6347 C C . ALA B 1 452 ? 28.741 -66.941 -9.642 1.00 39.68 481 ALA B C 1
ATOM 6348 O O . ALA B 1 452 ? 29.122 -67.353 -10.726 1.00 39.64 481 ALA B O 1
ATOM 6350 N N . VAL B 1 453 ? 28.703 -67.704 -8.550 1.00 37.86 482 VAL B N 1
ATOM 6351 C CA . VAL B 1 453 ? 29.064 -69.129 -8.575 1.00 37.29 482 VAL B CA 1
ATOM 6352 C C . VAL B 1 453 ? 28.062 -69.964 -9.392 1.00 37.99 482 VAL B C 1
ATOM 6353 O O . VAL B 1 453 ? 28.464 -70.764 -10.245 1.00 37.83 482 VAL B O 1
ATOM 6357 N N . ILE B 1 454 ? 26.771 -69.763 -9.137 1.00 38.38 483 ILE B N 1
ATOM 6358 C CA . ILE B 1 454 ? 25.718 -70.374 -9.947 1.00 39.66 483 ILE B CA 1
ATOM 6359 C C . ILE B 1 454 ? 25.921 -70.001 -11.438 1.00 41.89 483 ILE B C 1
ATOM 6360 O O . ILE B 1 454 ? 25.934 -70.878 -12.305 1.00 42.50 483 ILE B O 1
ATOM 6365 N N . GLU B 1 455 ? 26.104 -68.710 -11.710 1.00 42.95 484 GLU B N 1
ATOM 6366 C CA . GLU B 1 455 ? 26.369 -68.212 -13.062 1.00 45.41 484 GLU B CA 1
ATOM 6367 C C . GLU B 1 455 ? 27.488 -68.996 -13.731 1.00 44.80 484 GLU B C 1
ATOM 6368 O O . GLU B 1 455 ? 27.313 -69.495 -14.840 1.00 45.47 484 GLU B O 1
ATOM 6374 N N . ALA B 1 456 ? 28.634 -69.118 -13.053 1.00 42.90 485 ALA B N 1
ATOM 6375 C CA . ALA B 1 456 ? 29.788 -69.804 -13.637 1.00 43.01 485 ALA B CA 1
ATOM 6376 C C . ALA B 1 456 ? 29.466 -71.260 -13.906 1.00 43.24 485 ALA B C 1
ATOM 6377 O O . ALA B 1 456 ? 29.908 -71.811 -14.911 1.00 43.53 485 ALA B O 1
ATOM 6379 N N . ALA B 1 457 ? 28.691 -71.865 -13.000 1.00 43.08 486 ALA B N 1
ATOM 6380 C CA . ALA B 1 457 ? 28.280 -73.267 -13.112 1.00 43.74 486 ALA B CA 1
ATOM 6381 C C . ALA B 1 457 ? 27.409 -73.519 -14.329 1.00 45.88 486 ALA B C 1
ATOM 6382 O O . ALA B 1 457 ? 27.543 -74.557 -14.978 1.00 46.20 486 ALA B O 1
ATOM 6384 N N . LEU B 1 458 ? 26.527 -72.567 -14.635 1.00 47.70 487 LEU B N 1
ATOM 6385 C CA . LEU B 1 458 ? 25.529 -72.749 -15.694 1.00 50.78 487 LEU B CA 1
ATOM 6386 C C . LEU B 1 458 ? 25.947 -72.198 -17.058 1.00 53.37 487 LEU B C 1
ATOM 6387 O O . LEU B 1 458 ? 25.307 -72.505 -18.068 1.00 55.19 487 LEU B O 1
ATOM 6392 N N . GLN B 1 459 ? 27.019 -71.405 -17.088 1.00 54.53 488 GLN B N 1
ATOM 6393 C CA . GLN B 1 459 ? 27.501 -70.746 -18.321 1.00 58.10 488 GLN B CA 1
ATOM 6394 C C . GLN B 1 459 ? 27.996 -71.719 -19.395 1.00 58.99 488 GLN B C 1
ATOM 6395 O O . GLN B 1 459 ? 28.743 -72.657 -19.101 1.00 58.99 488 GLN B O 1
#

GO terms:
  GO:0008658 penicillin binding (F, IDA)
  GO:0005886 plasma membrane (C, IC)
  GO:0008658 penicillin binding (F, IMP)
  GO:0009002 serine-type D-Ala-D-Ala carboxypeptidase activity (F, IMP)
  GO:0031504 peptidoglycan-based cell wall organization (P, IMP)
  GO:0008360 regulation of cell shape (P, IMP)
  GO:0009252 peptidoglycan biosynthetic process (P, IMP)

B-factor: mean 41.0, std 10.92, range [21.65, 87.62]

Sequence (869 aa):
YSRQRGQITAGGQLLAYSVATDGRFRFLRVYPNPEVYAPVTGFYSLRYSSTALERAEDPILNGSDRRLFGRRLADFFTGRDPRGGNVDTTINPRIQQAGWDAMQQGCYGPCKGAVVALEPSTGKILALVSSPSYDPNLLASHNPEVQAQAWQRLGDNPASPLTNRAISETYPPGSTFKVITTAAALAAGATETEQLTAAPTIPLPGSTAQLENYGGAPCGDEPTVSLREAFVKSCNTAFVQLGIRTGADALRSMARAFGLDSPPRPTPLQVAESTVGPIPDSAALGMTSIGQKDVALTPLANAEIAATIANGGITMRPYLVGSLKGPDLANISTTVRYQQRRAVSPQVAAKLTELMVGAEKVQKGAIPGVQIASKTGTAEHGTDPRHTPPHAWYIAFAPAQAPKVAVAVLVENGADRLSATGGALAAPIGRAVIEAALQSRQRGQITAGGQLLAYSVATDGRFRFLRVYPNPEVYAPVTGFYSLRYSSTALERAEDPILNGSDRRLFGRRLARDPRGGNVDTTINPRIQQAGWDAMQQGCYGPCKGAVVALEPSTGKILALVSSPSYDPNLLASHNPEVQAQAWQRLGDNPASPLTNRAISETYPPGSTFKVITTAAALAAGATETEQLTAAPTIPLPGSTAQLENYGGAPCGDEPTVSLREAFVKSCNTAFVQLGIRTGADALRSMARAFGLDSPPRPTPLQVAESTVGPIPDSAALGMTSIGQKDVALTPLANAEIAATIANGGITMRPYLVGSLKGPDLANISTTVRYQQRRAVSPQVAAKLTELMVGAEKVAQPGVQIASKTGTAEHGTDPRHTPPHAWYIAFAPAQAPKVAVAVLVENGADRLSATGGALAAPIGRAVIEAALQ

InterPro domains:
  IPR001460 Penicillin-binding protein, transpeptidase [PF00905] (160-484)
  IPR012338 Beta-lactamase/transpeptidase-like [G3DSA:3.40.710.10] (137-483)
  IPR012338 Beta-lactamase/transpeptidase-like [SSF56601] (128-490)
  IPR050515 Class D beta-lactamase/transpeptidase [PTHR30627] (75-490)
  IPR054120 Penicillin binding protein A, dimerisation domain [PF21922] (52-134)

Radius of gyration: 31.98 Å; Cα contacts (8 Å, |Δi|>4): 2233; chains: 2; bounding box: 78×103×56 Å

CATH classification: 3.90.1310.10 (+1 more: 3.40.710.10)

Foldseek 3Di:
DCAWFAFEDEPNHTQKGWDAPPDPNGTFIDGPVFFLCCLAFPADAPVPGGDHCCVLVVCQRVQVDPLRVVVVVVCVVVVHGFGGWYFYWLEHVLLSVLLQVCQQPLQVGHFAAWKWKAFLQFQGTHYQGGPPADGSSQRSDPDPVSNVVSVVCLVPPPSNNSDSLQFAFWAQPFLLLLLLLLQLLVVVPADQFDKFAQAQKDDQPPDPDIDGFQVSGGLDPDRIGGNLSCLLLSGLRRQLVSQLVSDDVSSQLLCVLLQAPHQACPLVPGGDHWHLDPQPDSSQSSQSSRRDDRGIGRQNSSLQSQSCLLNLQWGKRHHTTQFMAGPVRHGSDGDGIDGDHRSHHSVSSVVSLVSQLSNCVLDPLHDPPKRKRKHKAWYFDDPCRVPQQTKIKMWIFISSVNTGMIMIIIGHSSFANPDSHRNVSRPNSRSSSNVSRVD/DAFFAFEDEPNHTQWGWDQPPDPPGTFIDGPVFQLCCQAAPADAPPPHTDHCCNVVVCQGAQNPPLNVVVVVVPGDGGWYFYWLEHVLLSVLLQVLQQPLQVGHFAAWKWKAFLQFQGTHYQHGPPADGSSQRSDPDPVSNVVRVCCLVVDPSNNSDSLQFRFWAQQFLLLLLLLLLLCVQVPDDQQDKFAFQQKDAFPPDRDIDGFQVSDTQPDDRIDGNLSCLLLSGLRRQLRSQLVSHDVSSQLLCVLLQAPHQACPLVPGGDHWHLDDCPDSRLSSQSSRRDDRGIGRLNSSLQSQSCLLNLQWGKRHHTTQFIAHPVRHTSDGDGIDTDHRSHGSVSSVVSLVSQLSNVVSQDDDQRKRKIKRWYFDDPCRVPQQTKIKMWIFTSSVNTRMIMIFIGHSQFDPPGSHRPPSRVVSVVSSNVSRVD

Organism: Mycobacterium tuberculosis (strain ATCC 25618 / H37Rv) (NCBI:txid83332)

Solvent-accessible surface area: 35076 Å² total; per-residue (Å²): 51,81,99,49,12,0,35,0,14,1,64,80,105,72,6,0,61,8,63,46,40,152,27,216,73,102,11,58,3,35,4,71,57,32,74,6,12,3,9,0,2,1,4,45,7,54,128,50,60,8,50,26,0,0,143,42,17,38,60,1,0,41,4,53,19,227,132,4,81,51,114,53,111,41,10,182,187,83,62,133,106,36,101,2,0,6,0,28,14,13,4,50,19,168,2,0,59,22,0,26,55,19,0,44,127,20,9,84,28,100,3,78,0,0,0,0,0,3,43,4,65,12,4,62,1,18,0,1,0,2,1,42,14,15,40,0,48,55,0,0,22,44,74,76,100,57,2,26,88,0,98,108,120,21,59,108,58,135,23,42,6,56,38,19,11,0,6,64,52,49,6,26,0,0,13,2,2,1,0,0,0,0,0,3,1,14,65,77,55,26,70,22,103,49,97,1,24,2,37,49,55,25,100,4,58,90,57,144,52,113,30,94,6,77,72,32,55,75,4,12,147,88,123,54,2,24,0,89,62,0,0,12,96,11,9,21,0,0,0,0,54,0,0,53,140,27,20,23,113,32,2,68,72,16,0,95,10,10,37,0,44,48,93,53,130,86,6,46,10,158,18,31,84,3,40,2,11,95,8,93,75,53,16,1,8,0,59,1,0,15,0,27,93,56,2,22,0,0,0,2,14,1,0,29,2,0,9,2,2,12,37,31,0,35,10,24,68,10,18,0,12,19,18,17,49,3,16,89,107,65,100,45,42,91,52,125,112,116,115,61,114,106,9,8,41,67,114,15,2,60,84,0,24,82,0,0,22,5,14,12,139,95,116,152,38,54,24,130,89,37,72,7,0,0,3,21,0,24,0,66,33,63,151,70,48,207,101,45,30,24,8,0,0,0,0,0,1,0,31,5,165,56,28,108,0,0,0,0,0,0,0,24,48,2,12,15,105,67,6,73,24,0,0,19,16,0,7,18,4,0,8,38,0,0,74,15,28,50,156,125,77,48,10,0,41,0,15,0,61,82,101,73,7,0,58,10,60,62,44,149,28,205,85,132,35,61,8,34,4,71,58,34,75,6,13,2,10,0,1,1,2,73,8,79,164,57,63,14,49,27,0,0,141,44,19,45,60,2,0,53,0,65,19,213,129,6,110,61,91,93,136,72,211,124,67,57,0,0,2,0,37,12,15,3,54,20,154,2,0,60,22,0,25,59,16,0,41,134,22,3,77,23,102,5,68,0,0,0,0,0,3,44,4,68,13,4,56,0,19,0,1,0,2,1,42,13,18,41,0,46,48,0,4,19,57,72,54,134,54,1,38,106,0,107,120,109,11,59,103,52,133,26,44,8,63,38,19,9,0,6,61,58,52,10,29,0,0,15,1,1,1,0,0,0,0,0,4,2,12,58,77,58,15,69,55,94,54,92,2,25,2,41,47,53,22,105,4,58,90,50,150,46,112,32,97,7,93,74,39,50,76,1,17,140,117,118,54,3,26,0,104,54,0,0,11,95,18,9,24,0,0,0,0,57,1,1,47,126,36,18,23,108,33,1,76,51,17,0,116,23,6,28,0,56,25,91,54,131,78,8,45,11,156,21,34,79,4,43,6,11,94,6,97,81,46,12,4,9,0,57,1,0,14,0,37,94,63,3,21,0,0,0,4,13,1,0,29,2,0,9,2,3,12,35,30,0,39,10,22,38,10,9,0,12,21,12,16,52,1,24,72,109,58,79,49,38,94,37,114,112,88,121,51,98,116,10,6,34,71,120,15,1,55,63,0,12,95,1,0,14,7,7,15,135,69,21,153,192,66,72,72,17,0,1,5,8,0,29,0,76,39,57,149,71,55,203,82,42,26,36,10,0,0,0,0,0,0,0,41,4,138,67,32,141,0,0,0,0,0,0,0,18,36,0,14,17,93,69,12,78,34,0,1,17,18,0,6,69,5,0,58,34,0,2,102,7,26,54,147

Secondary structure (DSSP, 8-state):
--SB---EEETTEEEEEEEE-SSSS-EEEE-SSHHHHHHHH--EETTTEE-HHHHHTHHHHTT-STTTHHHHHHHHHH-PPPB--EEEE---HHHHHHHHHHHHHTTSSPPPEEEEEE-TTT-BEEEEEEES---HHHHT-S-HHHHHHHHHHHHH-TT-TTS-TTTS--B--GGGGHHHHHHHHHHTT--TTSEEE--SEEEPTTSS-EEE-GGG--SSSSSEEEHHHHHHHT-HHHHHHHHHHH-HHHHHHHHHHTTTTSPPPPSSS--PPPB-----SHHHHHHHTTT-TT-BB-HHHHHHHHHHHHTTTEEEPPBSEEEEE-TT--EEEE----EEEE-S-HHHHHHHHHHHHHHHH--TT--TT---EEEEEEE--SS-TTTSPPEEEEEEEESTTS-SEEEEEEETT---SSSSSS-TTHHHHHHHHHHHHH-/--B---EEETTEEEEEEEE-SSSS-EEEE-SSHHHHHHHH--B-SSS-B-HHHHHTHHHHTT-SGGGHHHHH----B--EEEE---HHHHHHHHHHHHHBTTBPPPEEEEEE-TTT-BEEEEEEES---HHHHH-S-HHHHHHHHHHHHH-TT-TTS-TTTS--B--GGGGHHHHHHHHHHHT--TT-EEE--SEEEPTTSS-EEE-GGG--SSSSSEEEHHHHHHHT-HHHHHHHHHHH-HHHHHHHHHHTTTTSPPPPSSS--PPPB-----SHHHHHHHHTT-TT-BB-HHHHHHHHHHHHTTTEEEPPBSEEEEE-TT--EEEEPPP-EEEE-S-HHHHHHHHHHHHHHHHH----S--EEEEEEE--SSSTTTSPPEEEEEEEESTTS-SEEEEEEETT---SSSSSS-TTHHHHHHHHHHHHH-

Nearest PDB structures (foldseek):
  3un7-assembly2_B  TM=1.002E+00  e=4.372E-89  Mycobacterium tuberculosis
  3upo-assembly2_B  TM=9.953E-01  e=2.736E-80  Mycobacterium tuberculosis
  3upn-assembly2_B  TM=9.811E-01  e=1.110E-78  Mycobacterium tuberculosis
  3upn-assembly1_A  TM=9.746E-01  e=5.976E-78  Mycobacterium tuberculosis
  4r1g-assembly1_A  TM=8.601E-01  e=5.751E-35  Lancefieldella parvula DSM 20469